Protein AF-0000000074539419 (afdb_homodimer)

Radius of gyration: 26.6 Å; Cα contacts (8 Å, |Δi|>4): 2014; chains: 2; bounding box: 60×81×58 Å

Nearest PDB structures (foldseek):
  9br7-assembly1_A  TM=9.261E-01  e=1.791E-32  Homo sapiens
  9br6-assembly1_A  TM=9.266E-01  e=2.542E-32  Homo sapiens
  4ed9-assembly1_A-2  TM=9.142E-01  e=1.163E-29  Brucella suis 1330
  3ubm-assembly2_D  TM=8.603E-01  e=9.238E-28  Acetobacter aceti
  5yx6-assembly1_A  TM=8.554E-01  e=1.572E-23  Mycobacterium tuberculosis H37Rv

Organism: Archaeoglobus fulgidus (strain ATCC 49558 / DSM 4304 / JCM 9628 / NBRC 100126 / VC-16) (NCBI:txid224325)

pLDDT: mean 94.58, std 6.78, range [41.69, 98.94]

Structure (mmCIF, N/CA/C/O backbone):
data_AF-0000000074539419-model_v1
#
loop_
_entity.id
_entity.type
_entity.pdbx_description
1 polymer 'Bile acid-inducible operon protein F (BaiF-2)'
#
loop_
_atom_site.group_PDB
_atom_site.id
_atom_site.type_symbol
_atom_site.label_atom_id
_atom_site.label_alt_id
_atom_site.label_comp_id
_atom_site.label_asym_id
_atom_site.label_entity_id
_atom_site.label_seq_id
_atom_site.pdbx_PDB_ins_code
_atom_site.Cartn_x
_atom_site.Cartn_y
_atom_site.Cartn_z
_atom_site.occupancy
_atom_site.B_iso_or_equiv
_atom_site.auth_seq_id
_atom_site.auth_comp_id
_atom_site.auth_asym_id
_atom_site.auth_atom_id
_atom_site.pdbx_PDB_model_num
ATOM 1 N N . MET A 1 1 ? -3.385 28.609 11.375 1 41.69 1 MET A N 1
ATOM 2 C CA . MET A 1 1 ? -3.031 27.703 12.469 1 41.69 1 MET A CA 1
ATOM 3 C C . MET A 1 1 ? -1.531 27.734 12.734 1 41.69 1 MET A C 1
ATOM 5 O O . MET A 1 1 ? -0.725 27.578 11.82 1 41.69 1 MET A O 1
ATOM 9 N N . GLU A 1 2 ? -1.128 28.531 13.609 1 44.91 2 GLU A N 1
ATOM 10 C CA . GLU A 1 2 ? 0.292 28.672 13.914 1 44.91 2 GLU A CA 1
ATOM 11 C C . GLU A 1 2 ? 0.915 27.328 14.289 1 44.91 2 GLU A C 1
ATOM 13 O O . GLU A 1 2 ? 0.36 26.594 15.102 1 44.91 2 GLU A O 1
ATOM 18 N N . GLU A 1 3 ? 1.783 26.797 13.445 1 52.72 3 GLU A N 1
ATOM 19 C CA . GLU A 1 3 ? 2.559 25.594 13.734 1 52.72 3 GLU A CA 1
ATOM 20 C C . GLU A 1 3 ? 2.855 25.469 15.227 1 52.72 3 GLU A C 1
ATOM 22 O O . GLU A 1 3 ? 2.857 24.375 15.773 1 52.72 3 GLU A O 1
ATOM 27 N N . LYS A 1 4 ? 2.955 26.594 15.836 1 49.53 4 LYS A N 1
ATOM 28 C CA . LYS A 1 4 ? 3.328 26.719 17.234 1 49.53 4 LYS A CA 1
ATOM 29 C C . LYS A 1 4 ? 2.236 26.172 18.156 1 49.53 4 LYS A C 1
ATOM 31 O O . LYS A 1 4 ? 2.529 25.609 19.203 1 49.53 4 LYS A O 1
ATOM 36 N N . ALA A 1 5 ? 0.974 26.484 17.781 1 51.41 5 ALA A N 1
ATOM 37 C CA . ALA A 1 5 ? -0.091 26.062 18.688 1 51.41 5 ALA A CA 1
ATOM 38 C C . ALA A 1 5 ? -0.263 24.547 18.688 1 51.41 5 ALA A C 1
ATOM 40 O O . ALA A 1 5 ? -0.74 23.969 19.672 1 51.41 5 ALA A O 1
ATOM 41 N N . ILE A 1 6 ? 0.309 23.859 17.625 1 54.69 6 ILE A N 1
ATOM 42 C CA . ILE A 1 6 ? 0.129 22.422 17.5 1 54.69 6 ILE A CA 1
ATOM 43 C C . ILE A 1 6 ? 1.37 21.703 18.031 1 54.69 6 ILE A C 1
ATOM 45 O O . ILE A 1 6 ? 1.261 20.703 18.75 1 54.69 6 ILE A O 1
ATOM 49 N N . VAL A 1 7 ? 2.525 22.516 17.812 1 55 7 VAL A N 1
ATOM 50 C CA . VAL A 1 7 ? 3.824 21.922 18.109 1 55 7 VAL A CA 1
ATOM 51 C C . VAL A 1 7 ? 4.172 22.125 19.578 1 55 7 VAL A C 1
ATOM 53 O O . VAL A 1 7 ? 3.951 23.203 20.141 1 55 7 VAL A O 1
ATOM 56 N N . GLY A 1 8 ? 3.928 21.047 20.391 1 61.59 8 GLY A N 1
ATOM 57 C CA . GLY A 1 8 ? 4.461 21.062 21.734 1 61.59 8 GLY A CA 1
ATOM 58 C C . GLY A 1 8 ? 3.461 20.609 22.781 1 61.59 8 GLY A C 1
ATOM 59 O O . GLY A 1 8 ? 3.795 20.5 23.969 1 61.59 8 GLY A O 1
ATOM 60 N N . MET A 1 9 ? 2.289 20.406 22.328 1 67.44 9 MET A N 1
ATOM 61 C CA . MET A 1 9 ? 1.316 19.969 23.328 1 67.44 9 MET A CA 1
ATOM 62 C C . MET A 1 9 ? 1.558 18.516 23.719 1 67.44 9 MET A C 1
ATOM 64 O O . MET A 1 9 ? 1.753 17.656 22.859 1 67.44 9 MET A O 1
ATOM 68 N N . ALA A 1 10 ? 1.625 18.406 25.031 1 77.81 10 ALA A N 1
ATOM 69 C CA . ALA A 1 10 ? 1.719 17.031 25.531 1 77.81 10 ALA A CA 1
ATOM 70 C C . ALA A 1 10 ? 0.411 16.281 25.312 1 77.81 10 ALA A C 1
ATOM 72 O O . ALA A 1 10 ? -0.671 16.875 25.375 1 77.81 10 ALA A O 1
ATOM 73 N N . LEU A 1 11 ? 0.497 15.055 25.078 1 87.06 11 LEU A N 1
ATOM 74 C CA . LEU A 1 11 ? -0.684 14.211 24.906 1 87.06 11 LEU A CA 1
ATOM 75 C C . LEU A 1 11 ? -1.457 14.109 26.219 1 87.06 11 LEU A C 1
ATOM 77 O O . LEU A 1 11 ? -0.889 13.75 27.266 1 87.06 11 LEU A O 1
ATOM 81 N N . ASP A 1 12 ? -2.738 14.492 26.156 1 90.69 12 ASP A N 1
ATOM 82 C CA . ASP A 1 12 ? -3.609 14.359 27.312 1 90.69 12 ASP A CA 1
ATOM 83 C C . ASP A 1 12 ? -3.811 12.898 27.688 1 90.69 12 ASP A C 1
ATOM 85 O O . ASP A 1 12 ? -4.379 12.125 26.922 1 90.69 12 ASP A O 1
ATOM 89 N N . PRO A 1 13 ? -3.332 12.555 28.906 1 93.38 13 PRO A N 1
ATOM 90 C CA . PRO A 1 13 ? -3.453 11.148 29.312 1 93.38 13 PRO A CA 1
ATOM 91 C C . PRO A 1 13 ? -4.902 10.672 29.344 1 93.38 13 PRO A C 1
ATOM 93 O O . PRO A 1 13 ? -5.172 9.492 29.109 1 93.38 13 PRO A O 1
ATOM 96 N N . GLN A 1 14 ? -5.832 11.562 29.656 1 94.88 14 GLN A N 1
ATOM 97 C CA . GLN A 1 14 ? -7.238 11.172 29.688 1 94.88 14 GLN A CA 1
ATOM 98 C C . GLN A 1 14 ? -7.754 10.852 28.297 1 94.88 14 GLN A C 1
ATOM 100 O O . GLN A 1 14 ? -8.523 9.906 28.109 1 94.88 14 GLN A O 1
ATOM 105 N N . TYR A 1 15 ? -7.332 11.656 27.375 1 95.38 15 TYR A N 1
ATOM 106 C CA . TYR A 1 15 ? -7.695 11.367 26 1 95.38 15 TYR A CA 1
ATOM 107 C C . TYR A 1 15 ? -7.109 10.039 25.531 1 95.38 15 TYR A C 1
ATOM 109 O O . TYR A 1 15 ? -7.809 9.219 24.938 1 95.38 15 TYR A O 1
ATOM 117 N N . ALA A 1 16 ? -5.812 9.852 25.797 1 95.81 16 ALA A N 1
ATOM 118 C CA . ALA A 1 16 ? -5.141 8.617 25.406 1 95.81 16 ALA A CA 1
ATOM 119 C C . ALA A 1 16 ? -5.84 7.402 26.031 1 95.81 16 ALA A C 1
ATOM 121 O O . ALA A 1 16 ? -6.039 6.391 25.359 1 95.81 16 ALA A O 1
ATOM 122 N N . ARG A 1 17 ? -6.207 7.5 27.297 1 96.19 17 ARG A N 1
ATOM 123 C CA . ARG A 1 17 ? -6.906 6.422 28 1 96.19 17 ARG A CA 1
ATOM 124 C C . ARG A 1 17 ? -8.273 6.168 27.375 1 96.19 17 ARG A C 1
ATOM 126 O O . ARG A 1 17 ? -8.695 5.02 27.234 1 96.19 17 ARG A O 1
ATOM 133 N N . PHE A 1 18 ? -8.969 7.23 27.062 1 97.19 18 PHE A N 1
ATOM 134 C CA . PHE A 1 18 ? -10.273 7.117 26.422 1 97.19 18 PHE A CA 1
ATOM 135 C C . PHE A 1 18 ? -10.164 6.336 25.109 1 97.19 18 PHE A C 1
ATOM 137 O O . PHE A 1 18 ? -10.938 5.398 24.875 1 97.19 18 PHE A O 1
ATOM 144 N N . ILE A 1 19 ? -9.211 6.684 24.266 1 97 19 ILE A N 1
ATOM 145 C CA . ILE A 1 19 ? -9.047 6.008 22.984 1 97 19 ILE A CA 1
ATOM 146 C C . ILE A 1 19 ? -8.641 4.555 23.219 1 97 19 ILE A C 1
ATOM 148 O O . ILE A 1 19 ? -9.141 3.648 22.547 1 97 19 ILE A O 1
ATOM 152 N N . TYR A 1 20 ? -7.664 4.371 24.156 1 96 20 TYR A N 1
ATOM 153 C CA . TYR A 1 20 ? -7.266 3.014 24.5 1 96 20 TYR A CA 1
ATOM 154 C C . TYR A 1 20 ? -8.477 2.172 24.891 1 96 20 TYR A C 1
ATOM 156 O O . TYR A 1 20 ? -8.641 1.049 24.406 1 96 20 TYR A O 1
ATOM 164 N N . ASN A 1 21 ? -9.367 2.744 25.688 1 96.38 21 ASN A N 1
ATOM 165 C CA . ASN A 1 21 ? -10.555 2.016 26.125 1 96.38 21 ASN A CA 1
ATOM 166 C C . ASN A 1 21 ? -11.508 1.734 24.984 1 96.38 21 ASN A C 1
ATOM 168 O O . ASN A 1 21 ? -12.102 0.655 24.906 1 96.38 21 ASN A O 1
ATOM 172 N N . GLU A 1 22 ? -11.664 2.703 24.078 1 95.94 22 GLU A N 1
ATOM 173 C CA . GLU A 1 22 ? -12.539 2.539 22.922 1 95.94 22 GLU A CA 1
ATOM 174 C C . GLU A 1 22 ? -12.031 1.442 21.984 1 95.94 22 GLU A C 1
ATOM 176 O O . GLU A 1 22 ? -12.82 0.717 21.391 1 95.94 22 GLU A O 1
ATOM 181 N N . THR A 1 23 ? -10.68 1.319 21.906 1 95.69 23 THR A N 1
ATOM 182 C CA . THR A 1 23 ? -10.062 0.415 20.938 1 95.69 23 THR A CA 1
ATOM 183 C C . THR A 1 23 ? -9.266 -0.674 21.641 1 95.69 23 THR A C 1
ATOM 185 O O . THR A 1 23 ? -8.297 -1.196 21.094 1 95.69 23 THR A O 1
ATOM 188 N N . ASN A 1 24 ? -9.594 -1.067 22.766 1 92.62 24 ASN A N 1
ATOM 189 C CA . ASN A 1 24 ? -8.867 -2.01 23.609 1 92.62 24 ASN A CA 1
ATOM 190 C C . ASN A 1 24 ? -8.523 -3.291 22.844 1 92.62 24 ASN A C 1
ATOM 192 O O . ASN A 1 24 ? -9.422 -4.051 22.469 1 92.62 24 ASN A O 1
ATOM 196 N N . PRO A 1 25 ? -7.262 -3.51 22.672 1 86.56 25 PRO A N 1
ATOM 197 C CA . PRO A 1 25 ? -6.852 -4.691 21.906 1 86.56 25 PRO A CA 1
ATOM 198 C C . PRO A 1 25 ? -7.258 -6 22.578 1 86.56 25 PRO A C 1
ATOM 200 O O . PRO A 1 25 ? -7.398 -7.023 21.906 1 86.56 25 PRO A O 1
ATOM 203 N N . ASP A 1 26 ? -7.516 -5.965 23.828 1 87.81 26 ASP A N 1
ATOM 204 C CA . ASP A 1 26 ? -7.863 -7.18 24.562 1 87.81 26 ASP A CA 1
ATOM 205 C C . ASP A 1 26 ? -9.328 -7.551 24.344 1 87.81 26 ASP A C 1
ATOM 207 O O . ASP A 1 26 ? -9.734 -8.672 24.656 1 87.81 26 ASP A O 1
ATOM 211 N N . ASP A 1 27 ? -10.109 -6.625 23.797 1 92.62 27 ASP A N 1
ATOM 212 C CA . ASP A 1 27 ? -11.539 -6.863 23.656 1 92.62 27 ASP A CA 1
ATOM 213 C C . ASP A 1 27 ? -11.891 -7.242 22.219 1 92.62 27 ASP A C 1
ATOM 215 O O . ASP A 1 27 ? -13.062 -7.422 21.891 1 92.62 27 ASP A O 1
ATOM 219 N N . VAL A 1 28 ? -10.953 -7.371 21.406 1 94.19 28 VAL A N 1
ATOM 220 C CA . VAL A 1 28 ? -11.164 -7.512 19.969 1 94.19 28 VAL A CA 1
ATOM 221 C C . VAL A 1 28 ? -12.016 -8.742 19.688 1 94.19 28 VAL A C 1
ATOM 223 O O . VAL A 1 28 ? -12.922 -8.703 18.859 1 94.19 28 VAL A O 1
ATOM 226 N N . MET A 1 29 ? -11.797 -9.859 20.5 1 93.38 29 MET A N 1
ATOM 227 C CA . MET A 1 29 ? -12.453 -11.133 20.219 1 93.38 29 MET A CA 1
ATOM 228 C C . MET A 1 29 ? -13.922 -11.086 20.625 1 93.38 29 MET A C 1
ATOM 230 O O . MET A 1 29 ? -14.711 -11.945 20.219 1 93.38 29 MET A O 1
ATOM 234 N N . ARG A 1 30 ? -14.328 -10.109 21.406 1 95.56 30 ARG A N 1
ATOM 235 C CA . ARG A 1 30 ? -15.688 -10.008 21.906 1 95.56 30 ARG A CA 1
ATOM 236 C C . ARG A 1 30 ? -16.516 -9.047 21.062 1 95.56 30 ARG A C 1
ATOM 238 O O . ARG A 1 30 ? -17.734 -8.922 21.25 1 95.56 30 ARG A O 1
ATOM 245 N N . LYS A 1 31 ? -15.938 -8.406 20.141 1 96.56 31 LYS A N 1
ATOM 246 C CA . LYS A 1 31 ? -16.609 -7.426 19.297 1 96.56 31 LYS A CA 1
ATOM 247 C C . LYS A 1 31 ? -17.031 -8.047 17.969 1 96.56 31 LYS A C 1
ATOM 249 O O . LYS A 1 31 ? -16.5 -9.078 17.562 1 96.56 31 LYS A O 1
ATOM 254 N N . PRO A 1 32 ? -17.969 -7.406 17.359 1 96.88 32 PRO A N 1
ATOM 255 C CA . PRO A 1 32 ? -18.391 -7.934 16.062 1 96.88 32 PRO A CA 1
ATOM 256 C C . PRO A 1 32 ? -17.312 -7.773 14.992 1 96.88 32 PRO A C 1
ATOM 258 O O . PRO A 1 32 ? -16.375 -6.988 15.164 1 96.88 32 PRO A O 1
ATOM 261 N N . GLU A 1 33 ? -17.469 -8.594 13.922 1 97.12 33 GLU A N 1
ATOM 262 C CA . GLU A 1 33 ? -16.578 -8.477 12.766 1 97.12 33 GLU A CA 1
ATOM 263 C C . GLU A 1 33 ? -17.234 -7.727 11.625 1 97.12 33 GLU A C 1
ATOM 265 O O . GLU A 1 33 ? -18.453 -7.805 11.445 1 97.12 33 GLU A O 1
ATOM 270 N N . ALA A 1 34 ? -16.531 -7.023 10.836 1 97.31 34 ALA A N 1
ATOM 271 C CA . ALA A 1 34 ? -17.031 -6.02 9.906 1 97.31 34 ALA A CA 1
ATOM 272 C C . ALA A 1 34 ? -17.781 -6.676 8.742 1 97.31 34 ALA A C 1
ATOM 274 O O . ALA A 1 34 ? -18.781 -6.145 8.258 1 97.31 34 ALA A O 1
ATOM 275 N N . ILE A 1 35 ? -17.25 -7.871 8.297 1 97.81 35 ILE A N 1
ATOM 276 C CA . ILE A 1 35 ? -17.828 -8.453 7.09 1 97.81 35 ILE A CA 1
ATOM 277 C C . ILE A 1 35 ? -18.016 -9.953 7.285 1 97.81 35 ILE A C 1
ATOM 279 O O . ILE A 1 35 ? -17.609 -10.758 6.445 1 97.81 35 ILE A O 1
ATOM 283 N N . ASP A 1 36 ? -18.703 -10.305 8.336 1 96.81 36 ASP A N 1
ATOM 284 C CA . ASP A 1 36 ? -18.891 -11.695 8.734 1 96.81 36 ASP A CA 1
ATOM 285 C C . ASP A 1 36 ? -19.969 -12.375 7.898 1 96.81 36 ASP A C 1
ATOM 287 O O . ASP A 1 36 ? -20.297 -13.539 8.125 1 96.81 36 ASP A O 1
ATOM 291 N N . ASP A 1 37 ? -20.5 -11.719 6.906 1 96.62 37 ASP A N 1
ATOM 292 C CA . ASP A 1 37 ? -21.531 -12.281 6.035 1 96.62 37 ASP A CA 1
ATOM 293 C C . ASP A 1 37 ? -21 -12.469 4.617 1 96.62 37 ASP A C 1
ATOM 295 O O . ASP A 1 37 ? -21.781 -12.594 3.668 1 96.62 37 ASP A O 1
ATOM 299 N N . MET A 1 38 ? -19.75 -12.516 4.453 1 98.25 38 MET A N 1
ATOM 300 C CA . MET A 1 38 ? -19.109 -12.633 3.15 1 98.25 38 MET A CA 1
ATOM 301 C C . MET A 1 38 ? -18.406 -13.984 3.008 1 98.25 38 MET A C 1
ATOM 303 O O . MET A 1 38 ? -17.656 -14.398 3.893 1 98.25 38 MET A O 1
ATOM 307 N N . VAL A 1 39 ? -18.688 -14.68 1.931 1 98.94 39 VAL A N 1
ATOM 308 C CA . VAL A 1 39 ? -18 -15.922 1.596 1 98.94 39 VAL A CA 1
ATOM 309 C C . VAL A 1 39 ? -17.047 -1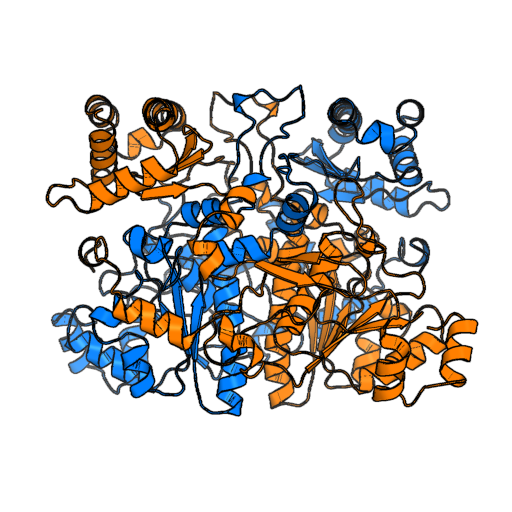5.695 0.422 1 98.94 39 VAL A C 1
ATOM 311 O O . VAL A 1 39 ? -17.469 -15.234 -0.642 1 98.94 39 VAL A O 1
ATOM 314 N N . VAL A 1 40 ? -15.766 -16.016 0.587 1 98.94 40 VAL A N 1
ATOM 315 C CA . VAL A 1 40 ? -14.727 -15.758 -0.408 1 98.94 40 VAL A CA 1
ATOM 316 C C . VAL A 1 40 ? -14.07 -17.062 -0.824 1 98.94 40 VAL A C 1
ATOM 318 O O . VAL A 1 40 ? -13.641 -17.844 0.026 1 98.94 40 VAL A O 1
ATOM 321 N N . LEU A 1 41 ? -14.031 -17.328 -2.131 1 98.94 41 LEU A N 1
ATOM 322 C CA . LEU A 1 41 ? -13.203 -18.391 -2.691 1 98.94 41 LEU A CA 1
ATOM 323 C C . LEU A 1 41 ? -11.852 -17.859 -3.143 1 98.94 41 LEU A C 1
ATOM 325 O O . LEU A 1 41 ? -11.781 -17.062 -4.086 1 98.94 41 LEU A O 1
ATOM 329 N N . ASP A 1 42 ? -10.82 -18.25 -2.457 1 98.88 42 ASP A N 1
ATOM 330 C CA . ASP A 1 42 ? -9.461 -17.844 -2.816 1 98.88 42 ASP A CA 1
ATOM 331 C C . ASP A 1 42 ? -8.766 -18.938 -3.625 1 98.88 42 ASP A C 1
ATOM 333 O O . ASP A 1 42 ? -8.305 -19.938 -3.066 1 98.88 42 ASP A O 1
ATOM 337 N N . MET A 1 43 ? -8.625 -18.641 -4.883 1 98.44 43 MET A N 1
ATOM 338 C CA . MET A 1 43 ? -7.98 -19.594 -5.793 1 98.44 43 MET A CA 1
ATOM 339 C C . MET A 1 43 ? -6.633 -19.062 -6.262 1 98.44 43 MET A C 1
ATOM 341 O O . MET A 1 43 ? -6.133 -19.453 -7.316 1 98.44 43 MET A O 1
ATOM 345 N N . SER A 1 44 ? -6.105 -18.125 -5.531 1 96.88 44 SER A N 1
ATOM 346 C CA . SER A 1 44 ? -4.793 -17.609 -5.891 1 96.88 44 SER A CA 1
ATOM 347 C C . SER A 1 44 ? -3.738 -18.703 -5.891 1 96.88 44 SER A C 1
ATOM 349 O O . SER A 1 44 ? -3.723 -19.562 -4.996 1 96.88 44 SER A O 1
ATOM 351 N N . TYR A 1 45 ? -2.918 -18.672 -6.867 1 94.94 45 TYR A N 1
ATOM 352 C CA . TYR A 1 45 ? -1.916 -19.734 -6.973 1 94.94 45 TYR A CA 1
ATOM 353 C C . TYR A 1 45 ? -0.52 -19.141 -7.137 1 94.94 45 TYR A C 1
ATOM 355 O O . TYR A 1 45 ? -0.269 -18.375 -8.07 1 94.94 45 TYR A O 1
ATOM 363 N N . GLY A 1 46 ? 0.368 -19.5 -6.277 1 93.06 46 GLY A N 1
ATOM 364 C CA . GLY A 1 46 ? 1.758 -19.078 -6.363 1 93.06 46 GLY A CA 1
ATOM 365 C C . GLY A 1 46 ? 1.929 -17.562 -6.34 1 93.06 46 GLY A C 1
ATOM 366 O O . GLY A 1 46 ? 2.855 -17.031 -6.953 1 93.06 46 GLY A O 1
ATOM 367 N N . ASN A 1 47 ? 1.081 -16.906 -5.758 1 92.69 47 ASN A N 1
ATOM 368 C CA . ASN A 1 47 ? 1.025 -15.453 -5.801 1 92.69 47 ASN A CA 1
ATOM 369 C C . ASN A 1 47 ? 0.549 -14.875 -4.473 1 92.69 47 ASN A C 1
ATOM 371 O O . ASN A 1 47 ? -0.559 -15.172 -4.023 1 92.69 47 ASN A O 1
ATOM 375 N N . TYR A 1 48 ? 1.269 -13.984 -3.916 1 96.62 48 TYR A N 1
ATOM 376 C CA . TYR A 1 48 ? 0.917 -13.484 -2.592 1 96.62 48 TYR A CA 1
ATOM 377 C C . TYR A 1 48 ? 0.053 -12.234 -2.693 1 96.62 48 TYR A C 1
ATOM 379 O O . TYR A 1 48 ? -0.458 -11.742 -1.684 1 96.62 48 TYR A O 1
ATOM 387 N N . ALA A 1 49 ? -0.148 -11.695 -3.926 1 97.44 49 ALA A N 1
ATOM 388 C CA . ALA A 1 49 ? -1.117 -10.609 -4.035 1 97.44 49 ALA A CA 1
ATOM 389 C C . ALA A 1 49 ? -2.523 -11.086 -3.686 1 97.44 49 ALA A C 1
ATOM 391 O O . ALA A 1 49 ? -3.191 -10.5 -2.83 1 97.44 49 ALA A O 1
ATOM 392 N N . GLY A 1 50 ? -2.932 -12.164 -4.305 1 97.94 50 GLY A N 1
ATOM 393 C CA . GLY A 1 50 ? -4.238 -12.727 -4.008 1 97.94 50 GLY A CA 1
ATOM 394 C C . GLY A 1 50 ? -4.344 -13.273 -2.598 1 97.94 50 GLY A C 1
ATOM 395 O O . GLY A 1 50 ? -5.355 -13.078 -1.922 1 97.94 50 GLY A O 1
ATOM 396 N N . LEU A 1 51 ? -3.291 -13.977 -2.158 1 97.81 51 LEU A N 1
ATOM 397 C CA . LEU A 1 51 ? -3.27 -14.555 -0.819 1 97.81 51 LEU A CA 1
ATOM 398 C C . LEU A 1 51 ? -3.398 -13.477 0.245 1 97.81 51 LEU A C 1
ATOM 400 O O . LEU A 1 51 ? -4.102 -13.656 1.242 1 97.81 51 LEU A O 1
ATOM 404 N N . PHE A 1 52 ? -2.725 -12.359 0.024 1 98.12 52 PHE A N 1
ATOM 405 C CA . PHE A 1 52 ? -2.779 -11.258 0.979 1 98.12 52 PHE A CA 1
ATOM 406 C C . PHE A 1 52 ? -4.148 -10.594 0.96 1 98.12 52 PHE A C 1
ATOM 408 O O . PHE A 1 52 ? -4.695 -10.25 2.012 1 98.12 52 PHE A O 1
ATOM 415 N N . ALA A 1 53 ? -4.695 -10.398 -0.212 1 98.62 53 ALA A N 1
ATOM 416 C CA . ALA A 1 53 ? -6.027 -9.812 -0.335 1 98.62 53 ALA A CA 1
ATOM 417 C C . ALA A 1 53 ? -7.051 -10.602 0.484 1 98.62 53 ALA A C 1
ATOM 419 O O . ALA A 1 53 ? -7.801 -10.023 1.273 1 98.62 53 ALA A O 1
ATOM 420 N N . SER A 1 54 ? -7.066 -11.914 0.312 1 98.69 54 SER A N 1
ATOM 421 C CA . SER A 1 54 ? -8.055 -12.734 1.009 1 98.69 54 SER A CA 1
ATOM 422 C C . SER A 1 54 ? -7.758 -12.797 2.504 1 98.69 54 SER A C 1
ATOM 424 O O . SER A 1 54 ? -8.68 -12.922 3.316 1 98.69 54 SER A O 1
ATOM 426 N N . SER A 1 55 ? -6.461 -12.703 2.881 1 98.12 55 SER A N 1
ATOM 427 C CA . SER A 1 55 ? -6.113 -12.664 4.297 1 98.12 55 SER A CA 1
ATOM 428 C C . SER A 1 55 ? -6.691 -11.422 4.973 1 98.12 55 SER A C 1
ATOM 430 O O . SER A 1 55 ? -7.176 -11.5 6.102 1 98.12 55 SER A O 1
ATOM 432 N N . LEU A 1 56 ? -6.621 -10.312 4.293 1 97.94 56 LEU A N 1
ATOM 433 C CA . LEU A 1 56 ? -7.188 -9.078 4.82 1 97.94 56 LEU A CA 1
ATOM 434 C C . LEU A 1 56 ? -8.688 -9.227 5.062 1 97.94 56 LEU A C 1
ATOM 436 O O . LEU A 1 56 ? -9.195 -8.789 6.094 1 97.94 56 LEU A O 1
ATOM 440 N N . LEU A 1 57 ? -9.352 -9.852 4.117 1 98.75 57 LEU A N 1
ATOM 441 C CA . LEU A 1 57 ? -10.789 -10.055 4.262 1 98.75 57 LEU A CA 1
ATOM 442 C C . LEU A 1 57 ? -11.094 -11.031 5.402 1 98.75 57 LEU A C 1
ATOM 444 O O . LEU A 1 57 ? -12.039 -10.828 6.164 1 98.75 57 LEU A O 1
ATOM 448 N N . ALA A 1 58 ? -10.266 -12.023 5.543 1 98.69 58 ALA A N 1
ATOM 449 C CA . ALA A 1 58 ? -10.453 -13.039 6.574 1 98.69 58 ALA A CA 1
ATOM 450 C C . ALA A 1 58 ? -10.312 -12.438 7.969 1 98.69 58 ALA A C 1
ATOM 452 O O . ALA A 1 58 ? -11.062 -12.789 8.883 1 98.69 58 ALA A O 1
ATOM 453 N N . GLU A 1 59 ? -9.422 -11.523 8.172 1 97.38 59 GLU A N 1
ATOM 454 C CA . GLU A 1 59 ? -9.188 -10.883 9.469 1 97.38 59 GLU A CA 1
ATOM 455 C C . GLU A 1 59 ? -10.391 -10.055 9.898 1 97.38 59 GLU A C 1
ATOM 457 O O . GLU A 1 59 ? -10.516 -9.695 11.07 1 97.38 59 GLU A O 1
ATOM 462 N N . LEU A 1 60 ? -11.234 -9.797 8.93 1 97.94 60 LEU A N 1
ATOM 463 C CA . LEU A 1 60 ? -12.352 -8.898 9.203 1 97.94 60 LEU A CA 1
ATOM 464 C C . LEU A 1 60 ? -13.664 -9.672 9.258 1 97.94 60 LEU A C 1
ATOM 466 O O . LEU A 1 60 ? -14.734 -9.07 9.367 1 97.94 60 LEU A O 1
ATOM 470 N N . GLY A 1 61 ? -13.562 -11.023 9.125 1 98.12 61 GLY A N 1
ATOM 471 C CA . GLY A 1 61 ? -14.727 -11.844 9.422 1 98.12 61 GLY A CA 1
ATOM 472 C C . GLY A 1 61 ? -15.234 -12.617 8.219 1 98.12 61 GLY A C 1
ATOM 473 O O . GLY A 1 61 ? -16.094 -13.484 8.352 1 98.12 61 GLY A O 1
ATOM 474 N N . ALA A 1 62 ? -14.727 -12.359 7.035 1 98.81 62 ALA A N 1
ATOM 475 C CA . ALA A 1 62 ? -15.141 -13.133 5.867 1 98.81 62 ALA A CA 1
ATOM 476 C C . ALA A 1 62 ? -14.789 -14.609 6.031 1 98.81 62 ALA A C 1
ATOM 478 O O . ALA A 1 62 ? -13.734 -14.938 6.574 1 98.81 62 ALA A O 1
ATOM 479 N N . GLU A 1 63 ? -15.695 -15.422 5.637 1 98.88 63 GLU A N 1
ATOM 480 C CA . GLU A 1 63 ? -15.359 -16.844 5.535 1 98.88 63 GLU A CA 1
ATOM 481 C C . GLU A 1 63 ? -14.586 -17.141 4.254 1 98.88 63 GLU A C 1
ATOM 483 O O . GLU A 1 63 ? -15.18 -17.297 3.186 1 98.88 63 GLU A O 1
ATOM 488 N N . VAL A 1 64 ? -13.312 -17.234 4.414 1 98.94 64 VAL A N 1
ATOM 489 C CA . VAL A 1 64 ? -12.453 -17.438 3.25 1 98.94 64 VAL A CA 1
ATOM 490 C C . VAL A 1 64 ? -12.141 -18.922 3.092 1 98.94 64 VAL A C 1
ATOM 492 O O . VAL A 1 64 ? -11.57 -19.547 3.996 1 98.94 64 VAL A O 1
ATOM 495 N N . ILE A 1 65 ? -12.539 -19.438 1.981 1 98.94 65 ILE A N 1
ATOM 496 C CA . ILE A 1 65 ? -12.219 -20.812 1.583 1 98.94 65 ILE A CA 1
ATOM 497 C C . ILE A 1 65 ? -11.031 -20.797 0.627 1 98.94 65 ILE A C 1
ATOM 499 O O . ILE A 1 65 ? -11.156 -20.406 -0.532 1 98.94 65 ILE A O 1
ATOM 503 N N . ARG A 1 66 ? -9.867 -21.188 1.156 1 98.81 66 ARG A N 1
ATOM 504 C CA . ARG A 1 66 ? -8.641 -21.297 0.382 1 98.81 66 ARG A CA 1
ATOM 505 C C . ARG A 1 66 ? -8.617 -22.609 -0.406 1 98.81 66 ARG A C 1
ATOM 507 O O . ARG A 1 66 ? -8.523 -23.688 0.177 1 98.81 66 ARG A O 1
ATOM 514 N N . ILE A 1 67 ? -8.688 -22.453 -1.714 1 98.81 67 ILE A N 1
ATOM 515 C CA . ILE A 1 67 ? -8.75 -23.625 -2.586 1 98.81 67 ILE A CA 1
ATOM 516 C C . ILE A 1 67 ? -7.375 -23.875 -3.209 1 98.81 67 ILE A C 1
ATOM 518 O O . ILE A 1 67 ? -6.871 -23.047 -3.969 1 98.81 67 ILE A O 1
ATOM 522 N N . GLU A 1 68 ? -6.801 -25 -2.898 1 98.31 68 GLU A N 1
ATOM 523 C CA . GLU A 1 68 ? -5.5 -25.406 -3.416 1 98.31 68 GLU A CA 1
ATOM 524 C C . GLU A 1 68 ? -5.605 -26.688 -4.238 1 98.31 68 GLU A C 1
ATOM 526 O O . GLU A 1 68 ? -6.543 -27.469 -4.062 1 98.31 68 GLU A O 1
ATOM 531 N N . PRO A 1 69 ? -4.668 -26.891 -5.215 1 97.25 69 PRO A N 1
ATOM 532 C CA . PRO A 1 69 ? -4.598 -28.234 -5.793 1 97.25 69 PRO A CA 1
ATOM 533 C C . PRO A 1 69 ? -4.324 -29.312 -4.75 1 97.25 69 PRO A C 1
ATOM 535 O O . PRO A 1 69 ? -3.859 -29.016 -3.648 1 97.25 69 PRO A O 1
ATOM 538 N N . PRO A 1 70 ? -4.641 -30.531 -5.113 1 96.81 70 PRO A N 1
ATOM 539 C CA . PRO A 1 70 ? -4.496 -31.609 -4.133 1 96.81 70 PRO A CA 1
ATOM 540 C C . PRO A 1 70 ? -3.082 -31.703 -3.561 1 96.81 70 PRO A C 1
ATOM 542 O O . PRO A 1 70 ? -2.902 -32.094 -2.404 1 96.81 70 PRO A O 1
ATOM 545 N N . GLU A 1 71 ? -2.061 -31.297 -4.328 1 94.81 71 GLU A N 1
ATOM 546 C CA . GLU A 1 71 ? -0.674 -31.344 -3.875 1 94.81 71 GLU A CA 1
ATOM 547 C C . GLU A 1 71 ? -0.291 -30.094 -3.104 1 94.81 71 GLU A C 1
ATOM 549 O O . GLU A 1 71 ? 0.819 -30 -2.576 1 94.81 71 GLU A O 1
ATOM 554 N N . GLY A 1 72 ? -1.195 -29.141 -2.971 1 96.69 72 GLY A N 1
ATOM 555 C CA . GLY A 1 72 ? -0.924 -27.891 -2.289 1 96.69 72 GLY A CA 1
ATOM 556 C C . GLY A 1 72 ? -0.447 -26.781 -3.225 1 96.69 72 GLY A C 1
ATOM 557 O O . GLY A 1 72 ? -0.035 -27.062 -4.355 1 96.69 72 GLY A O 1
ATOM 558 N N . ASP A 1 73 ? -0.527 -25.562 -2.805 1 96.38 73 ASP A N 1
ATOM 559 C CA . ASP A 1 73 ? -0.048 -24.391 -3.533 1 96.38 73 ASP A CA 1
ATOM 560 C C . ASP A 1 73 ? 1.464 -24.234 -3.391 1 96.38 73 ASP A C 1
ATOM 562 O O . ASP A 1 73 ? 2.012 -24.422 -2.301 1 96.38 73 ASP A O 1
ATOM 566 N N . ILE A 1 74 ? 2.115 -23.891 -4.469 1 94.19 74 ILE A N 1
ATOM 567 C CA . ILE A 1 74 ? 3.564 -23.719 -4.469 1 94.19 74 ILE A CA 1
ATOM 568 C C . ILE A 1 74 ? 3.943 -22.562 -3.547 1 94.19 74 ILE A C 1
ATOM 570 O O . ILE A 1 74 ? 5.078 -22.5 -3.066 1 94.19 74 ILE A O 1
ATOM 574 N N . ALA A 1 75 ? 3.02 -21.656 -3.26 1 95.44 75 ALA A N 1
ATOM 575 C CA . ALA A 1 75 ? 3.26 -20.531 -2.367 1 95.44 75 ALA A CA 1
ATOM 576 C C . ALA A 1 75 ? 3.676 -21 -0.979 1 95.44 75 ALA A C 1
ATOM 578 O O . ALA A 1 75 ? 4.395 -20.297 -0.264 1 95.44 75 ALA A O 1
ATOM 579 N N . ARG A 1 76 ? 3.223 -22.219 -0.571 1 97.06 76 ARG A N 1
ATOM 580 C CA . ARG A 1 76 ? 3.586 -22.781 0.729 1 97.06 76 ARG A CA 1
ATOM 581 C C . ARG A 1 76 ? 5.098 -22.906 0.865 1 97.06 76 ARG A C 1
ATOM 583 O O . ARG A 1 76 ? 5.637 -22.844 1.972 1 97.06 76 ARG A O 1
ATOM 590 N N . LYS A 1 77 ? 5.719 -23 -0.273 1 94.62 77 LYS A N 1
ATOM 591 C CA . LYS A 1 77 ? 7.145 -23.312 -0.253 1 94.62 77 LYS A CA 1
ATOM 592 C C . LYS A 1 77 ? 7.98 -22.047 -0.498 1 94.62 77 LYS A C 1
ATOM 594 O O . LYS A 1 77 ? 9.211 -22.094 -0.448 1 94.62 77 LYS A O 1
ATOM 599 N N . MET A 1 78 ? 7.371 -21 -0.8 1 93.81 78 MET A N 1
ATOM 600 C CA . MET A 1 78 ? 8.078 -19.734 -0.979 1 93.81 78 MET A CA 1
ATOM 601 C C . MET A 1 78 ? 8.453 -19.125 0.367 1 93.81 78 MET A C 1
ATOM 603 O O . MET A 1 78 ? 7.609 -18.531 1.045 1 93.81 78 MET A O 1
ATOM 607 N N . THR A 1 79 ? 9.727 -19.297 0.784 1 94.62 79 THR A N 1
ATOM 608 C CA . THR A 1 79 ? 10.195 -18.891 2.105 1 94.62 79 THR A CA 1
ATOM 609 C C . THR A 1 79 ? 11.68 -18.531 2.066 1 94.62 79 THR A C 1
ATOM 611 O O . THR A 1 79 ? 12.414 -19.016 1.206 1 94.62 79 THR A O 1
ATOM 614 N N . PRO A 1 80 ? 12.078 -17.594 2.934 1 93.69 80 PRO A N 1
ATOM 615 C CA . PRO A 1 80 ? 13.5 -17.25 2.963 1 93.69 80 PRO A CA 1
ATOM 616 C C . PRO A 1 80 ? 14.383 -18.406 3.447 1 93.69 80 PRO A C 1
ATOM 618 O O . PRO A 1 80 ? 14.023 -19.094 4.406 1 93.69 80 PRO A O 1
ATOM 621 N N . TYR A 1 81 ? 15.469 -18.609 2.742 1 92.56 81 TYR A N 1
ATOM 622 C CA . TYR A 1 81 ? 16.516 -19.547 3.113 1 92.56 81 TYR A CA 1
ATOM 623 C C . TYR A 1 81 ? 15.961 -20.969 3.217 1 92.56 81 TYR A C 1
ATOM 625 O O . TYR A 1 81 ? 16.516 -21.797 3.93 1 92.56 81 TYR A O 1
ATOM 633 N N . GLY A 1 82 ? 14.789 -21.203 2.662 1 92 82 GLY A N 1
ATOM 634 C CA . GLY A 1 82 ? 14.18 -22.516 2.68 1 92 82 GLY A CA 1
ATOM 635 C C . GLY A 1 82 ? 13.594 -22.891 4.027 1 92 82 GLY A C 1
ATOM 636 O O . GLY A 1 82 ? 13.266 -24.047 4.273 1 92 82 GLY A O 1
ATOM 637 N N . ILE A 1 83 ? 13.422 -21.922 4.914 1 94.25 83 ILE A N 1
ATOM 638 C CA . ILE A 1 83 ? 12.938 -22.188 6.266 1 94.25 83 ILE A CA 1
ATOM 639 C C . ILE A 1 83 ? 11.445 -22.516 6.227 1 94.25 83 ILE A C 1
ATOM 641 O O . ILE A 1 83 ? 10.633 -21.703 5.793 1 94.25 83 ILE A O 1
ATOM 645 N N . MET A 1 84 ? 11.117 -23.703 6.711 1 94.94 84 MET A N 1
ATOM 646 C CA . MET A 1 84 ? 9.734 -24.172 6.754 1 94.94 84 MET A CA 1
ATOM 647 C C . MET A 1 84 ? 9.336 -24.547 8.172 1 94.94 84 MET A C 1
ATOM 649 O O . MET A 1 84 ? 10.18 -24.953 8.977 1 94.94 84 MET A O 1
ATOM 653 N N . VAL A 1 85 ? 8.117 -24.297 8.5 1 95.44 85 VAL A N 1
ATOM 654 C CA . VAL A 1 85 ? 7.469 -24.906 9.664 1 95.44 85 VAL A CA 1
ATOM 655 C C . VAL A 1 85 ? 6.465 -25.969 9.195 1 95.44 85 VAL A C 1
ATOM 657 O O . VAL A 1 85 ? 5.363 -25.625 8.758 1 95.44 85 VAL A O 1
ATOM 660 N N . LYS A 1 86 ? 6.918 -27.25 9.281 1 95.94 86 LYS A N 1
ATOM 661 C CA . LYS A 1 86 ? 6.16 -28.375 8.719 1 95.94 86 LYS A CA 1
ATOM 662 C C . LYS A 1 86 ? 5.918 -28.172 7.227 1 95.94 86 LYS A C 1
ATOM 664 O O . LYS A 1 86 ? 6.867 -28.016 6.453 1 95.94 86 LYS A O 1
ATOM 669 N N . ASP A 1 87 ? 4.703 -27.875 6.77 1 96.19 87 ASP A N 1
ATOM 670 C CA . ASP A 1 87 ? 4.395 -27.828 5.344 1 96.19 87 ASP A CA 1
ATOM 671 C C . ASP A 1 87 ? 4.203 -26.391 4.879 1 96.19 87 ASP A C 1
ATOM 673 O O . ASP A 1 87 ? 3.76 -26.141 3.752 1 96.19 87 ASP A O 1
ATOM 677 N N . ALA A 1 88 ? 4.562 -25.406 5.73 1 96.56 88 ALA A N 1
ATOM 678 C CA . ALA A 1 88 ? 4.277 -24.016 5.383 1 96.56 88 ALA A CA 1
ATOM 679 C C . ALA A 1 88 ? 5.508 -23.141 5.586 1 96.56 88 ALA A C 1
ATOM 681 O O . ALA A 1 88 ? 6.184 -23.234 6.613 1 96.56 88 ALA A O 1
ATOM 682 N N . GLY A 1 89 ? 5.805 -22.359 4.523 1 96.62 89 GLY A N 1
ATOM 683 C CA . GLY A 1 89 ? 6.797 -21.312 4.68 1 96.62 89 GLY A CA 1
ATOM 684 C C . GLY A 1 89 ? 6.328 -20.188 5.582 1 96.62 89 GLY A C 1
ATOM 685 O O . GLY A 1 89 ? 5.156 -20.125 5.953 1 96.62 89 GLY A O 1
ATOM 686 N N . LEU A 1 90 ? 7.203 -19.297 5.914 1 95.31 90 LEU A N 1
ATOM 687 C CA . LEU A 1 90 ? 6.961 -18.266 6.918 1 95.31 90 LEU A CA 1
ATOM 688 C C . LEU A 1 90 ? 5.836 -17.344 6.477 1 95.31 90 LEU A C 1
ATOM 690 O O . LEU A 1 90 ? 4.953 -17 7.27 1 95.31 90 LEU A O 1
ATOM 694 N N . ALA A 1 91 ? 5.848 -16.922 5.242 1 95.06 91 ALA A N 1
ATOM 695 C CA . ALA A 1 91 ? 4.816 -16.016 4.754 1 95.06 91 ALA A CA 1
ATOM 696 C C . ALA A 1 91 ? 3.455 -16.703 4.699 1 95.06 91 ALA A C 1
ATOM 698 O O . ALA A 1 91 ? 2.428 -16.078 4.973 1 95.06 91 ALA A O 1
ATOM 699 N N . TYR A 1 92 ? 3.451 -17.953 4.312 1 97.25 92 TYR A N 1
ATOM 700 C CA . TYR A 1 92 ? 2.189 -18.688 4.184 1 97.25 92 TYR A CA 1
ATOM 701 C C . TYR A 1 92 ? 1.541 -18.891 5.547 1 97.25 92 TYR A C 1
ATOM 703 O O . TYR A 1 92 ? 0.313 -18.875 5.664 1 97.25 92 TYR A O 1
ATOM 711 N N . LEU A 1 93 ? 2.34 -19.094 6.59 1 96.06 93 LEU A N 1
ATOM 712 C CA . LEU A 1 93 ? 1.815 -19.203 7.945 1 96.06 93 LEU A CA 1
ATOM 713 C C . LEU A 1 93 ? 0.94 -18 8.289 1 96.06 93 LEU A C 1
ATOM 715 O O . LEU A 1 93 ? -0.1 -18.141 8.93 1 96.06 93 LEU A O 1
ATOM 719 N N . THR A 1 94 ? 1.38 -16.875 7.812 1 94.44 94 THR A N 1
ATOM 720 C CA . THR A 1 94 ? 0.68 -15.633 8.117 1 94.44 94 THR A CA 1
ATOM 721 C C . THR A 1 94 ? -0.503 -15.43 7.176 1 94.44 94 THR A C 1
ATOM 723 O O . THR A 1 94 ? -1.633 -15.227 7.621 1 94.44 94 THR A O 1
ATOM 726 N N . GLU A 1 95 ? -0.273 -15.57 5.875 1 97 95 GLU A N 1
ATOM 727 C CA . GLU A 1 95 ? -1.28 -15.172 4.895 1 97 95 GLU A CA 1
ATOM 728 C C . GLU A 1 95 ? -2.332 -16.266 4.711 1 97 95 GLU A C 1
ATOM 730 O O . GLU A 1 95 ? -3.355 -16.047 4.059 1 97 95 GLU A O 1
ATOM 735 N N . GLY A 1 96 ? -2.072 -17.438 5.316 1 97.38 96 GLY A N 1
ATOM 736 C CA . GLY A 1 96 ? -3.107 -18.453 5.406 1 97.38 96 GLY A CA 1
ATOM 737 C C . GLY A 1 96 ? -4.008 -18.297 6.613 1 97.38 96 GLY A C 1
ATOM 738 O O . GLY A 1 96 ? -4.906 -19.109 6.84 1 97.38 96 GLY A O 1
ATOM 739 N N . ARG A 1 97 ? -3.908 -17.234 7.316 1 96.69 97 ARG A N 1
ATOM 740 C CA . ARG A 1 97 ? -4.586 -17 8.594 1 96.69 97 ARG A CA 1
ATOM 741 C C . ARG A 1 97 ? -6.094 -16.906 8.398 1 96.69 97 ARG A C 1
ATOM 743 O O . ARG A 1 97 ? -6.562 -16.391 7.383 1 96.69 97 ARG A O 1
ATOM 750 N N . ASN A 1 98 ? -6.805 -17.359 9.328 1 98.19 98 ASN A N 1
ATOM 751 C CA . ASN A 1 98 ? -8.258 -17.25 9.445 1 98.19 98 ASN A CA 1
ATOM 752 C C . ASN A 1 98 ? -8.961 -17.891 8.258 1 98.19 98 ASN A C 1
ATOM 754 O O . ASN A 1 98 ? -10.133 -17.594 8 1 98.19 98 ASN A O 1
ATOM 758 N N . LYS A 1 99 ? -8.258 -18.734 7.445 1 98.75 99 LYS A N 1
ATOM 759 C CA . LYS A 1 99 ? -8.867 -19.328 6.258 1 98.75 99 LYS A CA 1
ATOM 760 C C . LYS A 1 99 ? -9.141 -20.812 6.465 1 98.75 99 LYS A C 1
ATOM 762 O O . LYS A 1 99 ? -8.422 -21.484 7.211 1 98.75 99 LYS A O 1
ATOM 767 N N . PHE A 1 100 ? -10.164 -21.281 5.785 1 98.88 100 PHE A N 1
ATOM 768 C CA . PHE A 1 100 ? -10.406 -22.719 5.676 1 98.88 100 PHE A CA 1
ATOM 769 C C . PHE A 1 100 ? -9.742 -23.281 4.43 1 98.88 100 PHE A C 1
ATOM 771 O O . PHE A 1 100 ? -9.984 -22.797 3.318 1 98.88 100 PHE A O 1
ATOM 778 N N . HIS A 1 101 ? -8.922 -24.328 4.617 1 98.81 101 HIS A N 1
ATOM 779 C CA . HIS A 1 101 ? -8.117 -24.859 3.521 1 98.81 101 HIS A CA 1
ATOM 780 C C . HIS A 1 101 ? -8.75 -26.125 2.936 1 98.81 101 HIS A C 1
ATOM 782 O O . HIS A 1 101 ? -8.914 -27.125 3.637 1 98.81 101 HIS A O 1
ATOM 788 N N . VAL A 1 102 ? -9.094 -26.047 1.669 1 98.81 102 VAL A N 1
ATOM 789 C CA . VAL A 1 102 ? -9.625 -27.219 0.973 1 98.81 102 VAL A CA 1
ATOM 790 C C . VAL A 1 102 ? -8.812 -27.469 -0.295 1 98.81 102 VAL A C 1
ATOM 792 O O . VAL A 1 102 ? -8.039 -26.609 -0.728 1 98.81 102 VAL A O 1
ATOM 795 N N . THR A 1 103 ? -8.938 -28.688 -0.817 1 98.69 103 THR A N 1
ATOM 796 C CA . THR A 1 103 ? -8.273 -29.031 -2.066 1 98.69 103 THR A CA 1
ATOM 797 C C . THR A 1 103 ? -9.289 -29.281 -3.174 1 98.69 103 THR A C 1
ATOM 799 O O . THR A 1 103 ? -10.391 -29.781 -2.912 1 98.69 103 THR A O 1
ATOM 802 N N . LEU A 1 104 ? -8.984 -28.875 -4.328 1 98.75 104 LEU A N 1
ATOM 803 C CA . LEU A 1 104 ? -9.828 -29.062 -5.508 1 98.75 104 LEU A CA 1
ATOM 804 C C . LEU A 1 104 ? -8.992 -29.047 -6.781 1 98.75 104 LEU A C 1
ATOM 806 O O . LEU A 1 104 ? -8.18 -28.141 -6.984 1 98.75 104 LEU A O 1
ATOM 810 N N . ASN A 1 105 ? -9.133 -30.078 -7.586 1 98.19 105 ASN A N 1
ATOM 811 C CA . ASN A 1 105 ? -8.438 -30.172 -8.859 1 98.19 105 ASN A CA 1
ATOM 812 C C . ASN A 1 105 ? -9.289 -29.641 -10.008 1 98.19 105 ASN A C 1
ATOM 814 O O . ASN A 1 105 ? -10.102 -30.375 -10.57 1 98.19 105 ASN A O 1
ATOM 818 N N . ILE A 1 106 ? -9.047 -28.422 -10.438 1 96.94 106 ILE A N 1
ATOM 819 C CA . ILE A 1 106 ? -9.906 -27.781 -11.422 1 96.94 106 ILE A CA 1
ATOM 820 C C . ILE A 1 106 ? -9.484 -28.203 -12.828 1 96.94 106 ILE A C 1
ATOM 822 O O . ILE A 1 106 ? -10.133 -27.844 -13.812 1 96.94 106 ILE A O 1
ATOM 826 N N . GLU A 1 107 ? -8.445 -28.984 -12.922 1 95 107 GLU A N 1
ATOM 827 C CA . GLU A 1 107 ? -8.039 -29.531 -14.219 1 95 107 GLU A CA 1
ATOM 828 C C . GLU A 1 107 ? -8.922 -30.703 -14.625 1 95 107 GLU A C 1
ATOM 830 O O . GLU A 1 107 ? -8.938 -31.094 -15.789 1 95 107 GLU A O 1
ATOM 835 N N . LYS A 1 108 ? -9.547 -31.234 -13.68 1 96.44 108 LYS A N 1
ATOM 836 C CA . LYS A 1 108 ? -10.5 -32.312 -13.93 1 96.44 108 LYS A CA 1
ATOM 837 C C . LYS A 1 108 ? -11.922 -31.781 -14.047 1 96.44 108 LYS A C 1
ATOM 839 O O . LYS A 1 108 ? -12.312 -30.875 -13.312 1 96.44 108 LYS A O 1
ATOM 844 N N . GLU A 1 109 ? -12.695 -32.375 -14.922 1 97.31 109 GLU A N 1
ATOM 845 C CA . GLU A 1 109 ? -14.062 -31.922 -15.172 1 97.31 109 GLU A CA 1
ATOM 846 C C . GLU A 1 109 ? -14.898 -31.953 -13.898 1 97.31 109 GLU A C 1
ATOM 848 O O . GLU A 1 109 ? -15.633 -31 -13.602 1 97.31 109 GLU A O 1
ATOM 853 N N . GLU A 1 110 ? -14.75 -33 -13.203 1 97.88 110 GLU A N 1
ATOM 854 C CA . GLU A 1 110 ? -15.531 -33.125 -11.969 1 97.88 110 GLU A CA 1
ATOM 855 C C . GLU A 1 110 ? -15.148 -32.062 -10.961 1 97.88 110 GLU A C 1
ATOM 857 O O . GLU A 1 110 ? -15.992 -31.562 -10.211 1 97.88 110 GLU A O 1
ATOM 862 N N . GLY A 1 111 ? -13.891 -31.688 -10.891 1 98.19 111 GLY A N 1
ATOM 863 C CA . GLY A 1 111 ? -13.445 -30.594 -10.047 1 98.19 111 GLY A CA 1
ATOM 864 C C . GLY A 1 111 ? -14.055 -29.25 -10.43 1 98.19 111 GLY A C 1
ATOM 865 O O . GLY A 1 111 ? -14.453 -28.469 -9.562 1 98.19 111 GLY A O 1
ATOM 866 N N . ARG A 1 112 ? -14.164 -29 -11.727 1 98.38 112 ARG A N 1
ATOM 867 C CA . ARG A 1 112 ? -14.773 -27.766 -12.219 1 98.38 112 ARG A CA 1
ATOM 868 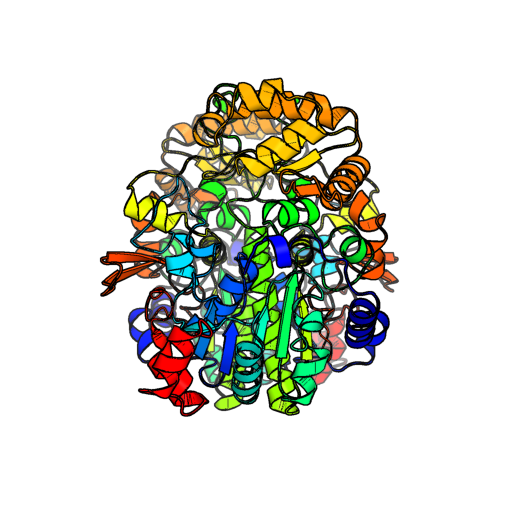C C . ARG A 1 112 ? -16.25 -27.719 -11.883 1 98.38 112 ARG A C 1
ATOM 870 O O . ARG A 1 112 ? -16.781 -26.641 -11.57 1 98.38 112 ARG A O 1
ATOM 877 N N . GLU A 1 113 ? -16.875 -28.844 -11.938 1 98.31 113 GLU A N 1
ATOM 878 C CA . GLU A 1 113 ? -18.297 -28.891 -11.578 1 98.31 113 GLU A CA 1
ATOM 879 C C . GLU A 1 113 ? -18.484 -28.594 -10.094 1 98.31 113 GLU A C 1
ATOM 881 O O . GLU A 1 113 ? -19.438 -27.906 -9.719 1 98.31 113 GLU A O 1
ATOM 886 N N . LEU A 1 114 ? -17.641 -29.125 -9.273 1 98.56 114 LEU A N 1
ATOM 887 C CA . LEU A 1 114 ? -17.719 -28.828 -7.848 1 98.56 114 LEU A CA 1
ATOM 888 C C . LEU A 1 114 ? -17.484 -27.344 -7.586 1 98.56 114 LEU A C 1
ATOM 890 O O . LEU A 1 114 ? -18.141 -26.75 -6.73 1 98.56 114 LEU A O 1
ATOM 894 N N . LEU A 1 115 ? -16.531 -26.734 -8.32 1 98.81 115 LEU A N 1
ATOM 895 C CA . LEU A 1 115 ? -16.281 -25.297 -8.172 1 98.81 115 LEU A CA 1
ATOM 896 C C . LEU A 1 115 ? -17.531 -24.5 -8.516 1 98.81 115 LEU A C 1
ATOM 898 O O . LEU A 1 115 ? -17.875 -23.547 -7.805 1 98.81 115 LEU A O 1
ATOM 902 N N . LYS A 1 116 ? -18.141 -24.875 -9.625 1 98.81 116 LYS A N 1
ATOM 903 C CA . LYS A 1 116 ? -19.359 -24.172 -10.031 1 98.81 116 LYS A CA 1
ATOM 904 C C . LYS A 1 116 ? -20.422 -24.234 -8.93 1 98.81 116 LYS A C 1
ATOM 906 O O . LYS A 1 116 ? -21.125 -23.25 -8.688 1 98.81 116 LYS A O 1
ATOM 911 N N . ARG A 1 117 ? -20.516 -25.344 -8.258 1 98.75 117 ARG A N 1
ATOM 912 C CA . ARG A 1 117 ? -21.469 -25.484 -7.156 1 98.75 117 ARG A CA 1
ATOM 913 C C . ARG A 1 117 ? -21.078 -24.609 -5.977 1 98.75 117 ARG A C 1
ATOM 915 O O . ARG A 1 117 ? -21.938 -24.016 -5.332 1 98.75 117 ARG A O 1
ATOM 922 N N . LEU A 1 118 ? -19.812 -24.5 -5.652 1 98.81 118 LEU A N 1
ATOM 923 C CA . LEU A 1 118 ? -19.328 -23.641 -4.578 1 98.81 118 LEU A CA 1
ATOM 924 C C . LEU A 1 118 ? -19.594 -22.172 -4.906 1 98.81 118 LEU A C 1
ATOM 926 O O . LEU A 1 118 ? -19.953 -21.391 -4.02 1 98.81 118 LEU A O 1
ATOM 930 N N . VAL A 1 119 ? -19.406 -21.828 -6.176 1 98.81 119 VAL A N 1
ATOM 931 C CA . VAL A 1 119 ? -19.562 -20.453 -6.633 1 98.81 119 VAL A CA 1
ATOM 932 C C . VAL A 1 119 ? -21 -19.984 -6.391 1 98.81 119 VAL A C 1
ATOM 934 O O . VAL A 1 119 ? -21.234 -18.812 -6.062 1 98.81 119 VAL A O 1
ATOM 937 N N . LYS A 1 120 ? -21.922 -20.875 -6.449 1 98.56 120 LYS A N 1
ATOM 938 C CA . LYS A 1 120 ? -23.312 -20.531 -6.219 1 98.56 120 LYS A CA 1
ATOM 939 C C . LYS A 1 120 ? -23.531 -20.031 -4.793 1 98.56 120 LYS A C 1
ATOM 941 O O . LYS A 1 120 ? -24.5 -19.312 -4.527 1 98.56 120 LYS A O 1
ATOM 946 N N . LYS A 1 121 ? -22.609 -20.391 -3.938 1 98.06 121 LYS A N 1
ATOM 947 C CA . LYS A 1 121 ? -22.75 -20.062 -2.523 1 98.06 121 LYS A CA 1
ATOM 948 C C . LYS A 1 121 ? -21.781 -18.953 -2.123 1 98.06 121 LYS A C 1
ATOM 950 O O . LYS A 1 121 ? -21.812 -18.469 -0.986 1 98.06 121 LYS A O 1
ATOM 955 N N . ALA A 1 122 ? -21 -18.438 -3.047 1 98.75 122 ALA A N 1
ATOM 956 C CA . ALA A 1 122 ? -19.922 -17.516 -2.727 1 98.75 122 ALA A CA 1
ATOM 957 C C . ALA A 1 122 ? -20.297 -16.078 -3.1 1 98.75 122 ALA A C 1
ATOM 959 O O . ALA A 1 122 ? -21.125 -15.859 -3.98 1 98.75 122 ALA A O 1
ATOM 960 N N . ASP A 1 123 ? -19.656 -15.148 -2.43 1 98.88 123 ASP A N 1
ATOM 961 C CA . ASP A 1 123 ? -19.781 -13.734 -2.783 1 98.88 123 ASP A CA 1
ATOM 962 C C . ASP A 1 123 ? -18.641 -13.297 -3.688 1 98.88 123 ASP A C 1
ATOM 964 O O . ASP A 1 123 ? -18.812 -12.438 -4.559 1 98.88 123 ASP A O 1
ATOM 968 N N . VAL A 1 124 ? -17.484 -13.828 -3.453 1 98.94 124 VAL A N 1
ATOM 969 C CA . VAL A 1 124 ? -16.266 -13.359 -4.094 1 98.94 124 VAL A CA 1
ATOM 970 C C . VAL A 1 124 ? -15.43 -14.562 -4.543 1 98.94 124 VAL A C 1
ATOM 972 O O . VAL A 1 124 ? -15.352 -15.57 -3.84 1 98.94 124 VAL A O 1
ATOM 975 N N . LEU A 1 125 ? -14.867 -14.484 -5.719 1 98.94 125 LEU A N 1
ATOM 976 C CA . LEU A 1 125 ? -13.797 -15.367 -6.164 1 98.94 125 LEU A CA 1
ATOM 977 C C . LEU A 1 125 ? -12.555 -14.57 -6.547 1 98.94 125 LEU A C 1
ATOM 979 O O . LEU A 1 125 ? -12.648 -13.617 -7.328 1 98.94 125 LEU A O 1
ATOM 983 N N . ILE A 1 126 ? -11.422 -14.93 -5.965 1 98.88 126 ILE A N 1
ATOM 984 C CA . ILE A 1 126 ? -10.133 -14.32 -6.281 1 98.88 126 ILE A CA 1
ATOM 985 C C . ILE A 1 126 ? -9.25 -15.336 -7 1 98.88 126 ILE A C 1
ATOM 987 O O . ILE A 1 126 ? -9.109 -16.469 -6.551 1 98.88 126 ILE A O 1
ATOM 991 N N . GLU A 1 127 ? -8.68 -14.961 -8.086 1 97.62 127 GLU A N 1
ATOM 992 C CA . GLU A 1 127 ? -7.707 -15.828 -8.75 1 97.62 127 GLU A CA 1
ATOM 993 C C . GLU A 1 127 ? -6.516 -15.023 -9.266 1 97.62 127 GLU A C 1
ATOM 995 O O . GLU A 1 127 ? -6.621 -13.82 -9.484 1 97.62 127 GLU A O 1
ATOM 1000 N N . SER A 1 128 ? -5.379 -15.672 -9.375 1 96.06 128 SER A N 1
ATOM 1001 C CA . SER A 1 128 ? -4.152 -15.031 -9.852 1 96.06 128 SER A CA 1
ATOM 1002 C C . SER A 1 128 ? -3.51 -15.836 -10.977 1 96.06 128 SER A C 1
ATOM 1004 O O . SER A 1 128 ? -2.289 -15.812 -11.141 1 96.06 128 SER A O 1
ATOM 1006 N N . PHE A 1 129 ? -4.309 -16.594 -11.727 1 94.25 129 PHE A N 1
ATOM 1007 C CA . PHE A 1 129 ? -3.797 -17.344 -12.859 1 94.25 129 PHE A CA 1
ATOM 1008 C C . PHE A 1 129 ? -3.496 -16.438 -14.039 1 94.25 129 PHE A C 1
ATOM 1010 O O . PHE A 1 129 ? -3.863 -15.258 -14.031 1 94.25 129 PHE A O 1
ATOM 1017 N N . LYS A 1 130 ? -2.801 -17.047 -14.977 1 91.81 130 LYS A N 1
ATOM 1018 C CA . LYS A 1 130 ? -2.586 -16.328 -16.234 1 91.81 130 LYS A CA 1
ATOM 1019 C C . LYS A 1 130 ? -3.908 -15.867 -16.844 1 91.81 130 LYS A C 1
ATOM 1021 O O . LYS A 1 130 ? -4.902 -16.594 -16.797 1 91.81 130 LYS A O 1
ATOM 1026 N N . PRO A 1 131 ? -3.871 -14.672 -17.438 1 93.56 131 PRO A N 1
ATOM 1027 C CA . PRO A 1 131 ? -5.109 -14.18 -18.047 1 93.56 131 PRO A CA 1
ATOM 1028 C C . PRO A 1 131 ? -5.711 -15.164 -19.047 1 93.56 131 PRO A C 1
ATOM 1030 O O . PRO A 1 131 ? -5.012 -15.641 -19.953 1 93.56 131 PRO A O 1
ATOM 1033 N N . GLY A 1 132 ? -6.996 -15.508 -18.828 1 92.19 132 GLY A N 1
ATOM 1034 C CA . GLY A 1 132 ? -7.711 -16.359 -19.766 1 92.19 132 GLY A CA 1
ATOM 1035 C C . GLY A 1 132 ? -7.652 -17.828 -19.406 1 92.19 132 GLY A C 1
ATOM 1036 O O . GLY A 1 132 ? -8.383 -18.641 -19.969 1 92.19 132 GLY A O 1
ATOM 1037 N N . TYR A 1 133 ? -6.844 -18.172 -18.406 1 93.06 133 TYR A N 1
ATOM 1038 C CA . TYR A 1 133 ? -6.707 -19.578 -18.047 1 93.06 133 TYR A CA 1
ATOM 1039 C C . TYR A 1 133 ? -8.023 -20.141 -17.531 1 93.06 133 TYR A C 1
ATOM 1041 O O . TYR A 1 133 ? -8.523 -21.141 -18.047 1 93.06 133 TYR A O 1
ATOM 1049 N N . MET A 1 134 ? -8.656 -19.5 -16.531 1 95.94 134 MET A N 1
ATOM 1050 C CA . MET A 1 134 ? -9.93 -19.953 -15.977 1 95.94 134 MET A CA 1
ATOM 1051 C C . MET A 1 134 ? -11.016 -19.969 -17.047 1 95.94 134 MET A C 1
ATOM 1053 O O . MET A 1 134 ? -11.859 -20.859 -17.078 1 95.94 134 MET A O 1
ATOM 1057 N N . ASP A 1 135 ? -10.922 -18.969 -17.922 1 95.88 135 ASP A N 1
ATOM 1058 C CA . ASP A 1 135 ? -11.875 -18.891 -19.016 1 95.88 135 ASP A CA 1
ATOM 1059 C C . ASP A 1 135 ? -11.742 -20.094 -19.953 1 95.88 135 ASP A C 1
ATOM 1061 O O . ASP A 1 135 ? -12.742 -20.641 -20.422 1 95.88 135 ASP A O 1
ATOM 1065 N N . SER A 1 136 ? -10.555 -20.516 -20.266 1 94.12 136 SER A N 1
ATOM 1066 C CA . SER A 1 136 ? -10.297 -21.641 -21.156 1 94.12 136 SER A CA 1
ATOM 1067 C C . SER A 1 136 ? -10.836 -22.953 -20.578 1 94.12 136 SER A C 1
ATOM 1069 O O . SER A 1 136 ? -11.109 -23.891 -21.312 1 94.12 136 SER A O 1
ATOM 1071 N N . LEU A 1 137 ? -11.023 -22.953 -19.266 1 95.5 137 LEU A N 1
ATOM 1072 C CA . LEU A 1 137 ? -11.523 -24.141 -18.578 1 95.5 137 LEU A CA 1
ATOM 1073 C C . LEU A 1 137 ? -13.039 -24.078 -18.422 1 95.5 137 LEU A C 1
ATOM 1075 O O . LEU A 1 137 ? -13.648 -24.984 -17.844 1 95.5 137 LEU A O 1
ATOM 1079 N N . GLY A 1 138 ? -13.617 -23.016 -18.797 1 96.75 138 GLY A N 1
ATOM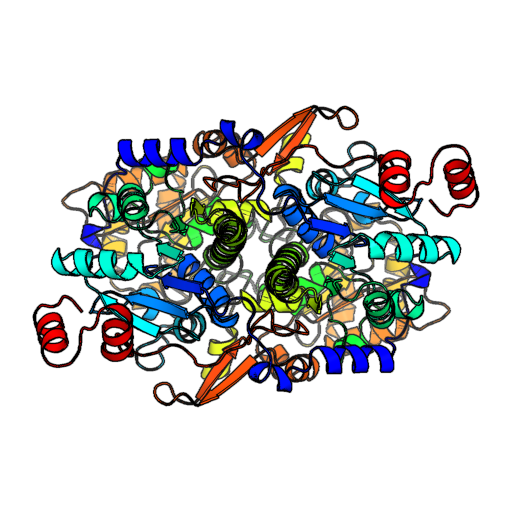 1080 C CA . GLY A 1 138 ? -15.055 -22.844 -18.688 1 96.75 138 GLY A CA 1
ATOM 1081 C C . GLY A 1 138 ? -15.492 -22.391 -17.297 1 96.75 138 GLY A C 1
ATOM 1082 O O . GLY A 1 138 ? -16.656 -22.578 -16.922 1 96.75 138 GLY A O 1
ATOM 1083 N N . ILE A 1 139 ? -14.578 -21.844 -16.547 1 98.06 139 ILE A N 1
ATOM 1084 C CA . ILE A 1 139 ? -14.891 -21.406 -15.203 1 98.06 139 ILE A CA 1
ATOM 1085 C C . ILE A 1 139 ? -14.359 -20 -14.977 1 98.06 139 ILE A C 1
ATOM 1087 O O . ILE A 1 139 ? -13.984 -19.641 -13.859 1 98.06 139 ILE A O 1
ATOM 1091 N N . GLY A 1 140 ? -14.234 -19.234 -16.062 1 97.56 140 GLY A N 1
ATOM 1092 C CA . GLY A 1 140 ? -13.898 -17.828 -15.969 1 97.56 140 GLY A CA 1
ATOM 1093 C C . GLY A 1 140 ? -15.094 -16.953 -15.656 1 97.56 140 GLY A C 1
ATOM 1094 O O . GLY A 1 140 ? -16.203 -17.438 -15.438 1 97.56 140 GLY A O 1
ATOM 1095 N N . TYR A 1 141 ? -14.852 -15.688 -15.57 1 98.06 141 TYR A N 1
ATOM 1096 C CA . TYR A 1 141 ? -15.898 -14.742 -15.219 1 98.06 141 TYR A CA 1
ATOM 1097 C C . TYR A 1 141 ? -17.078 -14.828 -16.188 1 98.06 141 TYR A C 1
ATOM 1099 O O . TYR A 1 141 ? -18.234 -14.789 -15.773 1 98.06 141 TYR A O 1
ATOM 1107 N N . ARG A 1 142 ? -16.734 -15.008 -17.438 1 96.25 142 ARG A N 1
ATOM 1108 C CA . ARG A 1 142 ? -17.766 -15.094 -18.484 1 96.25 142 ARG A CA 1
ATOM 1109 C C . ARG A 1 142 ? -18.75 -16.203 -18.188 1 96.25 142 ARG A C 1
ATOM 1111 O O . ARG A 1 142 ? -19.953 -16.078 -18.453 1 96.25 142 ARG A O 1
ATOM 1118 N N . HIS A 1 143 ? -18.344 -17.203 -17.641 1 98.12 143 HIS A N 1
ATOM 1119 C CA . HIS A 1 143 ? -19.156 -18.391 -17.359 1 98.12 143 HIS A CA 1
ATOM 1120 C C . HIS A 1 143 ? -19.781 -18.312 -15.969 1 98.12 143 HIS A C 1
ATOM 1122 O O . HIS A 1 143 ? -20.969 -18.562 -15.805 1 98.12 143 HIS A O 1
ATOM 1128 N N . LEU A 1 144 ? -19.016 -17.922 -15.008 1 98.69 144 LEU A N 1
ATOM 1129 C CA . LEU A 1 144 ? -19.422 -18.031 -13.609 1 98.69 144 LEU A CA 1
ATOM 1130 C C . LEU A 1 144 ? -20.469 -16.969 -13.273 1 98.69 144 LEU A C 1
ATOM 1132 O O . LEU A 1 144 ? -21.312 -17.188 -12.398 1 98.69 144 LEU A O 1
ATOM 1136 N N . LYS A 1 145 ? -20.422 -15.828 -13.945 1 98.12 145 LYS A N 1
ATOM 1137 C CA . LYS A 1 145 ? -21.422 -14.797 -13.672 1 98.12 145 LYS A CA 1
ATOM 1138 C C . LYS A 1 145 ? -22.812 -15.258 -14.07 1 98.12 145 LYS A C 1
ATOM 1140 O O . LYS A 1 145 ? -23.812 -14.734 -13.57 1 98.12 145 LYS A O 1
ATOM 1145 N N . GLU A 1 146 ? -22.891 -16.203 -15.031 1 98 146 GLU A N 1
ATOM 1146 C CA . GLU A 1 146 ? -24.188 -16.766 -15.414 1 98 146 GLU A CA 1
ATOM 1147 C C . GLU A 1 146 ? -24.734 -17.688 -14.328 1 98 146 GLU A C 1
ATOM 1149 O O . GLU A 1 146 ? -25.953 -17.797 -14.156 1 98 146 GLU A O 1
ATOM 1154 N N . ILE A 1 147 ? -23.859 -18.25 -13.617 1 98.06 147 ILE A N 1
ATOM 1155 C CA . ILE A 1 147 ? -24.219 -19.172 -12.539 1 98.06 147 ILE A CA 1
ATOM 1156 C C . ILE A 1 147 ? -24.594 -18.391 -11.289 1 98.06 147 ILE A C 1
ATOM 1158 O O . ILE A 1 147 ? -25.516 -18.75 -10.562 1 98.06 147 ILE A O 1
ATOM 1162 N N . ASN A 1 148 ? -23.891 -17.359 -11.055 1 98.69 148 ASN A N 1
ATOM 1163 C CA . ASN A 1 148 ? -24.078 -16.469 -9.914 1 98.69 148 ASN A CA 1
ATOM 1164 C C . ASN A 1 148 ? -23.938 -15.008 -10.312 1 98.69 148 ASN A C 1
ATOM 1166 O O . ASN A 1 148 ? -22.844 -14.43 -10.211 1 98.69 148 ASN A O 1
ATOM 1170 N N . PRO A 1 149 ? -25.031 -14.391 -10.641 1 98.44 149 PRO A N 1
ATOM 1171 C CA . PRO A 1 149 ? -24.984 -13 -11.086 1 98.44 149 PRO A CA 1
ATOM 1172 C C . PRO A 1 149 ? -24.453 -12.055 -10.008 1 98.44 149 PRO A C 1
ATOM 1174 O O . PRO A 1 149 ? -24.062 -10.93 -10.305 1 98.44 149 PRO A O 1
ATOM 1177 N N . GLY A 1 150 ? -24.438 -12.469 -8.742 1 98.69 150 GLY A N 1
ATOM 1178 C CA . GLY A 1 150 ? -23.969 -11.656 -7.641 1 98.69 150 GLY A CA 1
ATOM 1179 C C . GLY A 1 150 ? -22.484 -11.844 -7.352 1 98.69 150 GLY A C 1
ATOM 1180 O O . GLY A 1 150 ? -21.953 -11.234 -6.422 1 98.69 150 GLY A O 1
ATOM 1181 N N . LEU A 1 151 ? -21.781 -12.594 -8.242 1 98.88 151 LEU A N 1
ATOM 1182 C CA . LEU A 1 151 ? -20.375 -12.93 -7.984 1 98.88 151 LEU A CA 1
ATOM 1183 C C . LEU A 1 151 ? -19.469 -11.727 -8.234 1 98.88 151 LEU A C 1
ATOM 1185 O O . LEU A 1 151 ? -19.531 -11.109 -9.305 1 98.88 151 LEU A O 1
ATOM 1189 N N . ILE A 1 152 ? -18.75 -11.367 -7.27 1 98.94 152 ILE A N 1
ATOM 1190 C CA . ILE A 1 152 ? -17.609 -10.484 -7.457 1 98.94 152 ILE A CA 1
ATOM 1191 C C . ILE A 1 152 ? -16.391 -11.312 -7.863 1 98.94 152 ILE A C 1
ATOM 1193 O O . ILE A 1 152 ? -15.93 -12.172 -7.105 1 98.94 152 ILE A O 1
ATOM 1197 N N . TYR A 1 153 ? -15.914 -11.109 -9.062 1 98.94 153 TYR A N 1
ATOM 1198 C CA . TYR A 1 153 ? -14.781 -11.844 -9.625 1 98.94 153 TYR A CA 1
ATOM 1199 C C . TYR A 1 153 ? -13.547 -10.961 -9.703 1 98.94 153 TYR A C 1
ATOM 1201 O O . TYR A 1 153 ? -13.531 -9.977 -10.445 1 98.94 153 TYR A O 1
ATOM 1209 N N . CYS A 1 154 ? -12.523 -11.297 -8.938 1 98.88 154 CYS A N 1
ATOM 1210 C CA . CYS A 1 154 ? -11.289 -10.516 -8.906 1 98.88 154 CYS A CA 1
ATOM 1211 C C . CYS A 1 154 ? -10.141 -11.297 -9.523 1 98.88 154 CYS A C 1
ATOM 1213 O O . CYS A 1 154 ? -9.711 -12.32 -8.977 1 98.88 154 CYS A O 1
ATOM 1215 N N . ALA A 1 155 ? -9.68 -10.836 -10.633 1 97.94 155 ALA A N 1
ATOM 1216 C CA . ALA A 1 155 ? -8.523 -11.422 -11.305 1 97.94 155 ALA A CA 1
ATOM 1217 C C . ALA A 1 155 ? -7.27 -10.586 -11.07 1 97.94 155 ALA A C 1
ATOM 1219 O O . ALA A 1 155 ? -7.242 -9.398 -11.375 1 97.94 155 ALA A O 1
ATOM 1220 N N . VAL A 1 156 ? -6.227 -11.219 -10.547 1 97.38 156 VAL A N 1
ATOM 1221 C CA . VAL A 1 156 ? -4.98 -10.523 -10.227 1 97.38 156 VAL A CA 1
ATOM 1222 C C . VAL A 1 156 ? -3.865 -11.023 -11.141 1 97.38 156 VAL A C 1
ATOM 1224 O O . VAL A 1 156 ? -3.535 -12.219 -11.133 1 97.38 156 VAL A O 1
ATOM 1227 N N . ASN A 1 157 ? -3.283 -10.109 -11.875 1 95.88 157 ASN A N 1
ATOM 1228 C CA . ASN A 1 157 ? -2.152 -10.469 -12.719 1 95.88 157 ASN A CA 1
ATOM 1229 C C . ASN A 1 157 ? -1.286 -9.258 -13.047 1 95.88 157 ASN A C 1
ATOM 1231 O O . ASN A 1 157 ? -1.804 -8.156 -13.258 1 95.88 157 ASN A O 1
ATOM 1235 N N . THR A 1 158 ? -0.022 -9.492 -13.203 1 95 158 THR A N 1
ATOM 1236 C CA . THR A 1 158 ? 0.989 -8.461 -13.445 1 95 158 THR A CA 1
ATOM 1237 C C . THR A 1 158 ? 0.621 -7.609 -14.656 1 95 158 THR A C 1
ATOM 1239 O O . THR A 1 158 ? 0.857 -6.402 -14.664 1 95 158 THR A O 1
ATOM 1242 N N . TYR A 1 159 ? 0.006 -8.188 -15.664 1 93.31 159 TYR A N 1
ATOM 1243 C CA . TYR A 1 159 ? -0.214 -7.5 -16.938 1 93.31 159 TYR A CA 1
ATOM 1244 C C . TYR A 1 159 ? -1.683 -7.137 -17.109 1 93.31 159 TYR A C 1
ATOM 1246 O O . TYR A 1 159 ? -2.061 -6.523 -18.109 1 93.31 159 TYR A O 1
ATOM 1254 N N . GLY A 1 160 ? -2.559 -7.492 -16.141 1 94.94 160 GLY A N 1
ATOM 1255 C CA . GLY A 1 160 ? -3.988 -7.332 -16.344 1 94.94 160 GLY A CA 1
ATOM 1256 C C . GLY A 1 160 ? -4.57 -8.336 -17.328 1 94.94 160 GLY A C 1
ATOM 1257 O O . GLY A 1 160 ? -3.871 -9.242 -17.781 1 94.94 160 GLY A O 1
ATOM 1258 N N . GLN A 1 161 ? -5.852 -8.188 -17.625 1 96.19 161 GLN A N 1
ATOM 1259 C CA . GLN A 1 161 ? -6.574 -9.188 -18.391 1 96.19 161 GLN A CA 1
ATOM 1260 C C . GLN A 1 161 ? -6.645 -8.797 -19.875 1 96.19 161 GLN A C 1
ATOM 1262 O O . GLN A 1 161 ? -7.168 -9.547 -20.688 1 96.19 161 GLN A O 1
ATOM 1267 N N . PHE A 1 162 ? -6.168 -7.621 -20.125 1 94.94 162 PHE A N 1
ATOM 1268 C CA . PHE A 1 162 ? -6.152 -7.152 -21.5 1 94.94 162 PHE A CA 1
ATOM 1269 C C . PHE A 1 162 ? -5.039 -6.133 -21.719 1 94.94 162 PHE A C 1
ATOM 1271 O O . PHE A 1 162 ? -4.355 -5.746 -20.766 1 94.94 162 PHE A O 1
ATOM 1278 N N . GLY A 1 163 ? -4.859 -5.715 -23 1 93.88 163 GLY A N 1
ATOM 1279 C CA . GLY A 1 163 ? -3.807 -4.777 -23.359 1 93.88 163 GLY A CA 1
ATOM 1280 C C . GLY A 1 163 ? -2.646 -5.434 -24.078 1 93.88 163 GLY A C 1
ATOM 1281 O O . GLY A 1 163 ? -2.545 -6.66 -24.125 1 93.88 163 GLY A O 1
ATOM 1282 N N . GLU A 1 164 ? -1.724 -4.621 -24.609 1 92.75 164 GLU A N 1
ATOM 1283 C CA . GLU A 1 164 ? -0.648 -5.109 -25.469 1 92.75 164 GLU A CA 1
ATOM 1284 C C . GLU A 1 164 ? 0.339 -5.965 -24.688 1 92.75 164 GLU A C 1
ATOM 1286 O O . GLU A 1 164 ? 0.793 -7.004 -25.156 1 92.75 164 GLU A O 1
ATOM 1291 N N . ASP A 1 165 ? 0.675 -5.496 -23.5 1 92.12 165 ASP A N 1
ATOM 1292 C CA . ASP A 1 165 ? 1.619 -6.266 -22.703 1 92.12 165 ASP A CA 1
ATOM 1293 C C . ASP A 1 165 ? 1.001 -7.586 -22.234 1 92.12 165 ASP A C 1
ATOM 1295 O O . ASP A 1 165 ? 1.694 -8.594 -22.141 1 92.12 165 ASP A O 1
ATOM 1299 N N . ALA A 1 166 ? -0.277 -7.512 -21.938 1 92.56 166 ALA A N 1
ATOM 1300 C CA . ALA A 1 166 ? -0.95 -8.758 -21.578 1 92.56 166 ALA A CA 1
ATOM 1301 C C . ALA A 1 166 ? -0.921 -9.75 -22.734 1 92.56 166 ALA A C 1
ATOM 1303 O O . ALA A 1 166 ? -0.625 -10.93 -22.547 1 92.56 166 ALA A O 1
ATOM 1304 N N . LYS A 1 167 ? -1.214 -9.297 -23.906 1 90.5 167 LYS A N 1
ATOM 1305 C CA . LYS A 1 167 ? -1.229 -10.125 -25.109 1 90.5 167 LYS A CA 1
ATOM 1306 C C . LYS A 1 167 ? 0.136 -10.758 -25.359 1 90.5 167 LYS A C 1
ATOM 1308 O O . LYS A 1 167 ? 0.225 -11.938 -25.703 1 90.5 167 LYS A O 1
ATOM 1313 N N . LYS A 1 168 ? 1.14 -10.023 -25.062 1 87.75 168 LYS A N 1
ATOM 1314 C CA . LYS A 1 168 ? 2.471 -10.438 -25.5 1 87.75 168 LYS A CA 1
ATOM 1315 C C . LYS A 1 168 ? 3.193 -11.211 -24.391 1 87.75 168 LYS A C 1
ATOM 1317 O O . LYS A 1 168 ? 3.963 -12.125 -24.672 1 87.75 168 LYS A O 1
ATOM 1322 N N . HIS A 1 169 ? 2.924 -10.812 -23.141 1 84.69 169 HIS A N 1
ATOM 1323 C CA . HIS A 1 169 ? 3.869 -11.234 -22.125 1 84.69 169 HIS A CA 1
ATOM 1324 C C . HIS A 1 169 ? 3.162 -11.992 -21 1 84.69 169 HIS A C 1
ATOM 1326 O O . HIS A 1 169 ? 3.803 -12.438 -20.047 1 84.69 169 HIS A O 1
ATOM 1332 N N . SER A 1 170 ? 1.91 -12.172 -21.094 1 80.94 170 SER A N 1
ATOM 1333 C CA . SER A 1 170 ? 1.177 -12.734 -19.969 1 80.94 170 SER A CA 1
ATOM 1334 C C . SER A 1 170 ? 1.462 -14.219 -19.812 1 80.94 170 SER A C 1
ATOM 1336 O O . SER A 1 170 ? 1.042 -14.836 -18.828 1 80.94 170 SER A O 1
ATOM 1338 N N . ASN A 1 171 ? 2.23 -14.766 -20.688 1 80 171 ASN A N 1
ATOM 1339 C CA . ASN A 1 171 ? 2.627 -16.156 -20.547 1 80 171 ASN A CA 1
ATOM 1340 C C . ASN A 1 171 ? 3.736 -16.328 -19.516 1 80 171 ASN A C 1
ATOM 1342 O O . ASN A 1 171 ? 4.062 -17.453 -19.125 1 80 171 ASN A O 1
ATOM 1346 N N . GLN A 1 172 ? 4.258 -15.281 -19.031 1 83.94 172 GLN A N 1
ATOM 1347 C CA . GLN A 1 172 ? 5.254 -15.328 -17.969 1 83.94 172 GLN A CA 1
ATOM 1348 C C . GLN A 1 172 ? 4.59 -15.438 -16.594 1 83.94 172 GLN A C 1
ATOM 1350 O O . GLN A 1 172 ? 3.488 -14.922 -16.391 1 83.94 172 GLN A O 1
ATOM 1355 N N . PRO A 1 173 ? 5.312 -16.156 -15.711 1 84.19 173 PRO A N 1
ATOM 1356 C CA . PRO A 1 173 ? 4.809 -16.156 -14.336 1 84.19 173 PRO A CA 1
ATOM 1357 C C . PRO A 1 173 ? 4.77 -14.758 -13.719 1 84.19 173 PRO A C 1
ATOM 1359 O O . PRO A 1 173 ? 5.559 -13.891 -14.094 1 84.19 173 PRO A O 1
ATOM 1362 N N . ASP A 1 174 ? 3.797 -14.617 -12.867 1 87.12 174 ASP A N 1
ATOM 1363 C CA . ASP A 1 174 ? 3.621 -13.359 -12.148 1 87.12 174 ASP A CA 1
ATOM 1364 C C . ASP A 1 174 ? 4.535 -13.297 -10.93 1 87.12 174 ASP A C 1
ATOM 1366 O O . ASP A 1 174 ? 4.188 -13.789 -9.852 1 87.12 174 ASP A O 1
ATOM 1370 N N . TYR A 1 175 ? 5.711 -12.633 -11.109 1 93.75 175 TYR A N 1
ATOM 1371 C CA . TYR A 1 175 ? 6.664 -12.484 -10.016 1 93.75 175 TYR A CA 1
ATOM 1372 C C . TYR A 1 175 ? 6.617 -11.078 -9.43 1 93.75 175 TYR A C 1
ATOM 1374 O O . TYR A 1 175 ? 6.406 -10.109 -10.164 1 93.75 175 TYR A O 1
ATOM 1382 N N . ASP A 1 176 ? 6.84 -11.008 -8.148 1 96.06 176 ASP A N 1
ATOM 1383 C CA . ASP A 1 176 ? 6.82 -9.711 -7.469 1 96.06 176 ASP A CA 1
ATOM 1384 C C . ASP A 1 176 ? 7.809 -8.742 -8.109 1 96.06 176 ASP A C 1
ATOM 1386 O O . ASP A 1 176 ? 7.5 -7.559 -8.281 1 96.06 176 ASP A O 1
ATOM 1390 N N . MET A 1 177 ? 8.945 -9.195 -8.461 1 95.81 177 MET A N 1
ATOM 1391 C CA . MET A 1 177 ? 9.992 -8.305 -8.969 1 95.81 177 MET A CA 1
ATOM 1392 C C . MET A 1 177 ? 9.594 -7.719 -10.32 1 95.81 177 MET A C 1
ATOM 1394 O O . MET A 1 177 ? 10.023 -6.617 -10.672 1 95.81 177 MET A O 1
ATOM 1398 N N . THR A 1 178 ? 8.805 -8.484 -11.07 1 95.06 178 THR A N 1
ATOM 1399 C CA . THR A 1 178 ? 8.25 -7.902 -12.289 1 95.06 178 THR A CA 1
ATOM 1400 C C . THR A 1 178 ? 7.27 -6.785 -11.961 1 95.06 178 THR A C 1
ATOM 1402 O O . THR A 1 178 ? 7.234 -5.758 -12.648 1 95.06 178 THR A O 1
ATOM 1405 N N . ASP A 1 179 ? 6.5 -7.004 -10.922 1 96 179 ASP A N 1
ATOM 1406 C CA . ASP A 1 179 ? 5.539 -5.992 -10.5 1 96 179 ASP A CA 1
ATOM 1407 C C . ASP A 1 179 ? 6.246 -4.703 -10.078 1 96 179 ASP A C 1
ATOM 1409 O O . ASP A 1 179 ? 5.848 -3.609 -10.477 1 96 179 ASP A O 1
ATOM 1413 N N . GLN A 1 180 ? 7.285 -4.848 -9.297 1 95.31 180 GLN A N 1
ATOM 1414 C CA . GLN A 1 180 ? 8.023 -3.68 -8.828 1 95.31 180 GLN A CA 1
ATOM 1415 C C . GLN A 1 180 ? 8.703 -2.957 -9.984 1 95.31 180 GLN A C 1
ATOM 1417 O O . GLN A 1 180 ? 8.688 -1.727 -10.055 1 95.31 180 GLN A O 1
ATOM 1422 N N . ALA A 1 181 ? 9.242 -3.748 -10.891 1 93.88 181 ALA A N 1
ATOM 1423 C CA . ALA A 1 181 ? 9.93 -3.178 -12.055 1 93.88 181 ALA A CA 1
ATOM 1424 C C . ALA A 1 181 ? 8.969 -2.34 -12.898 1 93.88 181 ALA A C 1
ATOM 1426 O O . ALA A 1 181 ? 9.328 -1.255 -13.359 1 93.88 181 ALA A O 1
ATOM 1427 N N . ARG A 1 182 ? 7.809 -2.809 -12.992 1 93.88 182 ARG A N 1
ATOM 1428 C CA . ARG A 1 182 ? 6.836 -2.174 -13.875 1 93.88 182 ARG A CA 1
ATOM 1429 C C . ARG A 1 182 ? 6.16 -0.993 -13.188 1 93.88 182 ARG A C 1
ATOM 1431 O O . ARG A 1 182 ? 5.582 -0.128 -13.844 1 93.88 182 ARG A O 1
ATOM 1438 N N . GLY A 1 183 ? 6.203 -0.861 -11.859 1 93.38 183 GLY A N 1
ATOM 1439 C CA . GLY A 1 183 ? 5.402 0.05 -11.055 1 93.38 183 GLY A CA 1
ATOM 1440 C C . GLY A 1 183 ? 6.016 1.431 -10.93 1 93.38 183 GLY A C 1
ATOM 1441 O O . GLY A 1 183 ? 5.48 2.289 -10.227 1 93.38 183 GLY A O 1
ATOM 1442 N N . VAL A 1 184 ? 7.133 1.742 -11.492 1 93.38 184 VAL A N 1
ATOM 1443 C CA . VAL A 1 184 ? 7.785 3.029 -11.711 1 93.38 184 VAL A CA 1
ATOM 1444 C C . VAL A 1 184 ? 8.492 3.475 -10.43 1 93.38 184 VAL A C 1
ATOM 1446 O O . VAL A 1 184 ? 9.461 4.238 -10.484 1 93.38 184 VAL A O 1
ATOM 1449 N N . VAL A 1 185 ? 8.078 3.113 -9.211 1 93.19 185 VAL A N 1
ATOM 1450 C CA . VAL A 1 185 ? 8.586 3.631 -7.949 1 93.19 185 VAL A CA 1
ATOM 1451 C C . VAL A 1 185 ? 10.07 3.316 -7.82 1 93.19 185 VAL A C 1
ATOM 1453 O O . VAL A 1 185 ? 10.836 4.105 -7.254 1 93.19 185 VAL A O 1
ATOM 1456 N N . MET A 1 186 ? 10.5 2.244 -8.375 1 93.25 186 MET A N 1
ATOM 1457 C CA . MET A 1 186 ? 11.898 1.831 -8.289 1 93.25 186 MET A CA 1
ATOM 1458 C C . MET A 1 186 ? 12.805 2.818 -9.023 1 93.25 186 MET A C 1
ATOM 1460 O O . MET A 1 186 ? 14.008 2.857 -8.773 1 93.25 186 MET A O 1
ATOM 1464 N N . SER A 1 187 ? 12.219 3.555 -9.93 1 93.44 187 SER A N 1
ATOM 1465 C CA . SER A 1 187 ? 13.008 4.504 -10.703 1 93.44 187 SER A CA 1
ATOM 1466 C C . SER A 1 187 ? 13.594 5.594 -9.805 1 93.44 187 SER A C 1
ATOM 1468 O O . SER A 1 187 ? 14.562 6.262 -10.188 1 93.44 187 SER A O 1
ATOM 1470 N N . VAL A 1 188 ? 13.039 5.734 -8.562 1 94.06 188 VAL A N 1
ATOM 1471 C CA . VAL A 1 188 ? 13.523 6.797 -7.684 1 94.06 188 VAL A CA 1
ATOM 1472 C C . VAL A 1 188 ? 14.031 6.191 -6.375 1 94.06 188 VAL A C 1
ATOM 1474 O O . VAL A 1 188 ? 14.18 6.898 -5.375 1 94.06 188 VAL A O 1
ATOM 1477 N N . THR A 1 189 ? 14.258 4.93 -6.34 1 94.44 189 THR A N 1
ATOM 1478 C CA . THR A 1 189 ? 14.781 4.258 -5.152 1 94.44 189 THR A CA 1
ATOM 1479 C C . THR A 1 189 ? 16.203 3.768 -5.387 1 94.44 189 THR A C 1
ATOM 1481 O O . THR A 1 189 ? 16.469 3.062 -6.363 1 94.44 189 THR A O 1
ATOM 1484 N N . GLY A 1 190 ? 17.047 4.051 -4.535 1 94.81 190 GLY A N 1
ATOM 1485 C CA . GLY A 1 190 ? 18.469 3.73 -4.645 1 94.81 190 GLY A CA 1
ATOM 1486 C C . GLY A 1 190 ? 19.375 4.863 -4.199 1 94.81 190 GLY A C 1
ATOM 1487 O O . GLY A 1 190 ? 18.891 5.875 -3.68 1 94.81 190 GLY A O 1
ATOM 1488 N N . GLU A 1 191 ? 20.641 4.703 -4.395 1 93.5 191 GLU A N 1
ATOM 1489 C CA . GLU A 1 191 ? 21.609 5.715 -3.977 1 93.5 191 GLU A CA 1
ATOM 1490 C C . GLU A 1 191 ? 21.438 7 -4.781 1 93.5 191 GLU A C 1
ATOM 1492 O O . GLU A 1 191 ? 20.969 6.973 -5.914 1 93.5 191 GLU A O 1
ATOM 1497 N N . PRO A 1 192 ? 21.812 8.102 -4.164 1 93.06 192 PRO A N 1
ATOM 1498 C CA . PRO A 1 192 ? 21.641 9.367 -4.871 1 93.06 192 PRO A CA 1
ATOM 1499 C C . PRO A 1 192 ? 22.531 9.484 -6.105 1 93.06 192 PRO A C 1
ATOM 1501 O O . PRO A 1 192 ? 23.766 9.359 -5.996 1 93.06 192 PRO A O 1
ATOM 1504 N N . GLU A 1 193 ? 21.906 9.836 -7.117 1 93.19 193 GLU A N 1
ATOM 1505 C CA . GLU A 1 193 ? 22.594 9.891 -8.406 1 93.19 193 GLU A CA 1
ATOM 1506 C C . GLU A 1 193 ? 23.5 11.117 -8.5 1 93.19 193 GLU A C 1
ATOM 1508 O O . GLU A 1 193 ? 24.516 11.094 -9.188 1 93.19 193 GLU A O 1
ATOM 1513 N N . LEU A 1 194 ? 23.109 12.148 -7.828 1 92.25 194 LEU A N 1
ATOM 1514 C CA . LEU A 1 194 ? 23.844 13.398 -7.984 1 92.25 194 LEU A CA 1
ATOM 1515 C C . LEU A 1 194 ? 24.922 13.547 -6.914 1 92.25 194 LEU A C 1
ATOM 1517 O O . LEU A 1 194 ? 25.672 14.523 -6.906 1 92.25 194 LEU A O 1
ATOM 1521 N N . ASP A 1 195 ? 24.922 12.602 -5.988 1 91.12 195 ASP A N 1
ATOM 1522 C CA . ASP A 1 195 ? 25.969 12.617 -4.973 1 91.12 195 ASP A CA 1
ATOM 1523 C C . ASP A 1 195 ? 27.312 12.242 -5.57 1 91.12 195 ASP A C 1
ATOM 1525 O O . ASP A 1 195 ? 27.516 11.117 -6.027 1 91.12 195 ASP A O 1
ATOM 1529 N N . PRO A 1 196 ? 28.281 13.125 -5.566 1 90.06 196 PRO A N 1
ATOM 1530 C CA . PRO A 1 196 ? 29.578 12.844 -6.195 1 90.06 196 PRO A CA 1
ATOM 1531 C C . PRO A 1 196 ? 30.375 11.766 -5.465 1 90.06 196 PRO A C 1
ATOM 1533 O O . PRO A 1 196 ? 31.312 11.195 -6.031 1 90.06 196 PRO A O 1
ATOM 1536 N N . GLU A 1 197 ? 29.969 11.484 -4.25 1 88.12 197 GLU A N 1
ATOM 1537 C CA . GLU A 1 197 ? 30.703 10.5 -3.455 1 88.12 197 GLU A CA 1
ATOM 1538 C C . GLU A 1 197 ? 30.25 9.086 -3.789 1 88.12 197 GLU A C 1
ATOM 1540 O O . GLU A 1 197 ? 30.922 8.109 -3.439 1 88.12 197 GLU A O 1
ATOM 1545 N N . VAL A 1 198 ? 29.141 9.008 -4.43 1 90.62 198 VAL A N 1
ATOM 1546 C CA . VAL A 1 198 ? 28.609 7.688 -4.758 1 90.62 198 VAL A CA 1
ATOM 1547 C C . VAL A 1 198 ? 29.172 7.23 -6.102 1 90.62 198 VAL A C 1
ATOM 1549 O O . VAL A 1 198 ? 28.938 7.879 -7.129 1 90.62 198 VAL A O 1
ATOM 1552 N N . PRO A 1 199 ? 29.797 6.098 -6.105 1 91.5 199 PRO A N 1
ATOM 1553 C CA . PRO A 1 199 ? 30.281 5.578 -7.383 1 91.5 199 PRO A CA 1
ATOM 1554 C C . PRO A 1 199 ? 29.156 5.188 -8.336 1 91.5 199 PRO A C 1
ATOM 1556 O O . PRO A 1 199 ? 28.078 4.785 -7.891 1 91.5 199 PRO A O 1
ATOM 1559 N N . GLN A 1 200 ? 29.484 5.254 -9.586 1 90 200 GLN A N 1
ATOM 1560 C CA . GLN A 1 200 ? 28.5 5.023 -10.633 1 90 200 GLN A CA 1
ATOM 1561 C C . GLN A 1 200 ? 27.875 3.629 -10.523 1 90 200 GLN A C 1
ATOM 1563 O O . GLN A 1 200 ? 26.688 3.445 -10.773 1 90 200 GLN A O 1
ATOM 1568 N N . GLU A 1 201 ? 28.625 2.646 -10.078 1 87.19 201 GLU A N 1
ATOM 1569 C CA . GLU A 1 201 ? 28.172 1.258 -10.039 1 87.19 201 GLU A CA 1
ATOM 1570 C C . GLU A 1 201 ? 27.078 1.062 -8.992 1 87.19 201 GLU A C 1
ATOM 1572 O O . GLU A 1 201 ? 26.328 0.089 -9.055 1 87.19 201 GLU A O 1
ATOM 1577 N N . TYR A 1 202 ? 26.984 2.018 -8.062 1 89.81 202 TYR A N 1
ATOM 1578 C CA . TYR A 1 202 ? 25.984 1.894 -7.004 1 89.81 202 TYR A CA 1
ATOM 1579 C C . TYR A 1 202 ? 24.797 2.811 -7.266 1 89.81 202 TYR A C 1
ATOM 1581 O O . TYR A 1 202 ? 23.828 2.809 -6.508 1 89.81 202 TYR A O 1
ATOM 1589 N N . LYS A 1 203 ? 24.906 3.576 -8.359 1 91.81 203 LYS A N 1
ATOM 1590 C CA . LYS A 1 203 ? 23.797 4.422 -8.781 1 91.81 203 LYS A CA 1
ATOM 1591 C C . LYS A 1 203 ? 22.797 3.635 -9.633 1 91.81 203 LYS A C 1
ATOM 1593 O O . LYS A 1 203 ? 22.641 3.914 -10.82 1 91.81 203 LYS A O 1
ATOM 1598 N N . LYS A 1 204 ? 22.156 2.674 -8.977 1 93 204 LYS A N 1
ATOM 1599 C CA . LYS A 1 204 ? 21.219 1.758 -9.617 1 93 204 LYS A CA 1
ATOM 1600 C C . LYS A 1 204 ? 19.906 1.682 -8.844 1 93 204 LYS A C 1
ATOM 1602 O O . LYS A 1 204 ? 19.859 1.986 -7.648 1 93 204 LYS A O 1
ATOM 1607 N N . PRO A 1 205 ? 18.797 1.341 -9.523 1 95.38 205 PRO A N 1
ATOM 1608 C CA . PRO A 1 205 ? 17.547 1.138 -8.805 1 95.38 205 PRO A CA 1
ATOM 1609 C C . PRO A 1 205 ? 17.594 -0.055 -7.852 1 95.38 205 PRO A C 1
ATOM 1611 O O . PRO A 1 205 ? 18.234 -1.065 -8.156 1 95.38 205 PRO A O 1
ATOM 1614 N N . LEU A 1 206 ? 16.938 0.091 -6.754 1 95.88 206 LEU A N 1
ATOM 1615 C CA . LEU A 1 206 ? 16.828 -0.976 -5.762 1 95.88 206 LEU A CA 1
ATOM 1616 C C . LEU A 1 206 ? 15.375 -1.318 -5.48 1 95.88 206 LEU A C 1
ATOM 1618 O O . LEU A 1 206 ? 14.508 -0.443 -5.523 1 95.88 206 LEU A O 1
ATOM 1622 N N . LYS A 1 207 ? 15.133 -2.578 -5.184 1 95.25 207 LYS A N 1
ATOM 1623 C CA . LYS A 1 207 ? 13.773 -3.008 -4.887 1 95.25 207 LYS A CA 1
ATOM 1624 C C . LYS A 1 207 ? 13.336 -2.525 -3.508 1 95.25 207 LYS A C 1
ATOM 1626 O O . LYS A 1 207 ? 14.172 -2.201 -2.662 1 95.25 207 LYS A O 1
ATOM 1631 N N . HIS A 1 208 ? 12.031 -2.467 -3.332 1 92.38 208 HIS A N 1
ATOM 1632 C CA . HIS A 1 208 ? 11.422 -2.113 -2.057 1 92.38 208 HIS A CA 1
ATOM 1633 C C . HIS A 1 208 ? 11.133 -3.355 -1.221 1 92.38 208 HIS A C 1
ATOM 1635 O O . HIS A 1 208 ? 10.156 -4.062 -1.472 1 92.38 208 HIS A O 1
ATOM 1641 N N . GLY A 1 209 ? 11.875 -3.533 -0.21 1 89.75 209 GLY A N 1
ATOM 1642 C CA . GLY A 1 209 ? 11.617 -4.648 0.687 1 89.75 209 GLY A CA 1
ATOM 1643 C C . GLY A 1 209 ? 11.336 -5.949 -0.043 1 89.75 209 GLY A C 1
ATOM 1644 O O . GLY A 1 209 ? 11.812 -6.152 -1.162 1 89.75 209 GLY A O 1
ATOM 1645 N N . ASN A 1 210 ? 10.664 -6.809 0.702 1 89.06 210 ASN A N 1
ATOM 1646 C CA . ASN A 1 210 ? 10.328 -8.125 0.163 1 89.06 210 ASN A CA 1
ATOM 1647 C C . ASN A 1 210 ? 8.883 -8.18 -0.329 1 89.06 210 ASN A C 1
ATOM 1649 O O . ASN A 1 210 ? 7.953 -7.969 0.447 1 89.06 210 ASN A O 1
ATOM 1653 N N . TRP A 1 211 ? 8.633 -8.406 -1.583 1 94.44 211 TRP A N 1
ATOM 1654 C CA . TRP A 1 211 ? 7.367 -8.703 -2.236 1 94.44 211 TRP A CA 1
ATOM 1655 C C . TRP A 1 211 ? 6.41 -7.523 -2.131 1 94.44 211 TRP A C 1
ATOM 1657 O O . TRP A 1 211 ? 5.211 -7.703 -1.903 1 94.44 211 TRP A O 1
ATOM 1667 N N . MET A 1 212 ? 6.93 -6.285 -2.238 1 94.19 212 MET A N 1
ATOM 1668 C CA . MET A 1 212 ? 6.113 -5.078 -2.129 1 94.19 212 MET A CA 1
ATOM 1669 C C . MET A 1 212 ? 5.059 -5.035 -3.23 1 94.19 212 MET A C 1
ATOM 1671 O O . MET A 1 212 ? 3.924 -4.613 -2.996 1 94.19 212 MET A O 1
ATOM 1675 N N . GLY A 1 213 ? 5.426 -5.445 -4.414 1 95.25 213 GLY A N 1
ATOM 1676 C CA . GLY A 1 213 ? 4.465 -5.465 -5.504 1 95.25 213 GLY A CA 1
ATOM 1677 C C . GLY A 1 213 ? 3.232 -6.297 -5.203 1 95.25 213 GLY A C 1
ATOM 1678 O O . GLY A 1 213 ? 2.105 -5.852 -5.43 1 95.25 213 GLY A O 1
ATOM 1679 N N . TRP A 1 214 ? 3.449 -7.477 -4.66 1 96.88 214 TRP A N 1
ATOM 1680 C CA . TRP A 1 214 ? 2.35 -8.375 -4.328 1 96.88 214 TRP A CA 1
ATOM 1681 C C . TRP A 1 214 ? 1.504 -7.809 -3.193 1 96.88 214 TRP A C 1
ATOM 1683 O O . TRP A 1 214 ? 0.273 -7.801 -3.271 1 96.88 214 TRP A O 1
ATOM 1693 N N . TYR A 1 215 ? 2.133 -7.293 -2.191 1 96.06 215 TYR A N 1
ATOM 1694 C CA . TYR A 1 215 ? 1.39 -6.836 -1.021 1 96.06 215 TYR A CA 1
ATOM 1695 C C . TYR A 1 215 ? 0.603 -5.57 -1.334 1 96.06 215 TYR A C 1
ATOM 1697 O O . TYR A 1 215 ? -0.553 -5.434 -0.925 1 96.06 215 TYR A O 1
ATOM 1705 N N . VAL A 1 216 ? 1.185 -4.672 -2.066 1 94.56 216 VAL A N 1
ATOM 1706 C CA . VAL A 1 216 ? 0.458 -3.479 -2.492 1 94.56 216 VAL A CA 1
ATOM 1707 C C . VAL A 1 216 ? -0.683 -3.877 -3.428 1 94.56 216 VAL A C 1
ATOM 1709 O O . VAL A 1 216 ? -1.819 -3.432 -3.254 1 94.56 216 VAL A O 1
ATOM 1712 N N . GLY A 1 217 ? -0.365 -4.727 -4.387 1 95.94 217 GLY A N 1
ATOM 1713 C CA . GLY A 1 217 ? -1.396 -5.219 -5.285 1 95.94 217 GLY A CA 1
ATOM 1714 C C . GLY A 1 217 ? -2.543 -5.898 -4.566 1 95.94 217 GLY A C 1
ATOM 1715 O O . GLY A 1 217 ? -3.711 -5.68 -4.898 1 95.94 217 GLY A O 1
ATOM 1716 N N . GLY A 1 218 ? -2.207 -6.758 -3.572 1 97.38 218 GLY A N 1
ATOM 1717 C CA . GLY A 1 218 ? -3.221 -7.441 -2.783 1 97.38 218 GLY A CA 1
ATOM 1718 C C . GLY A 1 218 ? -4.113 -6.488 -2.008 1 97.38 218 GLY A C 1
ATOM 1719 O O . GLY A 1 218 ? -5.312 -6.73 -1.867 1 97.38 218 GLY A O 1
ATOM 1720 N N . THR A 1 219 ? -3.52 -5.434 -1.525 1 96.88 219 THR A N 1
ATOM 1721 C CA . THR A 1 219 ? -4.293 -4.426 -0.812 1 96.88 219 THR A CA 1
ATOM 1722 C C . THR A 1 219 ? -5.324 -3.781 -1.735 1 96.88 219 THR A C 1
ATOM 1724 O O . THR A 1 219 ? -6.488 -3.617 -1.357 1 96.88 219 THR A O 1
ATOM 1727 N N . TRP A 1 220 ? -4.898 -3.473 -2.945 1 96.94 220 TRP A N 1
ATOM 1728 C CA . TRP A 1 220 ? -5.805 -2.857 -3.906 1 96.94 220 TRP A CA 1
ATOM 1729 C C . TRP A 1 220 ? -6.914 -3.826 -4.305 1 96.94 220 TRP A C 1
ATOM 1731 O O . TRP A 1 220 ? -8.062 -3.422 -4.496 1 96.94 220 TRP A O 1
ATOM 1741 N N . ALA A 1 221 ? -6.559 -5.094 -4.457 1 98.38 221 ALA A N 1
ATOM 1742 C CA . ALA A 1 221 ? -7.566 -6.105 -4.77 1 98.38 221 ALA A CA 1
ATOM 1743 C C . ALA A 1 221 ? -8.625 -6.184 -3.674 1 98.38 221 ALA A C 1
ATOM 1745 O O . ALA A 1 221 ? -9.828 -6.148 -3.955 1 98.38 221 ALA A O 1
ATOM 1746 N N . ALA A 1 222 ? -8.195 -6.227 -2.441 1 98.44 222 ALA A N 1
ATOM 1747 C CA . ALA A 1 222 ? -9.117 -6.273 -1.312 1 98.44 222 ALA A CA 1
ATOM 1748 C C . ALA A 1 222 ? -9.969 -5.008 -1.25 1 98.44 222 ALA A C 1
ATOM 1750 O O . ALA A 1 222 ? -11.172 -5.074 -0.965 1 98.44 222 ALA A O 1
ATOM 1751 N N . PHE A 1 223 ? -9.32 -3.877 -1.519 1 97.94 223 PHE A N 1
ATOM 1752 C CA . PHE A 1 223 ? -10.023 -2.6 -1.543 1 97.94 223 PHE A CA 1
ATOM 1753 C C . PHE A 1 223 ? -11.141 -2.613 -2.586 1 97.94 223 PHE A C 1
ATOM 1755 O O . PHE A 1 223 ? -12.273 -2.229 -2.299 1 97.94 223 PHE A O 1
ATOM 1762 N N . GLY A 1 224 ? -10.82 -3.078 -3.799 1 98.38 224 GLY A N 1
ATOM 1763 C CA . GLY A 1 224 ? -11.805 -3.203 -4.863 1 98.38 224 GLY A CA 1
ATOM 1764 C C . GLY A 1 224 ? -12.953 -4.133 -4.512 1 98.38 224 GLY A C 1
ATOM 1765 O O . GLY A 1 224 ? -14.109 -3.848 -4.824 1 98.38 224 GLY A O 1
ATOM 1766 N N . ILE A 1 225 ? -12.656 -5.199 -3.822 1 98.88 225 ILE A N 1
ATOM 1767 C CA . ILE A 1 225 ? -13.664 -6.176 -3.434 1 98.88 225 ILE A CA 1
ATOM 1768 C C . ILE A 1 225 ? -14.641 -5.539 -2.447 1 98.88 225 ILE A C 1
ATOM 1770 O O . ILE A 1 225 ? -15.859 -5.711 -2.57 1 98.88 225 ILE A O 1
ATOM 1774 N N . LEU A 1 226 ? -14.133 -4.758 -1.459 1 98.44 226 LEU A N 1
ATOM 1775 C CA . LEU A 1 226 ? -15.008 -4.078 -0.517 1 98.44 226 LEU A CA 1
ATOM 1776 C C . LEU A 1 226 ? -15.93 -3.098 -1.241 1 98.44 226 LEU A C 1
ATOM 1778 O O . LEU A 1 226 ? -17.125 -3.027 -0.95 1 98.44 226 LEU A O 1
ATOM 1782 N N . LEU A 1 227 ? -15.391 -2.391 -2.189 1 98.44 227 LEU A N 1
ATOM 1783 C CA . LEU A 1 227 ? -16.188 -1.438 -2.963 1 98.44 227 LEU A CA 1
ATOM 1784 C C . LEU A 1 227 ? -17.281 -2.152 -3.754 1 98.44 227 LEU A C 1
ATOM 1786 O O . LEU A 1 227 ? -18.422 -1.697 -3.793 1 98.44 227 LEU A O 1
ATOM 1790 N N . ALA A 1 228 ? -16.875 -3.279 -4.402 1 98.62 228 ALA A N 1
ATOM 1791 C CA . ALA A 1 228 ? -17.828 -4.074 -5.168 1 98.62 228 ALA A CA 1
ATOM 1792 C C . ALA A 1 228 ? -18.938 -4.598 -4.273 1 98.62 228 ALA A C 1
ATOM 1794 O O . ALA A 1 228 ? -20.094 -4.738 -4.715 1 98.62 228 ALA A O 1
ATOM 1795 N N . MET A 1 229 ? -18.625 -4.867 -3.035 1 98.38 229 MET A N 1
ATOM 1796 C CA . MET A 1 229 ? -19.609 -5.391 -2.088 1 98.38 229 MET A CA 1
ATOM 1797 C C . MET A 1 229 ? -20.688 -4.348 -1.785 1 98.38 229 MET A C 1
ATOM 1799 O O . MET A 1 229 ? -21.844 -4.688 -1.572 1 98.38 229 MET A O 1
ATOM 1803 N N . PHE A 1 230 ? -20.344 -3.027 -1.751 1 97.5 230 PHE A N 1
ATOM 1804 C CA . PHE A 1 230 ? -21.344 -1.975 -1.57 1 97.5 230 PHE A CA 1
ATOM 1805 C C . PHE A 1 230 ? -22.375 -2.018 -2.682 1 97.5 230 PHE A C 1
ATOM 1807 O O . PHE A 1 230 ? -23.578 -1.897 -2.42 1 97.5 230 PHE A O 1
ATOM 1814 N N . TYR A 1 231 ? -21.922 -2.227 -3.889 1 97.56 231 TYR A N 1
ATOM 1815 C CA . TYR A 1 231 ? -22.812 -2.305 -5.043 1 97.56 231 TYR A CA 1
ATOM 1816 C C . TYR A 1 231 ? -23.672 -3.555 -4.98 1 97.56 231 TYR A C 1
ATOM 1818 O O . TYR A 1 231 ? -24.891 -3.492 -5.23 1 97.56 231 TYR A O 1
ATOM 1826 N N . LYS A 1 232 ? -23.078 -4.66 -4.648 1 98 232 LYS A N 1
ATOM 1827 C CA . LYS A 1 232 ? -23.812 -5.926 -4.555 1 98 232 LYS A CA 1
ATOM 1828 C C . LYS A 1 232 ? -24.922 -5.84 -3.518 1 98 232 LYS A C 1
ATOM 1830 O O . LYS A 1 232 ? -26.031 -6.32 -3.754 1 98 232 LYS A O 1
ATOM 1835 N N . ARG A 1 233 ? -24.594 -5.238 -2.432 1 95.81 233 ARG A N 1
ATOM 1836 C CA . ARG A 1 233 ? -25.578 -5.148 -1.356 1 95.81 233 ARG A CA 1
ATOM 1837 C C . ARG A 1 233 ? -26.75 -4.254 -1.758 1 95.81 233 ARG A C 1
ATOM 1839 O O . ARG A 1 233 ? -27.875 -4.449 -1.295 1 95.81 233 ARG A O 1
ATOM 1846 N N . LYS A 1 234 ? -26.531 -3.354 -2.592 1 95.12 234 LYS A N 1
ATOM 1847 C CA . LYS A 1 234 ? -27.562 -2.426 -3.053 1 95.12 234 LYS A CA 1
ATOM 1848 C C . LYS A 1 234 ? -28.391 -3.035 -4.184 1 95.12 234 LYS A C 1
ATOM 1850 O O . LYS A 1 234 ? -29.594 -2.826 -4.258 1 95.12 234 LYS A O 1
ATOM 1855 N N . THR A 1 235 ? -27.719 -3.92 -5.07 1 97.44 235 THR A N 1
ATOM 1856 C CA . THR A 1 235 ? -28.375 -4.262 -6.332 1 97.44 235 THR A CA 1
ATOM 1857 C C . THR A 1 235 ? -28.547 -5.773 -6.457 1 97.44 235 THR A C 1
ATOM 1859 O O . THR A 1 235 ? -29.312 -6.246 -7.305 1 97.44 235 THR A O 1
ATOM 1862 N N . GLY A 1 236 ? -27.766 -6.488 -5.652 1 97.81 236 GLY A N 1
ATOM 1863 C CA . GLY A 1 236 ? -27.75 -7.934 -5.789 1 97.81 236 GLY A CA 1
ATOM 1864 C C . GLY A 1 236 ? -26.812 -8.414 -6.891 1 97.81 236 GLY A C 1
ATOM 1865 O O . GLY A 1 236 ? -26.672 -9.617 -7.098 1 97.81 236 GLY A O 1
ATOM 1866 N N . LYS A 1 237 ? -26.109 -7.473 -7.543 1 98.31 237 LYS A N 1
ATOM 1867 C CA . LYS A 1 237 ? -25.25 -7.816 -8.68 1 98.31 237 LYS A CA 1
ATOM 1868 C C . LYS A 1 237 ? -23.766 -7.699 -8.312 1 98.31 237 LYS A C 1
ATOM 1870 O O . LYS A 1 237 ? -23.375 -6.781 -7.586 1 98.31 237 LYS A O 1
ATOM 1875 N N . GLY A 1 238 ? -23 -8.664 -8.781 1 98.31 238 GLY A N 1
ATOM 1876 C CA . GLY A 1 238 ? -21.562 -8.602 -8.617 1 98.31 238 GLY A CA 1
ATOM 1877 C C . GLY A 1 238 ? -20.875 -7.801 -9.711 1 98.31 238 GLY A C 1
ATOM 1878 O O . GLY A 1 238 ? -21.469 -6.895 -10.289 1 98.31 238 GLY A O 1
ATOM 1879 N N . GLN A 1 239 ? -19.562 -8.023 -9.906 1 98.25 239 GLN A N 1
ATOM 1880 C CA . GLN A 1 239 ? -18.828 -7.363 -10.977 1 98.25 239 GLN A CA 1
ATOM 1881 C C . GLN A 1 239 ? -17.422 -7.945 -11.109 1 98.25 239 GLN A C 1
ATOM 1883 O O . GLN A 1 239 ? -16.969 -8.688 -10.234 1 98.25 239 GLN A O 1
ATOM 1888 N N . MET A 1 240 ? -16.828 -7.621 -12.234 1 98.56 240 MET A N 1
ATOM 1889 C CA . MET A 1 240 ? -15.445 -7.977 -12.539 1 98.56 240 MET A CA 1
ATOM 1890 C C . MET A 1 240 ? -14.484 -6.91 -12.023 1 98.56 240 MET A C 1
ATOM 1892 O O . MET A 1 240 ? -14.75 -5.711 -12.148 1 98.56 240 MET A O 1
ATOM 1896 N N . ILE A 1 241 ? -13.445 -7.355 -11.344 1 98.5 241 ILE A N 1
ATOM 1897 C CA . ILE A 1 241 ? -12.328 -6.504 -10.945 1 98.5 241 ILE A CA 1
ATOM 1898 C C . ILE A 1 241 ? -11.039 -7 -11.602 1 98.5 241 ILE A C 1
ATOM 1900 O O . ILE A 1 241 ? -10.586 -8.117 -11.336 1 98.5 241 ILE A O 1
ATOM 1904 N N . ASP A 1 242 ? -10.461 -6.25 -12.492 1 97.75 242 ASP A N 1
ATOM 1905 C CA . ASP A 1 242 ? -9.148 -6.508 -13.086 1 97.75 242 ASP A CA 1
ATOM 1906 C C . ASP A 1 242 ? -8.047 -5.77 -12.328 1 97.75 242 ASP A C 1
ATOM 1908 O O . ASP A 1 242 ? -7.867 -4.562 -12.508 1 97.75 242 ASP A O 1
ATOM 1912 N N . ALA A 1 243 ? -7.332 -6.496 -11.516 1 96.69 243 ALA A N 1
ATOM 1913 C CA . ALA A 1 243 ? -6.324 -5.895 -10.648 1 96.69 243 ALA A CA 1
ATOM 1914 C C . ALA A 1 243 ? -4.914 -6.25 -11.109 1 96.69 243 ALA A C 1
ATOM 1916 O O . ALA A 1 243 ? -4.559 -7.43 -11.188 1 96.69 243 ALA A O 1
ATOM 1917 N N . ALA A 1 244 ? -4.145 -5.285 -11.438 1 96.25 244 ALA A N 1
ATOM 1918 C CA . ALA A 1 244 ? -2.744 -5.465 -11.805 1 96.25 244 ALA A CA 1
ATOM 1919 C C . ALA A 1 244 ? -1.822 -4.82 -10.773 1 96.25 244 ALA A C 1
ATOM 1921 O O . ALA A 1 244 ? -1.779 -3.592 -10.656 1 96.25 244 ALA A O 1
ATOM 1922 N N . PRO A 1 245 ? -1.004 -5.57 -10.094 1 96.62 245 PRO A N 1
ATOM 1923 C CA . PRO A 1 245 ? -0.156 -5.07 -9.008 1 96.62 245 PRO A CA 1
ATOM 1924 C C . PRO A 1 245 ? 0.719 -3.896 -9.438 1 96.62 245 PRO A C 1
ATOM 1926 O O . PRO A 1 245 ? 0.838 -2.912 -8.703 1 96.62 245 PRO A O 1
ATOM 1929 N N . PRO A 1 246 ? 1.325 -3.873 -10.656 1 95.5 246 PRO A N 1
ATOM 1930 C CA . PRO A 1 246 ? 2.133 -2.715 -11.047 1 95.5 246 PRO A CA 1
ATOM 1931 C C . PRO A 1 246 ? 1.331 -1.416 -11.062 1 95.5 246 PRO A C 1
ATOM 1933 O O . PRO A 1 246 ? 1.862 -0.352 -10.734 1 95.5 246 PRO A O 1
ATOM 1936 N N . GLU A 1 247 ? 0.084 -1.531 -11.461 1 94.19 247 GLU A N 1
ATOM 1937 C CA . GLU A 1 247 ? -0.764 -0.343 -11.492 1 94.19 247 GLU A CA 1
ATOM 1938 C C . GLU A 1 247 ? -1.032 0.181 -10.086 1 94.19 247 GLU A C 1
ATOM 1940 O O . GLU A 1 247 ? -1.166 1.39 -9.883 1 94.19 247 GLU A O 1
ATOM 1945 N N . GLY A 1 248 ? -1.131 -0.754 -9.164 1 93.19 248 GLY A N 1
ATOM 1946 C CA . GLY A 1 248 ? -1.239 -0.362 -7.77 1 93.19 248 GLY A CA 1
ATOM 1947 C C . GLY A 1 248 ? -0.005 0.354 -7.254 1 93.19 248 GLY A C 1
ATOM 1948 O O . GLY A 1 248 ? -0.112 1.312 -6.488 1 93.19 248 GLY A O 1
ATOM 1949 N N . MET A 1 249 ? 1.116 -0.105 -7.668 1 93.69 249 MET A N 1
ATOM 1950 C CA . MET A 1 249 ? 2.371 0.543 -7.293 1 93.69 249 MET A CA 1
ATOM 1951 C C . MET A 1 249 ? 2.443 1.956 -7.863 1 93.69 249 MET A C 1
ATOM 1953 O O . MET A 1 249 ? 2.889 2.883 -7.184 1 93.69 249 MET A O 1
ATOM 1957 N N . MET A 1 250 ? 1.959 2.141 -9.047 1 92.25 250 MET A N 1
ATOM 1958 C CA . MET A 1 250 ? 1.983 3.451 -9.688 1 92.25 250 MET A CA 1
ATOM 1959 C C . MET A 1 250 ? 1.081 4.438 -8.953 1 92.25 250 MET A C 1
ATOM 1961 O O . MET A 1 250 ? 1.366 5.633 -8.914 1 92.25 250 MET A O 1
ATOM 1965 N N . ALA A 1 251 ? 0.079 3.885 -8.352 1 88.56 251 ALA A N 1
ATOM 1966 C CA . ALA A 1 251 ? -0.883 4.715 -7.629 1 88.56 251 ALA A CA 1
ATOM 1967 C C . ALA A 1 251 ? -0.236 5.383 -6.422 1 88.56 251 ALA A C 1
ATOM 1969 O O . ALA A 1 251 ? -0.691 6.438 -5.969 1 88.56 251 ALA A O 1
ATOM 1970 N N . ILE A 1 252 ? 0.813 4.832 -5.961 1 89 252 ILE A N 1
ATOM 1971 C CA . ILE A 1 252 ? 1.437 5.375 -4.758 1 89 252 ILE A CA 1
ATOM 1972 C C . ILE A 1 252 ? 2.789 5.988 -5.109 1 89 252 ILE A C 1
ATOM 1974 O O . ILE A 1 252 ? 3.662 6.113 -4.246 1 89 252 ILE A O 1
ATOM 1978 N N . SER A 1 253 ? 2.982 6.328 -6.414 1 86.81 253 SER A N 1
ATOM 1979 C CA . SER A 1 253 ? 4.234 6.914 -6.883 1 86.81 253 SER A CA 1
ATOM 1980 C C . SER A 1 253 ? 4.234 8.43 -6.699 1 86.81 253 SER A C 1
ATOM 1982 O O . SER A 1 253 ? 5.215 9.102 -7.031 1 86.81 253 SER A O 1
ATOM 1984 N N . ASN A 1 254 ? 3.135 8.977 -6.098 1 82.56 254 ASN A N 1
ATOM 1985 C CA . ASN A 1 254 ? 3.061 10.375 -5.688 1 82.56 254 ASN A CA 1
ATOM 1986 C C . ASN A 1 254 ? 3.137 11.312 -6.887 1 82.56 254 ASN A C 1
ATOM 1988 O O . ASN A 1 254 ? 2.416 11.133 -7.867 1 82.56 254 ASN A O 1
ATOM 1992 N N . TYR A 1 255 ? 4.109 12.266 -6.867 1 91.38 255 TYR A N 1
ATOM 1993 C CA . TYR A 1 255 ? 4.172 13.336 -7.859 1 91.38 255 TYR A CA 1
ATOM 1994 C C . TYR A 1 255 ? 5.137 12.977 -8.984 1 91.38 255 TYR A C 1
ATOM 1996 O O . TYR A 1 255 ? 5.445 13.82 -9.828 1 91.38 255 TYR A O 1
ATOM 2004 N N . LEU A 1 256 ? 5.562 11.758 -9.102 1 92.31 256 LEU A N 1
ATOM 2005 C CA . LEU A 1 256 ? 6.598 11.336 -10.039 1 92.31 256 LEU A CA 1
ATOM 2006 C C . LEU A 1 256 ? 6.152 11.578 -11.484 1 92.31 256 LEU A C 1
ATOM 2008 O O . LEU A 1 256 ? 6.902 12.141 -12.281 1 92.31 256 LEU A O 1
ATOM 2012 N N . MET A 1 257 ? 4.973 11.18 -11.773 1 89.56 257 MET A N 1
ATOM 2013 C CA . MET A 1 257 ? 4.48 11.289 -13.141 1 89.56 257 MET A CA 1
ATOM 2014 C C . MET A 1 257 ? 4.234 12.75 -13.516 1 89.56 257 MET A C 1
ATOM 2016 O O . MET A 1 257 ? 4.523 13.156 -14.641 1 89.56 257 MET A O 1
ATOM 2020 N N . GLN A 1 258 ? 3.711 13.516 -12.602 1 91.44 258 GLN A N 1
ATOM 2021 C CA . GLN A 1 258 ? 3.457 14.938 -12.828 1 91.44 258 GLN A CA 1
ATOM 2022 C C . GLN A 1 258 ? 4.758 15.695 -13.07 1 91.44 258 GLN A C 1
ATOM 2024 O O . GLN A 1 258 ? 4.812 16.578 -13.922 1 91.44 258 GLN A O 1
ATOM 2029 N N . TYR A 1 259 ? 5.703 15.359 -12.297 1 94.06 259 TYR A N 1
ATOM 2030 C CA . TYR A 1 259 ? 7.008 16 -12.461 1 94.06 259 TYR A CA 1
ATOM 2031 C C . TYR A 1 259 ? 7.535 15.797 -13.875 1 94.06 259 TYR A C 1
ATOM 2033 O O . TYR A 1 259 ? 7.941 16.766 -14.539 1 94.06 259 TYR A O 1
ATOM 2041 N N . PHE A 1 260 ? 7.492 14.539 -14.305 1 93.56 260 PHE A N 1
ATOM 2042 C CA . PHE A 1 260 ? 7.973 14.242 -15.648 1 93.56 260 PHE A CA 1
ATOM 2043 C C . PHE A 1 260 ? 7.141 14.969 -16.703 1 93.56 260 PHE A C 1
ATOM 2045 O O . PHE A 1 260 ? 7.684 15.531 -17.656 1 93.56 260 PHE A O 1
ATOM 2052 N N . HIS A 1 261 ? 5.852 14.961 -16.547 1 90.31 261 HIS A N 1
ATOM 2053 C CA . HIS A 1 261 ? 4.949 15.602 -17.484 1 90.31 261 HIS A CA 1
ATOM 2054 C C . HIS A 1 261 ? 5.242 17.094 -17.609 1 90.31 261 HIS A C 1
ATOM 2056 O O . HIS A 1 261 ? 5.289 17.625 -18.719 1 90.31 261 HIS A O 1
ATOM 2062 N N . LEU A 1 262 ? 5.465 17.719 -16.547 1 91.31 262 LEU A N 1
ATOM 2063 C CA . LEU A 1 262 ? 5.621 19.156 -16.5 1 91.31 262 LEU A CA 1
ATOM 2064 C C . LEU A 1 262 ? 7.023 19.578 -16.953 1 91.31 262 LEU A C 1
ATOM 2066 O O . LEU A 1 262 ? 7.184 20.562 -17.672 1 91.31 262 LEU A O 1
ATOM 2070 N N . THR A 1 263 ? 8.039 18.797 -16.531 1 94.12 263 THR A N 1
ATOM 2071 C CA . THR A 1 263 ? 9.414 19.25 -16.719 1 94.12 263 THR A CA 1
ATOM 2072 C C . THR A 1 263 ? 10.062 18.547 -17.891 1 94.12 263 THR A C 1
ATOM 2074 O O . THR A 1 263 ? 11.086 19 -18.406 1 94.12 263 THR A O 1
ATOM 2077 N N . LYS A 1 264 ? 9.531 17.359 -18.266 1 93.88 264 LYS A N 1
ATOM 2078 C CA . LYS A 1 264 ? 10.07 16.469 -19.297 1 93.88 264 LYS A CA 1
ATOM 2079 C C . LYS A 1 264 ? 11.414 15.891 -18.875 1 93.88 264 LYS A C 1
ATOM 2081 O O . LYS A 1 264 ? 12.172 15.391 -19.719 1 93.88 264 LYS A O 1
ATOM 2086 N N . ASN A 1 265 ? 11.672 15.984 -17.531 1 94 265 ASN A N 1
ATOM 2087 C CA . ASN A 1 265 ? 12.898 15.414 -16.984 1 94 265 ASN A CA 1
ATOM 2088 C C . ASN A 1 265 ? 12.609 14.227 -16.078 1 94 265 ASN A C 1
ATOM 2090 O O . ASN A 1 265 ? 11.609 14.211 -15.359 1 94 265 ASN A O 1
ATOM 2094 N N . LYS A 1 266 ? 13.523 13.297 -16.172 1 92.44 266 LYS A N 1
ATOM 2095 C CA . LYS A 1 266 ? 13.477 12.195 -15.227 1 92.44 266 LYS A CA 1
ATOM 2096 C C . LYS A 1 266 ? 13.867 12.664 -13.82 1 92.44 266 LYS A C 1
ATOM 2098 O O . LYS A 1 266 ? 14.859 13.375 -13.656 1 92.44 266 LYS A O 1
ATOM 2103 N N . MET A 1 267 ? 13.094 12.344 -12.906 1 93.69 267 MET A N 1
ATOM 2104 C CA . MET A 1 267 ? 13.492 12.594 -11.523 1 93.69 267 MET A CA 1
ATOM 2105 C C . MET A 1 267 ? 14.609 11.648 -11.102 1 93.69 267 MET A C 1
ATOM 2107 O O . MET A 1 267 ? 14.461 10.422 -11.195 1 93.69 267 MET A O 1
ATOM 2111 N N . VAL A 1 268 ? 15.617 12.148 -10.625 1 94 268 VAL A N 1
ATOM 2112 C CA . VAL A 1 268 ? 16.781 11.344 -10.266 1 94 268 VAL A CA 1
ATOM 2113 C C . VAL A 1 268 ? 16.578 10.719 -8.891 1 94 268 VAL A C 1
ATOM 2115 O O . VAL A 1 268 ? 15.82 11.242 -8.07 1 94 268 VAL A O 1
ATOM 2118 N N . ARG A 1 269 ? 17.219 9.586 -8.672 1 94.88 269 ARG A N 1
ATOM 2119 C CA . ARG A 1 269 ? 17.219 9.008 -7.332 1 94.88 269 ARG A CA 1
ATOM 2120 C C . ARG A 1 269 ? 17.953 9.914 -6.344 1 94.88 269 ARG A C 1
ATOM 2122 O O . ARG A 1 269 ? 19.047 10.391 -6.633 1 94.88 269 ARG A O 1
ATOM 2129 N N . ALA A 1 270 ? 17.359 10.07 -5.176 1 94.19 270 ALA A N 1
ATOM 2130 C CA . ALA A 1 270 ? 17.922 11 -4.195 1 94.19 270 ALA A CA 1
ATOM 2131 C C . ALA A 1 270 ? 18.438 10.25 -2.969 1 94.19 270 ALA A C 1
ATOM 2133 O O . ALA A 1 270 ? 18.953 10.867 -2.027 1 94.19 270 ALA A O 1
ATOM 2134 N N . GLY A 1 271 ? 18.375 8.906 -3.055 1 94.12 271 GLY A N 1
ATOM 2135 C CA . GLY A 1 271 ? 18.719 8.172 -1.849 1 94.12 271 GLY A CA 1
ATOM 2136 C C . GLY A 1 271 ? 17.797 8.477 -0.68 1 94.12 271 GLY A C 1
ATOM 2137 O O . GLY A 1 271 ? 16.578 8.438 -0.816 1 94.12 271 GLY A O 1
ATOM 2138 N N . ASN A 1 272 ? 18.406 8.805 0.438 1 95.75 272 ASN A N 1
ATOM 2139 C CA . ASN A 1 272 ? 17.609 9.133 1.619 1 95.75 272 ASN A CA 1
ATOM 2140 C C . ASN A 1 272 ? 17.312 10.625 1.69 1 95.75 272 ASN A C 1
ATOM 2142 O O . ASN A 1 272 ? 16.672 11.086 2.639 1 95.75 272 ASN A O 1
ATOM 2146 N N . PHE A 1 273 ? 17.734 11.414 0.709 1 95.31 273 PHE A N 1
ATOM 2147 C CA . PHE A 1 273 ? 17.531 12.859 0.72 1 95.31 273 PHE A CA 1
ATOM 2148 C C . PHE A 1 273 ? 16.156 13.203 0.154 1 95.31 273 PHE A C 1
ATOM 2150 O O . PHE A 1 273 ? 15.461 12.344 -0.396 1 95.31 273 PHE A O 1
ATOM 2157 N N . ASP A 1 274 ? 15.781 14.406 0.443 1 94.12 274 ASP A N 1
ATOM 2158 C CA . ASP A 1 274 ? 14.531 14.953 -0.078 1 94.12 274 ASP A CA 1
ATOM 2159 C C . ASP A 1 274 ? 14.805 15.945 -1.207 1 94.12 274 ASP A C 1
ATOM 2161 O O . ASP A 1 274 ? 15.836 16.625 -1.216 1 94.12 274 ASP A O 1
ATOM 2165 N N . TYR A 1 275 ? 13.883 16.062 -2.139 1 93.38 275 TYR A N 1
ATOM 2166 C CA . TYR A 1 275 ? 14.078 16.875 -3.326 1 93.38 275 TYR A CA 1
ATOM 2167 C C . TYR A 1 275 ? 13.859 18.359 -3.012 1 93.38 275 TYR A C 1
ATOM 2169 O O . TYR A 1 275 ? 14.227 19.234 -3.799 1 93.38 275 TYR A O 1
ATOM 2177 N N . ALA A 1 276 ? 13.258 18.625 -1.842 1 92.56 276 ALA A N 1
ATOM 2178 C CA . ALA A 1 276 ? 12.789 19.984 -1.62 1 92.56 276 ALA A CA 1
ATOM 2179 C C . ALA A 1 276 ? 13.422 20.594 -0.367 1 92.56 276 ALA A C 1
ATOM 2181 O O . ALA A 1 276 ? 13.477 21.812 -0.213 1 92.56 276 ALA A O 1
ATOM 2182 N N . VAL A 1 277 ? 13.828 19.703 0.509 1 94.5 277 VAL A N 1
ATOM 2183 C CA . VAL A 1 277 ? 14.266 20.266 1.783 1 94.5 277 VAL A CA 1
ATOM 2184 C C . VAL A 1 277 ? 15.484 19.5 2.289 1 94.5 277 VAL A C 1
ATOM 2186 O O . VAL A 1 277 ? 15.711 18.344 1.888 1 94.5 277 VAL A O 1
ATOM 2189 N N . PHE A 1 278 ? 16.312 20.109 3.162 1 96.38 278 PHE A N 1
ATOM 2190 C CA . PHE A 1 278 ? 17.469 19.531 3.811 1 96.38 278 PHE A CA 1
ATOM 2191 C C . PHE A 1 278 ? 17.906 20.359 5.008 1 96.38 278 PHE A C 1
ATOM 2193 O O . PHE A 1 278 ? 17.922 21.594 4.934 1 96.38 278 PHE A O 1
ATOM 2200 N N . PRO A 1 279 ? 18.203 19.734 6.207 1 97.38 279 PRO A N 1
ATOM 2201 C CA . PRO A 1 279 ? 18.312 18.297 6.441 1 97.38 279 PRO A CA 1
ATOM 2202 C C . PRO A 1 279 ? 16.969 17.625 6.668 1 97.38 279 PRO A C 1
ATOM 2204 O O . PRO A 1 279 ? 16.141 18.125 7.422 1 97.38 279 PRO A O 1
ATOM 2207 N N . TYR A 1 280 ? 16.734 16.578 6.098 1 97.31 280 TYR A N 1
ATOM 2208 C CA . TYR A 1 280 ? 15.633 15.625 6.121 1 97.31 280 TYR A CA 1
ATOM 2209 C C . TYR A 1 280 ? 16.078 14.266 5.605 1 97.31 280 TYR A C 1
ATOM 2211 O O . TYR A 1 280 ? 15.844 13.922 4.445 1 97.31 280 TYR A O 1
ATOM 2219 N N . THR A 1 281 ? 16.766 13.508 6.492 1 97.12 281 THR A N 1
ATOM 2220 C CA . THR A 1 281 ? 17.484 12.328 6.023 1 97.12 281 THR A CA 1
ATOM 2221 C C . THR A 1 281 ? 17.75 11.367 7.18 1 97.12 281 THR A C 1
ATOM 2223 O O . THR A 1 281 ? 17.438 11.672 8.328 1 97.12 281 THR A O 1
ATOM 2226 N N . TYR A 1 282 ? 18.234 10.219 6.836 1 96.56 282 TYR A N 1
ATOM 2227 C CA . TYR A 1 282 ? 18.719 9.281 7.848 1 96.56 282 TYR A CA 1
ATOM 2228 C C . TYR A 1 282 ? 20.219 9.453 8.094 1 96.56 282 TYR A C 1
ATOM 2230 O O . TYR A 1 282 ? 20.984 9.672 7.148 1 96.56 282 TYR A O 1
ATOM 2238 N N . VAL A 1 283 ? 20.594 9.398 9.336 1 97.31 283 VAL A N 1
ATOM 2239 C CA . VAL A 1 283 ? 21.984 9.555 9.742 1 97.31 283 VAL A CA 1
ATOM 2240 C C . VAL A 1 283 ? 22.391 8.375 10.617 1 97.31 283 VAL A C 1
ATOM 2242 O O . VAL A 1 283 ? 21.578 7.812 11.344 1 97.31 283 VAL A O 1
ATOM 2245 N N . ARG A 1 284 ? 23.703 8.039 10.492 1 96.44 284 ARG A N 1
ATOM 2246 C CA . ARG A 1 284 ? 24.25 7.02 11.391 1 96.44 284 ARG A CA 1
ATOM 2247 C C . ARG A 1 284 ? 24.25 7.504 12.836 1 96.44 284 ARG A C 1
ATOM 2249 O O . ARG A 1 284 ? 24.547 8.672 13.102 1 96.44 284 ARG A O 1
ATOM 2256 N N . CYS A 1 285 ? 23.812 6.676 13.742 1 97.5 285 CYS A N 1
ATOM 2257 C CA . CYS A 1 285 ? 23.938 6.93 15.172 1 97.5 285 CYS A CA 1
ATOM 2258 C C . CYS A 1 285 ? 24.625 5.762 15.867 1 97.5 285 CYS A C 1
ATOM 2260 O O . CYS A 1 285 ? 25.125 4.848 15.211 1 97.5 285 CYS A O 1
ATOM 2262 N N . LYS A 1 286 ? 24.703 5.742 17.156 1 97.38 286 LYS A N 1
ATOM 2263 C CA . LYS A 1 286 ? 25.531 4.816 17.922 1 97.38 286 LYS A CA 1
ATOM 2264 C C . LYS A 1 286 ? 25.062 3.375 17.734 1 97.38 286 LYS A C 1
ATOM 2266 O O . LYS A 1 286 ? 25.875 2.447 17.734 1 97.38 286 LYS A O 1
ATOM 2271 N N . ASP A 1 287 ? 23.766 3.211 17.609 1 95.06 287 ASP A N 1
ATOM 2272 C CA . ASP A 1 287 ? 23.234 1.852 17.594 1 95.06 287 ASP A CA 1
ATOM 2273 C C . ASP A 1 287 ? 22.469 1.594 16.297 1 95.06 287 ASP A C 1
ATOM 2275 O O . ASP A 1 287 ? 21.578 0.736 16.25 1 95.06 287 ASP A O 1
ATOM 2279 N N . GLY A 1 288 ? 22.828 2.361 15.195 1 94.19 288 GLY A N 1
ATOM 2280 C CA . GLY A 1 288 ? 22.172 2.178 13.914 1 94.19 288 GLY A CA 1
ATOM 2281 C C . GLY A 1 288 ? 21.938 3.48 13.18 1 94.19 288 GLY A C 1
ATOM 2282 O O . GLY A 1 288 ? 22.875 4.242 12.93 1 94.19 288 GLY A O 1
ATOM 2283 N N . TYR A 1 289 ? 20.719 3.67 12.836 1 95.94 289 TYR A N 1
ATOM 2284 C CA . TYR A 1 289 ? 20.359 4.875 12.102 1 95.94 289 TYR A CA 1
ATOM 2285 C C . TYR A 1 289 ? 19.188 5.586 12.758 1 95.94 289 TYR A C 1
ATOM 2287 O O . TYR A 1 289 ? 18.375 4.953 13.438 1 95.94 289 TYR A O 1
ATOM 2295 N N . ALA A 1 290 ? 19.125 6.859 12.539 1 96.44 290 ALA A N 1
ATOM 2296 C CA . ALA A 1 290 ? 18.016 7.695 13 1 96.44 290 ALA A CA 1
ATOM 2297 C C . ALA A 1 290 ? 17.625 8.719 11.938 1 96.44 290 ALA A C 1
ATOM 2299 O O . ALA A 1 290 ? 18.484 9.188 11.18 1 96.44 290 ALA A O 1
ATOM 2300 N N . PHE A 1 291 ? 16.359 8.977 11.898 1 96.5 291 PHE A N 1
ATOM 2301 C CA . PHE A 1 291 ? 15.906 10.102 11.094 1 96.5 291 PHE A CA 1
ATOM 2302 C C . PHE A 1 291 ? 16.25 11.422 11.766 1 96.5 291 PHE A C 1
ATOM 2304 O O . PHE A 1 291 ? 16.172 11.547 12.984 1 96.5 291 PHE A O 1
ATOM 2311 N N . MET A 1 292 ? 16.672 12.422 10.977 1 97.5 292 MET A N 1
ATOM 2312 C CA . MET A 1 292 ? 16.984 13.758 11.484 1 97.5 292 MET A CA 1
ATOM 2313 C C . MET A 1 292 ? 16.484 14.828 10.516 1 97.5 292 MET A C 1
ATOM 2315 O O . MET A 1 292 ? 16.812 14.797 9.328 1 97.5 292 MET A O 1
ATOM 2319 N N . SER A 1 293 ? 15.727 15.758 11.125 1 97.06 293 SER A N 1
ATOM 2320 C CA . SER A 1 293 ? 15.227 16.844 10.289 1 97.06 293 SER A CA 1
ATOM 2321 C C . SER A 1 293 ? 15.344 18.188 10.992 1 97.06 293 SER A C 1
ATOM 2323 O O . SER A 1 293 ? 15.117 18.281 12.203 1 97.06 293 SER A O 1
ATOM 2325 N N . GLY A 1 294 ? 15.719 19.203 10.328 1 96 294 GLY A N 1
ATOM 2326 C CA . GLY A 1 294 ? 15.773 20.625 10.641 1 96 294 GLY A CA 1
ATOM 2327 C C . GLY A 1 294 ? 16 21.5 9.414 1 96 294 GLY A C 1
ATOM 2328 O O . GLY A 1 294 ? 17 22.203 9.344 1 96 294 GLY A O 1
ATOM 2329 N N . PHE A 1 295 ? 14.961 21.453 8.516 1 94.69 295 PHE A N 1
ATOM 2330 C CA . PHE A 1 295 ? 15.305 21.938 7.184 1 94.69 295 PHE A CA 1
ATOM 2331 C C . PHE A 1 295 ? 14.961 23.422 7.035 1 94.69 295 PHE A C 1
ATOM 2333 O O . PHE A 1 295 ? 15.602 24.125 6.254 1 94.69 295 PHE A O 1
ATOM 2340 N N . THR A 1 296 ? 13.867 23.984 7.707 1 94.75 296 THR A N 1
ATOM 2341 C CA . THR A 1 296 ? 13.68 25.422 7.625 1 94.75 296 THR A CA 1
ATOM 2342 C C . THR A 1 296 ? 14.805 26.156 8.336 1 94.75 296 THR A C 1
ATOM 2344 O O . THR A 1 296 ? 15.508 25.578 9.172 1 94.75 296 THR A O 1
ATOM 2347 N N . ASP A 1 297 ? 14.953 27.406 7.992 1 97.12 297 ASP A N 1
ATOM 2348 C CA . ASP A 1 297 ? 16.094 28.125 8.562 1 97.12 297 ASP A CA 1
ATOM 2349 C C . ASP A 1 297 ? 16.016 28.141 10.086 1 97.12 297 ASP A C 1
ATOM 2351 O O . ASP A 1 297 ? 17 27.844 10.758 1 97.12 297 ASP A O 1
ATOM 2355 N N . PRO A 1 298 ? 14.867 28.359 10.719 1 96.56 298 PRO A N 1
ATOM 2356 C CA . PRO A 1 298 ? 14.797 28.281 12.18 1 96.56 298 PRO A CA 1
ATOM 2357 C C . PRO A 1 298 ? 15.023 26.859 12.703 1 96.56 298 PRO A C 1
ATOM 2359 O O . PRO A 1 298 ? 15.656 26.688 13.75 1 96.56 298 PRO A O 1
ATOM 2362 N N . ASN A 1 299 ? 14.594 25.875 12.008 1 96.94 299 ASN A N 1
ATOM 2363 C CA . ASN A 1 299 ? 14.781 24.5 12.422 1 96.94 299 ASN A CA 1
ATOM 2364 C C . ASN A 1 299 ? 16.25 24.062 12.305 1 96.94 299 ASN A C 1
ATOM 2366 O O . ASN A 1 299 ? 16.734 23.297 13.133 1 96.94 299 ASN A O 1
ATOM 2370 N N . TRP A 1 300 ? 16.875 24.578 11.25 1 98.31 300 TRP A N 1
ATOM 2371 C CA . TRP A 1 300 ? 18.297 24.344 11.102 1 98.31 300 TRP A CA 1
ATOM 2372 C C . TRP A 1 300 ? 19.078 24.969 12.25 1 98.31 300 TRP A C 1
ATOM 2374 O O . TRP A 1 300 ? 19.984 24.359 12.82 1 98.31 300 TRP A O 1
ATOM 2384 N N . ALA A 1 301 ? 18.703 26.172 12.602 1 98.19 301 ALA A N 1
ATOM 2385 C CA . ALA A 1 301 ? 19.328 26.828 13.742 1 98.19 301 ALA A CA 1
ATOM 2386 C C . ALA A 1 301 ? 19.156 26.016 15.016 1 98.19 301 ALA A C 1
ATOM 2388 O O . ALA A 1 301 ? 20.094 25.891 15.812 1 98.19 301 ALA A O 1
ATOM 2389 N N . ALA A 1 302 ? 18 25.453 15.203 1 97.81 302 ALA A N 1
ATOM 2390 C CA . ALA A 1 302 ? 17.719 24.594 16.344 1 97.81 302 ALA A CA 1
ATOM 2391 C C . ALA A 1 302 ? 18.609 23.359 16.344 1 97.81 302 ALA A C 1
ATOM 2393 O O . ALA A 1 302 ? 19.172 22.984 17.391 1 97.81 302 ALA A O 1
ATOM 2394 N N . LEU A 1 303 ? 18.719 22.719 15.195 1 98.56 303 LEU A N 1
ATOM 2395 C CA . LEU A 1 303 ? 19.547 21.531 15.094 1 98.56 303 LEU A CA 1
ATOM 2396 C C . LEU A 1 303 ? 21.016 21.859 15.367 1 98.56 303 LEU A C 1
ATOM 2398 O O . LEU A 1 303 ? 21.703 21.125 16.078 1 98.56 303 LEU A O 1
ATOM 2402 N N . CYS A 1 304 ? 21.453 22.984 14.852 1 98.69 304 CYS A N 1
ATOM 2403 C CA . CYS A 1 304 ? 22.828 23.422 15.102 1 98.69 304 CYS A CA 1
ATOM 2404 C C . CYS A 1 304 ? 23.047 23.688 16.578 1 98.69 304 CYS A C 1
ATOM 2406 O O . CYS A 1 304 ? 24.125 23.406 17.125 1 98.69 304 CYS A O 1
ATOM 2408 N N . GLU A 1 305 ? 22.062 24.219 17.203 1 98.44 305 GLU A N 1
ATOM 2409 C CA . GLU A 1 305 ? 22.156 24.469 18.641 1 98.44 305 GLU A CA 1
ATOM 2410 C C . GLU A 1 305 ? 22.234 23.172 19.438 1 98.44 305 GLU A C 1
ATOM 2412 O O . GLU A 1 305 ? 23.078 23.031 20.328 1 98.44 305 GLU A O 1
ATOM 2417 N N . ILE A 1 306 ? 21.422 22.234 19.109 1 98.25 306 ILE A N 1
ATOM 2418 C CA . ILE A 1 306 ? 21.438 20.922 19.75 1 98.25 306 ILE A CA 1
ATOM 2419 C C . ILE A 1 306 ? 22.812 20.297 19.609 1 98.25 306 ILE A C 1
ATOM 2421 O O . ILE A 1 306 ? 23.328 19.703 20.562 1 98.25 306 ILE A O 1
ATOM 2425 N N . MET A 1 307 ? 23.453 20.5 18.469 1 98.5 307 MET A N 1
ATOM 2426 C CA . MET A 1 307 ? 24.734 19.875 18.156 1 98.5 307 MET A CA 1
ATOM 2427 C C . MET A 1 307 ? 25.891 20.719 18.688 1 98.5 307 MET A C 1
ATOM 2429 O O . MET A 1 307 ? 27.047 20.328 18.594 1 98.5 307 MET A O 1
ATOM 2433 N N . ASN A 1 308 ? 25.594 21.844 19.156 1 98.06 308 ASN A N 1
ATOM 2434 C CA . ASN A 1 308 ? 26.609 22.828 19.562 1 98.06 308 ASN A CA 1
ATOM 2435 C C . ASN A 1 308 ? 27.562 23.156 18.422 1 98.06 308 ASN A C 1
ATOM 2437 O O . ASN A 1 308 ? 28.781 23.078 18.578 1 98.06 308 ASN A O 1
ATOM 2441 N N . ARG A 1 309 ? 26.938 23.469 17.297 1 98.31 309 ARG A N 1
ATOM 2442 C CA . ARG A 1 309 ? 27.719 23.766 16.094 1 98.31 309 ARG A CA 1
ATOM 2443 C C . ARG A 1 309 ? 27.234 25.047 15.43 1 98.31 309 ARG A C 1
ATOM 2445 O O . ARG A 1 309 ? 26.781 25.016 14.281 1 98.31 309 ARG A O 1
ATOM 2452 N N . PRO A 1 310 ? 27.359 26.188 16.062 1 97.69 310 PRO A N 1
ATOM 2453 C CA . PRO A 1 310 ? 26.953 27.453 15.445 1 97.69 310 PRO A CA 1
ATOM 2454 C C . PRO A 1 310 ? 27.688 27.75 14.148 1 97.69 310 PRO A C 1
ATOM 2456 O O . PRO A 1 310 ? 27.188 28.484 13.289 1 97.69 310 PRO A O 1
ATOM 2459 N N . ASP A 1 311 ? 28.875 27.172 13.953 1 98.31 311 ASP A N 1
ATOM 2460 C CA . ASP A 1 311 ? 29.656 27.344 12.734 1 98.31 311 ASP A CA 1
ATOM 2461 C C . ASP A 1 311 ? 28.922 26.766 11.523 1 98.31 311 ASP A C 1
ATOM 2463 O O . ASP A 1 311 ? 28.984 27.328 10.43 1 98.31 311 ASP A O 1
ATOM 2467 N N . LEU A 1 312 ? 28.234 25.688 11.688 1 98.44 312 LEU A N 1
ATOM 2468 C CA . LEU A 1 312 ? 27.469 25.094 10.594 1 98.44 312 LEU A CA 1
ATOM 2469 C C . LEU A 1 312 ? 26.312 26 10.188 1 98.44 312 LEU A C 1
ATOM 2471 O O . LEU A 1 312 ? 25.984 26.109 9 1 98.44 312 LEU A O 1
ATOM 2475 N N . GLN A 1 313 ? 25.641 26.594 11.195 1 97.94 313 GLN A N 1
ATOM 2476 C CA . GLN A 1 313 ? 24.578 27.531 10.891 1 97.94 313 GLN A CA 1
ATOM 2477 C C . GLN A 1 313 ? 25.094 28.703 10.055 1 97.94 313 GLN A C 1
ATOM 2479 O O . GLN A 1 313 ? 24.406 29.156 9.125 1 97.94 313 GLN A O 1
ATOM 2484 N N . GLN A 1 314 ? 26.281 29.172 10.383 1 98 314 GLN A N 1
ATOM 2485 C CA . GLN A 1 314 ? 26.891 30.281 9.656 1 98 314 GLN A CA 1
ATOM 2486 C C . GLN A 1 314 ? 27.297 29.859 8.242 1 98 314 GLN A C 1
ATOM 2488 O O . GLN A 1 314 ? 27.141 30.641 7.293 1 98 314 GLN A O 1
ATOM 2493 N N . GLN A 1 315 ? 27.766 28.719 8.141 1 98.12 315 GLN A N 1
ATOM 2494 C CA . GLN A 1 315 ? 28.25 28.219 6.855 1 98.12 315 GLN A CA 1
ATOM 2495 C C . GLN A 1 315 ? 27.078 27.938 5.91 1 98.12 315 GLN A C 1
ATOM 2497 O O . GLN A 1 315 ? 27.203 28.141 4.699 1 98.12 315 GLN A O 1
ATOM 2502 N N . PHE A 1 316 ? 25.969 27.453 6.457 1 98.38 316 PHE A N 1
ATOM 2503 C CA . PHE A 1 316 ? 24.797 27.094 5.672 1 98.38 316 PHE A CA 1
ATOM 2504 C C . PHE A 1 316 ? 23.547 27.781 6.227 1 98.38 316 PHE A C 1
ATOM 2506 O O . PHE A 1 316 ? 22.625 27.094 6.676 1 98.38 316 PHE A O 1
ATOM 2513 N N . PRO A 1 317 ? 23.453 29.047 6.031 1 97.06 317 PRO A N 1
ATOM 2514 C CA . PRO A 1 317 ? 22.438 29.812 6.762 1 97.06 317 PRO A CA 1
ATOM 2515 C C . PRO A 1 317 ? 21.031 29.625 6.191 1 97.06 317 PRO A C 1
ATOM 2517 O O . PRO A 1 317 ? 20.047 29.781 6.906 1 97.06 317 PRO A O 1
ATOM 2520 N N . THR A 1 318 ? 20.984 29.281 4.887 1 96.88 318 THR A N 1
ATOM 2521 C CA . THR A 1 318 ? 19.656 29.156 4.285 1 96.88 318 THR A CA 1
ATOM 2522 C C . THR A 1 318 ? 19.5 27.781 3.625 1 96.88 318 THR A C 1
ATOM 2524 O O . THR A 1 318 ? 20.484 27.094 3.367 1 96.88 318 THR A O 1
ATOM 2527 N N . ILE A 1 319 ? 18.281 27.422 3.295 1 94.94 319 ILE A N 1
ATOM 2528 C CA . ILE A 1 319 ? 17.969 26.141 2.693 1 94.94 319 ILE A CA 1
ATOM 2529 C C . ILE A 1 319 ? 18.562 26.062 1.29 1 94.94 319 ILE A C 1
ATOM 2531 O O . ILE A 1 319 ? 18.922 24.984 0.817 1 94.94 319 ILE A O 1
ATOM 2535 N N . LYS A 1 320 ? 18.766 27.188 0.672 1 93.94 320 LYS A N 1
ATOM 2536 C CA . LYS A 1 320 ? 19.328 27.219 -0.676 1 93.94 320 LYS A CA 1
ATOM 2537 C C . LYS A 1 320 ? 20.703 26.578 -0.712 1 93.94 320 LYS A C 1
ATOM 2539 O O . LYS A 1 320 ? 21 25.781 -1.602 1 93.94 320 LYS A O 1
ATOM 2544 N N . GLU A 1 321 ? 21.516 26.891 0.257 1 96.31 321 GLU A N 1
ATOM 2545 C CA . GLU A 1 321 ? 22.844 26.297 0.33 1 96.31 321 GLU A CA 1
ATOM 2546 C C . GLU A 1 321 ? 22.781 24.828 0.732 1 96.31 321 GLU A C 1
ATOM 2548 O O . GLU A 1 321 ? 23.531 24 0.206 1 96.31 321 GLU A O 1
ATOM 2553 N N . ARG A 1 322 ? 21.891 24.531 1.608 1 97.06 322 ARG A N 1
ATOM 2554 C CA . ARG A 1 322 ? 21.844 23.203 2.213 1 97.06 322 ARG A CA 1
ATOM 2555 C C . ARG A 1 322 ? 21.312 22.172 1.229 1 97.06 322 ARG A C 1
ATOM 2557 O O . ARG A 1 322 ? 21.609 20.984 1.34 1 97.06 322 ARG A O 1
ATOM 2564 N N . LEU A 1 323 ? 20.625 22.641 0.217 1 95.19 323 LEU A N 1
ATOM 2565 C CA . LEU A 1 323 ? 19.938 21.734 -0.696 1 95.19 323 LEU A CA 1
ATOM 2566 C C . LEU A 1 323 ? 20.828 21.391 -1.892 1 95.19 323 LEU A C 1
ATOM 2568 O O . LEU A 1 323 ? 20.469 20.547 -2.711 1 95.19 323 LEU A O 1
ATOM 2572 N N . THR A 1 324 ? 22 21.938 -1.993 1 94.94 324 THR A N 1
ATOM 2573 C CA . THR A 1 324 ? 22.844 21.641 -3.148 1 94.94 324 THR A CA 1
ATOM 2574 C C . THR A 1 324 ? 23.438 20.25 -3.039 1 94.94 324 THR A C 1
ATOM 2576 O O . THR A 1 324 ? 23.797 19.797 -1.947 1 94.94 324 THR A O 1
ATOM 2579 N N . PRO A 1 325 ? 23.578 19.531 -4.184 1 92.31 325 PRO A N 1
ATOM 2580 C CA . PRO A 1 325 ? 24.125 18.172 -4.18 1 92.31 325 PRO A CA 1
ATOM 2581 C C . PRO A 1 325 ? 25.516 18.094 -3.557 1 92.31 325 PRO A C 1
ATOM 2583 O O . PRO A 1 325 ? 25.875 17.094 -2.941 1 92.31 325 PRO A O 1
ATOM 2586 N N . GLU A 1 326 ? 26.281 19.141 -3.645 1 94 326 GLU A N 1
ATOM 2587 C CA . GLU A 1 326 ? 27.641 19.156 -3.113 1 94 326 GLU A CA 1
ATOM 2588 C C . GLU A 1 326 ? 27.625 19.297 -1.593 1 94 326 GLU A C 1
ATOM 2590 O O . GLU A 1 326 ? 28.484 18.703 -0.913 1 94 326 GLU A O 1
ATOM 2595 N N . ASN A 1 327 ? 26.656 19.984 -1.038 1 96.31 327 ASN A N 1
ATOM 2596 C CA . ASN A 1 327 ? 26.656 20.312 0.383 1 96.31 327 ASN A CA 1
ATOM 2597 C C . ASN A 1 327 ? 25.922 19.266 1.206 1 96.31 327 ASN A C 1
ATOM 2599 O O . ASN A 1 327 ? 26.234 19.047 2.379 1 96.31 327 ASN A O 1
ATOM 2603 N N . GLN A 1 328 ? 24.984 18.594 0.652 1 96.31 328 GLN A N 1
ATOM 2604 C CA . GLN A 1 328 ? 24.141 17.656 1.393 1 96.31 328 GLN A CA 1
ATOM 2605 C C . GLN A 1 328 ? 24.969 16.562 2.055 1 96.31 328 GLN A C 1
ATOM 2607 O O . GLN A 1 328 ? 24.875 16.344 3.264 1 96.31 328 GLN A O 1
ATOM 2612 N N . PRO A 1 329 ? 25.875 15.938 1.269 1 94.88 329 PRO A N 1
ATOM 2613 C CA . PRO A 1 329 ? 26.688 14.906 1.937 1 94.88 329 PRO A CA 1
ATOM 2614 C C . PRO A 1 329 ? 27.609 15.484 3.01 1 94.88 329 PRO A C 1
ATOM 2616 O O . PRO A 1 329 ? 27.812 14.859 4.051 1 94.88 329 PRO A O 1
ATOM 2619 N N . LYS A 1 330 ? 28.094 16.688 2.789 1 96.44 330 LYS A N 1
ATOM 2620 C CA . LYS A 1 330 ? 28.953 17.344 3.775 1 96.44 330 LYS A CA 1
ATOM 2621 C C . LYS A 1 330 ? 28.188 17.609 5.07 1 96.44 330 LYS A C 1
ATOM 2623 O O . LYS A 1 330 ? 28.688 17.328 6.16 1 96.44 330 LYS A O 1
ATOM 2628 N N . ILE A 1 331 ? 27.047 18.125 4.938 1 98.06 331 ILE A N 1
ATOM 2629 C CA . ILE A 1 331 ? 26.203 18.469 6.086 1 98.06 331 ILE A CA 1
ATOM 2630 C C . ILE A 1 331 ? 25.828 17.188 6.828 1 98.06 331 ILE A C 1
ATOM 2632 O O . ILE A 1 331 ? 25.875 17.141 8.055 1 98.06 331 ILE A O 1
ATOM 2636 N N . GLN A 1 332 ? 25.469 16.141 6.117 1 96.94 332 GLN A N 1
ATOM 2637 C CA . GLN A 1 332 ? 25.141 14.859 6.73 1 96.94 332 GLN A CA 1
ATOM 2638 C C . GLN A 1 332 ? 26.297 14.328 7.562 1 96.94 332 GLN A C 1
ATOM 2640 O O . GLN A 1 332 ? 26.094 13.828 8.672 1 96.94 332 GLN A O 1
ATOM 2645 N N . HIS A 1 333 ? 27.5 14.43 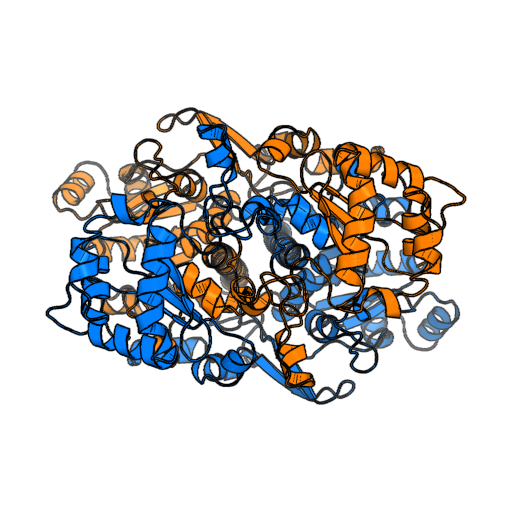6.992 1 97 333 HIS A N 1
ATOM 2646 C CA . HIS A 1 333 ? 28.672 13.961 7.707 1 97 333 HIS A CA 1
ATOM 2647 C C . HIS A 1 333 ? 28.875 14.727 9.016 1 97 333 HIS A C 1
ATOM 2649 O O . HIS A 1 333 ? 29.203 14.133 10.039 1 97 333 HIS A O 1
ATOM 2655 N N . GLU A 1 334 ? 28.641 15.984 8.938 1 98.31 334 GLU A N 1
ATOM 2656 C CA . GLU A 1 334 ? 28.781 16.797 10.141 1 98.31 334 GLU A CA 1
ATOM 2657 C C . GLU A 1 334 ? 27.734 16.422 11.188 1 98.31 334 GLU A C 1
ATOM 2659 O O . GLU A 1 334 ? 28.031 16.375 12.383 1 98.31 334 GLU A O 1
ATOM 2664 N N . ILE A 1 335 ? 26.516 16.188 10.797 1 98.56 335 ILE A N 1
ATOM 2665 C CA . ILE A 1 335 ? 25.453 15.758 11.695 1 98.56 335 ILE A CA 1
ATOM 2666 C C . ILE A 1 335 ? 25.812 14.414 12.312 1 98.56 335 ILE A C 1
ATOM 2668 O O . ILE A 1 335 ? 25.625 14.195 13.508 1 98.56 335 ILE A O 1
ATOM 2672 N N . GLU A 1 336 ? 26.391 13.547 11.516 1 98.06 336 GLU A N 1
ATOM 2673 C CA . GLU A 1 336 ? 26.719 12.195 11.969 1 98.06 336 GLU A CA 1
ATOM 2674 C C . GLU A 1 336 ? 27.844 12.211 13 1 98.06 336 GLU A C 1
ATOM 2676 O O . GLU A 1 336 ? 27.875 11.367 13.898 1 98.06 336 GLU A O 1
ATOM 2681 N N . LYS A 1 337 ? 28.75 13.18 12.891 1 98.38 337 LYS A N 1
ATOM 2682 C CA . LYS A 1 337 ? 29.766 13.32 13.93 1 98.38 337 LYS A CA 1
ATOM 2683 C C . LYS A 1 337 ? 29.125 13.5 15.305 1 98.38 337 LYS A C 1
ATOM 2685 O O . LYS A 1 337 ? 29.672 13.039 16.312 1 98.38 337 LYS A O 1
ATOM 2690 N N . PHE A 1 338 ? 28.031 14.141 15.336 1 98.38 338 PHE A N 1
ATOM 2691 C CA . PHE A 1 338 ? 27.281 14.344 16.562 1 98.38 338 PHE A CA 1
ATOM 2692 C C . PHE A 1 338 ? 26.469 13.102 16.922 1 98.38 338 PHE A C 1
ATOM 2694 O O . PHE A 1 338 ? 26.578 12.578 18.031 1 98.38 338 PHE A O 1
ATOM 2701 N N . THR A 1 339 ? 25.734 12.539 15.984 1 98.44 339 THR A N 1
ATOM 2702 C CA . THR A 1 339 ? 24.734 11.508 16.266 1 98.44 339 THR A CA 1
ATOM 2703 C C . THR A 1 339 ? 25.406 10.188 16.609 1 98.44 339 THR A C 1
ATOM 2705 O O . THR A 1 339 ? 24.844 9.367 17.328 1 98.44 339 THR A O 1
ATOM 2708 N N . MET A 1 340 ? 26.531 10.008 16.172 1 98.12 340 MET A N 1
ATOM 2709 C CA . MET A 1 340 ? 27.234 8.742 16.391 1 98.12 340 MET A CA 1
ATOM 2710 C C . MET A 1 340 ? 27.641 8.609 17.859 1 98.12 340 MET A C 1
ATOM 2712 O O . MET A 1 340 ? 28.016 7.52 18.297 1 98.12 340 MET A O 1
ATOM 2716 N N . ASN A 1 341 ? 27.453 9.664 18.625 1 98.38 341 ASN A N 1
ATOM 2717 C CA . ASN A 1 341 ? 27.75 9.633 20.062 1 98.38 341 ASN A CA 1
ATOM 2718 C C . ASN A 1 341 ? 26.547 9.195 20.875 1 98.38 341 ASN A C 1
ATOM 2720 O O . ASN A 1 341 ? 26.656 8.953 22.078 1 98.38 341 ASN A O 1
ATOM 2724 N N . TYR A 1 342 ? 25.375 9.062 20.266 1 98.31 342 TYR A N 1
ATOM 2725 C CA . TYR A 1 342 ? 24.125 8.797 20.969 1 98.31 342 TYR A CA 1
ATOM 2726 C C . TYR A 1 342 ? 23.344 7.66 20.312 1 98.31 342 TYR A C 1
ATOM 2728 O O . TYR A 1 342 ? 23.406 7.488 19.094 1 98.31 342 TYR A O 1
ATOM 2736 N N . THR A 1 343 ? 22.672 6.867 21.141 1 97.12 343 THR A N 1
ATOM 2737 C CA . THR A 1 343 ? 21.719 5.914 20.594 1 97.12 343 THR A CA 1
ATOM 2738 C C . THR A 1 343 ? 20.5 6.637 20.016 1 97.12 343 THR A C 1
ATOM 2740 O O . THR A 1 343 ? 20.281 7.816 20.312 1 97.12 343 THR A O 1
ATOM 2743 N N . ALA A 1 344 ? 19.812 5.938 19.172 1 95.25 344 ALA A N 1
ATOM 2744 C CA . ALA A 1 344 ? 18.594 6.523 18.609 1 95.25 344 ALA A CA 1
ATOM 2745 C C . ALA A 1 344 ? 17.641 6.977 19.719 1 95.25 344 ALA A C 1
ATOM 2747 O O . ALA A 1 344 ? 17.016 8.031 19.609 1 95.25 344 ALA A O 1
ATOM 2748 N N . ALA A 1 345 ? 17.516 6.18 20.781 1 93.06 345 ALA A N 1
ATOM 2749 C CA . ALA A 1 345 ? 16.656 6.52 21.922 1 93.06 345 ALA A CA 1
ATOM 2750 C C . ALA A 1 345 ? 17.141 7.793 22.609 1 93.06 345 ALA A C 1
ATOM 2752 O O . ALA A 1 345 ? 16.344 8.641 23 1 93.06 345 ALA A O 1
ATOM 2753 N N . GLU A 1 346 ? 18.453 7.895 22.734 1 96.81 346 GLU A N 1
ATOM 2754 C CA . GLU A 1 346 ? 19.031 9.094 23.328 1 96.81 346 GLU A CA 1
ATOM 2755 C C . GLU A 1 346 ? 18.781 10.32 22.469 1 96.81 346 GLU A C 1
ATOM 2757 O O . GLU A 1 346 ? 18.5 11.406 22.984 1 96.81 346 GLU A O 1
ATOM 2762 N N . LEU A 1 347 ? 18.891 10.164 21.172 1 97.19 347 LEU A N 1
ATOM 2763 C CA . LEU A 1 347 ? 18.625 11.266 20.266 1 97.19 347 LEU A CA 1
ATOM 2764 C C . LEU A 1 347 ? 17.172 11.719 20.391 1 97.19 347 LEU A C 1
ATOM 2766 O O . LEU A 1 347 ? 16.891 12.922 20.359 1 97.19 347 LEU A O 1
ATOM 2770 N N . LEU A 1 348 ? 16.281 10.766 20.484 1 93.69 348 LEU A N 1
ATOM 2771 C CA . LEU A 1 348 ? 14.867 11.07 20.688 1 93.69 348 LEU A CA 1
ATOM 2772 C C . LEU A 1 348 ? 14.656 11.883 21.953 1 93.69 348 LEU A C 1
ATOM 2774 O O . LEU A 1 348 ? 13.883 12.844 21.969 1 93.69 348 LEU A O 1
ATOM 2778 N N . GLU A 1 349 ? 15.312 11.531 22.953 1 93.19 349 GLU A N 1
ATOM 2779 C CA . GLU A 1 349 ? 15.211 12.242 24.234 1 93.19 349 GLU A CA 1
ATOM 2780 C C . GLU A 1 349 ? 15.773 13.656 24.125 1 93.19 349 GLU A C 1
ATOM 2782 O O . GLU A 1 349 ? 15.172 14.609 24.625 1 93.19 349 GLU A O 1
ATOM 2787 N N . ILE A 1 350 ? 16.875 13.773 23.469 1 96 350 ILE A N 1
ATOM 2788 C CA . ILE A 1 350 ? 17.531 15.07 23.297 1 96 350 ILE A CA 1
ATOM 2789 C C . ILE A 1 350 ? 16.609 16.016 22.531 1 96 350 ILE A C 1
ATOM 2791 O O . ILE A 1 350 ? 16.406 17.172 22.938 1 96 350 ILE A O 1
ATOM 2795 N N . VAL A 1 351 ? 16.047 15.539 21.516 1 94 351 VAL A N 1
ATOM 2796 C CA . VAL A 1 351 ? 15.18 16.344 20.672 1 94 351 VAL A CA 1
ATOM 2797 C C . VAL A 1 351 ? 13.898 16.688 21.422 1 94 351 VAL A C 1
ATOM 2799 O O . VAL A 1 351 ? 13.391 17.812 21.328 1 94 351 VAL A O 1
ATOM 2802 N N . THR A 1 352 ? 13.375 15.695 22.125 1 88.88 352 THR A N 1
ATOM 2803 C CA . THR A 1 352 ? 12.172 15.922 22.922 1 88.88 352 THR A CA 1
ATOM 2804 C C . THR A 1 352 ? 12.406 17 23.969 1 88.88 352 THR A C 1
ATOM 2806 O O . THR A 1 352 ? 11.57 17.891 24.156 1 88.88 352 THR A O 1
ATOM 2809 N N . GLU A 1 353 ? 13.492 16.938 24.656 1 91.25 353 GLU A N 1
ATOM 2810 C CA . GLU A 1 353 ? 13.828 17.938 25.656 1 91.25 353 GLU A CA 1
ATOM 2811 C C . GLU A 1 353 ? 13.969 19.312 25.031 1 91.25 353 GLU A C 1
ATOM 2813 O O . GLU A 1 353 ? 13.492 20.312 25.594 1 91.25 353 GLU A O 1
ATOM 2818 N N . TYR A 1 354 ? 14.609 19.344 23.922 1 92.88 354 TYR A N 1
ATOM 2819 C CA . TYR A 1 354 ? 14.758 20.625 23.234 1 92.88 354 TYR A CA 1
ATOM 2820 C C . TYR A 1 354 ? 13.398 21.203 22.875 1 92.88 354 TYR A C 1
ATOM 2822 O O . TYR A 1 354 ? 13.188 22.422 22.953 1 92.88 354 TYR A O 1
ATOM 2830 N N . SER A 1 355 ? 12.516 20.375 22.453 1 88.56 355 SER A N 1
ATOM 2831 C CA . SER A 1 355 ? 11.203 20.812 21.984 1 88.56 355 SER A CA 1
ATOM 2832 C C . SER A 1 355 ? 10.406 21.469 23.109 1 88.56 355 SER A C 1
ATOM 2834 O O . SER A 1 355 ? 9.469 22.234 22.859 1 88.56 355 SER A O 1
ATOM 2836 N N . ARG A 1 356 ? 10.758 21.234 24.328 1 85.25 356 ARG A N 1
ATOM 2837 C CA . ARG A 1 356 ? 10.047 21.75 25.5 1 85.25 356 ARG A CA 1
ATOM 2838 C C . ARG A 1 356 ? 10.641 23.078 25.969 1 85.25 356 ARG A C 1
ATOM 2840 O O . ARG A 1 356 ? 10.07 23.75 26.828 1 85.25 356 ARG A O 1
ATOM 2847 N N . ARG A 1 357 ? 11.727 23.438 25.391 1 90.81 357 ARG A N 1
ATOM 2848 C CA . ARG A 1 357 ? 12.391 24.672 25.812 1 90.81 357 ARG A CA 1
ATOM 2849 C C . ARG A 1 357 ? 11.609 25.906 25.328 1 90.81 357 ARG A C 1
ATOM 2851 O O . ARG A 1 357 ? 11.195 25.969 24.172 1 90.81 357 ARG A O 1
ATOM 2858 N N . PRO A 1 358 ? 11.461 26.859 26.219 1 89.88 358 PRO A N 1
ATOM 2859 C CA . PRO A 1 358 ? 10.734 28.062 25.812 1 89.88 358 PRO A CA 1
ATOM 2860 C C . PRO A 1 358 ? 11.516 28.922 24.812 1 89.88 358 PRO A C 1
ATOM 2862 O O . PRO A 1 358 ? 10.922 29.656 24.016 1 89.88 358 PRO A O 1
ATOM 2865 N N . ASP A 1 359 ? 12.875 28.703 24.859 1 93.81 359 ASP A N 1
ATOM 2866 C CA . ASP A 1 359 ? 13.719 29.516 24 1 93.81 359 ASP A CA 1
ATOM 2867 C C . ASP A 1 359 ? 14.148 28.766 22.75 1 93.81 359 ASP A C 1
ATOM 2869 O O . ASP A 1 359 ? 15.156 29.109 22.125 1 93.81 359 ASP A O 1
ATOM 2873 N N . LYS A 1 360 ? 13.469 27.688 22.453 1 93.06 360 LYS A N 1
ATOM 2874 C CA . LYS A 1 360 ? 13.852 26.906 21.281 1 93.06 360 LYS A CA 1
ATOM 2875 C C . LYS A 1 360 ? 13.781 27.75 20.016 1 93.06 360 LYS A C 1
ATOM 2877 O O . LYS A 1 360 ? 12.898 28.594 19.859 1 93.06 360 LYS A O 1
ATOM 2882 N N . LYS A 1 361 ? 14.68 27.547 19.094 1 95.19 361 LYS A N 1
ATOM 2883 C CA . LYS A 1 361 ? 14.781 28.328 17.859 1 95.19 361 LYS A CA 1
ATOM 2884 C C . LYS A 1 361 ? 13.852 27.766 16.781 1 95.19 361 LYS A C 1
ATOM 2886 O O . LYS A 1 361 ? 13.469 28.484 15.859 1 95.19 361 LYS A O 1
ATOM 2891 N N . GLY A 1 362 ? 13.609 26.531 16.906 1 94.12 362 GLY A N 1
ATOM 2892 C CA . GLY A 1 362 ? 12.82 25.812 15.914 1 94.12 362 GLY A CA 1
ATOM 2893 C C . GLY A 1 362 ? 12.492 24.391 16.328 1 94.12 362 GLY A C 1
ATOM 2894 O O . GLY A 1 362 ? 12.648 24.031 17.484 1 94.12 362 GLY A O 1
ATOM 2895 N N . THR A 1 363 ? 12.008 23.688 15.352 1 92.38 363 THR A N 1
ATOM 2896 C CA . THR A 1 363 ? 11.57 22.328 15.602 1 92.38 363 THR A CA 1
ATOM 2897 C C . THR A 1 363 ? 12.477 21.328 14.891 1 92.38 363 THR A C 1
ATOM 2899 O O . THR A 1 363 ? 12.617 21.375 13.664 1 92.38 363 THR A O 1
ATOM 2902 N N . VAL A 1 364 ? 13.086 20.484 15.688 1 95.25 364 VAL A N 1
ATOM 2903 C CA . VAL A 1 364 ? 13.867 19.375 15.164 1 95.25 364 VAL A CA 1
ATOM 2904 C C . VAL A 1 364 ? 13.086 18.062 15.344 1 95.25 364 VAL A C 1
ATOM 2906 O O . VAL A 1 364 ? 12.43 17.859 16.359 1 95.25 364 VAL A O 1
ATOM 2909 N N . VAL A 1 365 ? 13.062 17.297 14.281 1 94.5 365 VAL A N 1
ATOM 2910 C CA . VAL A 1 365 ? 12.352 16.031 14.32 1 94.5 365 VAL A CA 1
ATOM 2911 C C . VAL A 1 365 ? 13.328 14.875 14.141 1 94.5 365 VAL A C 1
ATOM 2913 O O . VAL A 1 365 ? 14.266 14.969 13.344 1 94.5 365 VAL A O 1
ATOM 2916 N N . THR A 1 366 ? 13.188 13.859 14.93 1 94.88 366 THR A N 1
ATOM 2917 C CA . THR A 1 366 ? 14 12.648 14.797 1 94.88 366 THR A CA 1
ATOM 2918 C C . THR A 1 366 ? 13.156 11.398 15.031 1 94.88 366 THR A C 1
ATOM 2920 O O . THR A 1 366 ? 11.977 11.5 15.383 1 94.88 366 THR A O 1
ATOM 2923 N N . GLY A 1 367 ? 13.617 10.273 14.656 1 93.31 367 GLY A N 1
ATOM 2924 C CA . GLY A 1 367 ? 12.953 8.992 14.828 1 93.31 367 GLY A CA 1
ATOM 2925 C C . GLY A 1 367 ? 13.898 7.812 14.672 1 93.31 367 GLY A C 1
ATOM 2926 O O . GLY A 1 367 ? 14.852 7.871 13.891 1 93.31 367 GLY A O 1
ATOM 2927 N N . ARG A 1 368 ? 13.555 6.832 15.328 1 93.06 368 ARG A N 1
ATOM 2928 C CA . ARG A 1 368 ? 14.383 5.629 15.289 1 93.06 368 ARG A CA 1
ATOM 2929 C C . ARG A 1 368 ? 14.055 4.785 14.062 1 93.06 368 ARG A C 1
ATOM 2931 O O . ARG A 1 368 ? 12.883 4.613 13.711 1 93.06 368 ARG A O 1
ATOM 2938 N N . LEU A 1 369 ? 15.07 4.32 13.414 1 95.25 369 LEU A N 1
ATOM 2939 C CA . LEU A 1 369 ? 14.867 3.281 12.406 1 95.25 369 LEU A CA 1
ATOM 2940 C C . LEU A 1 369 ? 14.758 1.908 13.055 1 95.25 369 LEU A C 1
ATOM 2942 O O . LEU A 1 369 ? 15.734 1.388 13.594 1 95.25 369 LEU A O 1
ATOM 2946 N N . ASN A 1 370 ? 13.617 1.339 12.898 1 94.44 370 ASN A N 1
ATOM 2947 C CA . ASN A 1 370 ? 13.344 0.089 13.602 1 94.44 370 ASN A CA 1
ATOM 2948 C C . ASN A 1 370 ? 13.664 -1.123 12.734 1 94.44 370 ASN A C 1
ATOM 2950 O O . ASN A 1 370 ? 13.453 -1.094 11.516 1 94.44 370 ASN A O 1
ATOM 2954 N N . ALA A 1 371 ? 14.203 -2.117 13.359 1 93.75 371 ALA A N 1
ATOM 2955 C CA . ALA A 1 371 ? 14.266 -3.492 12.875 1 93.75 371 ALA A CA 1
ATOM 2956 C C . ALA A 1 371 ? 13.391 -4.414 13.719 1 93.75 371 ALA A C 1
ATOM 2958 O O . ALA A 1 371 ? 12.82 -3.988 14.727 1 93.75 371 ALA A O 1
ATOM 2959 N N . PRO A 1 372 ? 13.234 -5.625 13.281 1 92.38 372 PRO A N 1
ATOM 2960 C CA . PRO A 1 372 ? 12.32 -6.516 14.008 1 92.38 372 PRO A CA 1
ATOM 2961 C C . PRO A 1 372 ? 12.672 -6.637 15.492 1 92.38 372 PRO A C 1
ATOM 2963 O O . PRO A 1 372 ? 11.773 -6.676 16.344 1 92.38 372 PRO A O 1
ATOM 2966 N N . LYS A 1 373 ? 13.883 -6.652 15.812 1 91.44 373 LYS A N 1
ATOM 2967 C CA . LYS A 1 373 ? 14.289 -6.758 17.219 1 91.44 373 LYS A CA 1
ATOM 2968 C C . LYS A 1 373 ? 13.719 -5.609 18.031 1 91.44 373 LYS A C 1
ATOM 2970 O O . LYS A 1 373 ? 13.133 -5.832 19.094 1 91.44 373 LYS A O 1
ATOM 2975 N N . GLU A 1 374 ? 13.836 -4.402 17.547 1 90.38 374 GLU A N 1
ATOM 2976 C CA . GLU A 1 374 ? 13.344 -3.221 18.25 1 90.38 374 GLU A CA 1
ATOM 2977 C C . GLU A 1 374 ? 11.828 -3.266 18.406 1 90.38 374 GLU A C 1
ATOM 2979 O O . GLU A 1 374 ? 11.297 -2.953 19.469 1 90.38 374 GLU A O 1
ATOM 2984 N N . VAL A 1 375 ? 11.148 -3.67 17.391 1 90.94 375 VAL A N 1
ATOM 2985 C CA . VAL A 1 375 ? 9.695 -3.68 17.391 1 90.94 375 VAL A CA 1
ATOM 2986 C C . VAL A 1 375 ? 9.195 -4.664 18.453 1 90.94 375 VAL A C 1
ATOM 2988 O O . VAL A 1 375 ? 8.211 -4.395 19.141 1 90.94 375 VAL A O 1
ATOM 2991 N N . LEU A 1 376 ? 9.844 -5.754 18.625 1 89.94 376 LEU A N 1
ATOM 2992 C CA . LEU A 1 376 ? 9.414 -6.77 19.578 1 89.94 376 LEU A CA 1
ATOM 2993 C C . LEU A 1 376 ? 9.773 -6.359 21 1 89.94 376 LEU A C 1
ATOM 2995 O O . LEU A 1 376 ? 9.102 -6.766 21.953 1 89.94 376 LEU A O 1
ATOM 2999 N N . ASP A 1 377 ? 10.789 -5.504 21.172 1 91.31 377 ASP A N 1
ATOM 3000 C CA . ASP A 1 377 ? 11.297 -5.188 22.5 1 91.31 377 ASP A CA 1
ATOM 3001 C C . ASP A 1 377 ? 10.688 -3.896 23.031 1 91.31 377 ASP A C 1
ATOM 3003 O O . ASP A 1 377 ? 10.531 -3.73 24.234 1 91.31 377 ASP A O 1
ATOM 3007 N N . ILE A 1 378 ? 10.297 -2.986 22.188 1 92.12 378 ILE A N 1
ATOM 3008 C CA . ILE A 1 378 ? 9.82 -1.669 22.594 1 92.12 378 ILE A CA 1
ATOM 3009 C C . ILE A 1 378 ? 8.406 -1.783 23.156 1 92.12 378 ILE A C 1
ATOM 3011 O O . ILE A 1 378 ? 7.531 -2.379 22.531 1 92.12 378 ILE A O 1
ATOM 3015 N N . GLU A 1 379 ? 8.133 -1.179 24.25 1 93.75 379 GLU A N 1
ATOM 3016 C CA . GLU A 1 379 ? 6.883 -1.278 25.016 1 93.75 379 GLU A CA 1
ATOM 3017 C C . GLU A 1 379 ? 5.703 -0.757 24.203 1 93.75 379 GLU A C 1
ATOM 3019 O O . GLU A 1 379 ? 4.609 -1.323 24.25 1 93.75 379 GLU A O 1
ATOM 3024 N N . HIS A 1 380 ? 5.914 0.3 23.469 1 93.69 380 HIS A N 1
ATOM 3025 C CA . HIS A 1 380 ? 4.855 0.875 22.641 1 93.69 380 HIS A CA 1
ATOM 3026 C C . HIS A 1 380 ? 4.227 -0.178 21.734 1 93.69 380 HIS A C 1
ATOM 3028 O O . HIS A 1 380 ? 3 -0.298 21.672 1 93.69 380 HIS A O 1
ATOM 3034 N N . PHE A 1 381 ? 5.031 -0.96 21.141 1 92.69 381 PHE A N 1
ATOM 3035 C CA . PHE A 1 381 ? 4.543 -1.922 20.156 1 92.69 381 PHE A CA 1
ATOM 3036 C C . PHE A 1 381 ? 3.924 -3.133 20.844 1 92.69 381 PHE A C 1
ATOM 3038 O O . PHE A 1 381 ? 3.047 -3.793 20.281 1 92.69 381 PHE A O 1
ATOM 3045 N N . LYS A 1 382 ? 4.359 -3.43 22.062 1 92.5 382 LYS A N 1
ATOM 3046 C CA . LYS A 1 382 ? 3.723 -4.473 22.859 1 92.5 382 LYS A CA 1
ATOM 3047 C C . LYS A 1 382 ? 2.307 -4.07 23.266 1 92.5 382 LYS A C 1
ATOM 3049 O O . LYS A 1 382 ? 1.368 -4.855 23.109 1 92.5 382 LYS A O 1
ATOM 3054 N N . VAL A 1 383 ? 2.174 -2.805 23.688 1 92.44 383 VAL A N 1
ATOM 3055 C CA . VAL A 1 383 ? 0.875 -2.287 24.109 1 92.44 383 VAL A CA 1
ATOM 3056 C C . VAL A 1 383 ? -0.07 -2.229 22.906 1 92.44 383 VAL A C 1
ATOM 3058 O O . VAL A 1 383 ? -1.267 -2.498 23.031 1 92.44 383 VAL A O 1
ATOM 3061 N N . LYS A 1 384 ? 0.485 -1.95 21.766 1 93 384 LYS A N 1
ATOM 3062 C CA . LYS A 1 384 ? -0.304 -1.86 20.547 1 93 384 LYS A CA 1
ATOM 3063 C C . LYS A 1 384 ? -0.568 -3.244 19.953 1 93 384 LYS A C 1
ATOM 3065 O O . LYS A 1 384 ? -1.294 -3.377 18.969 1 93 384 LYS A O 1
ATOM 3070 N N . ARG A 1 385 ? -0.004 -4.289 20.5 1 92.38 385 ARG A N 1
ATOM 3071 C CA . ARG A 1 385 ? -0.203 -5.676 20.094 1 92.38 385 ARG A CA 1
ATOM 3072 C C . ARG A 1 385 ? 0.082 -5.855 18.609 1 92.38 385 ARG A C 1
ATOM 3074 O O . ARG A 1 385 ? -0.736 -6.418 17.875 1 92.38 385 ARG A O 1
ATOM 3081 N N . MET A 1 386 ? 1.223 -5.387 18.25 1 90.5 386 MET A N 1
ATOM 3082 C CA . MET A 1 386 ? 1.582 -5.43 16.828 1 90.5 386 MET A CA 1
ATOM 3083 C C . MET A 1 386 ? 1.711 -6.871 16.344 1 90.5 386 MET A C 1
ATOM 3085 O O . MET A 1 386 ? 1.505 -7.152 15.164 1 90.5 386 MET A O 1
ATOM 3089 N N . PHE A 1 387 ? 2.025 -7.758 17.25 1 89.31 387 PHE A N 1
ATOM 3090 C CA . PHE A 1 387 ? 2.193 -9.172 16.922 1 89.31 387 PHE A CA 1
ATOM 3091 C C . PHE A 1 387 ? 1.433 -10.047 17.906 1 89.31 387 PHE A C 1
ATOM 3093 O O . PHE A 1 387 ? 1.201 -9.648 19.047 1 89.31 387 PHE A O 1
ATOM 3100 N N . VAL A 1 388 ? 1.055 -11.188 17.375 1 89.44 388 VAL A N 1
ATOM 3101 C CA . VAL A 1 388 ? 0.32 -12.148 18.188 1 89.44 388 VAL A CA 1
ATOM 3102 C C . VAL A 1 388 ? 1.105 -13.461 18.281 1 89.44 388 VAL A C 1
ATOM 3104 O O . VAL A 1 388 ? 1.532 -14 17.25 1 89.44 388 VAL A O 1
ATOM 3107 N N . LYS A 1 389 ? 1.357 -13.836 19.484 1 90.25 389 LYS A N 1
ATOM 3108 C CA . LYS A 1 389 ? 1.903 -15.172 19.719 1 90.25 389 LYS A CA 1
ATOM 3109 C C . LYS A 1 389 ? 0.789 -16.203 19.875 1 90.25 389 LYS A C 1
ATOM 3111 O O . LYS A 1 389 ? -0.156 -15.992 20.641 1 90.25 389 LYS A O 1
ATOM 3116 N N . MET A 1 390 ? 0.882 -17.25 19.016 1 92.69 390 MET A N 1
ATOM 3117 C CA . MET A 1 390 ? -0.166 -18.266 19.031 1 92.69 390 MET A CA 1
ATOM 3118 C C . MET A 1 390 ? 0.43 -19.656 19.188 1 92.69 390 MET A C 1
ATOM 3120 O O . MET A 1 390 ? 1.505 -19.938 18.656 1 92.69 390 MET A O 1
ATOM 3124 N N . LYS A 1 391 ? -0.28 -20.484 19.953 1 94.94 391 LYS A N 1
ATOM 3125 C CA . LYS A 1 391 ? 0.017 -21.906 20 1 94.94 391 LYS A CA 1
ATOM 3126 C C . LYS A 1 391 ? -0.895 -22.688 19.062 1 94.94 391 LYS A C 1
ATOM 3128 O O . LYS A 1 391 ? -2.041 -22.984 19.391 1 94.94 391 LYS A O 1
ATOM 3133 N N . ASP A 1 392 ? -0.348 -23 17.938 1 95.12 392 ASP A N 1
ATOM 3134 C CA . ASP A 1 392 ? -1.121 -23.734 16.953 1 95.12 392 ASP A CA 1
ATOM 3135 C C . ASP A 1 392 ? -0.999 -25.25 17.156 1 95.12 392 ASP A C 1
ATOM 3137 O O . ASP A 1 392 ? 0.091 -25.75 17.438 1 95.12 392 ASP A O 1
ATOM 3141 N N . PRO A 1 393 ? -2.066 -25.922 17.078 1 94.56 393 PRO A N 1
ATOM 3142 C CA . PRO A 1 393 ? -2.012 -27.375 17.312 1 94.56 393 PRO A CA 1
ATOM 3143 C C . PRO A 1 393 ? -1.121 -28.094 16.312 1 94.56 393 PRO A C 1
ATOM 3145 O O . PRO A 1 393 ? -0.559 -29.156 16.625 1 94.56 393 PRO A O 1
ATOM 3148 N N . HIS A 1 394 ? -0.974 -27.609 15.18 1 95.94 394 HIS A N 1
ATOM 3149 C CA . HIS A 1 394 ? -0.186 -28.266 14.148 1 95.94 394 HIS A CA 1
ATOM 3150 C C . HIS A 1 394 ? 1.189 -27.625 14.008 1 95.94 394 HIS A C 1
ATOM 3152 O O . HIS A 1 394 ? 2.201 -28.328 13.914 1 95.94 394 HIS A O 1
ATOM 3158 N N . TYR A 1 395 ? 1.3 -26.344 14.047 1 96.19 395 TYR A N 1
ATOM 3159 C CA . TYR A 1 395 ? 2.518 -25.625 13.688 1 96.19 395 TYR A CA 1
ATOM 3160 C C . TYR A 1 395 ? 3.289 -25.219 14.938 1 96.19 395 TYR A C 1
ATOM 3162 O O . TYR A 1 395 ? 4.391 -24.672 14.844 1 96.19 395 TYR A O 1
ATOM 3170 N N . GLY A 1 396 ? 2.773 -25.5 16.125 1 95.5 396 GLY A N 1
ATOM 3171 C CA . GLY A 1 396 ? 3.451 -25.109 17.359 1 95.5 396 GLY A CA 1
ATOM 3172 C C . GLY A 1 396 ? 3.324 -23.641 17.672 1 95.5 396 GLY A C 1
ATOM 3173 O O . GLY A 1 396 ? 2.318 -23.016 17.344 1 95.5 396 GLY A O 1
ATOM 3174 N N . GLU A 1 397 ? 4.32 -23.156 18.422 1 93.94 397 GLU A N 1
ATOM 3175 C CA . GLU A 1 397 ? 4.285 -21.734 18.781 1 93.94 397 GLU A CA 1
ATOM 3176 C C . GLU A 1 397 ? 4.758 -20.859 17.609 1 93.94 397 GLU A C 1
ATOM 3178 O O . GLU A 1 397 ? 5.859 -21.062 17.094 1 93.94 397 GLU A O 1
ATOM 3183 N N . VAL A 1 398 ? 3.908 -20.016 17.172 1 92.62 398 VAL A N 1
ATOM 3184 C CA . VAL A 1 398 ? 4.234 -19.141 16.062 1 92.62 398 VAL A CA 1
ATOM 3185 C C . VAL A 1 398 ? 3.955 -17.688 16.438 1 92.62 398 VAL A C 1
ATOM 3187 O O . VAL A 1 398 ? 3.18 -17.406 17.359 1 92.62 398 VAL A O 1
ATOM 3190 N N . LEU A 1 399 ? 4.699 -16.75 15.859 1 92.5 399 LEU A N 1
ATOM 3191 C CA . LEU A 1 399 ? 4.484 -15.32 15.961 1 92.5 399 LEU A CA 1
ATOM 3192 C C . LEU A 1 399 ? 4.09 -14.734 14.602 1 92.5 399 LEU A C 1
ATOM 3194 O O . LEU A 1 399 ? 4.789 -14.93 13.609 1 92.5 399 LEU A O 1
ATOM 3198 N N . VAL A 1 400 ? 2.93 -14.141 14.57 1 92.06 400 VAL A N 1
ATOM 3199 C CA . VAL A 1 400 ? 2.486 -13.555 13.312 1 92.06 400 VAL A CA 1
ATOM 3200 C C . VAL A 1 400 ? 2.066 -12.102 13.531 1 92.06 400 VAL A C 1
ATOM 3202 O O . VAL A 1 400 ? 1.715 -11.711 14.648 1 92.06 400 VAL A O 1
ATOM 3205 N N . PRO A 1 401 ? 2.203 -11.242 12.5 1 92.19 401 PRO A N 1
ATOM 3206 C CA . PRO A 1 401 ? 1.667 -9.891 12.641 1 92.19 401 PRO A CA 1
ATOM 3207 C C . PRO A 1 401 ? 0.178 -9.875 12.977 1 92.19 401 PRO A C 1
ATOM 3209 O O . PRO A 1 401 ? -0.586 -10.688 12.453 1 92.19 401 PRO A O 1
ATOM 3212 N N . ASN A 1 402 ? -0.214 -9 13.875 1 94.5 402 ASN A N 1
ATOM 3213 C CA . ASN A 1 402 ? -1.63 -8.789 14.156 1 94.5 402 ASN A CA 1
ATOM 3214 C C . ASN A 1 402 ? -2.316 -8.016 13.031 1 94.5 402 ASN A C 1
ATOM 3216 O O . ASN A 1 402 ? -1.653 -7.535 12.109 1 94.5 402 ASN A O 1
ATOM 3220 N N . SER A 1 403 ? -3.627 -8.039 13.133 1 95.12 403 SER A N 1
ATOM 3221 C CA . SER A 1 403 ? -4.363 -7.262 12.133 1 95.12 403 SER A CA 1
ATOM 3222 C C . SER A 1 403 ? -3.992 -5.785 12.203 1 95.12 403 SER A C 1
ATOM 3224 O O . SER A 1 403 ? -3.906 -5.207 13.289 1 95.12 403 SER A O 1
ATOM 3226 N N . THR A 1 404 ? -3.74 -5.168 11.055 1 91.75 404 THR A N 1
ATOM 3227 C CA . THR A 1 404 ? -3.471 -3.734 10.984 1 91.75 404 THR A CA 1
ATOM 3228 C C . THR A 1 404 ? -4.719 -2.932 11.344 1 91.75 404 THR A C 1
ATOM 3230 O O . THR A 1 404 ? -4.625 -1.755 11.703 1 91.75 404 THR A O 1
ATOM 3233 N N . LEU A 1 405 ? -5.863 -3.529 11.305 1 95.38 405 LEU A N 1
ATOM 3234 C CA . LEU A 1 405 ? -7.141 -2.861 11.531 1 95.38 405 LEU A CA 1
ATOM 3235 C C . LEU A 1 405 ? -7.672 -3.176 12.93 1 95.38 405 LEU A C 1
ATOM 3237 O O . LEU A 1 405 ? -8.867 -3.037 13.188 1 95.38 405 LEU A O 1
ATOM 3241 N N . ARG A 1 406 ? -6.82 -3.492 13.82 1 94.56 406 ARG A N 1
ATOM 3242 C CA . ARG A 1 406 ? -7.211 -3.924 15.156 1 94.56 406 ARG A CA 1
ATOM 3243 C C . ARG A 1 406 ? -7.695 -2.744 16 1 94.56 406 ARG A C 1
ATOM 3245 O O . ARG A 1 406 ? -8.359 -2.934 17.016 1 94.56 406 ARG A O 1
ATOM 3252 N N . PHE A 1 407 ? -7.426 -1.5 15.547 1 94.56 407 PHE A N 1
ATOM 3253 C CA . PHE A 1 407 ? -7.82 -0.338 16.344 1 94.56 407 PHE A CA 1
ATOM 3254 C C . PHE A 1 407 ? -9.047 0.336 15.727 1 94.56 407 PHE A C 1
ATOM 3256 O O . PHE A 1 407 ? -9.055 1.553 15.523 1 94.56 407 PHE A O 1
ATOM 3263 N N . MET A 1 408 ? -9.969 -0.359 15.383 1 97.38 408 MET A N 1
ATOM 3264 C CA . MET A 1 408 ? -11.352 0.042 15.133 1 97.38 408 MET A CA 1
ATOM 3265 C C . MET A 1 408 ? -12.234 -0.245 16.344 1 97.38 408 MET A C 1
ATOM 3267 O O . MET A 1 408 ? -12.25 -1.368 16.844 1 97.38 408 MET A O 1
ATOM 3271 N N . SER A 1 409 ? -12.961 0.734 16.75 1 98 409 SER A N 1
ATOM 3272 C CA . SER A 1 409 ? -13.57 0.656 18.078 1 98 409 SER A CA 1
ATOM 3273 C C . SER A 1 409 ? -14.742 -0.313 18.094 1 98 409 SER A C 1
ATOM 3275 O O . SER A 1 409 ? -15.125 -0.822 19.156 1 98 409 SER A O 1
ATOM 3277 N N . LYS A 1 410 ? -15.344 -0.611 16.953 1 98.12 410 LYS A N 1
ATOM 3278 C CA . LYS A 1 410 ? -16.531 -1.454 16.984 1 98.12 410 LYS A CA 1
ATOM 3279 C C . LYS A 1 410 ? -16.281 -2.777 16.266 1 98.12 410 LYS A C 1
ATOM 3281 O O . LYS A 1 410 ? -16.719 -3.832 16.719 1 98.12 410 LYS A O 1
ATOM 3286 N N . THR A 1 411 ? -15.562 -2.756 15.188 1 98.06 411 THR A N 1
ATOM 3287 C CA . THR A 1 411 ? -15.391 -3.945 14.359 1 98.06 411 THR A CA 1
ATOM 3288 C C . THR A 1 411 ? -13.914 -4.176 14.047 1 98.06 411 THR A C 1
ATOM 3290 O O . THR A 1 411 ? -13.531 -4.262 12.883 1 98.06 411 THR A O 1
ATOM 3293 N N . PRO A 1 412 ? -13.109 -4.348 15.07 1 98.06 412 PRO A N 1
ATOM 3294 C CA . PRO A 1 412 ? -11.672 -4.516 14.852 1 98.06 412 PRO A CA 1
ATOM 3295 C C . PRO A 1 412 ? -11.336 -5.828 14.141 1 98.06 412 PRO A C 1
ATOM 3297 O O . PRO A 1 412 ? -12.016 -6.836 14.344 1 98.06 412 PRO A O 1
ATOM 3300 N N . GLY A 1 413 ? -10.328 -5.785 13.305 1 97.25 413 GLY A N 1
ATOM 3301 C CA . GLY A 1 413 ? -9.773 -7.012 12.766 1 97.25 413 GLY A CA 1
ATOM 3302 C C . GLY A 1 413 ? -9.109 -7.879 13.82 1 97.25 413 GLY A C 1
ATOM 3303 O O . GLY A 1 413 ? -8.773 -7.402 14.906 1 97.25 413 GLY A O 1
ATOM 3304 N N . ARG A 1 414 ? -8.93 -9.133 13.484 1 97.25 414 ARG A N 1
ATOM 3305 C CA . ARG A 1 414 ? -8.352 -10.055 14.461 1 97.25 414 ARG A CA 1
ATOM 3306 C C . ARG A 1 414 ? -7.738 -11.266 13.773 1 97.25 414 ARG A C 1
ATOM 3308 O O . ARG A 1 414 ? -8.078 -11.578 12.625 1 97.25 414 ARG A O 1
ATOM 3315 N N . VAL A 1 415 ? -6.82 -11.883 14.422 1 96.44 415 VAL A N 1
ATOM 3316 C CA . VAL A 1 415 ? -6.242 -13.164 14.016 1 96.44 415 VAL A CA 1
ATOM 3317 C C . VAL A 1 415 ? -6.762 -14.281 14.922 1 96.44 415 VAL A C 1
ATOM 3319 O O . VAL A 1 415 ? -6.523 -14.273 16.125 1 96.44 415 VAL A O 1
ATOM 3322 N N . LYS A 1 416 ? -7.508 -15.266 14.367 1 96.69 416 LYS A N 1
ATOM 3323 C CA . LYS A 1 416 ? -8.109 -16.359 15.133 1 96.69 416 LYS A CA 1
ATOM 3324 C C . LYS A 1 416 ? -7.227 -17.609 15.102 1 96.69 416 LYS A C 1
ATOM 3326 O O . LYS A 1 416 ? -7.098 -18.297 16.109 1 96.69 416 LYS A O 1
ATOM 3331 N N . TRP A 1 417 ? -6.613 -17.891 13.977 1 97.12 417 TRP A N 1
ATOM 3332 C CA . TRP A 1 417 ? -5.664 -18.969 13.781 1 97.12 417 TRP A CA 1
ATOM 3333 C C . TRP A 1 417 ? -4.73 -18.688 12.617 1 97.12 417 TRP A C 1
ATOM 3335 O O . TRP A 1 417 ? -4.969 -17.75 11.836 1 97.12 417 TRP A O 1
ATOM 3345 N N . VAL A 1 418 ? -3.588 -19.391 12.602 1 96.44 418 VAL A N 1
ATOM 3346 C CA . VAL A 1 418 ? -2.67 -19.266 11.469 1 96.44 418 VAL A CA 1
ATOM 3347 C C . VAL A 1 418 ? -3.129 -20.172 10.328 1 96.44 418 VAL A C 1
ATOM 3349 O O . VAL A 1 418 ? -4.289 -20.578 10.289 1 96.44 418 VAL A O 1
ATOM 3352 N N . CYS A 1 419 ? -2.301 -20.453 9.352 1 97.19 419 CYS A N 1
ATOM 3353 C CA . CYS A 1 419 ? -2.715 -21.297 8.242 1 97.19 419 CYS A CA 1
ATOM 3354 C C . CYS A 1 419 ? -3.033 -22.719 8.719 1 97.19 419 CYS A C 1
ATOM 3356 O O . CYS A 1 419 ? -2.898 -23.016 9.906 1 97.19 419 CYS A O 1
ATOM 3358 N N . ARG A 1 420 ? -3.553 -23.578 7.832 1 97.81 420 ARG A N 1
ATOM 3359 C CA . ARG A 1 420 ? -3.879 -24.969 8.125 1 97.81 420 ARG A CA 1
ATOM 3360 C C . ARG A 1 420 ? -3.266 -25.891 7.082 1 97.81 420 ARG A C 1
ATOM 3362 O O . ARG A 1 420 ? -2.889 -25.453 5.992 1 97.81 420 ARG A O 1
ATOM 3369 N N . PRO A 1 421 ? -3.152 -27.156 7.453 1 98.06 421 PRO A N 1
ATOM 3370 C CA . PRO A 1 421 ? -2.59 -28.109 6.496 1 98.06 421 PRO A CA 1
ATOM 3371 C C . PRO A 1 421 ? -3.422 -28.219 5.219 1 98.06 421 PRO A C 1
ATOM 3373 O O . PRO A 1 421 ? -4.602 -27.875 5.215 1 98.06 421 PRO A O 1
ATOM 3376 N N . ILE A 1 422 ? -2.777 -28.75 4.207 1 97.94 422 ILE A N 1
ATOM 3377 C CA . ILE A 1 422 ? -3.426 -28.938 2.916 1 97.94 422 ILE A CA 1
ATOM 3378 C C . ILE A 1 422 ? -4.668 -29.812 3.088 1 97.94 422 ILE A C 1
ATOM 3380 O O . ILE A 1 422 ? -4.586 -30.922 3.631 1 97.94 422 ILE A O 1
ATOM 3384 N N . GLY A 1 423 ? -5.816 -29.266 2.727 1 98.12 423 GLY A N 1
ATOM 3385 C CA . GLY A 1 423 ? -7.055 -30.031 2.723 1 98.12 423 GLY A CA 1
ATOM 3386 C C . GLY A 1 423 ? -7.613 -30.266 4.113 1 98.12 423 GLY A C 1
ATOM 3387 O O . GLY A 1 423 ? -8.508 -31.094 4.297 1 98.12 423 GLY A O 1
ATOM 3388 N N . ALA A 1 424 ? -7.137 -29.562 5.102 1 98.06 424 ALA A N 1
ATOM 3389 C CA . ALA A 1 424 ? -7.531 -29.781 6.492 1 98.06 424 ALA A CA 1
ATOM 3390 C C . ALA A 1 424 ? -9.031 -29.578 6.672 1 98.06 424 ALA A C 1
ATOM 3392 O O . ALA A 1 424 ? -9.633 -30.172 7.574 1 98.06 424 ALA A O 1
ATOM 3393 N N . ASP A 1 425 ? -9.695 -28.828 5.785 1 98.62 425 ASP A N 1
ATOM 3394 C CA . ASP A 1 425 ? -11.094 -28.453 6 1 98.62 425 ASP A CA 1
ATOM 3395 C C . ASP A 1 425 ? -11.984 -29.047 4.91 1 98.62 425 ASP A C 1
ATOM 3397 O O . ASP A 1 425 ? -13.109 -28.594 4.707 1 98.62 425 ASP A O 1
ATOM 3401 N N . ASN A 1 426 ? -11.516 -30.062 4.188 1 98.69 426 ASN A N 1
ATOM 3402 C CA . ASN A 1 426 ? -12.32 -30.688 3.141 1 98.69 426 ASN A CA 1
ATOM 3403 C C . ASN A 1 426 ? -13.664 -31.156 3.676 1 98.69 426 ASN A C 1
ATOM 3405 O O . ASN A 1 426 ? -14.711 -30.797 3.15 1 98.69 426 ASN A O 1
ATOM 3409 N N . GLU A 1 427 ? -13.656 -31.922 4.734 1 98.44 427 GLU A N 1
ATOM 3410 C CA . GLU A 1 427 ? -14.883 -32.5 5.289 1 98.44 427 GLU A CA 1
ATOM 3411 C C . GLU A 1 427 ? -15.852 -31.391 5.711 1 98.44 427 GLU A C 1
ATOM 3413 O O . GLU A 1 427 ? -17.047 -31.453 5.395 1 98.44 427 GLU A O 1
ATOM 3418 N N . TYR A 1 428 ? -15.359 -30.406 6.355 1 98.56 428 TYR A N 1
ATOM 3419 C CA . TYR A 1 428 ? -16.188 -29.328 6.883 1 98.56 428 TYR A CA 1
ATOM 3420 C C . TYR A 1 428 ? -16.812 -28.516 5.754 1 98.56 428 TYR A C 1
ATOM 3422 O O . TYR A 1 428 ? -18.031 -28.312 5.719 1 98.56 428 TYR A O 1
ATOM 3430 N N . ILE A 1 429 ? -16.047 -28.094 4.781 1 98.75 429 ILE A N 1
ATOM 3431 C CA . ILE A 1 429 ? -16.484 -27.156 3.76 1 98.75 429 ILE A CA 1
ATOM 3432 C C . ILE A 1 429 ? -17.359 -27.875 2.736 1 98.75 429 ILE A C 1
ATOM 3434 O O . ILE A 1 429 ? -18.438 -27.359 2.363 1 98.75 429 ILE A O 1
ATOM 3438 N N . TYR A 1 430 ? -16.891 -29.062 2.248 1 98.75 430 TYR A N 1
ATOM 3439 C CA . TYR A 1 430 ? -17.688 -29.781 1.257 1 98.75 430 TYR A CA 1
ATOM 3440 C C . TYR A 1 430 ? -18.984 -30.297 1.868 1 98.75 430 TYR A C 1
ATOM 3442 O O . TYR A 1 430 ? -20.016 -30.359 1.191 1 98.75 430 TYR A O 1
ATOM 3450 N N . GLY A 1 431 ? -18.969 -30.641 3.107 1 98.69 431 GLY A N 1
ATOM 3451 C CA . GLY A 1 431 ? -20.203 -30.984 3.809 1 98.69 431 GLY A CA 1
ATOM 3452 C C . GLY A 1 431 ? -21.141 -29.812 3.949 1 98.69 431 GLY A C 1
ATOM 3453 O O . GLY A 1 431 ? -22.312 -29.906 3.59 1 98.69 431 GLY A O 1
ATOM 3454 N N . LYS A 1 432 ? -20.656 -28.703 4.375 1 98.38 432 LYS A N 1
ATOM 3455 C CA . LYS A 1 432 ? -21.438 -27.516 4.684 1 98.38 432 LYS A CA 1
ATOM 3456 C C . LYS A 1 432 ? -22.078 -26.938 3.426 1 98.38 432 LYS A C 1
ATOM 3458 O O . LYS A 1 432 ? -23.266 -26.594 3.426 1 98.38 432 LYS A O 1
ATOM 3463 N N . TYR A 1 433 ? -21.375 -26.906 2.336 1 98.31 433 TYR A N 1
ATOM 3464 C CA . TYR A 1 433 ? -21.844 -26.125 1.197 1 98.31 433 TYR A CA 1
ATOM 3465 C C . TYR A 1 433 ? -22.391 -27.047 0.101 1 98.31 433 TYR A C 1
ATOM 3467 O O . TYR A 1 433 ? -23.219 -26.609 -0.71 1 98.31 433 TYR A O 1
ATOM 3475 N N . LEU A 1 434 ? -21.922 -28.359 0.094 1 98.25 434 LEU A N 1
ATOM 3476 C CA . LEU A 1 434 ? -22.297 -29.188 -1.041 1 98.25 434 LEU A CA 1
ATOM 3477 C C . LEU A 1 434 ? -22.984 -30.469 -0.572 1 98.25 434 LEU A C 1
ATOM 3479 O O . LEU A 1 434 ? -23.453 -31.266 -1.391 1 98.25 434 LEU A O 1
ATOM 3483 N N . GLY A 1 435 ? -23.016 -30.734 0.701 1 98.06 435 GLY A N 1
ATOM 3484 C CA . GLY A 1 435 ? -23.609 -31.953 1.233 1 98.06 435 GLY A CA 1
ATOM 3485 C C . GLY A 1 435 ? -22.781 -33.188 0.951 1 98.06 435 GLY A C 1
ATOM 3486 O O . GLY A 1 435 ? -23.312 -34.312 0.918 1 98.06 435 GLY A O 1
ATOM 3487 N N . ILE A 1 436 ? -21.531 -33 0.678 1 97.88 436 ILE A N 1
ATOM 3488 C CA . ILE A 1 436 ? -20.641 -34.125 0.357 1 97.88 436 ILE A CA 1
ATOM 3489 C C . ILE A 1 436 ? -19.828 -34.5 1.593 1 97.88 436 ILE A C 1
ATOM 3491 O O . ILE A 1 436 ? -19.094 -33.688 2.146 1 97.88 436 ILE A O 1
ATOM 3495 N N . SER A 1 437 ? -19.984 -35.75 2.064 1 96.25 437 SER A N 1
ATOM 3496 C CA . SER A 1 437 ? -19.25 -36.281 3.221 1 96.25 437 SER A CA 1
ATOM 3497 C C . SER A 1 437 ? -19.062 -37.781 3.133 1 96.25 437 SER A C 1
ATOM 3499 O O . SER A 1 437 ? -19.516 -38.406 2.18 1 96.25 437 SER A O 1
ATOM 3501 N N . GLY A 1 438 ? -18.266 -38.312 4.012 1 95.62 438 GLY A N 1
ATOM 3502 C CA . GLY A 1 438 ? -18.125 -39.75 4.152 1 95.62 438 GLY A CA 1
ATOM 3503 C C . GLY A 1 438 ? -17.547 -40.406 2.916 1 95.62 438 GLY A C 1
ATOM 3504 O O . GLY A 1 438 ? -16.484 -40 2.424 1 95.62 438 GLY A O 1
ATOM 3505 N N . LYS A 1 439 ? -18.297 -41.312 2.451 1 96.56 439 LYS A N 1
ATOM 3506 C CA . LYS A 1 439 ? -17.828 -42.156 1.363 1 96.56 439 LYS A CA 1
ATOM 3507 C C . LYS A 1 439 ? -17.656 -41.375 0.074 1 96.56 439 LYS A C 1
ATOM 3509 O O . LYS A 1 439 ? -16.703 -41.594 -0.671 1 96.56 439 LYS A O 1
ATOM 3514 N N . LYS A 1 440 ? -18.516 -40.5 -0.193 1 97.38 440 LYS A N 1
ATOM 3515 C CA . LYS A 1 440 ? -18.438 -39.719 -1.415 1 97.38 440 LYS A CA 1
ATOM 3516 C C . LYS A 1 440 ? -17.188 -38.844 -1.438 1 97.38 440 LYS A C 1
ATOM 3518 O O . LYS A 1 440 ? -16.547 -38.688 -2.484 1 97.38 440 LYS A O 1
ATOM 3523 N N . LEU A 1 441 ? -16.859 -38.25 -0.345 1 97.88 441 LEU A N 1
ATOM 3524 C CA . LEU A 1 441 ? -15.648 -37.438 -0.252 1 97.88 441 LEU A CA 1
ATOM 3525 C C . LEU A 1 441 ? -14.406 -38.312 -0.449 1 97.88 441 LEU A C 1
ATOM 3527 O O . LEU A 1 441 ? -13.453 -37.875 -1.104 1 97.88 441 LEU A O 1
ATOM 3531 N N . GLU A 1 442 ? -14.438 -39.469 0.128 1 97.44 442 GLU A N 1
ATOM 3532 C CA . GLU A 1 442 ? -13.32 -40.406 -0.024 1 97.44 442 GLU A CA 1
ATOM 3533 C C . GLU A 1 442 ? -13.133 -40.812 -1.483 1 97.44 442 GLU A C 1
ATOM 3535 O O . GLU A 1 442 ? -12 -40.969 -1.953 1 97.44 442 GLU A O 1
ATOM 3540 N N . GLU A 1 443 ? -14.195 -41 -2.15 1 97.88 443 GLU A N 1
ATOM 3541 C CA . GLU A 1 443 ? -14.141 -41.344 -3.568 1 97.88 443 GLU A CA 1
ATOM 3542 C C . GLU A 1 443 ? -13.508 -40.219 -4.383 1 97.88 443 GLU A C 1
ATOM 3544 O O . GLU A 1 443 ? -12.711 -40.469 -5.285 1 97.88 443 GLU A O 1
ATOM 3549 N N . LEU A 1 444 ? -13.906 -39.031 -4.062 1 98.19 444 LEU A N 1
ATOM 3550 C CA . LEU A 1 444 ? -13.352 -37.875 -4.746 1 98.19 444 LEU A CA 1
ATOM 3551 C C . LEU A 1 444 ? -11.852 -37.75 -4.504 1 98.19 444 LEU A C 1
ATOM 3553 O O . LEU A 1 444 ? -11.094 -37.406 -5.414 1 98.19 444 LEU A O 1
ATOM 3557 N N . LYS A 1 445 ? -11.453 -38.031 -3.291 1 97.56 445 LYS A N 1
ATOM 3558 C CA . LYS A 1 445 ? -10.031 -38.031 -2.943 1 97.56 445 LYS A CA 1
ATOM 3559 C C . LYS A 1 445 ? -9.266 -39.094 -3.736 1 97.56 445 LYS A C 1
ATOM 3561 O O . LYS A 1 445 ? -8.188 -38.812 -4.27 1 97.56 445 LYS A O 1
ATOM 3566 N N . GLU A 1 446 ? -9.812 -40.25 -3.85 1 97.38 446 GLU A N 1
ATOM 3567 C CA . GLU A 1 446 ? -9.172 -41.344 -4.562 1 97.38 446 GLU A CA 1
ATOM 3568 C C . GLU A 1 446 ? -9.023 -41.031 -6.047 1 97.38 446 GLU A C 1
ATOM 3570 O O . GLU A 1 446 ? -8.047 -41.438 -6.68 1 97.38 446 GLU A O 1
ATOM 3575 N N . LYS A 1 447 ? -10.016 -40.281 -6.543 1 97.5 447 LYS A N 1
ATOM 3576 C CA . LYS A 1 447 ? -10.008 -39.906 -7.957 1 97.5 447 LYS A CA 1
ATOM 3577 C C . LYS A 1 447 ? -9.086 -38.719 -8.203 1 97.5 447 LYS A C 1
ATOM 3579 O O . LYS A 1 447 ? -8.883 -38.312 -9.352 1 97.5 447 LYS A O 1
ATOM 3584 N N . GLY A 1 448 ? -8.586 -38.094 -7.172 1 97.25 448 GLY A N 1
ATOM 3585 C CA . GLY A 1 448 ? -7.695 -36.938 -7.297 1 97.25 448 GLY A CA 1
ATOM 3586 C C . GLY A 1 448 ? -8.43 -35.656 -7.539 1 97.25 448 GLY A C 1
ATOM 3587 O O . GLY A 1 448 ? -7.855 -34.688 -8.078 1 97.25 448 GLY A O 1
ATOM 3588 N N . ILE A 1 449 ? -9.695 -35.656 -7.188 1 98.06 449 ILE A N 1
ATOM 3589 C CA . ILE A 1 449 ? -10.516 -34.469 -7.406 1 98.06 449 ILE A CA 1
ATOM 3590 C C . ILE A 1 449 ? -10.344 -33.5 -6.234 1 98.06 449 ILE A C 1
ATOM 3592 O O . ILE A 1 449 ? -10.297 -32.281 -6.422 1 98.06 449 ILE A O 1
ATOM 3596 N N . VAL A 1 450 ? -10.336 -34.062 -4.992 1 97.88 450 VAL A N 1
ATOM 3597 C CA . VAL A 1 450 ? -10.109 -33.25 -3.803 1 97.88 450 VAL A CA 1
ATOM 3598 C C . VAL A 1 450 ? -8.906 -33.781 -3.033 1 97.88 450 VAL A C 1
ATOM 3600 O O . VAL A 1 450 ? -8.523 -34.969 -3.199 1 97.88 450 VAL A O 1
ATOM 3603 N N . MET B 1 1 ? -1.35 -29.312 -10.656 1 42.25 1 MET B N 1
ATOM 3604 C CA . MET B 1 1 ? -1.396 -28.391 -11.781 1 42.25 1 MET B CA 1
ATOM 3605 C C . MET B 1 1 ? -0.007 -28.188 -12.383 1 42.25 1 MET B C 1
ATOM 3607 O O . MET B 1 1 ? 0.941 -27.859 -11.664 1 42.25 1 MET B O 1
ATOM 3611 N N . GLU B 1 2 ? 0.293 -28.922 -13.344 1 45.62 2 GLU B N 1
ATOM 3612 C CA . GLU B 1 2 ? 1.616 -28.844 -13.961 1 45.62 2 GLU B CA 1
ATOM 3613 C C . GLU B 1 2 ? 1.915 -27.422 -14.43 1 45.62 2 GLU B C 1
ATOM 3615 O O . GLU B 1 2 ? 1.084 -26.797 -15.086 1 45.62 2 GLU B O 1
ATOM 3620 N N . GLU B 1 3 ? 2.875 -26.75 -13.797 1 52.97 3 GLU B N 1
ATOM 3621 C CA . GLU B 1 3 ? 3.359 -25.438 -14.219 1 52.97 3 GLU B CA 1
ATOM 3622 C C . GLU B 1 3 ? 3.279 -25.281 -15.734 1 52.97 3 GLU B C 1
ATOM 3624 O O . GLU B 1 3 ? 2.982 -24.203 -16.234 1 52.97 3 GLU B O 1
ATOM 3629 N N . LYS B 1 4 ? 3.438 -26.375 -16.375 1 49.94 4 LYS B N 1
ATOM 3630 C CA . LYS B 1 4 ? 3.502 -26.469 -17.828 1 49.94 4 LYS B CA 1
ATOM 3631 C C . LYS B 1 4 ? 2.158 -26.109 -18.469 1 49.94 4 LYS B C 1
ATOM 3633 O O . LYS B 1 4 ? 2.109 -25.531 -19.547 1 49.94 4 LYS B O 1
ATOM 3638 N N . ALA B 1 5 ? 1.059 -26.594 -17.812 1 51.72 5 ALA B N 1
ATOM 3639 C CA . ALA B 1 5 ? -0.239 -26.375 -18.438 1 51.72 5 ALA B CA 1
ATOM 3640 C C . ALA B 1 5 ? -0.637 -24.906 -18.359 1 51.72 5 ALA B C 1
ATOM 3642 O O . ALA B 1 5 ? -1.416 -24.422 -19.188 1 51.72 5 ALA B O 1
ATOM 3643 N N . ILE B 1 6 ? 0.042 -24.125 -17.453 1 55.19 6 ILE B N 1
ATOM 3644 C CA . ILE B 1 6 ? -0.326 -22.734 -17.266 1 55.19 6 ILE B CA 1
ATOM 3645 C C . ILE B 1 6 ? 0.644 -21.844 -18.031 1 55.19 6 ILE B C 1
ATOM 3647 O O . ILE B 1 6 ? 0.228 -20.875 -18.688 1 55.19 6 ILE B O 1
ATOM 3651 N N . VAL B 1 7 ? 1.916 -22.5 -18.109 1 55.22 7 VAL B N 1
ATOM 3652 C CA . VAL B 1 7 ? 3.012 -21.719 -18.672 1 55.22 7 VAL B CA 1
ATOM 3653 C C . VAL B 1 7 ? 3.035 -21.875 -20.188 1 55.22 7 VAL B C 1
ATOM 3655 O O . VAL B 1 7 ? 2.867 -22.984 -20.703 1 55.22 7 VAL B O 1
ATOM 3658 N N . GLY B 1 8 ? 2.439 -20.891 -20.906 1 61.5 8 GLY B N 1
ATOM 3659 C CA . GLY B 1 8 ? 2.643 -20.859 -22.344 1 61.5 8 GLY B CA 1
ATOM 3660 C C . GLY B 1 8 ? 1.372 -20.562 -23.125 1 61.5 8 GLY B C 1
ATOM 3661 O O . GLY B 1 8 ? 1.407 -20.406 -24.344 1 61.5 8 GLY B O 1
ATOM 3662 N N . MET B 1 9 ? 0.307 -20.547 -22.422 1 68.5 9 MET B N 1
ATOM 3663 C CA . MET B 1 9 ? -0.925 -20.281 -23.156 1 68.5 9 MET B CA 1
ATOM 3664 C C . MET B 1 9 ? -1.004 -18.812 -23.562 1 68.5 9 MET B C 1
ATOM 3666 O O . MET B 1 9 ? -0.746 -17.922 -22.75 1 68.5 9 MET B O 1
ATOM 3670 N N . ALA B 1 10 ? -1.263 -18.734 -24.875 1 78.5 10 ALA B N 1
ATOM 3671 C CA . ALA B 1 10 ? -1.492 -17.375 -25.359 1 78.5 10 ALA B CA 1
ATOM 3672 C C . ALA B 1 10 ? -2.816 -16.828 -24.844 1 78.5 10 ALA B C 1
ATOM 3674 O O . ALA B 1 10 ? -3.779 -17.562 -24.656 1 78.5 10 ALA B O 1
ATOM 3675 N N . LEU B 1 11 ? -2.848 -15.578 -24.609 1 87.5 11 LEU B N 1
ATOM 3676 C CA . LEU B 1 11 ? -4.074 -14.922 -24.172 1 87.5 11 LEU B CA 1
ATOM 3677 C C . LEU B 1 11 ? -5.129 -14.961 -25.266 1 87.5 11 LEU B C 1
ATOM 3679 O O . LEU B 1 11 ? -4.871 -14.531 -26.391 1 87.5 11 LEU B O 1
ATOM 3683 N N . ASP B 1 12 ? -6.289 -15.531 -24.922 1 90.56 12 ASP B N 1
ATOM 3684 C CA . ASP B 1 12 ? -7.41 -15.555 -25.859 1 90.56 12 ASP B CA 1
ATOM 3685 C C . ASP B 1 12 ? -7.91 -14.141 -26.141 1 90.56 12 ASP B C 1
ATOM 3687 O O . ASP B 1 12 ? -8.398 -13.453 -25.25 1 90.56 12 ASP B O 1
ATOM 3691 N N . PRO B 1 13 ? -7.773 -13.75 -27.438 1 93.44 13 PRO B N 1
ATOM 3692 C CA . PRO B 1 13 ? -8.195 -12.391 -27.781 1 93.44 13 PRO B CA 1
ATOM 3693 C C . PRO B 1 13 ? -9.672 -12.141 -27.484 1 93.44 13 PRO B C 1
ATOM 3695 O O . PRO B 1 13 ? -10.062 -11.008 -27.172 1 93.44 13 PRO B O 1
ATOM 3698 N N . GLN B 1 14 ? -10.508 -13.156 -27.578 1 94.94 14 GLN B N 1
ATOM 3699 C CA . GLN B 1 14 ? -11.922 -12.992 -27.297 1 94.94 14 GLN B CA 1
ATOM 3700 C C . GLN B 1 14 ? -12.156 -12.734 -25.812 1 94.94 14 GLN B C 1
ATOM 3702 O O . GLN B 1 14 ? -13.008 -11.914 -25.438 1 94.94 14 GLN B O 1
ATOM 3707 N N . TYR B 1 15 ? -11.414 -13.453 -25.031 1 95.44 15 TYR B N 1
ATOM 3708 C CA . TYR B 1 15 ? -11.5 -13.203 -23.594 1 95.44 15 TYR B CA 1
ATOM 3709 C C . TYR B 1 15 ? -11.031 -11.789 -23.25 1 95.44 15 TYR B C 1
ATOM 3711 O O . TYR B 1 15 ? -11.695 -11.078 -22.5 1 95.44 15 TYR B O 1
ATOM 3719 N N . ALA B 1 16 ? -9.875 -11.422 -23.797 1 95.94 16 ALA B N 1
ATOM 3720 C CA . ALA B 1 16 ? -9.328 -10.094 -23.547 1 95.94 16 ALA B CA 1
ATOM 3721 C C . ALA B 1 16 ? -10.32 -9.008 -23.969 1 95.94 16 ALA B C 1
ATOM 3723 O O . ALA B 1 16 ? -10.523 -8.031 -23.25 1 95.94 16 ALA B O 1
ATOM 3724 N N . ARG B 1 17 ? -10.953 -9.188 -25.125 1 96.31 17 ARG B N 1
ATOM 3725 C CA . ARG B 1 17 ? -11.945 -8.234 -25.625 1 96.31 17 ARG B CA 1
ATOM 3726 C C . ARG B 1 17 ? -13.156 -8.18 -24.703 1 96.31 17 ARG B C 1
ATOM 3728 O O . ARG B 1 17 ? -13.711 -7.105 -24.453 1 96.31 17 ARG B O 1
ATOM 3735 N N . PHE B 1 18 ? -13.594 -9.328 -24.266 1 97.31 18 PHE B N 1
ATOM 3736 C CA . PHE B 1 18 ? -14.719 -9.398 -23.344 1 97.31 18 PHE B CA 1
ATOM 3737 C C . PHE B 1 18 ? -14.445 -8.594 -22.094 1 97.31 18 PHE B C 1
ATOM 3739 O O . PHE B 1 18 ? -15.273 -7.781 -21.672 1 97.31 18 PHE B O 1
ATOM 3746 N N . ILE B 1 19 ? -13.281 -8.781 -21.484 1 97.12 19 ILE B N 1
ATOM 3747 C CA . ILE B 1 19 ? -12.938 -8.07 -20.266 1 97.12 19 ILE B CA 1
ATOM 3748 C C . ILE B 1 19 ? -12.812 -6.574 -20.547 1 97.12 19 ILE B C 1
ATOM 3750 O O . ILE B 1 19 ? -13.281 -5.746 -19.766 1 97.12 19 ILE B O 1
ATOM 3754 N N . TYR B 1 20 ? -12.109 -6.262 -21.672 1 96.12 20 TYR B N 1
ATOM 3755 C CA . TYR B 1 20 ? -12.016 -4.863 -22.078 1 96.12 20 TYR B CA 1
ATOM 3756 C C . TYR B 1 20 ? -13.398 -4.223 -22.156 1 96.12 20 TYR B C 1
ATOM 3758 O O . TYR B 1 20 ? -13.609 -3.129 -21.625 1 96.12 20 TYR B O 1
ATOM 3766 N N . ASN B 1 21 ? -14.352 -4.926 -22.75 1 96.5 21 ASN B N 1
ATOM 3767 C CA . ASN B 1 21 ? -15.703 -4.395 -22.922 1 96.5 21 ASN B CA 1
ATOM 3768 C C . ASN B 1 21 ? -16.406 -4.242 -21.578 1 96.5 21 ASN B C 1
ATOM 3770 O O . ASN B 1 21 ? -17.125 -3.268 -21.344 1 96.5 21 ASN B O 1
ATOM 3774 N N . GLU B 1 22 ? -16.219 -5.219 -20.688 1 96 22 GLU B N 1
ATOM 3775 C CA . GLU B 1 22 ? -16.828 -5.168 -19.359 1 96 22 GLU B CA 1
ATOM 3776 C C . GLU B 1 22 ? -16.297 -3.986 -18.547 1 96 22 GLU B C 1
ATOM 3778 O O . GLU B 1 22 ? -17.031 -3.381 -17.766 1 96 22 GLU B O 1
ATOM 3783 N N . THR B 1 23 ? -14.984 -3.662 -18.766 1 95.81 23 THR B N 1
ATOM 3784 C CA . THR B 1 23 ? -14.312 -2.66 -17.938 1 95.81 23 THR B CA 1
ATOM 3785 C C . THR B 1 23 ? -13.875 -1.47 -18.781 1 95.81 23 THR B C 1
ATOM 3787 O O . THR B 1 23 ? -12.906 -0.784 -18.453 1 95.81 23 THR B O 1
ATOM 3790 N N . ASN B 1 24 ? -14.492 -1.157 -19.812 1 92.81 24 ASN B N 1
ATOM 3791 C CA . ASN B 1 24 ? -14.125 -0.128 -20.781 1 92.81 24 ASN B CA 1
ATOM 3792 C C . ASN B 1 24 ? -13.828 1.202 -20.094 1 92.81 24 ASN B C 1
ATOM 3794 O O . ASN B 1 24 ? -14.727 1.825 -19.516 1 92.81 24 ASN B O 1
ATOM 3798 N N . PRO B 1 25 ? -12.609 1.609 -20.188 1 86.81 25 PRO B N 1
ATOM 3799 C CA . PRO B 1 25 ? -12.219 2.85 -19.516 1 86.81 25 PRO B CA 1
ATOM 3800 C C . PRO B 1 25 ? -12.961 4.07 -20.047 1 86.81 25 PRO B C 1
ATOM 3802 O O . PRO B 1 25 ? -13.102 5.074 -19.344 1 86.81 25 PRO B O 1
ATOM 3805 N N . ASP B 1 26 ? -13.484 3.984 -21.203 1 87.88 26 ASP B N 1
ATOM 3806 C CA . ASP B 1 26 ? -14.172 5.117 -21.828 1 87.88 26 ASP B CA 1
ATOM 3807 C C . ASP B 1 26 ? -15.594 5.266 -21.281 1 87.88 26 ASP B C 1
ATOM 3809 O O . ASP B 1 26 ? -16.219 6.305 -21.469 1 87.88 26 ASP B O 1
ATOM 3813 N N . ASP B 1 27 ? -16.078 4.242 -20.594 1 92.69 27 ASP B N 1
ATOM 3814 C CA . ASP B 1 27 ? -17.453 4.262 -20.125 1 92.69 27 ASP B CA 1
ATOM 3815 C C . ASP B 1 27 ? -17.531 4.602 -18.641 1 92.69 27 ASP B C 1
ATOM 3817 O O . ASP B 1 27 ? -18.609 4.602 -18.047 1 92.69 27 ASP B O 1
ATOM 3821 N N . VAL B 1 28 ? -16.469 4.879 -18.062 1 94.19 28 VAL B N 1
ATOM 3822 C CA . VAL B 1 28 ? -16.375 5.008 -16.609 1 94.19 28 VAL B CA 1
ATOM 3823 C C . VAL B 1 28 ? -17.312 6.102 -16.125 1 94.19 28 VAL B C 1
ATOM 3825 O O . VAL B 1 28 ? -18 5.938 -15.109 1 94.19 28 VAL B O 1
ATOM 3828 N N . MET B 1 29 ? -17.453 7.234 -16.922 1 93.38 29 MET B N 1
ATOM 3829 C CA . MET B 1 29 ? -18.219 8.391 -16.469 1 93.38 29 MET B CA 1
ATOM 3830 C C . MET B 1 29 ? -19.719 8.117 -16.531 1 93.38 29 MET B C 1
ATOM 3832 O O . MET B 1 29 ? -20.516 8.844 -15.938 1 93.38 29 MET B O 1
ATOM 3836 N N . ARG B 1 30 ? -20.141 7.074 -17.219 1 95.62 30 ARG B N 1
ATOM 3837 C CA . ARG B 1 30 ? -21.547 6.754 -17.406 1 95.62 30 ARG B CA 1
ATOM 3838 C C . ARG B 1 30 ? -22 5.691 -16.406 1 95.62 30 ARG B C 1
ATOM 3840 O O . ARG B 1 30 ? -23.188 5.379 -16.328 1 95.62 30 ARG B O 1
ATOM 3847 N N . LYS B 1 31 ? -21.141 5.156 -15.672 1 96.62 31 LYS B N 1
ATOM 3848 C CA . LYS B 1 31 ? -21.438 4.102 -14.703 1 96.62 31 LYS B CA 1
ATOM 3849 C C . LYS B 1 31 ? -21.641 4.676 -13.305 1 96.62 31 LYS B C 1
ATOM 3851 O O . LYS B 1 31 ? -21.188 5.789 -13.016 1 96.62 31 LYS B O 1
ATOM 3856 N N . PRO B 1 32 ? -22.312 3.914 -12.516 1 96.94 32 PRO B N 1
ATOM 3857 C CA . PRO B 1 32 ? -22.484 4.398 -11.141 1 96.94 32 PRO B CA 1
ATOM 3858 C C . PRO B 1 32 ? -21.188 4.422 -10.344 1 96.94 32 PRO B C 1
ATOM 3860 O O . PRO B 1 32 ? -20.219 3.773 -10.734 1 96.94 32 PRO B O 1
ATOM 3863 N N . GLU B 1 33 ? -21.219 5.227 -9.266 1 97.12 33 GLU B N 1
ATOM 3864 C CA . GLU B 1 33 ? -20.094 5.27 -8.344 1 97.12 33 GLU B CA 1
ATOM 3865 C C . GLU B 1 33 ? -20.359 4.441 -7.094 1 97.12 33 GLU B C 1
ATOM 3867 O O . GLU B 1 33 ? -21.5 4.34 -6.645 1 97.12 33 GLU B O 1
ATOM 3872 N N . ALA B 1 34 ? -19.391 3.863 -6.5 1 97.31 34 ALA B N 1
ATOM 3873 C CA . ALA B 1 34 ? -19.516 2.809 -5.496 1 97.31 34 ALA B CA 1
ATOM 3874 C C . ALA B 1 34 ? -20.062 3.363 -4.188 1 97.31 34 ALA B C 1
ATOM 3876 O O . ALA B 1 34 ? -20.844 2.695 -3.5 1 97.31 34 ALA B O 1
ATOM 3877 N N . ILE B 1 35 ? -19.641 4.629 -3.852 1 97.81 35 ILE B N 1
ATOM 3878 C CA . ILE B 1 35 ? -20 5.141 -2.535 1 97.81 35 ILE B CA 1
ATOM 3879 C C . ILE B 1 35 ? -20.469 6.59 -2.654 1 97.81 35 ILE B C 1
ATOM 3881 O O . ILE B 1 35 ? -20 7.461 -1.916 1 97.81 35 ILE B O 1
ATOM 3885 N N . ASP B 1 36 ? -21.422 6.805 -3.521 1 96.88 36 ASP B N 1
ATOM 3886 C CA . ASP B 1 36 ? -21.891 8.148 -3.846 1 96.88 36 ASP B CA 1
ATOM 3887 C C . ASP B 1 36 ? -22.844 8.664 -2.771 1 96.88 36 ASP B C 1
ATOM 3889 O O . ASP B 1 36 ? -23.391 9.766 -2.896 1 96.88 36 ASP B O 1
ATOM 3893 N N . ASP B 1 37 ? -23.031 7.957 -1.699 1 96.62 37 ASP B N 1
ATOM 3894 C CA . ASP B 1 37 ? -23.906 8.375 -0.611 1 96.62 37 ASP B CA 1
ATOM 3895 C C . ASP B 1 37 ? -23.109 8.672 0.656 1 96.62 37 ASP B C 1
ATOM 3897 O O . ASP B 1 37 ? -23.672 8.695 1.755 1 96.62 37 ASP B O 1
ATOM 3901 N N . MET B 1 38 ? -21.875 8.898 0.537 1 98.25 38 MET B N 1
ATOM 3902 C CA . MET B 1 38 ? -20.984 9.141 1.667 1 98.25 38 MET B CA 1
ATOM 3903 C C . MET B 1 38 ? -20.5 10.586 1.674 1 98.25 38 MET B C 1
ATOM 3905 O O . MET B 1 38 ? -20.031 11.094 0.65 1 98.25 38 MET B O 1
ATOM 3909 N N . VAL B 1 39 ? -20.625 11.25 2.795 1 98.94 39 VAL B N 1
ATOM 3910 C CA . VAL B 1 39 ? -20.094 12.594 2.99 1 98.94 39 VAL B CA 1
ATOM 3911 C C . VAL B 1 39 ? -18.875 12.531 3.914 1 98.94 39 VAL B C 1
ATOM 3913 O O . VAL B 1 39 ? -18.969 12.031 5.039 1 98.94 39 VAL B O 1
ATOM 3916 N N . VAL B 1 40 ? -17.719 13.047 3.465 1 98.94 40 VAL B N 1
ATOM 3917 C CA . VAL B 1 40 ? -16.453 12.969 4.195 1 98.94 40 VAL B CA 1
ATOM 3918 C C . VAL B 1 40 ? -15.93 14.375 4.473 1 98.94 40 VAL B C 1
ATOM 3920 O O . VAL B 1 40 ? -15.828 15.195 3.561 1 98.94 40 VAL B O 1
ATOM 3923 N N . LEU B 1 41 ? -15.641 14.664 5.742 1 98.94 41 LEU B N 1
ATOM 3924 C CA . LEU B 1 41 ? -14.883 15.852 6.121 1 98.94 41 LEU B CA 1
ATOM 3925 C C . LEU B 1 41 ? -13.398 15.531 6.246 1 98.94 41 LEU B C 1
ATOM 3927 O O . LEU B 1 41 ? -12.992 14.781 7.137 1 98.94 41 LEU B O 1
ATOM 3931 N N . ASP B 1 42 ? -12.625 16.078 5.352 1 98.88 42 ASP B N 1
ATOM 3932 C CA . ASP B 1 42 ? -11.172 15.891 5.391 1 98.88 42 ASP B CA 1
ATOM 3933 C C . ASP B 1 42 ? -10.484 17.094 6.039 1 98.88 42 ASP B C 1
ATOM 3935 O O . ASP B 1 42 ? -10.328 18.141 5.41 1 98.88 42 ASP B O 1
ATOM 3939 N N . MET B 1 43 ? -10.023 16.844 7.223 1 98.44 43 MET B N 1
ATOM 3940 C CA . MET B 1 43 ? -9.352 17.891 7.98 1 98.44 43 MET B CA 1
ATOM 3941 C C . MET B 1 43 ? -7.863 17.578 8.125 1 98.44 43 MET B C 1
ATOM 3943 O O . MET B 1 43 ? -7.207 18.078 9.039 1 98.44 43 MET B O 1
ATOM 3947 N N . SER B 1 44 ? -7.379 16.734 7.281 1 96.88 44 SER B N 1
ATOM 3948 C CA . SER B 1 44 ? -5.949 16.422 7.324 1 96.88 44 SER B CA 1
ATOM 3949 C C . SER B 1 44 ? -5.109 17.688 7.109 1 96.88 44 SER B C 1
ATOM 3951 O O . SER B 1 44 ? -5.438 18.516 6.262 1 96.88 44 SER B O 1
ATOM 3953 N N . TYR B 1 45 ? -4.082 17.797 7.875 1 94.94 45 TYR B N 1
ATOM 3954 C CA . TYR B 1 45 ? -3.26 18.984 7.77 1 94.94 45 TYR B CA 1
ATOM 3955 C C . TYR B 1 45 ? -1.789 18.625 7.605 1 94.94 45 TYR B C 1
ATOM 3957 O O . TYR B 1 45 ? -1.217 17.922 8.445 1 94.94 45 TYR B O 1
ATOM 3965 N N . GLY B 1 46 ? -1.189 19.094 6.578 1 93.12 46 GLY B N 1
ATOM 3966 C CA . GLY B 1 46 ? 0.231 18.891 6.336 1 93.12 46 GLY B CA 1
ATOM 3967 C C . GLY B 1 46 ? 0.619 17.422 6.246 1 93.12 46 GLY B C 1
ATOM 3968 O O . GLY B 1 46 ? 1.732 17.047 6.617 1 93.12 46 GLY B O 1
ATOM 3969 N N . ASN B 1 47 ? -0.224 16.656 5.852 1 92.88 47 ASN B N 1
ATOM 3970 C CA . ASN B 1 47 ? -0.044 15.203 5.883 1 92.88 47 ASN B CA 1
ATOM 3971 C C . ASN B 1 47 ? -0.717 14.531 4.688 1 92.88 47 ASN B C 1
ATOM 3973 O O . ASN B 1 47 ? -1.933 14.633 4.516 1 92.88 47 ASN B O 1
ATOM 3977 N N . TYR B 1 48 ? -0.013 13.75 3.98 1 96.62 48 TYR B N 1
ATOM 3978 C CA . TYR B 1 48 ? -0.577 13.18 2.764 1 96.62 48 TYR B CA 1
ATOM 3979 C C . TYR B 1 48 ? -1.19 11.812 3.035 1 96.62 48 TYR B C 1
ATOM 3981 O O . TYR B 1 48 ? -1.84 11.234 2.162 1 96.62 48 TYR B O 1
ATOM 3989 N N . ALA B 1 49 ? -1.02 11.273 4.238 1 97.44 49 ALA B N 1
ATOM 3990 C CA . ALA B 1 49 ? -1.758 10.055 4.547 1 97.44 49 ALA B CA 1
ATOM 3991 C C . ALA B 1 49 ? -3.264 10.305 4.531 1 97.44 49 ALA B C 1
ATOM 3993 O O . ALA B 1 49 ? -4.008 9.609 3.836 1 97.44 49 ALA B O 1
ATOM 3994 N N . GLY B 1 50 ? -3.676 11.32 5.273 1 97.94 50 GLY B N 1
ATOM 3995 C CA . GLY B 1 50 ? -5.086 11.664 5.289 1 97.94 50 GLY B CA 1
ATOM 3996 C C . GLY B 1 50 ? -5.594 12.172 3.951 1 97.94 50 GLY B C 1
ATOM 3997 O O . GLY B 1 50 ? -6.688 11.805 3.52 1 97.94 50 GLY B O 1
ATOM 3998 N N . LEU B 1 51 ? -4.805 13.008 3.297 1 97.81 51 LEU B N 1
ATOM 3999 C CA . LEU B 1 51 ? -5.176 13.562 1.999 1 97.81 51 LEU B CA 1
ATOM 4000 C C . LEU B 1 51 ? -5.371 12.453 0.972 1 97.81 51 LEU B C 1
ATOM 4002 O O . LEU B 1 51 ? -6.297 12.5 0.16 1 97.81 51 LEU B O 1
ATOM 4006 N N . PHE B 1 52 ? -4.492 11.461 0.999 1 98.06 52 PHE B N 1
ATOM 4007 C CA . PHE B 1 52 ? -4.59 10.344 0.062 1 98.06 52 PHE B CA 1
ATOM 4008 C C . PHE B 1 52 ? -5.805 9.477 0.379 1 98.06 52 PHE B C 1
ATOM 4010 O O . PHE B 1 52 ? -6.512 9.039 -0.528 1 98.06 52 PHE B O 1
ATOM 4017 N N . ALA B 1 53 ? -6.023 9.219 1.652 1 98.62 53 ALA B N 1
ATOM 4018 C CA . ALA B 1 53 ? -7.188 8.438 2.061 1 98.62 53 ALA B CA 1
ATOM 4019 C C . ALA B 1 53 ? -8.477 9.039 1.509 1 98.62 53 ALA B C 1
ATOM 4021 O O . ALA B 1 53 ? -9.281 8.328 0.896 1 98.62 53 ALA B O 1
ATOM 4022 N N . SER B 1 54 ? -8.664 10.328 1.692 1 98.69 54 SER B N 1
ATOM 4023 C CA . SER B 1 54 ? -9.898 10.977 1.254 1 98.69 54 SER B CA 1
ATOM 4024 C C . SER B 1 54 ? -9.969 11.062 -0.267 1 98.69 54 SER B C 1
ATOM 4026 O O . SER B 1 54 ? -11.055 11.023 -0.848 1 98.69 54 SER B O 1
ATOM 4028 N N . SER B 1 55 ? -8.789 11.164 -0.93 1 98.12 55 SER B N 1
ATOM 4029 C CA . SER B 1 55 ? -8.773 11.148 -2.389 1 98.12 55 SER B CA 1
ATOM 4030 C C . SER B 1 55 ? -9.289 9.82 -2.936 1 98.12 55 SER B C 1
ATOM 4032 O O . SER B 1 55 ? -10.008 9.797 -3.932 1 98.12 55 SER B O 1
ATOM 4034 N N . LEU B 1 56 ? -8.891 8.75 -2.305 1 97.94 56 LEU B N 1
ATOM 4035 C CA . LEU B 1 56 ? -9.367 7.426 -2.711 1 97.94 56 LEU B CA 1
ATOM 4036 C C . LEU B 1 56 ? -10.883 7.34 -2.605 1 97.94 56 LEU B C 1
ATOM 4038 O O . LEU B 1 56 ? -11.539 6.797 -3.496 1 97.94 56 LEU B O 1
ATOM 4042 N N . LEU B 1 57 ? -11.414 7.879 -1.521 1 98.75 57 LEU B N 1
ATOM 4043 C CA . LEU B 1 57 ? -12.859 7.859 -1.336 1 98.75 57 LEU B CA 1
ATOM 4044 C C . LEU B 1 57 ? -13.547 8.75 -2.361 1 98.75 57 LEU B C 1
ATOM 4046 O O . LEU B 1 57 ? -14.594 8.391 -2.9 1 98.75 57 LEU B O 1
ATOM 4050 N N . ALA B 1 58 ? -12.938 9.867 -2.674 1 98.69 58 ALA B N 1
ATOM 4051 C CA . ALA B 1 58 ? -13.516 10.82 -3.619 1 98.69 58 ALA B CA 1
ATOM 4052 C C . ALA B 1 58 ? -13.602 10.227 -5.02 1 98.69 58 ALA B C 1
ATOM 4054 O O . ALA B 1 58 ? -14.586 10.438 -5.734 1 98.69 58 ALA B O 1
ATOM 4055 N N . GLU B 1 59 ? -12.648 9.445 -5.434 1 97.44 59 GLU B N 1
ATOM 4056 C CA . GLU B 1 59 ? -12.617 8.844 -6.762 1 97.44 59 GLU B CA 1
ATOM 4057 C C . GLU B 1 59 ? -13.734 7.816 -6.922 1 97.44 59 GLU B C 1
ATOM 4059 O O . GLU B 1 59 ? -14.07 7.426 -8.047 1 97.44 59 GLU B O 1
ATOM 4064 N N . LEU B 1 60 ? -14.289 7.453 -5.801 1 97.94 60 LEU B N 1
ATOM 4065 C CA . LEU B 1 60 ? -15.289 6.391 -5.824 1 97.94 60 LEU B CA 1
ATOM 4066 C C . LEU B 1 60 ? -16.688 6.949 -5.562 1 97.94 60 LEU B C 1
ATOM 4068 O O . LEU B 1 60 ? -17.641 6.188 -5.434 1 97.94 60 LEU B O 1
ATOM 4072 N N . GLY B 1 61 ? -16.766 8.305 -5.43 1 98.12 61 GLY B N 1
ATOM 4073 C CA . GLY B 1 61 ? -18.062 8.945 -5.441 1 98.12 61 GLY B CA 1
ATOM 4074 C C . GLY B 1 61 ? -18.406 9.641 -4.141 1 98.12 61 GLY B C 1
ATOM 4075 O O . GLY B 1 61 ? -19.391 10.375 -4.059 1 98.12 61 GLY B O 1
ATOM 4076 N N . ALA B 1 62 ? -17.625 9.484 -3.107 1 98.81 62 ALA B N 1
ATOM 4077 C CA . ALA B 1 62 ? -17.875 10.203 -1.864 1 98.81 62 ALA B CA 1
ATOM 4078 C C . ALA B 1 62 ? -17.797 11.711 -2.078 1 98.81 62 ALA B C 1
ATOM 4080 O O . ALA B 1 62 ? -16.953 12.195 -2.838 1 98.81 62 ALA B O 1
ATOM 4081 N N . GLU B 1 63 ? -18.703 12.383 -1.476 1 98.88 63 GLU B N 1
ATOM 4082 C CA . GLU B 1 63 ? -18.578 13.844 -1.427 1 98.88 63 GLU B CA 1
ATOM 4083 C C . GLU B 1 63 ? -17.594 14.273 -0.349 1 98.88 63 GLU B C 1
ATOM 4085 O O . GLU B 1 63 ? -17.953 14.367 0.828 1 98.88 63 GLU B O 1
ATOM 4090 N N . VAL B 1 64 ? -16.422 14.57 -0.787 1 98.94 64 VAL B N 1
ATOM 4091 C CA . VAL B 1 64 ? -15.359 14.922 0.155 1 98.94 64 VAL B CA 1
ATOM 4092 C C . VAL B 1 64 ? -15.25 16.438 0.261 1 98.94 64 VAL B C 1
ATOM 4094 O O . VAL B 1 64 ? -15 17.125 -0.737 1 98.94 64 VAL B O 1
ATOM 4097 N N . ILE B 1 65 ? -15.461 16.906 1.441 1 98.94 65 ILE B N 1
ATOM 4098 C CA . ILE B 1 65 ? -15.273 18.312 1.781 1 98.94 65 ILE B CA 1
ATOM 4099 C C . ILE B 1 65 ? -13.914 18.5 2.445 1 98.94 65 ILE B C 1
ATOM 4101 O O . ILE B 1 65 ? -13.719 18.109 3.598 1 98.94 65 ILE B O 1
ATOM 4105 N N . ARG B 1 66 ? -12.977 19.031 1.672 1 98.81 66 ARG B N 1
ATOM 4106 C CA . ARG B 1 66 ? -11.641 19.359 2.152 1 98.81 66 ARG B CA 1
ATOM 4107 C C . ARG B 1 66 ? -11.641 20.672 2.936 1 98.81 66 ARG B C 1
ATOM 4109 O O . ARG B 1 66 ? -11.852 21.75 2.363 1 98.81 66 ARG B O 1
ATOM 4116 N N . ILE B 1 67 ? -11.398 20.547 4.223 1 98.81 67 ILE B N 1
ATOM 4117 C CA . ILE B 1 67 ? -11.438 21.703 5.105 1 98.81 67 ILE B CA 1
ATOM 4118 C C . ILE B 1 67 ? -10.016 22.172 5.406 1 98.81 67 ILE B C 1
ATOM 4120 O O . ILE B 1 67 ? -9.227 21.453 6.016 1 98.81 67 ILE B O 1
ATOM 4124 N N . GLU B 1 68 ? -9.703 23.359 5 1 98.38 68 GLU B N 1
ATOM 4125 C CA . GLU B 1 68 ? -8.398 23.969 5.219 1 98.38 68 GLU B CA 1
ATOM 4126 C C . GLU B 1 68 ? -8.508 25.234 6.066 1 98.38 68 GLU B C 1
ATOM 4128 O O . GLU B 1 68 ? -9.57 25.859 6.121 1 98.38 68 GLU B O 1
ATOM 4133 N N . PRO B 1 69 ? -7.422 25.594 6.805 1 97.31 69 PRO B N 1
ATOM 4134 C CA . PRO B 1 69 ? -7.43 26.953 7.379 1 97.31 69 PRO B CA 1
ATOM 4135 C C . PRO B 1 69 ? -7.566 28.031 6.316 1 97.31 69 PRO B C 1
ATOM 4137 O O . PRO B 1 69 ? -7.32 27.781 5.133 1 97.31 69 PRO B O 1
ATOM 4140 N N . PRO B 1 70 ? -7.973 29.203 6.766 1 96.81 70 PRO B N 1
ATOM 4141 C CA . PRO B 1 70 ? -8.227 30.266 5.793 1 96.81 70 PRO B CA 1
ATOM 4142 C C . PRO B 1 70 ? -7.012 30.562 4.914 1 96.81 70 PRO B C 1
ATOM 4144 O O . PRO B 1 70 ? -7.164 30.953 3.752 1 96.81 70 PRO B O 1
ATOM 4147 N N . GLU B 1 71 ? -5.785 30.344 5.418 1 94.81 71 GLU B N 1
ATOM 4148 C CA . GLU B 1 71 ? -4.566 30.609 4.66 1 94.81 71 GLU B CA 1
ATOM 4149 C C . GLU B 1 71 ? -4.18 29.406 3.797 1 94.81 71 GLU B C 1
ATOM 4151 O O . GLU B 1 71 ? -3.221 29.469 3.025 1 94.81 71 GLU B O 1
ATOM 4156 N N . GLY B 1 72 ? -4.93 28.328 3.867 1 96.69 72 GLY B N 1
ATOM 4157 C CA . GLY B 1 72 ? -4.629 27.109 3.123 1 96.69 72 GLY B CA 1
ATOM 4158 C C . GLY B 1 72 ? -3.785 26.125 3.908 1 96.69 72 GLY B C 1
ATOM 4159 O O . GLY B 1 72 ? -3.172 26.484 4.914 1 96.69 72 GLY B O 1
ATOM 4160 N N . ASP B 1 73 ? -3.762 24.891 3.494 1 96.44 73 ASP B N 1
ATOM 4161 C CA . ASP B 1 73 ? -2.957 23.828 4.078 1 96.44 73 ASP B CA 1
ATOM 4162 C C . ASP B 1 73 ? -1.511 23.906 3.596 1 96.44 73 ASP B C 1
ATOM 4164 O O . ASP B 1 73 ? -1.256 24.156 2.416 1 96.44 73 ASP B O 1
ATOM 4168 N N . ILE B 1 74 ? -0.591 23.688 4.496 1 94.25 74 ILE B N 1
ATOM 4169 C CA . ILE B 1 74 ? 0.83 23.734 4.168 1 94.25 74 ILE B CA 1
ATOM 4170 C C . ILE B 1 74 ? 1.164 22.641 3.164 1 94.25 74 ILE B C 1
ATOM 4172 O O . ILE B 1 74 ? 2.154 22.734 2.436 1 94.25 74 ILE B O 1
ATOM 4176 N N . ALA B 1 75 ? 0.346 21.578 3.076 1 95.56 75 ALA B N 1
ATOM 4177 C CA . ALA B 1 75 ? 0.548 20.484 2.133 1 95.56 75 ALA B CA 1
ATOM 4178 C C . ALA B 1 75 ? 0.562 21 0.695 1 95.56 75 ALA B C 1
ATOM 4180 O O . ALA B 1 75 ? 1.202 20.406 -0.175 1 95.56 75 ALA B O 1
ATOM 4181 N N . ARG B 1 76 ? -0.157 22.125 0.422 1 97.12 76 ARG B N 1
ATOM 4182 C CA . ARG B 1 76 ? -0.187 22.703 -0.916 1 97.12 76 ARG B CA 1
ATOM 4183 C C . ARG B 1 76 ? 1.218 23.062 -1.387 1 97.12 76 ARG B C 1
ATOM 4185 O O . ARG B 1 76 ? 1.495 23.062 -2.588 1 97.12 76 ARG B O 1
ATOM 4192 N N . LYS B 1 77 ? 2.051 23.266 -0.419 1 94.75 77 LYS B N 1
ATOM 4193 C CA . LYS B 1 77 ? 3.373 23.797 -0.754 1 94.75 77 LYS B CA 1
ATOM 4194 C C . LYS B 1 77 ? 4.426 22.688 -0.723 1 94.75 77 LYS B C 1
ATOM 4196 O O . LYS B 1 77 ? 5.59 22.922 -1.056 1 94.75 77 LYS B O 1
ATOM 4201 N N . MET B 1 78 ? 4.074 21.547 -0.301 1 93.88 78 MET B N 1
ATOM 4202 C CA . MET B 1 78 ? 4.992 20.422 -0.306 1 93.88 78 MET B CA 1
ATOM 4203 C C . MET B 1 78 ? 5.141 19.844 -1.712 1 93.88 78 MET B C 1
ATOM 4205 O O . MET B 1 78 ? 4.273 19.109 -2.184 1 93.88 78 MET B O 1
ATOM 4209 N N . THR B 1 79 ? 6.242 20.219 -2.408 1 94.69 79 THR B N 1
ATOM 4210 C CA . THR B 1 79 ? 6.457 19.859 -3.807 1 94.69 79 THR B CA 1
ATOM 4211 C C . THR B 1 79 ? 7.949 19.734 -4.109 1 94.69 79 THR B C 1
ATOM 4213 O O . THR B 1 79 ? 8.781 20.344 -3.426 1 94.69 79 THR B O 1
ATOM 4216 N N . PRO B 1 80 ? 8.289 18.859 -5.062 1 93.62 80 PRO B N 1
ATOM 4217 C CA . PRO B 1 80 ? 9.703 18.734 -5.422 1 93.62 80 PRO B CA 1
ATOM 4218 C C . PRO B 1 80 ? 10.266 20 -6.074 1 93.62 80 PRO B C 1
ATOM 4220 O O . PRO B 1 80 ? 9.594 20.609 -6.918 1 93.62 80 PRO B O 1
ATOM 4223 N N . TYR B 1 81 ? 11.43 20.375 -5.637 1 92.56 81 TYR B N 1
ATOM 4224 C CA . TYR B 1 81 ? 12.211 21.469 -6.223 1 92.56 81 TYR B CA 1
ATOM 4225 C C . TYR B 1 81 ? 11.43 22.781 -6.176 1 92.56 81 TYR B C 1
ATOM 4227 O O . TYR B 1 81 ? 11.68 23.672 -6.977 1 92.56 81 TYR B O 1
ATOM 4235 N N . GLY B 1 82 ? 10.391 22.828 -5.352 1 92.06 82 GLY B N 1
ATOM 4236 C CA . GLY B 1 82 ? 9.602 24.047 -5.207 1 92.06 82 GLY B CA 1
ATOM 4237 C C . GLY B 1 82 ? 8.672 24.297 -6.383 1 92.06 82 GLY B C 1
ATOM 4238 O O . GLY B 1 82 ? 8.125 25.391 -6.531 1 92.06 82 GLY B O 1
ATOM 4239 N N . ILE B 1 83 ? 8.453 23.281 -7.223 1 94.31 83 ILE B N 1
ATOM 4240 C CA . ILE B 1 83 ? 7.641 23.453 -8.422 1 94.31 83 ILE B CA 1
ATOM 4241 C C . ILE B 1 83 ? 6.164 23.547 -8.047 1 94.31 83 ILE B C 1
ATOM 4243 O O . ILE B 1 83 ? 5.609 22.625 -7.441 1 94.31 83 ILE B O 1
ATOM 4247 N N . MET B 1 84 ? 5.566 24.656 -8.422 1 95 84 MET B N 1
ATOM 4248 C CA . MET B 1 84 ? 4.156 24.906 -8.141 1 95 84 MET B CA 1
ATOM 4249 C C . MET B 1 84 ? 3.391 25.203 -9.43 1 95 84 MET B C 1
ATOM 4251 O O . MET B 1 84 ? 3.963 25.719 -10.398 1 95 84 MET B O 1
ATOM 4255 N N . VAL B 1 85 ? 2.176 24.781 -9.484 1 95.44 85 VAL B N 1
ATOM 4256 C CA . VAL B 1 85 ? 1.198 25.266 -10.453 1 95.44 85 VAL B CA 1
ATOM 4257 C C . VAL B 1 85 ? 0.173 26.156 -9.758 1 95.44 85 VAL B C 1
ATOM 4259 O O . VAL B 1 85 ? -0.738 25.672 -9.094 1 95.44 85 VAL B O 1
ATOM 4262 N N . LYS B 1 86 ? 0.387 27.5 -9.906 1 95.94 86 LYS B N 1
ATOM 4263 C CA . LYS B 1 86 ? -0.386 28.5 -9.164 1 95.94 86 LYS B CA 1
ATOM 4264 C C . LYS B 1 86 ? -0.247 28.281 -7.66 1 95.94 86 LYS B C 1
ATOM 4266 O O . LYS B 1 86 ? 0.865 28.281 -7.129 1 95.94 86 LYS B O 1
ATOM 4271 N N . ASP B 1 87 ? -1.271 27.812 -6.961 1 96.12 87 ASP B N 1
ATOM 4272 C CA . ASP B 1 87 ? -1.235 27.734 -5.504 1 96.12 87 ASP B CA 1
ATOM 4273 C C . ASP B 1 87 ? -1.092 26.297 -5.035 1 96.12 87 ASP B C 1
ATOM 4275 O O . ASP B 1 87 ? -1.21 26.016 -3.84 1 96.12 87 ASP B O 1
ATOM 4279 N N . ALA B 1 88 ? -0.788 25.375 -5.965 1 96.56 88 ALA B N 1
ATOM 4280 C CA . ALA B 1 88 ? -0.771 23.969 -5.594 1 96.56 88 ALA B CA 1
ATOM 4281 C C . ALA B 1 88 ? 0.504 23.281 -6.082 1 96.56 88 ALA B C 1
ATOM 4283 O O . ALA B 1 88 ? 0.91 23.469 -7.234 1 96.56 88 ALA B O 1
ATOM 4284 N N . GLY B 1 89 ? 1.15 22.594 -5.137 1 96.62 89 GLY B N 1
ATOM 4285 C CA . GLY B 1 89 ? 2.23 21.703 -5.527 1 96.62 89 GLY B CA 1
ATOM 4286 C C . GLY B 1 89 ? 1.754 20.5 -6.32 1 96.62 89 GLY B C 1
ATOM 4287 O O . GLY B 1 89 ? 0.55 20.25 -6.422 1 96.62 89 GLY B O 1
ATOM 4288 N N . LEU B 1 90 ? 2.664 19.75 -6.844 1 95.31 90 LEU B N 1
ATOM 4289 C CA . LEU B 1 90 ? 2.363 18.688 -7.781 1 95.31 90 LEU B CA 1
ATOM 4290 C C . LEU B 1 90 ? 1.524 17.594 -7.113 1 95.31 90 LEU B C 1
ATOM 4292 O O . LEU B 1 90 ? 0.543 17.125 -7.691 1 95.31 90 LEU B O 1
ATOM 4296 N N . ALA B 1 91 ? 1.87 17.219 -5.93 1 95.06 91 ALA B N 1
ATOM 4297 C CA . ALA B 1 91 ? 1.134 16.156 -5.238 1 95.06 91 ALA B CA 1
ATOM 4298 C C . ALA B 1 91 ? -0.272 16.625 -4.871 1 95.06 91 ALA B C 1
ATOM 4300 O O . ALA B 1 91 ? -1.223 15.836 -4.91 1 95.06 91 ALA B O 1
ATOM 4301 N N . TYR B 1 92 ? -0.382 17.875 -4.465 1 97.25 92 TYR B N 1
ATOM 4302 C CA . TYR B 1 92 ? -1.68 18.391 -4.043 1 97.25 92 TYR B CA 1
ATOM 4303 C C . TYR B 1 92 ? -2.643 18.484 -5.219 1 97.25 92 TYR B C 1
ATOM 4305 O O . TYR B 1 92 ? -3.848 18.266 -5.062 1 97.25 92 TYR B O 1
ATOM 4313 N N . LEU B 1 93 ? -2.143 18.766 -6.422 1 96.06 93 LEU B N 1
ATOM 4314 C CA . LEU B 1 93 ? -2.971 18.766 -7.625 1 96.06 93 LEU B CA 1
ATOM 4315 C C . LEU B 1 93 ? -3.699 17.438 -7.777 1 96.06 93 LEU B C 1
ATOM 4317 O O . LEU B 1 93 ? -4.867 17.406 -8.18 1 96.06 93 LEU B O 1
ATOM 4321 N N . THR B 1 94 ? -2.994 16.406 -7.426 1 94.5 94 THR B N 1
ATOM 4322 C CA . THR B 1 94 ? -3.543 15.07 -7.586 1 94.5 94 THR B CA 1
ATOM 4323 C C . THR B 1 94 ? -4.438 14.711 -6.402 1 94.5 94 THR B C 1
ATOM 4325 O O . THR B 1 94 ? -5.594 14.32 -6.586 1 94.5 94 THR B O 1
ATOM 4328 N N . GLU B 1 95 ? -3.951 14.906 -5.188 1 97 95 GLU B N 1
ATOM 4329 C CA . GLU B 1 95 ? -4.641 14.367 -4.016 1 97 95 GLU B CA 1
ATOM 4330 C C . GLU B 1 95 ? -5.777 15.289 -3.58 1 97 95 GLU B C 1
ATOM 4332 O O . GLU B 1 95 ? -6.578 14.922 -2.715 1 97 95 GLU B O 1
ATOM 4337 N N . GLY B 1 96 ? -5.844 16.484 -4.207 1 97.38 96 GLY B N 1
ATOM 4338 C CA . GLY B 1 96 ? -7.016 17.328 -4.043 1 97.38 96 GLY B CA 1
ATOM 4339 C C . GLY B 1 96 ? -8.133 17 -5.02 1 97.38 96 GLY B C 1
ATOM 4340 O O . GLY B 1 96 ? -9.172 17.656 -5.02 1 97.38 96 GLY B O 1
ATOM 4341 N N . ARG B 1 97 ? -8.031 15.961 -5.742 1 96.69 97 ARG B N 1
ATOM 4342 C CA . ARG B 1 97 ? -8.938 15.609 -6.836 1 96.69 97 ARG B CA 1
ATOM 4343 C C . ARG B 1 97 ? -10.328 15.281 -6.309 1 96.69 97 ARG B C 1
ATOM 4345 O O . ARG B 1 97 ? -10.469 14.719 -5.219 1 96.69 97 ARG B O 1
ATOM 4352 N N . ASN B 1 98 ? -11.289 15.594 -7.039 1 98.19 98 ASN B N 1
ATOM 4353 C CA . ASN B 1 98 ? -12.688 15.258 -6.828 1 98.19 98 ASN B CA 1
ATOM 4354 C C . ASN B 1 98 ? -13.203 15.805 -5.5 1 98.19 98 ASN B C 1
ATOM 4356 O O . ASN B 1 98 ? -14.227 15.344 -4.988 1 98.19 98 ASN B O 1
ATOM 4360 N N . LYS B 1 99 ? -12.469 16.766 -4.859 1 98.75 99 LYS B N 1
ATOM 4361 C CA . LYS B 1 99 ? -12.875 17.281 -3.555 1 98.75 99 LYS B CA 1
ATOM 4362 C C . LYS B 1 99 ? -13.414 18.703 -3.67 1 98.75 99 LYS B C 1
ATOM 4364 O O . LYS B 1 99 ? -13 19.453 -4.547 1 98.75 99 LYS B O 1
ATOM 4369 N N . PHE B 1 100 ? -14.32 19.016 -2.766 1 98.88 100 PHE B N 1
ATOM 4370 C CA . PHE B 1 100 ? -14.75 20.391 -2.58 1 98.88 100 PHE B CA 1
ATOM 4371 C C . PHE B 1 100 ? -13.906 21.078 -1.506 1 98.88 100 PHE B C 1
ATOM 4373 O O . PHE B 1 100 ? -13.797 20.578 -0.384 1 98.88 100 PHE B O 1
ATOM 4380 N N . HIS B 1 101 ? -13.336 22.234 -1.853 1 98.81 101 HIS B N 1
ATOM 4381 C CA . HIS B 1 101 ? -12.391 22.906 -0.96 1 98.81 101 HIS B CA 1
ATOM 4382 C C . HIS B 1 101 ? -13.062 24.062 -0.224 1 98.81 101 HIS B C 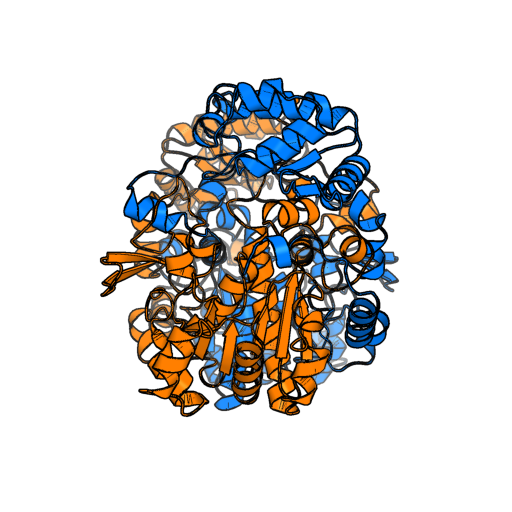1
ATOM 4384 O O . HIS B 1 101 ? -13.523 25.016 -0.851 1 98.81 101 HIS B O 1
ATOM 4390 N N . VAL B 1 102 ? -13.094 23.953 1.08 1 98.81 102 VAL B N 1
ATOM 4391 C CA . VAL B 1 102 ? -13.625 25.047 1.898 1 98.81 102 VAL B CA 1
ATOM 4392 C C . VAL B 1 102 ? -12.594 25.438 2.957 1 98.81 102 VAL B C 1
ATOM 4394 O O . VAL B 1 102 ? -11.617 24.719 3.186 1 98.81 102 VAL B O 1
ATOM 4397 N N . THR B 1 103 ? -12.797 26.641 3.521 1 98.69 103 THR B N 1
ATOM 4398 C CA . THR B 1 103 ? -11.922 27.109 4.59 1 98.69 103 THR B CA 1
ATOM 4399 C C . THR B 1 103 ? -12.695 27.219 5.906 1 98.69 103 THR B C 1
ATOM 4401 O O . THR B 1 103 ? -13.883 27.547 5.91 1 98.69 103 THR B O 1
ATOM 4404 N N . LEU B 1 104 ? -12.07 26.891 6.941 1 98.75 104 LEU B N 1
ATOM 4405 C CA . LEU B 1 104 ? -12.641 26.953 8.281 1 98.75 104 LEU B CA 1
ATOM 4406 C C . LEU B 1 104 ? -11.547 27.094 9.336 1 98.75 104 LEU B C 1
ATOM 4408 O O . LEU B 1 104 ? -10.578 26.328 9.336 1 98.75 104 LEU B O 1
ATOM 4412 N N . ASN B 1 105 ? -11.656 28.109 10.172 1 98.25 105 ASN B N 1
ATOM 4413 C CA . ASN B 1 105 ? -10.711 28.328 11.258 1 98.25 105 ASN B CA 1
ATOM 4414 C C . ASN B 1 105 ? -11.195 27.688 12.555 1 98.25 105 ASN B C 1
ATOM 4416 O O . ASN B 1 105 ? -11.945 28.297 13.32 1 98.25 105 ASN B O 1
ATOM 4420 N N . ILE B 1 106 ? -10.672 26.531 12.898 1 97 106 ILE B N 1
ATOM 4421 C CA . ILE B 1 106 ? -11.188 25.781 14.039 1 97 106 ILE B CA 1
ATOM 4422 C C . ILE B 1 106 ? -10.531 26.297 15.32 1 97 106 ILE B C 1
ATOM 4424 O O . ILE B 1 106 ? -10.883 25.859 16.422 1 97 106 ILE B O 1
ATOM 4428 N N . GLU B 1 107 ? -9.633 27.234 15.203 1 95.19 107 GLU B N 1
ATOM 4429 C CA . GLU B 1 107 ? -9.031 27.844 16.375 1 95.19 107 GLU B CA 1
ATOM 4430 C C . GLU B 1 107 ? -9.961 28.891 16.984 1 95.19 107 GLU B C 1
ATOM 4432 O O . GLU B 1 107 ? -9.781 29.297 18.141 1 95.19 107 GLU B O 1
ATOM 4437 N N . LYS B 1 108 ? -10.875 29.297 16.234 1 96.62 108 LYS B N 1
ATOM 4438 C CA . LYS B 1 108 ? -11.898 30.219 16.703 1 96.62 108 LYS B CA 1
ATOM 4439 C C . LYS B 1 108 ? -13.156 29.484 17.125 1 96.62 108 LYS B C 1
ATOM 4441 O O . LYS B 1 108 ? -13.555 28.5 16.484 1 96.62 108 LYS B O 1
ATOM 4446 N N . GLU B 1 109 ? -13.789 29.953 18.156 1 97.38 109 GLU B N 1
ATOM 4447 C CA . GLU B 1 109 ? -14.977 29.297 18.688 1 97.38 109 GLU B CA 1
ATOM 4448 C C . GLU B 1 109 ? -16.078 29.188 17.641 1 97.38 109 GLU B C 1
ATOM 4450 O O . GLU B 1 109 ? -16.703 28.141 17.5 1 97.38 109 GLU B O 1
ATOM 4455 N N . GLU B 1 110 ? -16.25 30.234 16.953 1 97.88 110 GLU B N 1
ATOM 4456 C CA . GLU B 1 110 ? -17.297 30.219 15.93 1 97.88 110 GLU B CA 1
ATOM 4457 C C . GLU B 1 110 ? -16.984 29.203 14.844 1 97.88 110 GLU B C 1
ATOM 4459 O O . GLU B 1 110 ? -17.906 28.578 14.297 1 97.88 110 GLU B O 1
ATOM 4464 N N . GLY B 1 111 ? -15.742 29.016 14.484 1 98.25 111 GLY B N 1
ATOM 4465 C CA . GLY B 1 111 ? -15.344 27.984 13.539 1 98.25 111 GLY B CA 1
ATOM 4466 C C . GLY B 1 111 ? -15.633 26.578 14.031 1 98.25 111 GLY B C 1
ATOM 4467 O O . GLY B 1 111 ? -16.094 25.734 13.258 1 98.25 111 GLY B O 1
ATOM 4468 N N . ARG B 1 112 ? -15.398 26.344 15.312 1 98.44 112 ARG B N 1
ATOM 4469 C CA . ARG B 1 112 ? -15.68 25.047 15.914 1 98.44 112 ARG B CA 1
ATOM 4470 C C . ARG B 1 112 ? -17.172 24.75 15.914 1 98.44 112 ARG B C 1
ATOM 4472 O O . ARG B 1 112 ? -17.594 23.609 15.719 1 98.44 112 ARG B O 1
ATOM 4479 N N . GLU B 1 113 ? -17.938 25.781 16.125 1 98.38 113 GLU B N 1
ATOM 4480 C CA . GLU B 1 113 ? -19.391 25.609 16.094 1 98.38 113 GLU B CA 1
ATOM 4481 C C . GLU B 1 113 ? -19.859 25.25 14.695 1 98.38 113 GLU B C 1
ATOM 4483 O O . GLU B 1 113 ? -20.766 24.406 14.531 1 98.38 113 GLU B O 1
ATOM 4488 N N . LEU B 1 114 ? -19.312 25.891 13.719 1 98.56 114 LEU B N 1
ATOM 4489 C CA . LEU B 1 114 ? -19.656 25.562 12.336 1 98.56 114 LEU B CA 1
ATOM 4490 C C . LEU B 1 114 ? -19.266 24.125 12 1 98.56 114 LEU B C 1
ATOM 4492 O O . LEU B 1 114 ? -20 23.422 11.305 1 98.56 114 LEU B O 1
ATOM 4496 N N . LEU B 1 115 ? -18.109 23.688 12.492 1 98.81 115 LEU B N 1
ATOM 4497 C CA . LEU B 1 115 ? -17.688 22.312 12.266 1 98.81 115 LEU B CA 1
ATOM 4498 C C . LEU B 1 115 ? -18.672 21.328 12.867 1 98.81 115 LEU B C 1
ATOM 4500 O O . LEU B 1 115 ? -19.031 20.312 12.242 1 98.81 115 LEU B O 1
ATOM 4504 N N . LYS B 1 116 ? -19.062 21.625 14.094 1 98.81 116 LYS B N 1
ATOM 4505 C CA . LYS B 1 116 ? -20.031 20.75 14.75 1 98.81 116 LYS B CA 1
ATOM 4506 C C . LYS B 1 116 ? -21.312 20.625 13.922 1 98.81 116 LYS B C 1
ATOM 4508 O O . LYS B 1 116 ? -21.891 19.547 13.828 1 98.81 116 LYS B O 1
ATOM 4513 N N . ARG B 1 117 ? -21.719 21.703 13.312 1 98.75 117 ARG B N 1
ATOM 4514 C CA . ARG B 1 117 ? -22.906 21.672 12.461 1 98.75 117 ARG B CA 1
ATOM 4515 C C . ARG B 1 117 ? -22.656 20.844 11.203 1 98.75 117 ARG B C 1
ATOM 4517 O O . ARG B 1 117 ? -23.547 20.109 10.766 1 98.75 117 ARG B O 1
ATOM 4524 N N . LEU B 1 118 ? -21.516 20.938 10.602 1 98.81 118 LEU B N 1
ATOM 4525 C CA . LEU B 1 118 ? -21.172 20.141 9.43 1 98.81 118 LEU B CA 1
ATOM 4526 C C . LEU B 1 118 ? -21.125 18.656 9.781 1 98.81 118 LEU B C 1
ATOM 4528 O O . LEU B 1 118 ? -21.547 17.812 8.992 1 98.81 118 LEU B O 1
ATOM 4532 N N . VAL B 1 119 ? -20.594 18.359 10.977 1 98.81 119 VAL B N 1
ATOM 4533 C CA . VAL B 1 119 ? -20.422 16.984 11.43 1 98.81 119 VAL B CA 1
ATOM 4534 C C . VAL B 1 119 ? -21.797 16.297 11.508 1 98.81 119 VAL B C 1
ATOM 4536 O O . VAL B 1 119 ? -21.906 15.102 11.227 1 98.81 119 VAL B O 1
ATOM 4539 N N . LYS B 1 120 ? -22.797 17.047 11.789 1 98.56 120 LYS B N 1
ATOM 4540 C CA . LYS B 1 120 ? -24.141 16.484 11.875 1 98.56 120 LYS B CA 1
ATOM 4541 C C . LYS B 1 120 ? -24.594 15.922 10.531 1 98.56 120 LYS B C 1
ATOM 4543 O O . LYS B 1 120 ? -25.469 15.055 10.477 1 98.56 120 LYS B O 1
ATOM 4548 N N . LYS B 1 121 ? -23.953 16.406 9.5 1 98.06 121 LYS B N 1
ATOM 4549 C CA . LYS B 1 121 ? -24.359 16.031 8.148 1 98.06 121 LYS B CA 1
ATOM 4550 C C . LYS B 1 121 ? -23.359 15.078 7.52 1 98.06 121 LYS B C 1
ATOM 4552 O O . LYS B 1 121 ? -23.562 14.578 6.414 1 98.06 121 LYS B O 1
ATOM 4557 N N . ALA B 1 122 ? -22.312 14.711 8.227 1 98.75 122 ALA B N 1
ATOM 4558 C CA . ALA B 1 122 ? -21.203 13.961 7.656 1 98.75 122 ALA B CA 1
ATOM 4559 C C . ALA B 1 122 ? -21.25 12.492 8.078 1 98.75 122 ALA B C 1
ATOM 4561 O O . ALA B 1 122 ? -21.828 12.164 9.117 1 98.75 122 ALA B O 1
ATOM 4562 N N . ASP B 1 123 ? -20.656 11.656 7.266 1 98.88 123 ASP B N 1
ATOM 4563 C CA . ASP B 1 123 ? -20.484 10.242 7.613 1 98.88 123 ASP B CA 1
ATOM 4564 C C . ASP B 1 123 ? -19.094 10 8.227 1 98.88 123 ASP B C 1
ATOM 4566 O O . ASP B 1 123 ? -18.953 9.141 9.094 1 98.88 123 ASP B O 1
ATOM 4570 N N . VAL B 1 124 ? -18.125 10.695 7.746 1 98.94 124 VAL B N 1
ATOM 4571 C CA . VAL B 1 124 ? -16.734 10.438 8.086 1 98.94 124 VAL B CA 1
ATOM 4572 C C . VAL B 1 124 ? -16.016 11.758 8.359 1 98.94 124 VAL B C 1
ATOM 4574 O O . VAL B 1 124 ? -16.25 12.758 7.676 1 98.94 124 VAL B O 1
ATOM 4577 N N . LEU B 1 125 ? -15.195 11.789 9.375 1 98.94 125 LEU B N 1
ATOM 4578 C CA . LEU B 1 125 ? -14.195 12.836 9.586 1 98.94 125 LEU B CA 1
ATOM 4579 C C . LEU B 1 125 ? -12.797 12.242 9.664 1 98.94 125 LEU B C 1
ATOM 4581 O O . LEU B 1 125 ? -12.555 11.305 10.43 1 98.94 125 LEU B O 1
ATOM 4585 N N . ILE B 1 126 ? -11.898 12.758 8.844 1 98.88 126 ILE B N 1
ATOM 4586 C CA . ILE B 1 126 ? -10.492 12.367 8.852 1 98.88 126 ILE B CA 1
ATOM 4587 C C . ILE B 1 126 ? -9.633 13.516 9.367 1 98.88 126 ILE B C 1
ATOM 4589 O O . ILE B 1 126 ? -9.773 14.656 8.914 1 98.88 126 ILE B O 1
ATOM 4593 N N . GLU B 1 127 ? -8.781 13.258 10.289 1 97.69 127 GLU B N 1
ATOM 4594 C CA . GLU B 1 127 ? -7.832 14.273 10.734 1 97.69 127 GLU B CA 1
ATOM 4595 C C . GLU B 1 127 ? -6.445 13.672 10.953 1 97.69 127 GLU B C 1
ATOM 4597 O O . GLU B 1 127 ? -6.312 12.469 11.172 1 97.69 127 GLU B O 1
ATOM 4602 N N . SER B 1 128 ? -5.426 14.484 10.812 1 96.12 128 SER B N 1
ATOM 4603 C CA . SER B 1 128 ? -4.047 14.047 10.984 1 96.12 128 SER B CA 1
ATOM 4604 C C . SER B 1 128 ? -3.293 14.953 11.945 1 96.12 128 SER B C 1
ATOM 4606 O O . SER B 1 128 ? -2.078 15.125 11.828 1 96.12 128 SER B O 1
ATOM 4608 N N . PHE B 1 129 ? -4 15.602 12.875 1 94.31 129 PHE B N 1
ATOM 4609 C CA . PHE B 1 129 ? -3.369 16.453 13.875 1 94.31 129 PHE B CA 1
ATOM 4610 C C . PHE B 1 129 ? -2.67 15.617 14.938 1 94.31 129 PHE B C 1
ATOM 4612 O O . PHE B 1 129 ? -2.844 14.391 14.984 1 94.31 129 PHE B O 1
ATOM 4619 N N . LYS B 1 130 ? -1.878 16.328 15.703 1 91.81 130 LYS B N 1
ATOM 4620 C CA . LYS B 1 130 ? -1.276 15.672 16.859 1 91.81 130 LYS B CA 1
ATOM 4621 C C . LYS B 1 130 ? -2.342 15.031 17.75 1 91.81 130 LYS B C 1
ATOM 4623 O O . LYS B 1 130 ? -3.414 15.602 17.953 1 91.81 130 LYS B O 1
ATOM 4628 N N . PRO B 1 131 ? -1.988 13.875 18.297 1 93.69 131 PRO B N 1
ATOM 4629 C CA . PRO B 1 131 ? -2.963 13.203 19.156 1 93.69 131 PRO B CA 1
ATOM 4630 C C . PRO B 1 131 ? -3.467 14.102 20.297 1 93.69 131 PRO B C 1
ATOM 4632 O O . PRO B 1 131 ? -2.666 14.695 21.016 1 93.69 131 PRO B O 1
ATOM 4635 N N . GLY B 1 132 ? -4.812 14.242 20.375 1 92.31 132 GLY B N 1
ATOM 4636 C CA . GLY B 1 132 ? -5.422 14.992 21.469 1 92.31 132 GLY B CA 1
ATOM 4637 C C . GLY B 1 132 ? -5.672 16.453 21.125 1 92.31 132 GLY B C 1
ATOM 4638 O O . GLY B 1 132 ? -6.375 17.156 21.844 1 92.31 132 GLY B O 1
ATOM 4639 N N . TYR B 1 133 ? -5.18 16.891 19.984 1 93.25 133 TYR B N 1
ATOM 4640 C CA . TYR B 1 133 ? -5.344 18.297 19.609 1 93.25 133 TYR B CA 1
ATOM 4641 C C . TYR B 1 133 ? -6.816 18.641 19.422 1 93.25 133 TYR B C 1
ATOM 4643 O O . TYR B 1 133 ? -7.332 19.562 20.062 1 93.25 133 TYR B O 1
ATOM 4651 N N . MET B 1 134 ? -7.547 17.906 18.594 1 96 134 MET B N 1
ATOM 4652 C CA . MET B 1 134 ? -8.969 18.125 18.344 1 96 134 MET B CA 1
ATOM 4653 C C . MET B 1 134 ? -9.773 18 19.641 1 96 134 MET B C 1
ATOM 4655 O O . MET B 1 134 ? -10.719 18.75 19.875 1 96 134 MET B O 1
ATOM 4659 N N . ASP B 1 135 ? -9.336 17.047 20.438 1 96 135 ASP B N 1
ATOM 4660 C CA . ASP B 1 135 ? -9.992 16.828 21.719 1 96 135 ASP B CA 1
ATOM 4661 C C . ASP B 1 135 ? -9.836 18.062 22.625 1 96 135 ASP B C 1
ATOM 4663 O O . ASP B 1 135 ? -10.781 18.453 23.312 1 96 135 ASP B O 1
ATOM 4667 N N . SER B 1 136 ? -8.703 18.672 22.656 1 94.25 136 SER B N 1
ATOM 4668 C CA . SER B 1 136 ? -8.422 19.828 23.484 1 94.25 136 SER B CA 1
ATOM 4669 C C . SER B 1 136 ? -9.273 21.031 23.078 1 94.25 136 SER B C 1
ATOM 4671 O O . SER B 1 136 ? -9.516 21.938 23.875 1 94.25 136 SER B O 1
ATOM 4673 N N . LEU B 1 137 ? -9.742 20.984 21.844 1 95.69 137 LEU B N 1
ATOM 4674 C CA . LEU B 1 137 ? -10.562 22.062 21.312 1 95.69 137 LEU B CA 1
ATOM 4675 C C . LEU B 1 137 ? -12.047 21.766 21.484 1 95.69 137 LEU B C 1
ATOM 4677 O O . LEU B 1 137 ? -12.906 22.562 21.094 1 95.69 137 LEU B O 1
ATOM 4681 N N . GLY B 1 138 ? -12.352 20.641 21.969 1 96.81 138 GLY B N 1
ATOM 4682 C CA . GLY B 1 138 ? -13.734 20.25 22.172 1 96.81 138 GLY B CA 1
ATOM 4683 C C . GLY B 1 138 ? -14.398 19.719 20.922 1 96.81 138 GLY B C 1
ATOM 4684 O O . GLY B 1 138 ? -15.633 19.719 20.812 1 96.81 138 GLY B O 1
ATOM 4685 N N . ILE B 1 139 ? -13.602 19.297 19.984 1 98.06 139 ILE B N 1
ATOM 4686 C CA . ILE B 1 139 ? -14.148 18.797 18.719 1 98.06 139 ILE B CA 1
ATOM 4687 C C . ILE B 1 139 ? -13.469 17.469 18.359 1 98.06 139 ILE B C 1
ATOM 4689 O O . ILE B 1 139 ? -13.305 17.156 17.188 1 98.06 139 ILE B O 1
ATOM 4693 N N . GLY B 1 140 ? -12.984 16.766 19.359 1 97.56 140 GLY B N 1
ATOM 4694 C CA . GLY B 1 140 ? -12.469 15.422 19.188 1 97.56 140 GLY B CA 1
ATOM 4695 C C . GLY B 1 140 ? -13.555 14.359 19.125 1 97.56 140 GLY B C 1
ATOM 4696 O O . GLY B 1 140 ? -14.742 14.68 19.188 1 97.56 140 GLY B O 1
ATOM 4697 N N . TYR B 1 141 ? -13.141 13.156 18.969 1 98.06 141 TYR B N 1
ATOM 4698 C CA . TYR B 1 141 ? -14.086 12.047 18.844 1 98.06 141 TYR B CA 1
ATOM 4699 C C . TYR B 1 141 ? -15 11.977 20.062 1 98.06 141 TYR B C 1
ATOM 4701 O O . TYR B 1 141 ? -16.203 11.742 19.922 1 98.06 141 TYR B O 1
ATOM 4709 N N . ARG B 1 142 ? -14.422 12.227 21.203 1 96.25 142 ARG B N 1
ATOM 4710 C CA . ARG B 1 142 ? -15.18 12.164 22.453 1 96.25 142 ARG B CA 1
ATOM 4711 C C . ARG B 1 142 ? -16.375 13.117 22.422 1 96.25 142 ARG B C 1
ATOM 4713 O O . ARG B 1 142 ? -17.438 12.805 22.953 1 96.25 142 ARG B O 1
ATOM 4720 N N . HIS B 1 143 ? -16.266 14.164 21.812 1 98.12 143 HIS B N 1
ATOM 4721 C CA . HIS B 1 143 ? -17.281 15.203 21.75 1 98.12 143 HIS B CA 1
ATOM 4722 C C . HIS B 1 143 ? -18.188 15.016 20.531 1 98.12 143 HIS B C 1
ATOM 4724 O O . HIS B 1 143 ? -19.406 15.062 20.641 1 98.12 143 HIS B O 1
ATOM 4730 N N . LEU B 1 144 ? -17.609 14.719 19.406 1 98.69 144 LEU B N 1
ATOM 4731 C CA . LEU B 1 144 ? -18.344 14.727 18.141 1 98.69 144 LEU B CA 1
ATOM 4732 C C . LEU B 1 144 ? -19.266 13.516 18.047 1 98.69 144 LEU B C 1
ATOM 4734 O O . LEU B 1 144 ? -20.297 13.578 17.391 1 98.69 144 LEU B O 1
ATOM 4738 N N . LYS B 1 145 ? -18.875 12.406 18.656 1 98.12 145 LYS B N 1
ATOM 4739 C CA . LYS B 1 145 ? -19.734 11.227 18.609 1 98.12 145 LYS B CA 1
ATOM 4740 C C . LYS B 1 145 ? -21.062 11.469 19.328 1 98.12 145 LYS B C 1
ATOM 4742 O O . LYS B 1 145 ? -22.047 10.797 19.062 1 98.12 145 LYS B O 1
ATOM 4747 N N . GLU B 1 146 ? -21.078 12.422 20.281 1 98 146 GLU B N 1
ATOM 4748 C CA . GLU B 1 146 ? -22.312 12.797 20.969 1 98 146 GLU B CA 1
ATOM 4749 C C . GLU B 1 146 ? -23.234 13.594 20.047 1 98 146 GLU B C 1
ATOM 4751 O O . GLU B 1 146 ? -24.453 13.508 20.156 1 98 146 GLU B O 1
ATOM 4756 N N . ILE B 1 147 ? -22.641 14.273 19.172 1 98 147 ILE B N 1
ATOM 4757 C CA . ILE B 1 147 ? -23.359 15.109 18.219 1 98 147 ILE B CA 1
ATOM 4758 C C . ILE B 1 147 ? -23.891 14.242 17.062 1 98 147 ILE B C 1
ATOM 4760 O O . ILE B 1 147 ? -25 14.453 16.578 1 98 147 ILE B O 1
ATOM 4764 N N . ASN B 1 148 ? -23.109 13.336 16.672 1 98.69 148 ASN B N 1
ATOM 4765 C CA . ASN B 1 148 ? -23.406 12.414 15.578 1 98.69 148 ASN B CA 1
ATOM 4766 C C . ASN B 1 148 ? -22.953 10.992 15.906 1 98.69 148 ASN B C 1
ATOM 4768 O O . ASN B 1 148 ? -21.844 10.594 15.547 1 98.69 148 ASN B O 1
ATOM 4772 N N . PRO B 1 149 ? -23.844 10.227 16.484 1 98.44 149 PRO B N 1
ATOM 4773 C CA . PRO B 1 149 ? -23.469 8.867 16.875 1 98.44 149 PRO B CA 1
ATOM 4774 C C . PRO B 1 149 ? -23.062 7.992 15.688 1 98.44 149 PRO B C 1
ATOM 4776 O O . PRO B 1 149 ? -22.453 6.945 15.867 1 98.44 149 PRO B O 1
ATOM 4779 N N . GLY B 1 150 ? -23.406 8.383 14.461 1 98.69 150 GLY B N 1
ATOM 4780 C CA . GLY B 1 150 ? -23.078 7.633 13.258 1 98.69 150 GLY B CA 1
ATOM 4781 C C . GLY B 1 150 ? -21.75 8.047 12.648 1 98.69 150 GLY B C 1
ATOM 4782 O O . GLY B 1 150 ? -21.344 7.516 11.609 1 98.69 150 GLY B O 1
ATOM 4783 N N . LEU B 1 151 ? -20.984 8.906 13.367 1 98.88 151 LEU B N 1
ATOM 4784 C CA . LEU B 1 151 ? -19.75 9.453 12.812 1 98.88 151 LEU B CA 1
ATOM 4785 C C . LEU B 1 151 ? -18.641 8.414 12.828 1 98.88 151 LEU B C 1
ATOM 4787 O O . LEU B 1 151 ? -18.359 7.812 13.875 1 98.88 151 LEU B O 1
ATOM 4791 N N . ILE B 1 152 ? -18.109 8.141 11.711 1 98.94 152 ILE B N 1
ATOM 4792 C CA . ILE B 1 152 ? -16.828 7.457 11.617 1 98.94 152 ILE B CA 1
ATOM 4793 C C . ILE B 1 152 ? -15.688 8.461 11.75 1 98.94 152 ILE B C 1
ATOM 4795 O O . ILE B 1 152 ? -15.555 9.375 10.922 1 98.94 152 ILE B O 1
ATOM 4799 N N . TYR B 1 153 ? -14.93 8.352 12.812 1 98.94 153 TYR B N 1
ATOM 4800 C CA . TYR B 1 153 ? -13.828 9.258 13.109 1 98.94 153 TYR B CA 1
ATOM 4801 C C . TYR B 1 153 ? -12.484 8.578 12.898 1 98.94 153 TYR B C 1
ATOM 4803 O O . TYR B 1 153 ? -12.148 7.621 13.602 1 98.94 153 TYR B O 1
ATOM 4811 N N . CYS B 1 154 ? -11.719 9.047 11.93 1 98.88 154 CYS B N 1
ATOM 4812 C CA . CYS B 1 154 ? -10.422 8.469 11.609 1 98.88 154 CYS B CA 1
ATOM 4813 C C . CYS B 1 154 ? -9.289 9.43 11.961 1 98.88 154 CYS B C 1
ATOM 4815 O O . CYS B 1 154 ? -9.156 10.492 11.352 1 98.88 154 CYS B O 1
ATOM 4817 N N . ALA B 1 155 ? -8.531 9.07 12.93 1 98 155 ALA B N 1
ATOM 4818 C CA . ALA B 1 155 ? -7.355 9.844 13.328 1 98 155 ALA B CA 1
ATOM 4819 C C . ALA B 1 155 ? -6.074 9.203 12.797 1 98 155 ALA B C 1
ATOM 4821 O O . ALA B 1 155 ? -5.801 8.031 13.07 1 98 155 ALA B O 1
ATOM 4822 N N . VAL B 1 156 ? -5.281 9.977 12.07 1 97.44 156 VAL B N 1
ATOM 4823 C CA . VAL B 1 156 ? -4.051 9.477 11.469 1 97.44 156 VAL B CA 1
ATOM 4824 C C . VAL B 1 156 ? -2.846 10.156 12.109 1 97.44 156 VAL B C 1
ATOM 4826 O O . VAL B 1 156 ? -2.709 11.383 12.039 1 97.44 156 VAL B O 1
ATOM 4829 N N . ASN B 1 157 ? -1.988 9.359 12.672 1 96 157 ASN B N 1
ATOM 4830 C CA . ASN B 1 157 ? -0.764 9.906 13.242 1 96 157 ASN B CA 1
ATOM 4831 C C . ASN B 1 157 ? 0.331 8.852 13.352 1 96 157 ASN B C 1
ATOM 4833 O O . ASN B 1 157 ? 0.051 7.688 13.648 1 96 157 ASN B O 1
ATOM 4837 N N . THR B 1 158 ? 1.551 9.266 13.227 1 95.12 158 THR B N 1
ATOM 4838 C CA . THR B 1 158 ? 2.736 8.414 13.211 1 95.12 158 THR B CA 1
ATOM 4839 C C . THR B 1 158 ? 2.785 7.535 14.453 1 95.12 158 THR B C 1
ATOM 4841 O O . THR B 1 158 ? 3.205 6.379 14.383 1 95.12 158 THR B O 1
ATOM 4844 N N . TYR B 1 159 ? 2.33 8.039 15.594 1 93.44 159 TYR B N 1
ATOM 4845 C CA . TYR B 1 159 ? 2.514 7.348 16.859 1 93.44 159 TYR B CA 1
ATOM 4846 C C . TYR B 1 159 ? 1.196 6.766 17.359 1 93.44 159 TYR B C 1
ATOM 4848 O O . TYR B 1 159 ? 1.153 6.121 18.406 1 93.44 159 TYR B O 1
ATOM 4856 N N . GLY B 1 160 ? 0.086 6.953 16.625 1 95 160 GLY B N 1
ATOM 4857 C CA . GLY B 1 160 ? -1.221 6.578 17.141 1 95 160 GLY B CA 1
ATOM 4858 C C . GLY B 1 160 ? -1.713 7.496 18.234 1 95 160 GLY B C 1
ATOM 4859 O O . GLY B 1 160 ? -1.082 8.516 18.531 1 95 160 GLY B O 1
ATOM 4860 N N . GLN B 1 161 ? -2.85 7.16 18.828 1 96.19 161 GLN B N 1
ATOM 4861 C CA . GLN B 1 161 ? -3.521 8.055 19.766 1 96.19 161 GLN B CA 1
ATOM 4862 C C . GLN B 1 161 ? -3.197 7.688 21.203 1 96.19 161 GLN B C 1
ATOM 4864 O O . GLN B 1 161 ? -3.627 8.367 22.141 1 96.19 161 GLN B O 1
ATOM 4869 N N . PHE B 1 162 ? -2.504 6.602 21.312 1 94.94 162 PHE B N 1
ATOM 4870 C CA . PHE B 1 162 ? -2.1 6.168 22.656 1 94.94 162 PHE B CA 1
ATOM 4871 C C . PHE B 1 162 ? -0.828 5.332 22.594 1 94.94 162 PHE B C 1
ATOM 4873 O O . PHE B 1 162 ? -0.327 5.035 21.5 1 94.94 162 PHE B O 1
ATOM 4880 N N . GLY B 1 163 ? -0.301 4.961 23.797 1 93.88 163 GLY B N 1
ATOM 4881 C CA . GLY B 1 163 ? 0.938 4.203 23.875 1 93.88 163 GLY B CA 1
ATOM 4882 C C . GLY B 1 163 ? 2.117 5.043 24.344 1 93.88 163 GLY B C 1
ATOM 4883 O O . GLY B 1 163 ? 2.037 6.273 24.359 1 93.88 163 GLY B O 1
ATOM 4884 N N . GLU B 1 164 ? 3.25 4.395 24.641 1 92.94 164 GLU B N 1
ATOM 4885 C CA . GLU B 1 164 ? 4.402 5.059 25.234 1 92.94 164 GLU B CA 1
ATOM 4886 C C . GLU B 1 164 ? 5.043 6.039 24.25 1 92.94 164 GLU B C 1
ATOM 4888 O O . GLU B 1 164 ? 5.426 7.148 24.641 1 92.94 164 GLU B O 1
ATOM 4893 N N . ASP B 1 165 ? 5.172 5.602 23.031 1 92.25 165 ASP B N 1
ATOM 4894 C CA . ASP B 1 165 ? 5.781 6.492 22.047 1 92.25 165 ASP B CA 1
ATOM 4895 C C . ASP B 1 165 ? 4.879 7.691 21.75 1 92.25 165 ASP B C 1
ATOM 4897 O O . ASP B 1 165 ? 5.367 8.797 21.516 1 92.25 165 ASP B O 1
ATOM 4901 N N . ALA B 1 166 ? 3.598 7.418 21.75 1 92.69 166 ALA B N 1
ATOM 4902 C CA . ALA B 1 166 ? 2.676 8.539 21.578 1 92.69 166 ALA B CA 1
ATOM 4903 C C . ALA B 1 166 ? 2.812 9.547 22.703 1 92.69 166 ALA B C 1
ATOM 4905 O O . ALA B 1 166 ? 2.865 10.758 22.469 1 92.69 166 ALA B O 1
ATOM 4906 N N . LYS B 1 167 ? 2.854 9.078 23.906 1 90.62 167 LYS B N 1
ATOM 4907 C CA . LYS B 1 167 ? 2.98 9.922 25.094 1 90.62 167 LYS B CA 1
ATOM 4908 C C . LYS B 1 167 ? 4.254 10.758 25.031 1 90.62 167 LYS B C 1
ATOM 4910 O O . LYS B 1 167 ? 4.238 11.945 25.375 1 90.62 167 LYS B O 1
ATOM 4915 N N . LYS B 1 168 ? 5.273 10.18 24.516 1 87.88 168 LYS B N 1
ATOM 4916 C CA . LYS B 1 168 ? 6.59 10.797 24.656 1 87.88 168 LYS B CA 1
ATOM 4917 C C . LYS B 1 168 ? 6.918 11.656 23.438 1 87.88 168 LYS B C 1
ATOM 4919 O O . LYS B 1 168 ? 7.586 12.68 23.547 1 87.88 168 LYS B O 1
ATOM 4924 N N . HIS B 1 169 ? 6.438 11.195 22.266 1 85 169 HIS B N 1
ATOM 4925 C CA . HIS B 1 169 ? 7.047 11.75 21.062 1 85 169 HIS B CA 1
ATOM 4926 C C . HIS B 1 169 ? 5.996 12.359 20.141 1 85 169 HIS B C 1
ATOM 4928 O O . HIS B 1 169 ? 6.328 12.891 19.078 1 85 169 HIS B O 1
ATOM 4934 N N . SER B 1 170 ? 4.789 12.352 20.531 1 81.38 170 SER B N 1
ATOM 4935 C CA . SER B 1 170 ? 3.74 12.773 19.594 1 81.38 170 SER B CA 1
ATOM 4936 C C . SER B 1 170 ? 3.744 14.289 19.406 1 81.38 170 SER B C 1
ATOM 4938 O O . SER B 1 170 ? 3.018 14.812 18.562 1 81.38 170 SER B O 1
ATOM 4940 N N . ASN B 1 171 ? 4.582 14.969 20.094 1 80.31 171 ASN B N 1
ATOM 4941 C CA . ASN B 1 171 ? 4.715 16.406 19.906 1 80.31 171 ASN B CA 1
ATOM 4942 C C . ASN B 1 171 ? 5.531 16.734 18.656 1 80.31 171 ASN B C 1
ATOM 4944 O O . ASN B 1 171 ? 5.574 17.891 18.219 1 80.31 171 ASN B O 1
ATOM 4948 N N . GLN B 1 172 ? 6.086 15.758 18.031 1 84.38 172 GLN B N 1
ATOM 4949 C CA . GLN B 1 172 ? 6.797 15.945 16.781 1 84.38 172 GLN B CA 1
ATOM 4950 C C . GLN B 1 172 ? 5.836 15.93 15.594 1 84.38 172 GLN B C 1
ATOM 4952 O O . GLN B 1 172 ? 4.809 15.242 15.633 1 84.38 172 GLN B O 1
ATOM 4957 N N . PRO B 1 173 ? 6.227 16.734 14.594 1 84.62 173 PRO B N 1
ATOM 4958 C CA . PRO B 1 173 ? 5.434 16.641 13.367 1 84.62 173 PRO B CA 1
ATOM 4959 C C . PRO B 1 173 ? 5.469 15.234 12.75 1 84.62 173 PRO B C 1
ATOM 4961 O O . PRO B 1 173 ? 6.449 14.508 12.93 1 84.62 173 PRO B O 1
ATOM 4964 N N . ASP B 1 174 ? 4.367 14.922 12.141 1 87.31 174 ASP B N 1
ATOM 4965 C CA . ASP B 1 174 ? 4.227 13.641 11.461 1 87.31 174 ASP B CA 1
ATOM 4966 C C . ASP B 1 174 ? 4.836 13.688 10.062 1 87.31 174 ASP B C 1
ATOM 4968 O O . ASP B 1 174 ? 4.172 14.086 9.102 1 87.31 174 ASP B O 1
ATOM 4972 N N . TYR B 1 175 ? 6.105 13.227 9.961 1 93.81 175 TYR B N 1
ATOM 4973 C CA . TYR B 1 175 ? 6.797 13.203 8.68 1 93.81 175 TYR B CA 1
ATOM 4974 C C . TYR B 1 175 ? 6.832 11.797 8.094 1 93.81 175 TYR B C 1
ATOM 4976 O O . TYR B 1 175 ? 6.938 10.82 8.836 1 93.81 175 TYR B O 1
ATOM 4984 N N . ASP B 1 176 ? 6.766 11.742 6.797 1 96.12 176 ASP B N 1
ATOM 4985 C CA . ASP B 1 176 ? 6.797 10.445 6.113 1 96.12 176 ASP B CA 1
ATOM 4986 C C . ASP B 1 176 ? 8.039 9.648 6.5 1 96.12 176 ASP B C 1
ATOM 4988 O O . ASP B 1 176 ? 7.969 8.438 6.707 1 96.12 176 ASP B O 1
ATOM 4992 N N . MET B 1 177 ? 9.156 10.297 6.586 1 96 177 MET B N 1
ATOM 4993 C CA . MET B 1 177 ? 10.406 9.578 6.824 1 96 177 MET B CA 1
ATOM 4994 C C . MET B 1 177 ? 10.422 8.961 8.219 1 96 177 MET B C 1
ATOM 4996 O O . MET B 1 177 ? 11.086 7.949 8.445 1 96 177 MET B O 1
ATOM 5000 N N . THR B 1 178 ? 9.711 9.609 9.156 1 95.31 178 THR B N 1
ATOM 5001 C CA . THR B 1 178 ? 9.547 8.969 10.453 1 95.31 178 THR B CA 1
ATOM 5002 C C . THR B 1 178 ? 8.703 7.703 10.336 1 95.31 178 THR B C 1
ATOM 5004 O O . THR B 1 178 ? 8.984 6.699 10.992 1 95.31 178 THR B O 1
ATOM 5007 N N . ASP B 1 179 ? 7.703 7.785 9.484 1 96.12 179 ASP B N 1
ATOM 5008 C CA . ASP B 1 179 ? 6.84 6.629 9.273 1 96.12 179 ASP B CA 1
ATOM 5009 C C . ASP B 1 179 ? 7.625 5.461 8.68 1 96.12 179 ASP B C 1
ATOM 5011 O O . ASP B 1 179 ? 7.504 4.324 9.141 1 96.12 179 ASP B O 1
ATOM 5015 N N . GLN B 1 180 ? 8.422 5.742 7.699 1 95.5 180 GLN B N 1
ATOM 5016 C CA . GLN B 1 180 ? 9.203 4.691 7.055 1 95.5 180 GLN B CA 1
ATOM 5017 C C . GLN B 1 180 ? 10.242 4.105 8.008 1 95.5 180 GLN B C 1
ATOM 5019 O O . GLN B 1 180 ? 10.43 2.887 8.055 1 95.5 180 GLN B O 1
ATOM 5024 N N . ALA B 1 181 ? 10.844 4.992 8.797 1 94.06 181 ALA B N 1
ATOM 5025 C CA . ALA B 1 181 ? 11.844 4.551 9.758 1 94.06 181 ALA B CA 1
ATOM 5026 C C . ALA B 1 181 ? 11.242 3.592 10.781 1 94.06 181 ALA B C 1
ATOM 5028 O O . ALA B 1 181 ? 11.859 2.582 11.133 1 94.06 181 ALA B O 1
ATOM 5029 N N . ARG B 1 182 ? 10.07 3.875 11.141 1 94.06 182 ARG B N 1
ATOM 5030 C CA . ARG B 1 182 ? 9.43 3.111 12.211 1 94.06 182 ARG B CA 1
ATOM 5031 C C . ARG B 1 182 ? 8.812 1.827 11.664 1 94.06 182 ARG B C 1
ATOM 5033 O O . ARG B 1 182 ? 8.547 0.891 12.422 1 94.06 182 ARG B O 1
ATOM 5040 N N . GLY B 1 183 ? 8.578 1.683 10.367 1 93.56 183 GLY B N 1
ATOM 5041 C CA . GLY B 1 183 ? 7.766 0.645 9.75 1 93.56 183 GLY B CA 1
ATOM 5042 C C . GLY B 1 183 ? 8.539 -0.624 9.453 1 93.56 183 GLY B C 1
ATOM 5043 O O . GLY B 1 183 ? 8 -1.566 8.867 1 93.56 183 GLY B O 1
ATOM 5044 N N . VAL B 1 184 ? 9.789 -0.748 9.734 1 93.75 184 VAL B N 1
ATOM 5045 C CA . VAL B 1 184 ? 10.672 -1.91 9.781 1 93.75 184 VAL B CA 1
ATOM 5046 C C . VAL B 1 184 ? 11.133 -2.266 8.367 1 93.75 184 VAL B C 1
ATOM 5048 O O . VAL B 1 184 ? 12.18 -2.881 8.188 1 93.75 184 VAL B O 1
ATOM 5051 N N . VAL B 1 185 ? 10.398 -1.984 7.281 1 93.5 185 VAL B N 1
ATOM 5052 C CA . VAL B 1 185 ? 10.68 -2.436 5.926 1 93.5 185 VAL B CA 1
ATOM 5053 C C . VAL B 1 185 ? 12.039 -1.898 5.473 1 93.5 185 VAL B C 1
ATOM 5055 O O . VAL B 1 185 ? 12.766 -2.57 4.738 1 93.5 185 VAL B O 1
ATOM 5058 N N . MET B 1 186 ? 12.414 -0.771 5.938 1 93.56 186 MET B N 1
ATOM 5059 C CA . MET B 1 186 ? 13.68 -0.15 5.555 1 93.56 186 MET B CA 1
ATOM 5060 C C . MET B 1 186 ? 14.859 -0.978 6.051 1 93.56 186 MET B C 1
ATOM 5062 O O . MET B 1 186 ? 15.977 -0.84 5.543 1 93.56 186 MET B O 1
ATOM 5066 N N . SER B 1 187 ? 14.609 -1.772 7.055 1 93.75 187 SER B N 1
ATOM 5067 C CA . SER B 1 187 ? 15.688 -2.58 7.609 1 93.75 187 SER B CA 1
ATOM 5068 C C . SER B 1 187 ? 16.219 -3.58 6.586 1 93.75 187 SER B C 1
ATOM 5070 O O . SER B 1 187 ? 17.328 -4.09 6.727 1 93.75 187 SER B O 1
ATOM 5072 N N . VAL B 1 188 ? 15.414 -3.836 5.496 1 94.38 188 VAL B N 1
ATOM 5073 C CA . VAL B 1 188 ? 15.844 -4.824 4.512 1 94.38 188 VAL B CA 1
ATOM 5074 C C . VAL B 1 188 ? 15.945 -4.172 3.133 1 94.38 188 VAL B C 1
ATOM 5076 O O . VAL B 1 188 ? 15.969 -4.863 2.113 1 94.38 188 VAL B O 1
ATOM 5079 N N . THR B 1 189 ? 15.961 -2.885 3.07 1 94.69 189 THR B N 1
ATOM 5080 C CA . THR B 1 189 ? 16.078 -2.16 1.811 1 94.69 189 THR B CA 1
ATOM 5081 C C . THR B 1 189 ? 17.438 -1.453 1.725 1 94.69 189 THR B C 1
ATOM 5083 O O . THR B 1 189 ? 17.797 -0.7 2.627 1 94.69 189 THR B O 1
ATOM 5086 N N . GLY B 1 190 ? 18.094 -1.62 0.701 1 94.94 190 GLY B N 1
ATOM 5087 C CA . GLY B 1 190 ? 19.438 -1.08 0.494 1 94.94 190 GLY B CA 1
ATOM 5088 C C . GLY B 1 190 ? 20.375 -2.064 -0.166 1 94.94 190 GLY B C 1
ATOM 5089 O O . GLY B 1 190 ? 19.969 -3.148 -0.584 1 94.94 190 GLY B O 1
ATOM 5090 N N . GLU B 1 191 ? 21.625 -1.698 -0.26 1 93.69 191 GLU B N 1
ATOM 5091 C CA . GLU B 1 191 ? 22.625 -2.553 -0.903 1 93.69 191 GLU B CA 1
ATOM 5092 C C . GLU B 1 191 ? 22.844 -3.836 -0.108 1 93.69 191 GLU B C 1
ATOM 5094 O O . GLU B 1 191 ? 22.625 -3.865 1.106 1 93.69 191 GLU B O 1
ATOM 5099 N N . PRO B 1 192 ? 23.219 -4.879 -0.812 1 93.12 192 PRO B N 1
ATOM 5100 C CA . PRO B 1 192 ? 23.422 -6.148 -0.11 1 93.12 192 PRO B CA 1
ATOM 5101 C C . PRO B 1 192 ? 24.578 -6.098 0.884 1 93.12 192 PRO B C 1
ATOM 5103 O O . PRO B 1 192 ? 25.703 -5.789 0.504 1 93.12 192 PRO B O 1
ATOM 5106 N N . GLU B 1 193 ? 24.25 -6.531 2.018 1 93.44 193 GLU B N 1
ATOM 5107 C CA . GLU B 1 193 ? 25.219 -6.457 3.111 1 93.44 193 GLU B CA 1
ATOM 5108 C C . GLU B 1 193 ? 26.297 -7.527 2.971 1 93.44 193 GLU B C 1
ATOM 5110 O O . GLU B 1 193 ? 27.438 -7.336 3.416 1 93.44 193 GLU B O 1
ATOM 5115 N N . LEU B 1 194 ? 25.938 -8.609 2.389 1 92.44 194 LEU B N 1
ATOM 5116 C CA . LEU B 1 194 ? 26.875 -9.734 2.354 1 92.44 194 LEU B CA 1
ATOM 5117 C C . LEU B 1 194 ? 27.688 -9.727 1.065 1 92.44 194 LEU B C 1
ATOM 5119 O O . LEU B 1 194 ? 28.562 -10.578 0.872 1 92.44 194 LEU B O 1
ATOM 5123 N N . ASP B 1 195 ? 27.328 -8.82 0.174 1 91.12 195 ASP B N 1
ATOM 5124 C CA . ASP B 1 195 ? 28.109 -8.688 -1.054 1 91.12 195 ASP B CA 1
ATOM 5125 C C . ASP B 1 195 ? 29.484 -8.094 -0.771 1 91.12 195 ASP B C 1
ATOM 5127 O O . ASP B 1 195 ? 29.594 -6.938 -0.353 1 91.12 195 ASP B O 1
ATOM 5131 N N . PRO B 1 196 ? 30.547 -8.797 -0.993 1 90 196 PRO B N 1
ATOM 5132 C CA . PRO B 1 196 ? 31.891 -8.305 -0.667 1 90 196 PRO B CA 1
ATOM 5133 C C . PRO B 1 196 ? 32.312 -7.129 -1.537 1 90 196 PRO B C 1
ATOM 5135 O O . PRO B 1 196 ? 33.25 -6.406 -1.188 1 90 196 PRO B O 1
ATOM 5138 N N . GLU B 1 197 ? 31.625 -6.949 -2.633 1 87.94 197 GLU B N 1
ATOM 5139 C CA . GLU B 1 197 ? 32 -5.875 -3.553 1 87.94 197 GLU B CA 1
ATOM 5140 C C . GLU B 1 197 ? 31.406 -4.539 -3.1 1 87.94 197 GLU B C 1
ATOM 5142 O O . GLU B 1 197 ? 31.828 -3.482 -3.576 1 87.94 197 GLU B O 1
ATOM 5147 N N . VAL B 1 198 ? 30.484 -4.629 -2.229 1 90.56 198 VAL B N 1
ATOM 5148 C CA . VAL B 1 198 ? 29.844 -3.402 -1.766 1 90.56 198 VAL B CA 1
ATOM 5149 C C . VAL B 1 198 ? 30.609 -2.838 -0.571 1 90.56 198 VAL B C 1
ATOM 5151 O O . VAL B 1 198 ? 30.719 -3.496 0.465 1 90.56 198 VAL B O 1
ATOM 5154 N N . PRO B 1 199 ? 31.047 -1.615 -0.69 1 91.5 199 PRO B N 1
ATOM 5155 C CA . PRO B 1 199 ? 31.734 -1.004 0.452 1 91.5 199 PRO B CA 1
ATOM 5156 C C . PRO B 1 199 ? 30.797 -0.777 1.643 1 91.5 199 PRO B C 1
ATOM 5158 O O . PRO B 1 199 ? 29.594 -0.56 1.462 1 91.5 199 PRO B O 1
ATOM 5161 N N . GLN B 1 200 ? 31.391 -0.775 2.781 1 90.12 200 GLN B N 1
ATOM 5162 C CA . GLN B 1 200 ? 30.656 -0.688 4.031 1 90.12 200 GLN B CA 1
ATOM 5163 C C . GLN B 1 200 ? 29.812 0.588 4.09 1 90.12 200 GLN B C 1
ATOM 5165 O O . GLN B 1 200 ? 28.703 0.583 4.609 1 90.12 200 GLN B O 1
ATOM 5170 N N . GLU B 1 201 ? 30.266 1.671 3.516 1 87.31 201 GLU B N 1
ATOM 5171 C CA . GLU B 1 201 ? 29.594 2.971 3.604 1 87.31 201 GLU B CA 1
ATOM 5172 C C . GLU B 1 201 ? 28.281 2.971 2.834 1 87.31 201 GLU B C 1
ATOM 5174 O O . GLU B 1 201 ? 27.406 3.807 3.088 1 87.31 201 GLU B O 1
ATOM 5179 N N . TYR B 1 202 ? 28.141 2.006 1.92 1 90 202 TYR B N 1
ATOM 5180 C CA . TYR B 1 202 ? 26.922 1.953 1.116 1 90 202 TYR B CA 1
ATOM 5181 C C . TYR B 1 202 ? 25.984 0.865 1.622 1 90 202 TYR B C 1
ATOM 5183 O O . TYR B 1 202 ? 24.875 0.703 1.104 1 90 202 TYR B O 1
ATOM 5191 N N . LYS B 1 203 ? 26.453 0.147 2.646 1 91.94 203 LYS B N 1
ATOM 5192 C CA . LYS B 1 203 ? 25.609 -0.853 3.293 1 91.94 203 LYS B CA 1
ATOM 5193 C C . LYS B 1 203 ? 24.734 -0.217 4.363 1 91.94 203 LYS B C 1
ATOM 5195 O O . LYS B 1 203 ? 24.891 -0.5 5.551 1 91.94 203 LYS B O 1
ATOM 5200 N N . LYS B 1 204 ? 23.812 0.621 3.895 1 93.12 204 LYS B N 1
ATOM 5201 C CA . LYS B 1 204 ? 22.906 1.389 4.754 1 93.12 204 LYS B CA 1
ATOM 5202 C C . LYS B 1 204 ? 21.453 1.249 4.297 1 93.12 204 LYS B C 1
ATOM 5204 O O . LYS B 1 204 ? 21.203 0.927 3.137 1 93.12 204 LYS B O 1
ATOM 5209 N N . PRO B 1 205 ? 20.5 1.416 5.215 1 95.5 205 PRO B N 1
ATOM 5210 C CA . PRO B 1 205 ? 19.094 1.409 4.801 1 95.5 205 PRO B CA 1
ATOM 5211 C C . PRO B 1 205 ? 18.75 2.578 3.883 1 95.5 205 PRO B C 1
ATOM 5213 O O . PRO B 1 205 ? 19.266 3.68 4.051 1 95.5 205 PRO B O 1
ATOM 5216 N N . LEU B 1 206 ? 17.875 2.316 2.959 1 96 206 LEU B N 1
ATOM 5217 C CA . LEU B 1 206 ? 17.391 3.334 2.035 1 96 206 LEU B CA 1
ATOM 5218 C C . LEU B 1 206 ? 15.867 3.441 2.094 1 96 206 LEU B C 1
ATOM 5220 O O . LEU B 1 206 ? 15.18 2.441 2.311 1 96 206 LEU B O 1
ATOM 5224 N N . LYS B 1 207 ? 15.383 4.641 1.883 1 95.25 207 LYS B N 1
ATOM 5225 C CA . LYS B 1 207 ? 13.938 4.848 1.907 1 95.25 207 LYS B CA 1
ATOM 5226 C C . LYS B 1 207 ? 13.273 4.277 0.656 1 95.25 207 LYS B C 1
ATOM 5228 O O . LYS B 1 207 ? 13.945 4.066 -0.361 1 95.25 207 LYS B O 1
ATOM 5233 N N . HIS B 1 208 ? 11.984 4.031 0.777 1 92.44 208 HIS B N 1
ATOM 5234 C CA . HIS B 1 208 ? 11.164 3.562 -0.333 1 92.44 208 HIS B CA 1
ATOM 5235 C C . HIS B 1 208 ? 10.5 4.727 -1.058 1 92.44 208 HIS B C 1
ATOM 5237 O O . HIS B 1 208 ? 9.492 5.258 -0.587 1 92.44 208 HIS B O 1
ATOM 5243 N N . GLY B 1 209 ? 10.961 4.992 -2.213 1 89.62 209 GLY B N 1
ATOM 5244 C CA . GLY B 1 209 ? 10.328 6.035 -3.008 1 89.62 209 GLY B CA 1
ATOM 5245 C C . GLY B 1 209 ? 10.031 7.297 -2.217 1 89.62 209 GLY B C 1
ATOM 5246 O O . GLY B 1 209 ? 10.727 7.602 -1.244 1 89.62 209 GLY B O 1
ATOM 5247 N N . ASN B 1 210 ? 9.078 8.023 -2.76 1 89.25 210 ASN B N 1
ATOM 5248 C CA . ASN B 1 210 ? 8.68 9.281 -2.139 1 89.25 210 ASN B CA 1
ATOM 5249 C C . ASN B 1 210 ? 7.395 9.125 -1.328 1 89.25 210 ASN B C 1
ATOM 5251 O O . ASN B 1 210 ? 6.352 8.766 -1.873 1 89.25 210 ASN B O 1
ATOM 5255 N N . TRP B 1 211 ? 7.41 9.328 -0.058 1 94.44 211 TRP B N 1
ATOM 5256 C CA . TRP B 1 211 ? 6.289 9.438 0.871 1 94.44 211 TRP B CA 1
ATOM 5257 C C . TRP B 1 211 ? 5.527 8.125 0.965 1 94.44 211 TRP B C 1
ATOM 5259 O O . TRP B 1 211 ? 4.293 8.109 1.007 1 94.44 211 TRP B O 1
ATOM 5269 N N . MET B 1 212 ? 6.254 6.98 0.937 1 94.12 212 MET B N 1
ATOM 5270 C CA . MET B 1 212 ? 5.629 5.664 0.999 1 94.12 212 MET B CA 1
ATOM 5271 C C . MET B 1 212 ? 4.867 5.48 2.309 1 94.12 212 MET B C 1
ATOM 5273 O O . MET B 1 212 ? 3.791 4.883 2.328 1 94.12 212 MET B O 1
ATOM 5277 N N . GLY B 1 213 ? 5.418 5.965 3.383 1 95.31 213 GLY B N 1
ATOM 5278 C CA . GLY B 1 213 ? 4.738 5.859 4.664 1 95.31 213 GLY B CA 1
ATOM 5279 C C . GLY B 1 213 ? 3.355 6.484 4.656 1 95.31 213 GLY B C 1
ATOM 5280 O O . GLY B 1 213 ? 2.389 5.875 5.121 1 95.31 213 GLY B O 1
ATOM 5281 N N . TRP B 1 214 ? 3.268 7.668 4.094 1 96.88 214 TRP B N 1
ATOM 5282 C CA . TRP B 1 214 ? 1.994 8.383 4.031 1 96.88 214 TRP B CA 1
ATOM 5283 C C . TRP B 1 214 ? 1.015 7.664 3.107 1 96.88 214 TRP B C 1
ATOM 5285 O O . TRP B 1 214 ? -0.149 7.465 3.461 1 96.88 214 TRP B O 1
ATOM 5295 N N . TYR B 1 215 ? 1.467 7.234 1.981 1 96.06 215 TYR B N 1
ATOM 5296 C CA . TYR B 1 215 ? 0.56 6.645 1.003 1 96.06 215 TYR B CA 1
ATOM 5297 C C . TYR B 1 215 ? 0.069 5.277 1.468 1 96.06 215 TYR B C 1
ATOM 5299 O O . TYR B 1 215 ? -1.112 4.953 1.323 1 96.06 215 TYR B O 1
ATOM 5307 N N . VAL B 1 216 ? 0.937 4.492 2.045 1 94.5 216 VAL B N 1
ATOM 5308 C CA . VAL B 1 216 ? 0.521 3.213 2.611 1 94.5 216 VAL B CA 1
ATOM 5309 C C . VAL B 1 216 ? -0.428 3.451 3.783 1 94.5 216 VAL B C 1
ATOM 5311 O O . VAL B 1 216 ? -1.491 2.832 3.865 1 94.5 216 VAL B O 1
ATOM 5314 N N . GLY B 1 217 ? -0.049 4.359 4.648 1 95.88 217 GLY B N 1
ATOM 5315 C CA . GLY B 1 217 ? -0.914 4.707 5.766 1 95.88 217 GLY B CA 1
ATOM 5316 C C . GLY B 1 217 ? -2.285 5.188 5.332 1 95.88 217 GLY B C 1
ATOM 5317 O O . GLY B 1 217 ? -3.299 4.797 5.914 1 95.88 217 GLY B O 1
ATOM 5318 N N . GLY B 1 218 ? -2.312 6.074 4.297 1 97.44 218 GLY B N 1
ATOM 5319 C CA . GLY B 1 218 ? -3.57 6.574 3.77 1 97.44 218 GLY B CA 1
ATOM 5320 C C . GLY B 1 218 ? -4.457 5.484 3.201 1 97.44 218 GLY B C 1
ATOM 5321 O O . GLY B 1 218 ? -5.68 5.535 3.342 1 97.44 218 GLY B O 1
ATOM 5322 N N . THR B 1 219 ? -3.834 4.516 2.582 1 96.88 219 THR B N 1
ATOM 5323 C CA . THR B 1 219 ? -4.582 3.385 2.047 1 96.88 219 THR B CA 1
ATOM 5324 C C . THR B 1 219 ? -5.27 2.611 3.17 1 96.88 219 THR B C 1
ATOM 5326 O O . THR B 1 219 ? -6.445 2.26 3.059 1 96.88 219 THR B O 1
ATOM 5329 N N . TRP B 1 220 ? -4.535 2.391 4.242 1 97 220 TRP B N 1
ATOM 5330 C CA . TRP B 1 220 ? -5.098 1.661 5.375 1 97 220 TRP B CA 1
ATOM 5331 C C . TRP B 1 220 ? -6.223 2.457 6.031 1 97 220 TRP B C 1
ATOM 5333 O O . TRP B 1 220 ? -7.219 1.883 6.473 1 97 220 TRP B O 1
ATOM 5343 N N . ALA B 1 221 ? -6.043 3.773 6.117 1 98.38 221 ALA B N 1
ATOM 5344 C CA . ALA B 1 221 ? -7.098 4.621 6.664 1 98.38 221 ALA B CA 1
ATOM 5345 C C . ALA B 1 221 ? -8.375 4.516 5.836 1 98.38 221 ALA B C 1
ATOM 5347 O O . ALA B 1 221 ? -9.461 4.301 6.379 1 98.38 221 ALA B O 1
ATOM 5348 N N . ALA B 1 222 ? -8.242 4.602 4.539 1 98.44 222 ALA B N 1
ATOM 5349 C CA . ALA B 1 222 ? -9.391 4.484 3.646 1 98.44 222 ALA B CA 1
ATOM 5350 C C . ALA B 1 222 ? -10.031 3.104 3.76 1 98.44 222 ALA B C 1
ATOM 5352 O O . ALA B 1 222 ? -11.258 2.982 3.752 1 98.44 222 ALA B O 1
ATOM 5353 N N . PHE B 1 223 ? -9.164 2.09 3.854 1 97.94 223 PHE B N 1
ATOM 5354 C CA . PHE B 1 223 ? -9.641 0.721 4.016 1 97.94 223 PHE B CA 1
ATOM 5355 C C . PHE B 1 223 ? -10.477 0.584 5.285 1 97.94 223 PHE B C 1
ATOM 5357 O O . PHE B 1 223 ? -11.57 0.024 5.254 1 97.94 223 PHE B O 1
ATOM 5364 N N . GLY B 1 224 ? -9.977 1.109 6.402 1 98.38 224 GLY B N 1
ATOM 5365 C CA . GLY B 1 224 ? -10.695 1.1 7.664 1 98.38 224 GLY B CA 1
ATOM 5366 C C . GLY B 1 224 ? -12.023 1.837 7.598 1 98.38 224 GLY B C 1
ATOM 5367 O O . GLY B 1 224 ? -13.023 1.383 8.156 1 98.38 224 GLY B O 1
ATOM 5368 N N . ILE B 1 225 ? -12.055 2.926 6.871 1 98.88 225 ILE B N 1
ATOM 5369 C CA . ILE B 1 225 ? -13.266 3.729 6.742 1 98.88 225 ILE B CA 1
ATOM 5370 C C . ILE B 1 225 ? -14.336 2.934 5.992 1 98.88 225 ILE B C 1
ATOM 5372 O O . ILE B 1 225 ? -15.5 2.918 6.395 1 98.88 225 ILE B O 1
ATOM 5376 N N . LEU B 1 226 ? -13.945 2.217 4.902 1 98.44 226 LEU B N 1
ATOM 5377 C CA . LEU B 1 226 ? -14.898 1.39 4.172 1 98.44 226 LEU B CA 1
ATOM 5378 C C . LEU B 1 226 ? -15.469 0.294 5.07 1 98.44 226 LEU B C 1
ATOM 5380 O O . LEU B 1 226 ? -16.672 0.034 5.055 1 98.44 226 LEU B O 1
ATOM 5384 N N . LEU B 1 227 ? -14.625 -0.308 5.863 1 98.44 227 LEU B N 1
ATOM 5385 C CA . LEU B 1 227 ? -15.062 -1.354 6.781 1 98.44 227 LEU B CA 1
ATOM 5386 C C . LEU B 1 227 ? -16.047 -0.801 7.809 1 98.44 227 LEU B C 1
ATOM 5388 O O . LEU B 1 227 ? -17.062 -1.425 8.102 1 98.44 227 LEU B O 1
ATOM 5392 N N . ALA B 1 228 ? -15.68 0.397 8.367 1 98.62 228 ALA B N 1
ATOM 5393 C CA . ALA B 1 228 ? -16.547 1.049 9.344 1 98.62 228 ALA B CA 1
ATOM 5394 C C . ALA B 1 228 ? -17.906 1.375 8.727 1 98.62 228 ALA B C 1
ATOM 5396 O O . ALA B 1 228 ? -18.922 1.346 9.422 1 98.62 228 ALA B O 1
ATOM 5397 N N . MET B 1 229 ? -17.938 1.663 7.457 1 98.38 229 MET B N 1
ATOM 5398 C CA . MET B 1 229 ? -19.172 2.008 6.766 1 98.38 229 MET B CA 1
ATOM 5399 C C . MET B 1 229 ? -20.109 0.807 6.695 1 98.38 229 MET B C 1
ATOM 5401 O O . MET B 1 229 ? -21.328 0.963 6.754 1 98.38 229 MET B O 1
ATOM 5405 N N . PHE B 1 230 ? -19.578 -0.443 6.559 1 97.5 230 PHE B N 1
ATOM 5406 C CA . PHE B 1 230 ? -20.422 -1.64 6.586 1 97.5 230 PHE B CA 1
ATOM 5407 C C . PHE B 1 230 ? -21.172 -1.738 7.906 1 97.5 230 PHE B C 1
ATOM 5409 O O . PHE B 1 230 ? -22.375 -2.047 7.918 1 97.5 230 PHE B O 1
ATOM 5416 N N . TYR B 1 231 ? -20.5 -1.438 8.984 1 97.56 231 TYR B N 1
ATOM 5417 C CA . TYR B 1 231 ? -21.109 -1.477 10.312 1 97.56 231 TYR B CA 1
ATOM 5418 C C . TYR B 1 231 ? -22.156 -0.379 10.469 1 97.56 231 TYR B C 1
ATOM 5420 O O . TYR B 1 231 ? -23.25 -0.624 10.984 1 97.56 231 TYR B O 1
ATOM 5428 N N . LYS B 1 232 ? -21.812 0.807 10.031 1 98 232 LYS B N 1
ATOM 5429 C CA . LYS B 1 232 ? -22.734 1.939 10.125 1 98 232 LYS B CA 1
ATOM 5430 C C . LYS B 1 232 ? -24.031 1.663 9.367 1 98 232 LYS B C 1
ATOM 5432 O O . LYS B 1 232 ? -25.125 1.97 9.859 1 98 232 LYS B O 1
ATOM 5437 N N . ARG B 1 233 ? -23.875 1.088 8.227 1 95.81 233 ARG B N 1
ATOM 5438 C CA . ARG B 1 233 ? -25.047 0.825 7.402 1 95.81 233 ARG B CA 1
ATOM 5439 C C . ARG B 1 233 ? -25.938 -0.229 8.039 1 95.81 233 ARG B C 1
ATOM 5441 O O . ARG B 1 233 ? -27.156 -0.218 7.852 1 95.81 233 ARG B O 1
ATOM 5448 N N . LYS B 1 234 ? -25.391 -1.066 8.781 1 95.12 234 LYS B N 1
ATOM 5449 C CA . LYS B 1 234 ? -26.141 -2.133 9.445 1 95.12 234 LYS B CA 1
ATOM 5450 C C . LYS B 1 234 ? -26.766 -1.635 10.742 1 95.12 234 LYS B C 1
ATOM 5452 O O . LYS B 1 234 ? -27.891 -2.029 11.086 1 95.12 234 LYS B O 1
ATOM 5457 N N . THR B 1 235 ? -26.078 -0.638 11.477 1 97.38 235 THR B N 1
ATOM 5458 C CA . THR B 1 235 ? -26.469 -0.375 12.852 1 97.38 235 THR B CA 1
ATOM 5459 C C . THR B 1 235 ? -26.844 1.093 13.039 1 97.38 235 THR B C 1
ATOM 5461 O O . THR B 1 235 ? -27.453 1.461 14.047 1 97.38 235 THR B O 1
ATOM 5464 N N . GLY B 1 236 ? -26.391 1.911 12.094 1 97.75 236 GLY B N 1
ATOM 5465 C CA . GLY B 1 236 ? -26.547 3.348 12.242 1 97.75 236 GLY B CA 1
ATOM 5466 C C . GLY B 1 236 ? -25.484 3.984 13.117 1 97.75 236 GLY B C 1
ATOM 5467 O O . GLY B 1 236 ? -25.484 5.203 13.305 1 97.75 236 GLY B O 1
ATOM 5468 N N . LYS B 1 237 ? -24.5 3.172 13.578 1 98.25 237 LYS B N 1
ATOM 5469 C CA . LYS B 1 237 ? -23.484 3.664 14.492 1 98.25 237 LYS B CA 1
ATOM 5470 C C . LYS B 1 237 ? -22.125 3.764 13.797 1 98.25 237 LYS B C 1
ATOM 5472 O O . LYS B 1 237 ? -21.766 2.902 12.992 1 98.25 237 LYS B O 1
ATOM 5477 N N . GLY B 1 238 ? -21.438 4.844 14.094 1 98.31 238 GLY B N 1
ATOM 5478 C CA . GLY B 1 238 ? -20.078 5 13.609 1 98.31 238 GLY B CA 1
ATOM 5479 C C . GLY B 1 238 ? -19.047 4.332 14.508 1 98.31 238 GLY B C 1
ATOM 5480 O O . GLY B 1 238 ? -19.359 3.363 15.195 1 98.31 238 GLY B O 1
ATOM 5481 N N . GLN B 1 239 ? -17.766 4.762 14.398 1 98.25 239 GLN B N 1
ATOM 5482 C CA . GLN B 1 239 ? -16.703 4.246 15.266 1 98.25 239 GLN B CA 1
ATOM 5483 C C . GLN B 1 239 ? -15.422 5.039 15.078 1 98.25 239 GLN B C 1
ATOM 5485 O O . GLN B 1 239 ? -15.289 5.82 14.133 1 98.25 239 GLN B O 1
ATOM 5490 N N . MET B 1 240 ? -14.547 4.828 16.047 1 98.56 240 MET B N 1
ATOM 5491 C CA . MET B 1 240 ? -13.203 5.395 16.031 1 98.56 240 MET B CA 1
ATOM 5492 C C . MET B 1 240 ? -12.227 4.48 15.297 1 98.56 240 MET B C 1
ATOM 5494 O O . MET B 1 240 ? -12.273 3.262 15.461 1 98.56 240 MET B O 1
ATOM 5498 N N . ILE B 1 241 ? -11.453 5.07 14.406 1 98.5 241 ILE B N 1
ATOM 5499 C CA . ILE B 1 241 ? -10.336 4.395 13.758 1 98.5 241 ILE B CA 1
ATOM 5500 C C . ILE B 1 241 ? -9.023 5.09 14.117 1 98.5 241 ILE B C 1
ATOM 5502 O O . ILE B 1 241 ? -8.828 6.262 13.773 1 98.5 241 ILE B O 1
ATOM 5506 N N . ASP B 1 242 ? -8.141 4.453 14.828 1 97.69 242 ASP B N 1
ATOM 5507 C CA . ASP B 1 242 ? -6.793 4.918 15.117 1 97.69 242 ASP B CA 1
ATOM 5508 C C . ASP B 1 242 ? -5.789 4.344 14.117 1 97.69 242 ASP B C 1
ATOM 5510 O O . ASP B 1 242 ? -5.387 3.184 14.234 1 97.69 242 ASP B O 1
ATOM 5514 N N . ALA B 1 243 ? -5.398 5.156 13.172 1 96.75 243 ALA B N 1
ATOM 5515 C CA . ALA B 1 243 ? -4.535 4.703 12.086 1 96.75 243 ALA B CA 1
ATOM 5516 C C . ALA B 1 243 ? -3.129 5.281 12.234 1 96.75 243 ALA B C 1
ATOM 5518 O O . ALA B 1 243 ? -2.951 6.504 12.25 1 96.75 243 ALA B O 1
ATOM 5519 N N . ALA B 1 244 ? -2.168 4.453 12.352 1 96.38 244 ALA B N 1
ATOM 5520 C CA . ALA B 1 244 ? -0.764 4.855 12.391 1 96.38 244 ALA B CA 1
ATOM 5521 C C . ALA B 1 244 ? -0.01 4.336 11.172 1 96.38 244 ALA B C 1
ATOM 5523 O O . ALA B 1 244 ? 0.185 3.129 11.016 1 96.38 244 ALA B O 1
ATOM 5524 N N . PRO B 1 245 ? 0.511 5.199 10.336 1 96.75 245 PRO B N 1
ATOM 5525 C CA . PRO B 1 245 ? 1.159 4.816 9.078 1 96.75 245 PRO B CA 1
ATOM 5526 C C . PRO B 1 245 ? 2.277 3.795 9.281 1 96.75 245 PRO B C 1
ATOM 5528 O O . PRO B 1 245 ? 2.377 2.826 8.523 1 96.75 245 PRO B O 1
ATOM 5531 N N . PRO B 1 246 ? 3.139 3.885 10.328 1 95.69 246 PRO B N 1
ATOM 5532 C CA . PRO B 1 246 ? 4.18 2.871 10.508 1 95.69 246 PRO B CA 1
ATOM 5533 C C . PRO B 1 246 ? 3.613 1.466 10.688 1 95.69 246 PRO B C 1
ATOM 5535 O O . PRO B 1 246 ? 4.215 0.489 10.234 1 95.69 246 PRO B O 1
ATOM 5538 N N . GLU B 1 247 ? 2.482 1.395 11.359 1 94.5 247 GLU B N 1
ATOM 5539 C CA . GLU B 1 247 ? 1.856 0.091 11.562 1 94.5 247 GLU B CA 1
ATOM 5540 C C . GLU B 1 247 ? 1.366 -0.497 10.242 1 94.5 247 GLU B C 1
ATOM 5542 O O . GLU B 1 247 ? 1.388 -1.715 10.047 1 94.5 247 GLU B O 1
ATOM 5547 N N . GLY B 1 248 ? 0.918 0.397 9.383 1 93.38 248 GLY B N 1
ATOM 5548 C CA . GLY B 1 248 ? 0.565 -0.034 8.039 1 93.38 248 GLY B CA 1
ATOM 5549 C C . GLY B 1 248 ? 1.749 -0.56 7.254 1 93.38 248 GLY B C 1
ATOM 5550 O O . GLY B 1 248 ? 1.624 -1.54 6.516 1 93.38 248 GLY B O 1
ATOM 5551 N N . MET B 1 249 ? 2.848 0.071 7.41 1 93.94 249 MET B N 1
ATOM 5552 C CA . MET B 1 249 ? 4.07 -0.382 6.754 1 93.94 249 MET B CA 1
ATOM 5553 C C . MET B 1 249 ? 4.488 -1.756 7.27 1 93.94 249 MET B C 1
ATOM 5555 O O . MET B 1 249 ? 4.906 -2.615 6.492 1 93.94 249 MET B O 1
ATOM 5559 N N . MET B 1 250 ? 4.324 -1.981 8.539 1 92.56 250 MET B N 1
ATOM 5560 C CA . MET B 1 250 ? 4.691 -3.262 9.133 1 92.56 250 MET B CA 1
ATOM 5561 C C . MET B 1 250 ? 3.809 -4.387 8.602 1 92.56 250 MET B C 1
ATOM 5563 O O . MET B 1 250 ? 4.258 -5.523 8.469 1 92.56 250 MET B O 1
ATOM 5567 N N . ALA B 1 251 ? 2.619 -4.008 8.242 1 89.06 251 ALA B N 1
ATOM 5568 C CA . ALA B 1 251 ? 1.657 -4.988 7.746 1 89.06 251 ALA B CA 1
ATOM 5569 C C . ALA B 1 251 ? 2.107 -5.57 6.41 1 89.06 251 ALA B C 1
ATOM 5571 O O . ALA B 1 251 ? 1.728 -6.688 6.051 1 89.06 251 ALA B O 1
ATOM 5572 N N . ILE B 1 252 ? 2.926 -4.867 5.73 1 89.5 252 ILE B N 1
ATOM 5573 C CA . ILE B 1 252 ? 3.334 -5.328 4.41 1 89.5 252 ILE B CA 1
ATOM 5574 C C . ILE B 1 252 ? 4.812 -5.719 4.434 1 89.5 252 ILE B C 1
ATOM 5576 O O . ILE B 1 252 ? 5.477 -5.719 3.395 1 89.5 252 ILE B O 1
ATOM 5580 N N . SER B 1 253 ? 5.348 -6.004 5.652 1 87.31 253 SER B N 1
ATOM 5581 C CA . SER B 1 253 ? 6.746 -6.387 5.809 1 87.31 253 SER B CA 1
ATOM 5582 C C . SER B 1 253 ? 6.934 -7.887 5.609 1 87.31 253 SER B C 1
ATOM 5584 O O . SER B 1 253 ? 8.055 -8.398 5.703 1 87.31 253 SER B O 1
ATOM 5586 N N . ASN B 1 254 ? 5.824 -8.602 5.262 1 82.88 254 ASN B N 1
ATOM 5587 C CA . ASN B 1 254 ? 5.867 -10 4.852 1 82.88 254 ASN B CA 1
ATOM 5588 C C . ASN B 1 254 ? 6.359 -10.906 5.984 1 82.88 254 ASN B C 1
ATOM 5590 O O . ASN B 1 254 ? 5.855 -10.828 7.105 1 82.88 254 ASN B O 1
ATOM 5594 N N . TYR B 1 255 ? 7.438 -11.688 5.73 1 91.69 255 TYR B N 1
ATOM 5595 C CA . TYR B 1 255 ? 7.887 -12.727 6.656 1 91.69 255 TYR B CA 1
ATOM 5596 C C . TYR B 1 255 ? 9.016 -12.203 7.543 1 91.69 255 TYR B C 1
ATOM 5598 O O . TYR B 1 255 ? 9.625 -12.977 8.289 1 91.69 255 TYR B O 1
ATOM 5606 N N . LEU B 1 256 ? 9.266 -10.93 7.586 1 92.5 256 LEU B N 1
ATOM 5607 C CA . LEU B 1 256 ? 10.406 -10.344 8.273 1 92.5 256 LEU B CA 1
ATOM 5608 C C . LEU B 1 256 ? 10.344 -10.617 9.766 1 92.5 256 LEU B C 1
ATOM 5610 O O . LEU B 1 256 ? 11.336 -11.047 10.367 1 92.5 256 LEU B O 1
ATOM 5614 N N . MET B 1 257 ? 9.211 -10.398 10.344 1 89.81 257 MET B N 1
ATOM 5615 C CA . MET B 1 257 ? 9.062 -10.555 11.789 1 89.81 257 MET B CA 1
ATOM 5616 C C . MET B 1 257 ? 9.141 -12.023 12.188 1 89.81 257 MET B C 1
ATOM 5618 O O . MET B 1 257 ? 9.742 -12.367 13.203 1 89.81 257 MET B O 1
ATOM 5622 N N . GLN B 1 258 ? 8.547 -12.891 11.398 1 91.62 258 GLN B N 1
ATOM 5623 C CA . GLN B 1 258 ? 8.57 -14.328 11.656 1 91.62 258 GLN B CA 1
ATOM 5624 C C . GLN B 1 258 ? 9.992 -14.875 11.578 1 91.62 258 GLN B C 1
ATOM 5626 O O . GLN B 1 258 ? 10.375 -15.734 12.375 1 91.62 258 GLN B O 1
ATOM 5631 N N . TYR B 1 259 ? 10.672 -14.406 10.617 1 94.25 259 TYR B N 1
ATOM 5632 C CA . TYR B 1 259 ? 12.062 -14.836 10.469 1 94.25 259 TYR B CA 1
ATOM 5633 C C . TYR B 1 259 ? 12.859 -14.531 11.727 1 94.25 259 TYR B C 1
ATOM 5635 O O . TYR B 1 259 ? 13.539 -15.406 12.266 1 94.25 259 TYR B O 1
ATOM 5643 N N . PHE B 1 260 ? 12.734 -13.281 12.18 1 93.75 260 PHE B N 1
ATOM 5644 C CA . PHE B 1 260 ? 13.461 -12.891 13.383 1 93.75 260 PHE B CA 1
ATOM 5645 C C . PHE B 1 260 ? 13 -13.711 14.578 1 93.75 260 PHE B C 1
ATOM 5647 O O . PHE B 1 260 ? 13.828 -14.172 15.375 1 93.75 260 PHE B O 1
ATOM 5654 N N . HIS B 1 261 ? 11.719 -13.906 14.719 1 90.56 261 HIS B N 1
ATOM 5655 C CA . HIS B 1 261 ? 11.164 -14.656 15.836 1 90.56 261 HIS B CA 1
ATOM 5656 C C . HIS B 1 261 ? 11.703 -16.078 15.859 1 90.56 261 HIS B C 1
ATOM 5658 O O . HIS B 1 261 ? 12.078 -16.594 16.922 1 90.56 261 HIS B O 1
ATOM 5664 N N . LEU B 1 262 ? 11.773 -16.688 14.766 1 91.5 262 LEU B N 1
ATOM 5665 C CA . LEU B 1 262 ? 12.133 -18.094 14.656 1 91.5 262 LEU B CA 1
ATOM 5666 C C . LEU B 1 262 ? 13.648 -18.281 14.773 1 91.5 262 LEU B C 1
ATOM 5668 O O . LEU B 1 262 ? 14.117 -19.219 15.43 1 91.5 262 LEU B O 1
ATOM 5672 N N . THR B 1 263 ? 14.414 -17.359 14.141 1 94.25 263 THR B N 1
ATOM 5673 C CA . THR B 1 263 ? 15.844 -17.609 14.008 1 94.25 263 THR B CA 1
ATOM 5674 C C . THR B 1 263 ? 16.625 -16.781 15.031 1 94.25 263 THR B C 1
ATOM 5676 O O . THR B 1 263 ? 17.797 -17.062 15.289 1 94.25 263 THR B O 1
ATOM 5679 N N . LYS B 1 264 ? 16.016 -15.68 15.539 1 93.94 264 LYS B N 1
ATOM 5680 C CA . LYS B 1 264 ? 16.641 -14.719 16.438 1 93.94 264 LYS B CA 1
ATOM 5681 C C . LYS B 1 264 ? 17.75 -13.938 15.734 1 93.94 264 LYS B C 1
ATOM 5683 O O . LYS B 1 264 ? 18.578 -13.305 16.391 1 93.94 264 LYS B O 1
ATOM 5688 N N . ASN B 1 265 ? 17.719 -14.016 14.359 1 94.19 265 ASN B N 1
ATOM 5689 C CA . ASN B 1 265 ? 18.688 -13.281 13.562 1 94.19 265 ASN B CA 1
ATOM 5690 C C . ASN B 1 265 ? 18.031 -12.156 12.773 1 94.19 265 ASN B C 1
ATOM 5692 O O . ASN B 1 265 ? 16.906 -12.305 12.289 1 94.19 265 ASN B O 1
ATOM 5696 N N . LYS B 1 266 ? 18.797 -11.109 12.672 1 92.62 266 LYS B N 1
ATOM 5697 C CA . LYS B 1 266 ? 18.375 -10.039 11.773 1 92.62 266 LYS B CA 1
ATOM 5698 C C . LYS B 1 266 ? 18.5 -10.469 10.312 1 92.62 266 LYS B C 1
ATOM 5700 O O . LYS B 1 266 ? 19.516 -11.039 9.906 1 92.62 266 LYS B O 1
ATOM 5705 N N . MET B 1 267 ? 17.5 -10.273 9.602 1 93.81 267 MET B N 1
ATOM 5706 C CA . MET B 1 267 ? 17.594 -10.484 8.156 1 93.81 267 MET B CA 1
ATOM 5707 C C . MET B 1 267 ? 18.422 -9.383 7.508 1 93.81 267 MET B C 1
ATOM 5709 O O . MET B 1 267 ? 18.109 -8.203 7.645 1 93.81 267 MET B O 1
ATOM 5713 N N . VAL B 1 268 ? 19.375 -9.727 6.812 1 94.19 268 VAL B N 1
ATOM 5714 C CA . VAL B 1 268 ? 20.297 -8.758 6.215 1 94.19 268 VAL B CA 1
ATOM 5715 C C . VAL B 1 268 ? 19.672 -8.195 4.934 1 94.19 268 VAL B C 1
ATOM 5717 O O . VAL B 1 268 ? 18.844 -8.844 4.301 1 94.19 268 VAL B O 1
ATOM 5720 N N . ARG B 1 269 ? 20.062 -6.992 4.59 1 94.94 269 ARG B N 1
ATOM 5721 C CA . ARG B 1 269 ? 19.672 -6.445 3.297 1 94.94 269 ARG B CA 1
ATOM 5722 C C . ARG B 1 269 ? 20.297 -7.234 2.152 1 94.94 269 ARG B C 1
ATOM 5724 O O . ARG B 1 269 ? 21.5 -7.516 2.168 1 94.94 269 ARG B O 1
ATOM 5731 N N . ALA B 1 270 ? 19.484 -7.508 1.153 1 94.25 270 ALA B N 1
ATOM 5732 C CA . ALA B 1 270 ? 19.938 -8.352 0.054 1 94.25 270 ALA B CA 1
ATOM 5733 C C . ALA B 1 270 ? 20.047 -7.559 -1.243 1 94.25 270 ALA B C 1
ATOM 5735 O O . ALA B 1 270 ? 20.422 -8.102 -2.285 1 94.25 270 ALA B O 1
ATOM 5736 N N . GLY B 1 271 ? 19.797 -6.238 -1.137 1 94.12 271 GLY B N 1
ATOM 5737 C CA . GLY B 1 271 ? 19.75 -5.477 -2.375 1 94.12 271 GLY B CA 1
ATOM 5738 C C . GLY B 1 271 ? 18.641 -5.945 -3.311 1 94.12 271 GLY B C 1
ATOM 5739 O O . GLY B 1 271 ? 17.484 -6.086 -2.9 1 94.12 271 GLY B O 1
ATOM 5740 N N . ASN B 1 272 ? 19.016 -6.199 -4.535 1 95.75 272 ASN B N 1
ATOM 5741 C CA . ASN B 1 272 ? 18.047 -6.664 -5.512 1 95.75 272 ASN B CA 1
ATOM 5742 C C . ASN B 1 272 ? 17.953 -8.188 -5.539 1 95.75 272 ASN B C 1
ATOM 5744 O O . ASN B 1 272 ? 17.203 -8.758 -6.336 1 95.75 272 ASN B O 1
ATOM 5748 N N . PHE B 1 273 ? 18.703 -8.883 -4.695 1 95.31 273 PHE B N 1
ATOM 5749 C CA . PHE B 1 273 ? 18.719 -10.336 -4.684 1 95.31 273 PHE B CA 1
ATOM 5750 C C . PHE B 1 273 ? 17.594 -10.891 -3.83 1 95.31 273 PHE B C 1
ATOM 5752 O O . PHE B 1 273 ? 16.906 -10.133 -3.129 1 95.31 273 PHE B O 1
ATOM 5759 N N . ASP B 1 274 ? 17.359 -12.141 -4.043 1 94.19 274 ASP B N 1
ATOM 5760 C CA . ASP B 1 274 ? 16.359 -12.875 -3.264 1 94.19 274 ASP B CA 1
ATOM 5761 C C . ASP B 1 274 ? 17.031 -13.789 -2.242 1 94.19 274 ASP B C 1
ATOM 5763 O O . ASP B 1 274 ? 18.125 -14.289 -2.479 1 94.19 274 ASP B O 1
ATOM 5767 N N . TYR B 1 275 ? 16.359 -14.016 -1.132 1 93.5 275 TYR B N 1
ATOM 5768 C CA . TYR B 1 275 ? 16.953 -14.781 -0.032 1 93.5 275 TYR B CA 1
ATOM 5769 C C . TYR B 1 275 ? 16.906 -16.281 -0.314 1 93.5 275 TYR B C 1
ATOM 5771 O O . TYR B 1 275 ? 17.578 -17.062 0.356 1 93.5 275 TYR B O 1
ATOM 5779 N N . ALA B 1 276 ? 16.094 -16.656 -1.32 1 92.62 276 ALA B N 1
ATOM 5780 C CA . ALA B 1 276 ? 15.812 -18.078 -1.453 1 92.62 276 ALA B CA 1
ATOM 5781 C C . ALA B 1 276 ? 16.234 -18.594 -2.828 1 92.62 276 ALA B C 1
ATOM 5783 O O . ALA B 1 276 ? 16.438 -19.797 -3.012 1 92.62 276 ALA B O 1
ATOM 5784 N N . VAL B 1 277 ? 16.281 -17.688 -3.76 1 94.5 277 VAL B N 1
ATOM 5785 C CA . VAL B 1 277 ? 16.516 -18.188 -5.109 1 94.5 277 VAL B CA 1
ATOM 5786 C C . VAL B 1 277 ? 17.453 -17.25 -5.863 1 94.5 277 VAL B C 1
ATOM 5788 O O . VAL B 1 277 ? 17.578 -16.078 -5.504 1 94.5 277 VAL B O 1
ATOM 5791 N N . PHE B 1 278 ? 18.141 -17.75 -6.918 1 96.44 278 PHE B N 1
ATOM 5792 C CA . PHE B 1 278 ? 19.016 -16.984 -7.805 1 96.44 278 PHE B CA 1
ATOM 5793 C C . PHE B 1 278 ? 19.297 -17.766 -9.086 1 96.44 278 PHE B C 1
ATOM 5795 O O . PHE B 1 278 ? 19.516 -18.984 -9.039 1 96.44 278 PHE B O 1
ATOM 5802 N N . PRO B 1 279 ? 19.203 -17.125 -10.305 1 97.38 279 PRO B N 1
ATOM 5803 C CA . PRO B 1 279 ? 19.047 -15.688 -10.531 1 97.38 279 PRO B CA 1
ATOM 5804 C C . PRO B 1 279 ? 17.594 -15.242 -10.43 1 97.38 279 PRO B C 1
ATOM 5806 O O . PRO B 1 279 ? 16.703 -15.891 -10.984 1 97.38 279 PRO B O 1
ATOM 5809 N N . TYR B 1 280 ? 17.328 -14.242 -9.805 1 97.25 280 TYR B N 1
ATOM 5810 C CA . TYR B 1 280 ? 16.109 -13.469 -9.562 1 97.25 280 TYR B CA 1
ATOM 5811 C C . TYR B 1 280 ? 16.453 -12.039 -9.141 1 97.25 280 TYR B C 1
ATOM 5813 O O . TYR B 1 280 ? 16.422 -11.719 -7.949 1 97.25 280 TYR B O 1
ATOM 5821 N N . THR B 1 281 ? 16.781 -11.211 -10.141 1 97.06 281 THR B N 1
ATOM 5822 C CA . THR B 1 281 ? 17.391 -9.93 -9.828 1 97.06 281 THR B CA 1
ATOM 5823 C C . THR B 1 281 ? 17.25 -8.953 -10.992 1 97.06 281 THR B C 1
ATOM 5825 O O . THR B 1 281 ? 16.734 -9.328 -12.055 1 97.06 281 THR B O 1
ATOM 5828 N N . TYR B 1 282 ? 17.609 -7.738 -10.75 1 96.5 282 TYR B N 1
ATOM 5829 C CA . TYR B 1 282 ? 17.703 -6.754 -11.828 1 96.5 282 TYR B CA 1
ATOM 5830 C C . TYR B 1 282 ? 19.109 -6.703 -12.406 1 96.5 282 TYR B C 1
ATOM 5832 O O . TYR B 1 282 ? 20.094 -6.785 -11.664 1 96.5 282 TYR B O 1
ATOM 5840 N N . VAL B 1 283 ? 19.188 -6.605 -13.695 1 97.31 283 VAL B N 1
ATOM 5841 C CA . VAL B 1 283 ? 20.453 -6.551 -14.414 1 97.31 283 VAL B CA 1
ATOM 5842 C C . VAL B 1 283 ? 20.484 -5.336 -15.336 1 97.31 283 VAL B C 1
ATOM 5844 O O . VAL B 1 283 ? 19.438 -4.922 -15.852 1 97.31 283 VAL B O 1
ATOM 5847 N N . ARG B 1 284 ? 21.703 -4.809 -15.516 1 96.44 284 ARG B N 1
ATOM 5848 C CA . ARG B 1 284 ? 21.875 -3.736 -16.484 1 96.44 284 ARG B CA 1
ATOM 5849 C C . ARG B 1 284 ? 21.625 -4.238 -17.906 1 96.44 284 ARG B C 1
ATOM 5851 O O . ARG B 1 284 ? 22.031 -5.352 -18.25 1 96.44 284 ARG B O 1
ATOM 5858 N N . CYS B 1 285 ? 20.875 -3.494 -18.672 1 97.5 285 CYS B N 1
ATOM 5859 C CA . CYS B 1 285 ? 20.703 -3.75 -20.109 1 97.5 285 CYS B CA 1
ATOM 5860 C C . CYS B 1 285 ? 21.031 -2.506 -20.922 1 97.5 285 CYS B C 1
ATOM 5862 O O . CYS B 1 285 ? 21.531 -1.514 -20.375 1 97.5 285 CYS B O 1
ATOM 5864 N N . LYS B 1 286 ? 20.812 -2.496 -22.188 1 97.31 286 LYS B N 1
ATOM 5865 C CA . LYS B 1 286 ? 21.281 -1.468 -23.109 1 97.31 286 LYS B CA 1
ATOM 5866 C C . LYS B 1 286 ? 20.656 -0.114 -22.797 1 97.31 286 LYS B C 1
ATOM 5868 O O . LYS B 1 286 ? 21.281 0.928 -22.969 1 97.31 286 LYS B O 1
ATOM 5873 N N . ASP B 1 287 ? 19.422 -0.146 -22.391 1 95.06 287 ASP B N 1
ATOM 5874 C CA . ASP B 1 287 ? 18.703 1.114 -22.219 1 95.06 287 ASP B CA 1
ATOM 5875 C C . ASP B 1 287 ? 18.203 1.272 -20.781 1 95.06 287 ASP B C 1
ATOM 5877 O O . ASP B 1 287 ? 17.234 1.98 -20.516 1 95.06 287 ASP B O 1
ATOM 5881 N N . GLY B 1 288 ? 18.938 0.586 -19.812 1 94.12 288 GLY B N 1
ATOM 5882 C CA . GLY B 1 288 ? 18.562 0.688 -18.406 1 94.12 288 GLY B CA 1
ATOM 5883 C C . GLY B 1 288 ? 18.703 -0.623 -17.656 1 94.12 288 GLY B C 1
ATOM 5884 O O . GLY B 1 288 ? 19.781 -1.226 -17.641 1 94.12 288 GLY B O 1
ATOM 5885 N N . TYR B 1 289 ? 17.641 -0.985 -17.047 1 95.88 289 TYR B N 1
ATOM 5886 C CA . TYR B 1 289 ? 17.656 -2.221 -16.266 1 95.88 289 TYR B CA 1
ATOM 5887 C C . TYR B 1 289 ? 16.484 -3.115 -16.656 1 95.88 289 TYR B C 1
ATOM 5889 O O . TYR B 1 289 ? 15.445 -2.627 -17.125 1 95.88 289 TYR B O 1
ATOM 5897 N N . ALA B 1 290 ? 16.672 -4.379 -16.453 1 96.44 290 ALA B N 1
ATOM 5898 C CA . ALA B 1 290 ? 15.625 -5.383 -16.672 1 96.44 290 ALA B CA 1
ATOM 5899 C C . ALA B 1 290 ? 15.656 -6.434 -15.562 1 96.44 290 ALA B C 1
ATOM 5901 O O . ALA B 1 290 ? 16.719 -6.746 -15.016 1 96.44 290 ALA B O 1
ATOM 5902 N N . PHE B 1 291 ? 14.484 -6.891 -15.234 1 96.44 291 PHE B N 1
ATOM 5903 C CA . PHE B 1 291 ? 14.406 -8.062 -14.367 1 96.44 291 PHE B CA 1
ATOM 5904 C C . PHE B 1 291 ? 14.797 -9.328 -15.133 1 96.44 291 PHE B C 1
ATOM 5906 O O . PHE B 1 291 ? 14.461 -9.477 -16.312 1 96.44 291 PHE B O 1
ATOM 5913 N N . MET B 1 292 ? 15.516 -10.227 -14.484 1 97.5 292 MET B N 1
ATOM 5914 C CA . MET B 1 292 ? 15.914 -11.508 -15.062 1 97.5 292 MET B CA 1
ATOM 5915 C C . MET B 1 292 ? 15.828 -12.625 -14.031 1 97.5 292 MET B C 1
ATOM 5917 O O . MET B 1 292 ? 16.406 -12.523 -12.945 1 97.5 292 MET B O 1
ATOM 5921 N N . SER B 1 293 ? 15.109 -13.672 -14.469 1 97 293 SER B N 1
ATOM 5922 C CA . SER B 1 293 ? 14.984 -14.805 -13.555 1 97 293 SER B CA 1
ATOM 5923 C C . SER B 1 293 ? 15.141 -16.125 -14.289 1 97 293 SER B C 1
ATOM 5925 O O . SER B 1 293 ? 14.672 -16.281 -15.414 1 97 293 SER B O 1
ATOM 5927 N N . GLY B 1 294 ? 15.805 -17.062 -13.75 1 96 294 GLY B N 1
ATOM 5928 C CA . GLY B 1 294 ? 16 -18.469 -14.086 1 96 294 GLY B CA 1
ATOM 5929 C C . GLY B 1 294 ? 16.625 -19.266 -12.961 1 96 294 GLY B C 1
ATOM 5930 O O . GLY B 1 294 ? 17.703 -19.844 -13.133 1 96 294 GLY B O 1
ATOM 5931 N N . PHE B 1 295 ? 15.82 -19.375 -11.844 1 94.69 295 PHE B N 1
ATOM 5932 C CA . PHE B 1 295 ? 16.531 -19.766 -10.633 1 94.69 295 PHE B CA 1
ATOM 5933 C C . PHE B 1 295 ? 16.453 -21.281 -10.438 1 94.69 295 PHE B C 1
ATOM 5935 O O . PHE B 1 295 ? 17.359 -21.875 -9.836 1 94.69 295 PHE B O 1
ATOM 5942 N N . THR B 1 296 ? 15.344 -22.016 -10.852 1 94.75 296 THR B N 1
ATOM 5943 C CA . THR B 1 296 ? 15.398 -23.484 -10.75 1 94.75 296 THR B CA 1
ATOM 5944 C C . THR B 1 296 ? 16.438 -24.047 -11.719 1 94.75 296 THR B C 1
ATOM 5946 O O . THR B 1 296 ? 16.828 -23.375 -12.672 1 94.75 296 THR B O 1
ATOM 5949 N N . ASP B 1 297 ? 16.859 -25.234 -11.43 1 97.12 297 ASP B N 1
ATOM 5950 C CA . ASP B 1 297 ? 17.938 -25.781 -12.25 1 97.12 297 ASP B CA 1
ATOM 5951 C C . ASP B 1 297 ? 17.516 -25.844 -13.719 1 97.12 297 ASP B C 1
ATOM 5953 O O . ASP B 1 297 ? 18.266 -25.406 -14.594 1 97.12 297 ASP B O 1
ATOM 5957 N N . PRO B 1 298 ? 16.297 -26.25 -14.094 1 96.56 298 PRO B N 1
ATOM 5958 C CA . PRO B 1 298 ? 15.883 -26.203 -15.5 1 96.56 298 PRO B CA 1
ATOM 5959 C C . PRO B 1 298 ? 15.773 -24.781 -16.031 1 96.56 298 PRO B C 1
ATOM 5961 O O . PRO B 1 298 ? 16.109 -24.516 -17.188 1 96.56 298 PRO B O 1
ATOM 5964 N N . ASN B 1 299 ? 15.367 -23.859 -15.242 1 96.81 299 ASN B N 1
ATOM 5965 C CA . ASN B 1 299 ? 15.234 -22.469 -15.664 1 96.81 299 ASN B CA 1
ATOM 5966 C C . ASN B 1 299 ? 16.594 -21.828 -15.875 1 96.81 299 ASN B C 1
ATOM 5968 O O . ASN B 1 299 ? 16.766 -21.016 -16.781 1 96.81 299 ASN B O 1
ATOM 5972 N N . TRP B 1 300 ? 17.516 -22.203 -15 1 98.31 300 TRP B N 1
ATOM 5973 C CA . TRP B 1 300 ? 18.891 -21.75 -15.18 1 98.31 300 TRP B CA 1
ATOM 5974 C C . TRP B 1 300 ? 19.484 -22.281 -16.484 1 98.31 300 TRP B C 1
ATOM 5976 O O . TRP B 1 300 ? 20.125 -21.547 -17.234 1 98.31 300 TRP B O 1
ATOM 5986 N N . ALA B 1 301 ? 19.234 -23.531 -16.75 1 98.19 301 ALA B N 1
ATOM 5987 C CA . ALA B 1 301 ? 19.672 -24.109 -18.016 1 98.19 301 ALA B CA 1
ATOM 5988 C C . ALA B 1 301 ? 19.094 -23.344 -19.203 1 98.19 301 ALA B C 1
ATOM 5990 O O . ALA B 1 301 ? 19.781 -23.094 -20.203 1 98.19 301 ALA B O 1
ATOM 5991 N N . ALA B 1 302 ? 17.844 -22.984 -19.109 1 97.81 302 ALA B N 1
ATOM 5992 C CA . ALA B 1 302 ? 17.172 -22.203 -20.156 1 97.81 302 ALA B CA 1
ATOM 5993 C C . ALA B 1 302 ? 17.844 -20.844 -20.344 1 97.81 302 ALA B C 1
ATOM 5995 O O . ALA B 1 302 ? 18.094 -20.422 -21.469 1 97.81 302 ALA B O 1
ATOM 5996 N N . LEU B 1 303 ? 18.125 -20.172 -19.234 1 98.56 303 LEU B N 1
ATOM 5997 C CA . LEU B 1 303 ? 18.766 -18.859 -19.297 1 98.56 303 LEU B CA 1
ATOM 5998 C C . LEU B 1 303 ? 20.156 -18.969 -19.906 1 98.56 303 LEU B C 1
ATOM 6000 O O . LEU B 1 303 ? 20.547 -18.141 -20.75 1 98.56 303 LEU B O 1
ATOM 6004 N N . CYS B 1 304 ? 20.875 -20 -19.516 1 98.62 304 CYS B N 1
ATOM 6005 C CA . CYS B 1 304 ? 22.203 -20.219 -20.078 1 98.62 304 CYS B CA 1
ATOM 6006 C C . CYS B 1 304 ? 22.125 -20.484 -21.578 1 98.62 304 CYS B C 1
ATOM 6008 O O . CYS B 1 304 ? 22.984 -20.047 -22.344 1 98.62 304 CYS B O 1
ATOM 6010 N N . GLU B 1 305 ? 21.109 -21.188 -21.969 1 98.44 305 GLU B N 1
ATOM 6011 C CA . GLU B 1 305 ? 20.906 -21.453 -23.391 1 98.44 305 GLU B CA 1
ATOM 6012 C C . GLU B 1 305 ? 20.625 -20.156 -24.156 1 98.44 305 GLU B C 1
ATOM 6014 O O . GLU B 1 305 ? 21.188 -19.906 -25.219 1 98.44 305 GLU B O 1
ATOM 6019 N N . ILE B 1 306 ? 19.75 -19.344 -23.656 1 98.25 306 ILE B N 1
ATOM 6020 C CA . ILE B 1 306 ? 19.406 -18.062 -24.25 1 98.25 306 ILE B CA 1
ATOM 6021 C C . ILE B 1 306 ? 20.688 -17.234 -24.422 1 98.25 306 ILE B C 1
ATOM 6023 O O . ILE B 1 306 ? 20.875 -16.578 -25.453 1 98.25 306 ILE B O 1
ATOM 6027 N N . MET B 1 307 ? 21.562 -17.312 -23.438 1 98.5 307 MET B N 1
ATOM 6028 C CA . MET B 1 307 ? 22.781 -16.5 -23.422 1 98.5 307 MET B CA 1
ATOM 6029 C C . MET B 1 307 ? 23.891 -17.156 -24.219 1 98.5 307 MET B C 1
ATOM 6031 O O . MET B 1 307 ? 24.969 -16.578 -24.391 1 98.5 307 MET B O 1
ATOM 6035 N N . ASN B 1 308 ? 23.688 -18.328 -24.641 1 98 308 ASN B N 1
ATOM 6036 C CA . ASN B 1 308 ? 24.719 -19.141 -25.281 1 98 308 ASN B CA 1
ATOM 6037 C C . ASN B 1 308 ? 25.953 -19.297 -24.375 1 98 308 ASN B C 1
ATOM 6039 O O . ASN B 1 308 ? 27.078 -19.031 -24.812 1 98 308 ASN B O 1
ATOM 6043 N N . ARG B 1 309 ? 25.656 -19.672 -23.156 1 98.31 309 ARG B N 1
ATOM 6044 C CA . ARG B 1 309 ? 26.734 -19.828 -22.172 1 98.31 309 ARG B CA 1
ATOM 6045 C C . ARG B 1 309 ? 26.594 -21.156 -21.422 1 98.31 309 ARG B C 1
ATOM 6047 O O . ARG B 1 309 ? 26.422 -21.172 -20.203 1 98.31 309 ARG B O 1
ATOM 6054 N N . PRO B 1 310 ? 26.766 -22.281 -22.094 1 97.62 310 PRO B N 1
ATOM 6055 C CA . PRO B 1 310 ? 26.703 -23.578 -21.422 1 97.62 310 PRO B CA 1
ATOM 6056 C C . PRO B 1 310 ? 27.75 -23.734 -20.328 1 97.62 310 PRO B C 1
ATOM 6058 O O . PRO B 1 310 ? 27.578 -24.516 -19.391 1 97.62 310 PRO B O 1
ATOM 6061 N N . ASP B 1 311 ? 28.844 -22.984 -20.391 1 98.31 311 ASP B N 1
ATOM 6062 C CA . ASP B 1 311 ? 29.906 -23.016 -19.391 1 98.31 311 ASP B CA 1
ATOM 6063 C C . ASP B 1 311 ? 29.391 -22.531 -18.031 1 98.31 311 ASP B C 1
ATOM 6065 O O . ASP B 1 311 ? 29.781 -23.062 -16.984 1 98.31 311 ASP B O 1
ATOM 6069 N N . LEU B 1 312 ? 28.516 -21.578 -18.031 1 98.44 312 LEU B N 1
ATOM 6070 C CA . LEU B 1 312 ? 27.938 -21.078 -16.781 1 98.44 312 LEU B CA 1
ATOM 6071 C C . LEU B 1 312 ? 27.062 -22.156 -16.125 1 98.44 312 LEU B C 1
ATOM 6073 O O . LEU B 1 312 ? 27.031 -22.281 -14.906 1 98.44 312 LEU B O 1
ATOM 6077 N N . GLN B 1 313 ? 26.281 -22.859 -16.969 1 97.94 313 GLN B N 1
ATOM 6078 C CA . GLN B 1 313 ? 25.469 -23.938 -16.453 1 97.94 313 GLN B CA 1
ATOM 6079 C C . GLN B 1 313 ? 26.328 -25 -15.773 1 97.94 313 GLN B C 1
ATOM 6081 O O . GLN B 1 313 ? 25.969 -25.531 -14.727 1 97.94 313 GLN B O 1
ATOM 6086 N N . GLN B 1 314 ? 27.484 -25.281 -16.359 1 98 314 GLN B N 1
ATOM 6087 C CA . GLN B 1 314 ? 28.406 -26.266 -15.82 1 98 314 GLN B CA 1
ATOM 6088 C C . GLN B 1 314 ? 29.031 -25.766 -14.523 1 98 314 GLN B C 1
ATOM 6090 O O . GLN B 1 314 ? 29.219 -26.547 -13.578 1 98 314 GLN B O 1
ATOM 6095 N N . GLN B 1 315 ? 29.344 -24.562 -14.523 1 98.12 315 GLN B N 1
ATOM 6096 C CA . GLN B 1 315 ? 30.016 -23.969 -13.367 1 98.12 315 GLN B CA 1
ATOM 6097 C C . GLN B 1 315 ? 29.078 -23.859 -12.18 1 98.12 315 GLN B C 1
ATOM 6099 O O . GLN B 1 315 ? 29.484 -24.016 -11.031 1 98.12 315 GLN B O 1
ATOM 6104 N N . PHE B 1 316 ? 27.812 -23.562 -12.438 1 98.38 316 PHE B N 1
ATOM 6105 C CA . PHE B 1 316 ? 26.812 -23.375 -11.406 1 98.38 316 PHE B CA 1
ATOM 6106 C C . PHE B 1 316 ? 25.594 -24.234 -11.68 1 98.38 316 PHE B C 1
ATOM 6108 O O . PHE B 1 316 ? 24.484 -23.719 -11.898 1 98.38 316 PHE B O 1
ATOM 6115 N N . PRO B 1 317 ? 25.719 -25.516 -11.492 1 97.06 317 PRO B N 1
ATOM 6116 C CA . PRO B 1 317 ? 24.688 -26.438 -11.992 1 97.06 317 PRO B CA 1
ATOM 6117 C C . PRO B 1 317 ? 23.453 -26.453 -11.109 1 97.06 317 PRO B C 1
ATOM 6119 O O . PRO B 1 317 ? 22.359 -26.781 -11.586 1 97.06 317 PRO B O 1
ATOM 6122 N N . THR B 1 318 ? 23.641 -26.109 -9.82 1 96.88 318 THR B N 1
ATOM 6123 C CA . THR B 1 318 ? 22.484 -26.172 -8.93 1 96.88 318 THR B CA 1
ATOM 6124 C C . THR B 1 318 ? 22.266 -24.844 -8.227 1 96.88 318 THR B C 1
ATOM 6126 O O . THR B 1 318 ? 23.172 -24 -8.188 1 96.88 318 THR B O 1
ATOM 6129 N N . ILE B 1 319 ? 21.109 -24.672 -7.633 1 94.94 319 ILE B N 1
ATOM 6130 C CA . ILE B 1 319 ? 20.75 -23.438 -6.953 1 94.94 319 ILE B CA 1
ATOM 6131 C C . ILE B 1 319 ? 21.641 -23.25 -5.723 1 94.94 319 ILE B C 1
ATOM 6133 O O . ILE B 1 319 ? 21.922 -22.109 -5.324 1 94.94 319 ILE B O 1
ATOM 6137 N N . LYS B 1 320 ? 22.141 -24.297 -5.172 1 94 320 LYS B N 1
ATOM 6138 C CA . LYS B 1 320 ? 22.984 -24.219 -3.988 1 94 320 LYS B CA 1
ATOM 6139 C C . LYS B 1 320 ? 24.234 -23.375 -4.258 1 94 320 LYS B C 1
ATOM 6141 O O . LYS B 1 320 ? 24.594 -22.516 -3.445 1 94 320 LYS B O 1
ATOM 6146 N N . GLU B 1 321 ? 24.828 -23.562 -5.387 1 96.31 321 GLU B N 1
ATOM 6147 C CA . GLU B 1 321 ? 26.016 -22.781 -5.754 1 96.31 321 GLU B CA 1
ATOM 6148 C C . GLU B 1 321 ? 25.625 -21.344 -6.102 1 96.31 321 GLU B C 1
ATOM 6150 O O . GLU B 1 321 ? 26.344 -20.406 -5.746 1 96.31 321 GLU B O 1
ATOM 6155 N N . ARG B 1 322 ? 24.516 -21.219 -6.75 1 97.06 322 ARG B N 1
ATOM 6156 C CA . ARG B 1 322 ? 24.141 -19.922 -7.305 1 97.06 322 ARG B CA 1
ATOM 6157 C C . ARG B 1 322 ? 23.688 -18.969 -6.207 1 97.06 322 ARG B C 1
ATOM 6159 O O . ARG B 1 322 ? 23.766 -17.75 -6.367 1 97.06 322 ARG B O 1
ATOM 6166 N N . LEU B 1 323 ? 23.328 -19.516 -5.074 1 95.25 323 LEU B N 1
ATOM 6167 C CA . LEU B 1 323 ? 22.734 -18.703 -4.016 1 95.25 323 LEU B CA 1
ATOM 6168 C C . LEU B 1 323 ? 23.812 -18.219 -3.047 1 95.25 323 LEU B C 1
ATOM 6170 O O . LEU B 1 323 ? 23.516 -17.422 -2.148 1 95.25 323 LEU B O 1
ATOM 6174 N N . THR B 1 324 ? 25.047 -18.578 -3.213 1 94.88 324 THR B N 1
ATOM 6175 C CA . THR B 1 324 ? 26.078 -18.125 -2.271 1 94.88 324 THR B CA 1
ATOM 6176 C C . THR B 1 324 ? 26.406 -16.656 -2.488 1 94.88 324 THR B C 1
ATOM 6178 O O . THR B 1 324 ? 26.438 -16.188 -3.625 1 94.88 324 THR B O 1
ATOM 6181 N N . PRO B 1 325 ? 26.672 -15.922 -1.4 1 92.38 325 PRO B N 1
ATOM 6182 C CA . PRO B 1 325 ? 27 -14.492 -1.503 1 92.38 325 PRO B CA 1
ATOM 6183 C C . PRO B 1 325 ? 28.188 -14.219 -2.424 1 92.38 325 PRO B C 1
ATOM 6185 O O . PRO B 1 325 ? 28.234 -13.18 -3.086 1 92.38 325 PRO B O 1
ATOM 6188 N N . GLU B 1 326 ? 29.094 -15.117 -2.525 1 93.94 326 GLU B N 1
ATOM 6189 C CA . GLU B 1 326 ? 30.281 -14.945 -3.352 1 93.94 326 GLU B CA 1
ATOM 6190 C C . GLU B 1 326 ? 29.953 -15.102 -4.836 1 93.94 326 GLU B C 1
ATOM 6192 O O . GLU B 1 326 ? 30.516 -14.406 -5.68 1 93.94 326 GLU B O 1
ATOM 6197 N N . ASN B 1 327 ? 29 -15.953 -5.168 1 96.25 327 ASN B N 1
ATOM 6198 C CA . ASN B 1 327 ? 28.734 -16.297 -6.559 1 96.25 327 ASN B CA 1
ATOM 6199 C C . ASN B 1 327 ? 27.672 -15.391 -7.172 1 96.25 327 ASN B C 1
ATOM 6201 O O . ASN B 1 327 ? 27.688 -15.156 -8.383 1 96.25 327 ASN B O 1
ATOM 6205 N N . GLN B 1 328 ? 26.797 -14.852 -6.402 1 96.31 328 GLN B N 1
ATOM 6206 C CA . GLN B 1 328 ? 25.672 -14.078 -6.91 1 96.31 328 GLN B CA 1
ATOM 6207 C C . GLN B 1 328 ? 26.156 -12.883 -7.723 1 96.31 328 GLN B C 1
ATOM 6209 O O . GLN B 1 328 ? 25.75 -12.703 -8.875 1 96.31 328 GLN B O 1
ATOM 6214 N N . PRO B 1 329 ? 27.109 -12.117 -7.152 1 94.88 329 PRO B N 1
ATOM 6215 C CA . PRO B 1 329 ? 27.578 -10.992 -7.969 1 94.88 329 PRO B CA 1
ATOM 6216 C C . PRO B 1 329 ? 28.297 -11.438 -9.234 1 94.88 329 PRO B C 1
ATOM 6218 O O . PRO B 1 329 ? 28.172 -10.805 -10.281 1 94.88 329 PRO B O 1
ATOM 6221 N N . LYS B 1 330 ? 29 -12.523 -9.141 1 96.44 330 LYS B N 1
ATOM 6222 C CA . LYS B 1 330 ? 29.703 -13.062 -10.305 1 96.44 330 LYS B CA 1
ATOM 6223 C C . LYS B 1 330 ? 28.734 -13.469 -11.398 1 96.44 330 LYS B C 1
ATOM 6225 O O . LYS B 1 330 ? 28.922 -13.141 -12.57 1 96.44 330 LYS B O 1
ATOM 6230 N N . ILE B 1 331 ? 27.734 -14.164 -11.031 1 98.06 331 ILE B N 1
ATOM 6231 C CA . ILE B 1 331 ? 26.719 -14.641 -11.969 1 98.06 331 ILE B CA 1
ATOM 6232 C C . ILE B 1 331 ? 25.984 -13.445 -12.578 1 98.06 331 ILE B C 1
ATOM 6234 O O . ILE B 1 331 ? 25.75 -13.414 -13.789 1 98.06 331 ILE B O 1
ATOM 6238 N N . GLN B 1 332 ? 25.656 -12.453 -11.789 1 96.94 332 GLN B N 1
ATOM 6239 C CA . GLN B 1 332 ? 24.984 -11.258 -12.289 1 96.94 332 GLN B CA 1
ATOM 6240 C C . GLN B 1 332 ? 25.828 -10.562 -13.352 1 96.94 332 GLN B C 1
ATOM 6242 O O . GLN B 1 332 ? 25.312 -10.125 -14.383 1 96.94 332 GLN B O 1
ATOM 6247 N N . HIS B 1 333 ? 27.125 -10.477 -13.07 1 97 333 HIS B N 1
ATOM 6248 C CA . HIS B 1 333 ? 28.031 -9.844 -14.023 1 97 333 HIS B CA 1
ATOM 6249 C C . HIS B 1 333 ? 28.031 -10.594 -15.352 1 97 333 HIS B C 1
ATOM 6251 O O . HIS B 1 333 ? 28.031 -9.969 -16.422 1 97 333 HIS B O 1
ATOM 6257 N N . GLU B 1 334 ? 28.031 -11.867 -15.242 1 98.25 334 GLU B N 1
ATOM 6258 C CA . GLU B 1 334 ? 28.031 -12.672 -16.453 1 98.25 334 GLU B CA 1
ATOM 6259 C C . GLU B 1 334 ? 26.719 -12.484 -17.234 1 98.25 334 GLU B C 1
ATOM 6261 O O . GLU B 1 334 ? 26.734 -12.406 -18.469 1 98.25 334 GLU B O 1
ATOM 6266 N N . ILE B 1 335 ? 25.594 -12.43 -16.578 1 98.56 335 ILE B N 1
ATOM 6267 C CA . ILE B 1 335 ? 24.312 -12.188 -17.203 1 98.56 335 ILE B CA 1
ATOM 6268 C C . ILE B 1 335 ? 24.312 -10.805 -17.859 1 98.56 335 ILE B C 1
ATOM 6270 O O . ILE B 1 335 ? 23.828 -10.641 -18.984 1 98.56 335 ILE B O 1
ATOM 6274 N N . GLU B 1 336 ? 24.922 -9.859 -17.219 1 98.06 336 GLU B N 1
ATOM 6275 C CA . GLU B 1 336 ? 24.922 -8.477 -17.703 1 98.06 336 GLU B CA 1
ATOM 6276 C C . GLU B 1 336 ? 25.781 -8.336 -18.953 1 98.06 336 GLU B C 1
ATOM 6278 O O . GLU B 1 336 ? 25.484 -7.508 -19.828 1 98.06 336 GLU B O 1
ATOM 6283 N N . LYS B 1 337 ? 26.812 -9.148 -19.078 1 98.38 337 LYS B N 1
ATOM 6284 C CA . LYS B 1 337 ? 27.578 -9.148 -20.312 1 98.38 337 LYS B CA 1
ATOM 6285 C C . LYS B 1 337 ? 26.688 -9.453 -21.516 1 98.38 337 LYS B C 1
ATOM 6287 O O . LYS B 1 337 ? 26.922 -8.93 -22.609 1 98.38 337 LYS B O 1
ATOM 6292 N N . PHE B 1 338 ? 25.734 -10.242 -21.312 1 98.38 338 PHE B N 1
ATOM 6293 C CA . PHE B 1 338 ? 24.766 -10.586 -22.344 1 98.38 338 PHE B CA 1
ATOM 6294 C C . PHE B 1 338 ? 23.719 -9.492 -22.484 1 98.38 338 PHE B C 1
ATOM 6296 O O . PHE B 1 338 ? 23.484 -8.977 -23.578 1 98.38 338 PHE B O 1
ATOM 6303 N N . THR B 1 339 ? 23.125 -9.039 -21.391 1 98.44 339 THR B N 1
ATOM 6304 C CA . THR B 1 339 ? 21.938 -8.188 -21.422 1 98.44 339 THR B CA 1
ATOM 6305 C C . THR B 1 339 ? 22.297 -6.777 -21.891 1 98.44 339 THR B C 1
ATOM 6307 O O . THR B 1 339 ? 21.469 -6.062 -22.453 1 98.44 339 THR B O 1
ATOM 6310 N N . MET B 1 340 ? 23.453 -6.414 -21.703 1 98.12 340 MET B N 1
ATOM 6311 C CA . MET B 1 340 ? 23.875 -5.062 -22.062 1 98.12 340 MET B CA 1
ATOM 6312 C C . MET B 1 340 ? 23.922 -4.887 -23.578 1 98.12 340 MET B C 1
ATOM 6314 O O . MET B 1 340 ? 24.016 -3.762 -24.078 1 98.12 340 MET B O 1
ATOM 6318 N N . ASN B 1 341 ? 23.734 -5.965 -24.312 1 98.38 341 ASN B N 1
ATOM 6319 C CA . ASN B 1 341 ? 23.703 -5.906 -25.766 1 98.38 341 ASN B CA 1
ATOM 6320 C C . ASN B 1 341 ? 22.281 -5.676 -26.281 1 98.38 341 ASN B C 1
ATOM 6322 O O . ASN B 1 341 ? 22.078 -5.449 -27.484 1 98.38 341 ASN B O 1
ATOM 6326 N N . TYR B 1 342 ? 21.266 -5.719 -25.422 1 98.31 342 TYR B N 1
ATOM 6327 C CA . TYR B 1 342 ? 19.875 -5.664 -25.828 1 98.31 342 TYR B CA 1
ATOM 6328 C C . TYR B 1 342 ? 19.094 -4.648 -25 1 98.31 342 TYR B C 1
ATOM 6330 O O . TYR B 1 342 ? 19.406 -4.445 -23.812 1 98.31 342 TYR B O 1
ATOM 6338 N N . THR B 1 343 ? 18.141 -3.994 -25.641 1 97.12 343 THR B N 1
ATOM 6339 C CA . THR B 1 343 ? 17.188 -3.193 -24.875 1 97.12 343 THR B CA 1
ATOM 6340 C C . THR B 1 343 ? 16.266 -4.086 -24.047 1 97.12 343 THR B C 1
ATOM 6342 O O . THR B 1 343 ? 16.172 -5.289 -24.297 1 97.12 343 THR B O 1
ATOM 6345 N N . ALA B 1 344 ? 15.68 -3.486 -23.062 1 95.25 344 ALA B N 1
ATOM 6346 C CA . ALA B 1 344 ? 14.727 -4.246 -22.25 1 95.25 344 ALA B CA 1
ATOM 6347 C C . ALA B 1 344 ? 13.633 -4.859 -23.125 1 95.25 344 ALA B C 1
ATOM 6349 O O . ALA B 1 344 ? 13.211 -5.996 -22.891 1 95.25 344 ALA B O 1
ATOM 6350 N N . ALA B 1 345 ? 13.133 -4.109 -24.109 1 93.12 345 ALA B N 1
ATOM 6351 C CA . ALA B 1 345 ? 12.109 -4.602 -25.031 1 93.12 345 ALA B CA 1
ATOM 6352 C C . ALA B 1 345 ? 12.617 -5.793 -25.828 1 93.12 345 ALA B C 1
ATOM 6354 O O . ALA B 1 345 ? 11.883 -6.762 -26.047 1 93.12 345 ALA B O 1
ATOM 6355 N N . GLU B 1 346 ? 13.867 -5.695 -26.25 1 96.88 346 GLU B N 1
ATOM 6356 C CA . GLU B 1 346 ? 14.477 -6.801 -26.984 1 96.88 346 GLU B CA 1
ATOM 6357 C C . GLU B 1 346 ? 14.617 -8.039 -26.109 1 96.88 346 GLU B C 1
ATOM 6359 O O . GLU B 1 346 ? 14.406 -9.164 -26.562 1 96.88 346 GLU B O 1
ATOM 6364 N N . LEU B 1 347 ? 15 -7.836 -24.875 1 97.12 347 LEU B N 1
ATOM 6365 C CA . LEU B 1 347 ? 15.117 -8.945 -23.938 1 97.12 347 LEU B CA 1
ATOM 6366 C C . LEU B 1 347 ? 13.766 -9.625 -23.734 1 97.12 347 LEU B C 1
ATOM 6368 O O . LEU B 1 347 ? 13.688 -10.852 -23.672 1 97.12 347 LEU B O 1
ATOM 6372 N N . LEU B 1 348 ? 12.727 -8.82 -23.609 1 93.69 348 LEU B N 1
ATOM 6373 C CA . LEU B 1 348 ? 11.375 -9.344 -23.484 1 93.69 348 LEU B CA 1
ATOM 6374 C C . LEU B 1 348 ? 11.008 -10.203 -24.703 1 93.69 348 LEU B C 1
ATOM 6376 O O . LEU B 1 348 ? 10.406 -11.266 -24.547 1 93.69 348 LEU B O 1
ATOM 6380 N N . GLU B 1 349 ? 11.359 -9.766 -25.812 1 93.19 349 GLU B N 1
ATOM 6381 C CA . GLU B 1 349 ? 11.086 -10.5 -27.047 1 93.19 349 GLU B CA 1
ATOM 6382 C C . GLU B 1 349 ? 11.859 -11.812 -27.094 1 93.19 349 GLU B C 1
ATOM 6384 O O . GLU B 1 349 ? 11.312 -12.852 -27.453 1 93.19 349 GLU B O 1
ATOM 6389 N N . ILE B 1 350 ? 13.102 -11.75 -26.703 1 95.94 350 ILE B N 1
ATOM 6390 C CA . ILE B 1 350 ? 13.961 -12.93 -26.703 1 95.94 350 ILE B CA 1
ATOM 6391 C C . ILE B 1 350 ? 13.383 -13.992 -25.766 1 95.94 350 ILE B C 1
ATOM 6393 O O . ILE B 1 350 ? 13.281 -15.164 -26.141 1 95.94 350 ILE B O 1
ATOM 6397 N N . VAL B 1 351 ? 13.023 -13.594 -24.641 1 93.81 351 VAL B N 1
ATOM 6398 C CA . VAL B 1 351 ? 12.5 -14.516 -23.641 1 93.81 351 VAL B CA 1
ATOM 6399 C C . VAL B 1 351 ? 11.148 -15.055 -24.094 1 93.81 351 VAL B C 1
ATOM 6401 O O . VAL B 1 351 ? 10.852 -16.234 -23.906 1 93.81 351 VAL B O 1
ATOM 6404 N N . THR B 1 352 ? 10.32 -14.164 -24.641 1 88.75 352 THR B N 1
ATOM 6405 C CA . THR B 1 352 ? 9.016 -14.586 -25.141 1 88.75 352 THR B CA 1
ATOM 6406 C C . THR B 1 352 ? 9.172 -15.633 -26.234 1 88.75 352 THR B C 1
ATOM 6408 O O . THR B 1 352 ? 8.461 -16.641 -26.25 1 88.75 352 THR B O 1
ATOM 6411 N N . GLU B 1 353 ? 10.062 -15.414 -27.141 1 91.19 353 GLU B N 1
ATOM 6412 C CA . GLU B 1 353 ? 10.305 -16.359 -28.219 1 91.19 353 GLU B CA 1
ATOM 6413 C C . GLU B 1 353 ? 10.797 -17.703 -27.672 1 91.19 353 GLU B C 1
ATOM 6415 O O . GLU B 1 353 ? 10.359 -18.766 -28.141 1 91.19 353 GLU B O 1
ATOM 6420 N N . TYR B 1 354 ? 11.656 -17.625 -26.734 1 92.81 354 TYR B N 1
ATOM 6421 C CA . TYR B 1 354 ? 12.148 -18.859 -26.125 1 92.81 354 TYR B CA 1
ATOM 6422 C C . TYR B 1 354 ? 11.008 -19.625 -25.469 1 92.81 354 TYR B C 1
ATOM 6424 O O . TYR B 1 354 ? 10.977 -20.859 -25.531 1 92.81 354 TYR B O 1
ATOM 6432 N N . SER B 1 355 ? 10.141 -18.938 -24.844 1 88.25 355 SER B N 1
ATOM 6433 C CA . SER B 1 355 ? 9.055 -19.547 -24.094 1 88.25 355 SER B CA 1
ATOM 6434 C C . SER B 1 355 ? 8.133 -20.344 -25.016 1 88.25 355 SER B C 1
ATOM 6436 O O . SER B 1 355 ? 7.406 -21.234 -24.562 1 88.25 355 SER B O 1
ATOM 6438 N N . ARG B 1 356 ? 8.164 -20.094 -26.297 1 85 356 ARG B N 1
ATOM 6439 C CA . ARG B 1 356 ? 7.285 -20.719 -27.266 1 85 356 ARG B CA 1
ATOM 6440 C C . ARG B 1 356 ? 7.949 -21.953 -27.891 1 85 356 ARG B C 1
ATOM 6442 O O . ARG B 1 356 ? 7.309 -22.719 -28.609 1 85 356 ARG B O 1
ATOM 6449 N N . ARG B 1 357 ? 9.188 -22.141 -27.578 1 90.69 357 ARG B N 1
ATOM 6450 C CA . ARG B 1 357 ? 9.914 -23.266 -28.172 1 90.69 357 ARG B CA 1
ATOM 6451 C C . ARG B 1 357 ? 9.461 -24.594 -27.547 1 90.69 357 ARG B C 1
ATOM 6453 O O . ARG B 1 357 ? 9.328 -24.703 -26.328 1 90.69 357 ARG B O 1
ATOM 6460 N N . PRO B 1 358 ? 9.258 -25.578 -28.375 1 89.62 358 PRO B N 1
ATOM 6461 C CA . PRO B 1 358 ? 8.844 -26.875 -27.844 1 89.62 358 PRO B CA 1
ATOM 6462 C C . PRO B 1 358 ? 9.953 -27.578 -27.062 1 89.62 358 PRO B C 1
ATOM 6464 O O . PRO B 1 358 ? 9.672 -28.375 -26.172 1 89.62 358 PRO B O 1
ATOM 6467 N N . ASP B 1 359 ? 11.211 -27.156 -27.406 1 93.75 359 ASP B N 1
ATOM 6468 C CA . ASP B 1 359 ? 12.344 -27.828 -26.797 1 93.75 359 ASP B CA 1
ATOM 6469 C C . ASP B 1 359 ? 12.93 -26.984 -25.656 1 93.75 359 ASP B C 1
ATOM 6471 O O . ASP B 1 359 ? 14.086 -27.156 -25.281 1 93.75 359 ASP B O 1
ATOM 6475 N N . LYS B 1 360 ? 12.18 -26.031 -25.188 1 92.94 360 LYS B N 1
ATOM 6476 C CA . LYS B 1 360 ? 12.695 -25.172 -24.109 1 92.94 360 LYS B CA 1
ATOM 6477 C C . LYS B 1 360 ? 13.055 -26 -22.875 1 92.94 360 LYS B C 1
ATOM 6479 O O . LYS B 1 360 ? 12.367 -26.969 -22.547 1 92.94 360 LYS B O 1
ATOM 6484 N N . LYS B 1 361 ? 14.094 -25.625 -22.188 1 95.12 361 LYS B N 1
ATOM 6485 C CA . LYS B 1 361 ? 14.586 -26.359 -21.031 1 95.12 361 LYS B CA 1
ATOM 6486 C C . LYS B 1 361 ? 13.859 -25.938 -19.75 1 95.12 361 LYS B C 1
ATOM 6488 O O . LYS B 1 361 ? 13.82 -26.688 -18.781 1 95.12 361 LYS B O 1
ATOM 6493 N N . GLY B 1 362 ? 13.406 -24.75 -19.797 1 94.06 362 GLY B N 1
ATOM 6494 C CA . GLY B 1 362 ? 12.758 -24.156 -18.641 1 94.06 362 GLY B CA 1
ATOM 6495 C C . GLY B 1 362 ? 12.133 -22.797 -18.938 1 94.06 362 GLY B C 1
ATOM 6496 O O . GLY B 1 362 ? 11.945 -22.438 -20.109 1 94.06 362 GLY B O 1
ATOM 6497 N N . THR B 1 363 ? 11.773 -22.156 -17.875 1 92.31 363 THR B N 1
ATOM 6498 C CA . THR B 1 363 ? 11.086 -20.875 -18 1 92.31 363 THR B CA 1
ATOM 6499 C C . THR B 1 363 ? 11.961 -19.734 -17.484 1 92.31 363 THR B C 1
ATOM 6501 O O . THR B 1 363 ? 12.367 -19.734 -16.328 1 92.31 363 THR B O 1
ATOM 6504 N N . VAL B 1 364 ? 12.258 -18.828 -18.391 1 95.19 364 VAL B N 1
ATOM 6505 C CA . VAL B 1 364 ? 12.953 -17.609 -18.031 1 95.19 364 VAL B CA 1
ATOM 6506 C C . VAL B 1 364 ? 11.969 -16.438 -18.016 1 95.19 364 VAL B C 1
ATOM 6508 O O . VAL B 1 364 ? 11.07 -16.359 -18.844 1 95.19 364 VAL B O 1
ATOM 6511 N N . VAL B 1 365 ? 12.07 -15.656 -16.969 1 94.44 365 VAL B N 1
ATOM 6512 C CA . VAL B 1 365 ? 11.172 -14.508 -16.828 1 94.44 365 VAL B CA 1
ATOM 6513 C C . VAL B 1 365 ? 11.977 -13.219 -16.859 1 94.44 365 VAL B C 1
ATOM 6515 O O . VAL B 1 365 ? 13.07 -13.148 -16.281 1 94.44 365 VAL B O 1
ATOM 6518 N N . THR B 1 366 ? 11.5 -12.258 -17.562 1 94.81 366 THR B N 1
ATOM 6519 C CA . THR B 1 366 ? 12.125 -10.938 -17.609 1 94.81 366 THR B CA 1
ATOM 6520 C C . THR B 1 366 ? 11.062 -9.836 -17.625 1 94.81 366 THR B C 1
ATOM 6522 O O . THR B 1 366 ? 9.867 -10.125 -17.688 1 94.81 366 THR B O 1
ATOM 6525 N N . GLY B 1 367 ? 11.406 -8.641 -17.328 1 93.19 367 GLY B N 1
ATOM 6526 C CA . GLY B 1 367 ? 10.539 -7.477 -17.328 1 93.19 367 GLY B CA 1
ATOM 6527 C C . GLY B 1 367 ? 11.297 -6.164 -17.359 1 93.19 367 GLY B C 1
ATOM 6528 O O . GLY B 1 367 ? 12.398 -6.059 -16.812 1 93.19 367 GLY B O 1
ATOM 6529 N N . ARG B 1 368 ? 10.672 -5.266 -17.922 1 93 368 ARG B N 1
ATOM 6530 C CA . ARG B 1 368 ? 11.289 -3.947 -18.047 1 93 368 ARG B CA 1
ATOM 6531 C C . ARG B 1 368 ? 11.125 -3.145 -16.766 1 93 368 ARG B C 1
ATOM 6533 O O . ARG B 1 368 ? 10.047 -3.152 -16.156 1 93 368 ARG B O 1
ATOM 6540 N N . LEU B 1 369 ? 12.18 -2.51 -16.344 1 95.19 369 LEU B N 1
ATOM 6541 C CA . LEU B 1 369 ? 12.055 -1.503 -15.289 1 95.19 369 LEU B CA 1
ATOM 6542 C C . LEU B 1 369 ? 11.586 -0.172 -15.867 1 95.19 369 LEU B C 1
ATOM 6544 O O . LEU B 1 369 ? 12.328 0.49 -16.594 1 95.19 369 LEU B O 1
ATOM 6548 N N . ASN B 1 370 ? 10.43 0.22 -15.461 1 94.38 370 ASN B N 1
ATOM 6549 C CA . ASN B 1 370 ? 9.812 1.399 -16.062 1 94.38 370 ASN B CA 1
ATOM 6550 C C . ASN B 1 370 ? 10.133 2.664 -15.266 1 94.38 370 ASN B C 1
ATOM 6552 O O . ASN B 1 370 ? 10.203 2.629 -14.039 1 94.38 370 ASN B O 1
ATOM 6556 N N . ALA B 1 371 ? 10.367 3.709 -15.984 1 93.62 371 ALA B N 1
ATOM 6557 C CA . ALA B 1 371 ? 10.32 5.086 -15.5 1 93.62 371 ALA B CA 1
ATOM 6558 C C . ALA B 1 371 ? 9.141 5.844 -16.109 1 93.62 371 ALA B C 1
ATOM 6560 O O . ALA B 1 371 ? 8.438 5.316 -16.969 1 93.62 371 ALA B O 1
ATOM 6561 N N . PRO B 1 372 ? 8.906 7.027 -15.625 1 92.31 372 PRO B N 1
ATOM 6562 C CA . PRO B 1 372 ? 7.727 7.75 -16.109 1 92.31 372 PRO B CA 1
ATOM 6563 C C . PRO B 1 372 ? 7.707 7.895 -17.641 1 92.31 372 PRO B C 1
ATOM 6565 O O . PRO B 1 372 ? 6.648 7.777 -18.25 1 92.31 372 PRO B O 1
ATOM 6568 N N . LYS B 1 373 ? 8.797 8.094 -18.234 1 91.44 373 LYS B N 1
ATOM 6569 C CA . LYS B 1 373 ? 8.844 8.234 -19.688 1 91.44 373 LYS B CA 1
ATOM 6570 C C . LYS B 1 373 ? 8.297 6.992 -20.375 1 91.44 373 LYS B C 1
ATOM 6572 O O . LYS B 1 373 ? 7.461 7.102 -21.281 1 91.44 373 LYS B O 1
ATOM 6577 N N . GLU B 1 374 ? 8.703 5.828 -19.938 1 90.56 374 GLU B N 1
ATOM 6578 C CA . GLU B 1 374 ? 8.25 4.574 -20.531 1 90.56 374 GLU B CA 1
ATOM 6579 C C . GLU B 1 374 ? 6.754 4.379 -20.344 1 90.56 374 GLU B C 1
ATOM 6581 O O . GLU B 1 374 ? 6.051 3.971 -21.266 1 90.56 374 GLU B O 1
ATOM 6586 N N . VAL B 1 375 ? 6.273 4.691 -19.188 1 91 375 VAL B N 1
ATOM 6587 C CA . VAL B 1 375 ? 4.863 4.48 -18.875 1 91 375 VAL B CA 1
ATOM 6588 C C . VAL B 1 375 ? 3.994 5.355 -19.766 1 91 375 VAL B C 1
ATOM 6590 O O . VAL B 1 375 ? 2.93 4.926 -20.219 1 91 375 VAL B O 1
ATOM 6593 N N . LEU B 1 376 ? 4.414 6.52 -20.078 1 89.94 376 LEU B N 1
ATOM 6594 C CA . LEU B 1 376 ? 3.629 7.441 -20.891 1 89.94 376 LEU B CA 1
ATOM 6595 C C . LEU B 1 376 ? 3.715 7.059 -22.375 1 89.94 376 LEU B C 1
ATOM 6597 O O . LEU B 1 376 ? 2.797 7.344 -23.141 1 89.94 376 LEU B O 1
ATOM 6601 N N . ASP B 1 377 ? 4.793 6.375 -22.766 1 91.25 377 ASP B N 1
ATOM 6602 C CA . ASP B 1 377 ? 5.039 6.121 -24.172 1 91.25 377 ASP B CA 1
ATOM 6603 C C . ASP B 1 377 ? 4.531 4.738 -24.578 1 91.25 377 ASP B C 1
ATOM 6605 O O . ASP B 1 377 ? 4.145 4.527 -25.734 1 91.25 377 ASP B O 1
ATOM 6609 N N . ILE B 1 378 ? 4.496 3.793 -23.703 1 92 378 ILE B N 1
ATOM 6610 C CA . ILE B 1 378 ? 4.145 2.41 -24 1 92 378 ILE B CA 1
ATOM 6611 C C . ILE B 1 378 ? 2.637 2.299 -24.234 1 92 378 ILE B C 1
ATOM 6613 O O . ILE B 1 378 ? 1.845 2.768 -23.406 1 92 378 ILE B O 1
ATOM 6617 N N . GLU B 1 379 ? 2.203 1.646 -25.25 1 93.81 379 GLU B N 1
ATOM 6618 C CA . GLU B 1 379 ? 0.82 1.542 -25.703 1 93.81 379 GLU B CA 1
ATOM 6619 C C . GLU B 1 379 ? -0.053 0.861 -24.656 1 93.81 379 GLU B C 1
ATOM 6621 O O . GLU B 1 379 ? -1.205 1.251 -24.453 1 93.81 379 GLU B O 1
ATOM 6626 N N . HIS B 1 380 ? 0.478 -0.14 -24 1 93.62 380 HIS B N 1
ATOM 6627 C CA . HIS B 1 380 ? -0.268 -0.858 -22.969 1 93.62 380 HIS B CA 1
ATOM 6628 C C . HIS B 1 380 ? -0.83 0.102 -21.938 1 93.62 380 HIS B C 1
ATOM 6630 O O . HIS B 1 380 ? -2.014 0.032 -21.594 1 93.62 380 HIS B O 1
ATOM 6636 N N . PHE B 1 381 ? -0.047 1.006 -21.516 1 92.56 381 PHE B N 1
ATOM 6637 C CA . PHE B 1 381 ? -0.444 1.898 -20.422 1 92.56 381 PHE B CA 1
ATOM 6638 C C . PHE B 1 381 ? -1.378 2.988 -20.938 1 92.56 381 PHE B C 1
ATOM 6640 O O . PHE B 1 381 ? -2.193 3.521 -20.188 1 92.56 381 PHE B O 1
ATOM 6647 N N . LYS B 1 382 ? -1.273 3.332 -22.219 1 92.5 382 LYS B N 1
ATOM 6648 C CA . LYS B 1 382 ? -2.225 4.25 -22.828 1 92.5 382 LYS B CA 1
ATOM 6649 C C . LYS B 1 382 ? -3.617 3.631 -22.906 1 92.5 382 LYS B C 1
ATOM 6651 O O . LYS B 1 382 ? -4.605 4.266 -22.547 1 92.5 382 LYS B O 1
ATOM 6656 N N . VAL B 1 383 ? -3.648 2.359 -23.328 1 92.5 383 VAL B N 1
ATOM 6657 C CA . VAL B 1 383 ? -4.914 1.643 -23.453 1 92.5 383 VAL B CA 1
ATOM 6658 C C . VAL B 1 383 ? -5.543 1.461 -22.062 1 92.5 383 VAL B C 1
ATOM 6660 O O . VAL B 1 383 ? -6.766 1.545 -21.922 1 92.5 383 VAL B O 1
ATOM 6663 N N . LYS B 1 384 ? -4.711 1.281 -21.078 1 93 384 LYS B N 1
ATOM 6664 C CA . LYS B 1 384 ? -5.18 1.091 -19.719 1 93 384 LYS B CA 1
ATOM 6665 C C . LYS B 1 384 ? -5.516 2.428 -19.062 1 93 384 LYS B C 1
ATOM 6667 O O . LYS B 1 384 ? -6.012 2.463 -17.938 1 93 384 LYS B O 1
ATOM 6672 N N . ARG B 1 385 ? -5.254 3.545 -19.703 1 92.38 385 ARG B N 1
ATOM 6673 C CA . ARG B 1 385 ? -5.566 4.891 -19.234 1 92.38 385 ARG B CA 1
ATOM 6674 C C . ARG B 1 385 ? -4.984 5.141 -17.844 1 92.38 385 ARG B C 1
ATOM 6676 O O . ARG B 1 385 ? -5.691 5.586 -16.938 1 92.38 385 ARG B O 1
ATOM 6683 N N . MET B 1 386 ? -3.73 4.855 -17.766 1 90.38 386 MET B N 1
ATOM 6684 C CA . MET B 1 386 ? -3.07 4.98 -16.469 1 90.38 386 MET B CA 1
ATOM 6685 C C . MET B 1 386 ? -3.062 6.434 -16 1 90.38 386 MET B C 1
ATOM 6687 O O . MET B 1 386 ? -3.035 6.699 -14.797 1 90.38 386 MET B O 1
ATOM 6691 N N . PHE B 1 387 ? -3.107 7.336 -16.922 1 89.38 387 PHE B N 1
ATOM 6692 C CA . PHE B 1 387 ? -3.094 8.766 -16.625 1 89.38 387 PHE B CA 1
ATOM 6693 C C . PHE B 1 387 ? -4.195 9.492 -17.391 1 89.38 387 PHE B C 1
ATOM 6695 O O . PHE B 1 387 ? -4.625 9.039 -18.453 1 89.38 387 PHE B O 1
ATOM 6702 N N . VAL B 1 388 ? -4.605 10.578 -16.766 1 89.44 388 VAL B N 1
ATOM 6703 C CA . VAL B 1 388 ? -5.648 11.406 -17.375 1 89.44 388 VAL B CA 1
ATOM 6704 C C . VAL B 1 388 ? -5.109 12.82 -17.609 1 89.44 388 VAL B C 1
ATOM 6706 O O . VAL B 1 388 ? -4.551 13.438 -16.703 1 89.44 388 VAL B O 1
ATOM 6709 N N . LYS B 1 389 ? -5.199 13.211 -18.844 1 90.31 389 LYS B N 1
ATOM 6710 C CA . LYS B 1 389 ? -4.934 14.609 -19.172 1 90.31 389 LYS B CA 1
ATOM 6711 C C . LYS B 1 389 ? -6.195 15.453 -19.062 1 90.31 389 LYS B C 1
ATOM 6713 O O . LYS B 1 389 ? -7.246 15.094 -19.594 1 90.31 389 LYS B O 1
ATOM 6718 N N . MET B 1 390 ? -6.078 16.516 -18.219 1 92.69 390 MET B N 1
ATOM 6719 C CA . MET B 1 390 ? -7.246 17.344 -17.984 1 92.69 390 MET B CA 1
ATOM 6720 C C . MET B 1 390 ? -6.922 18.812 -18.234 1 92.69 390 MET B C 1
ATOM 6722 O O . MET B 1 390 ? -5.816 19.266 -17.938 1 92.69 390 MET B O 1
ATOM 6726 N N . LYS B 1 391 ? -7.902 19.516 -18.797 1 94.94 391 LYS B N 1
ATOM 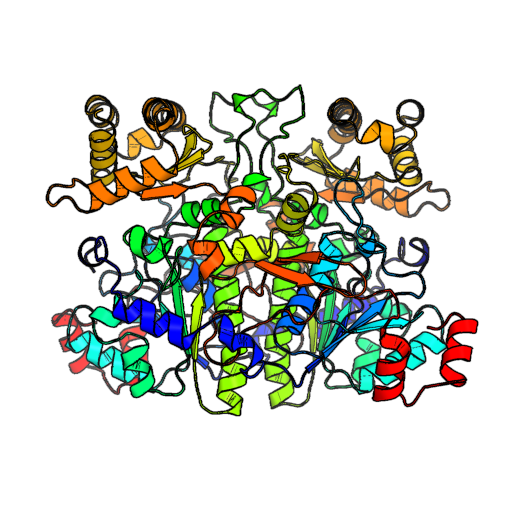6727 C CA . LYS B 1 391 ? -7.848 20.969 -18.875 1 94.94 391 LYS B CA 1
ATOM 6728 C C . LYS B 1 391 ? -8.633 21.625 -17.734 1 94.94 391 LYS B C 1
ATOM 6730 O O . LYS B 1 391 ? -9.852 21.734 -17.812 1 94.94 391 LYS B O 1
ATOM 6735 N N . ASP B 1 392 ? -7.895 22.031 -16.797 1 95.06 392 ASP B N 1
ATOM 6736 C CA . ASP B 1 392 ? -8.523 22.656 -15.633 1 95.06 392 ASP B CA 1
ATOM 6737 C C . ASP B 1 392 ? -8.688 24.156 -15.836 1 95.06 392 ASP B C 1
ATOM 6739 O O . ASP B 1 392 ? -7.777 24.812 -16.344 1 95.06 392 ASP B O 1
ATOM 6743 N N . PRO B 1 393 ? -9.797 24.672 -15.5 1 94.56 393 PRO B N 1
ATOM 6744 C CA . PRO B 1 393 ? -10.023 26.094 -15.719 1 94.56 393 PRO B CA 1
ATOM 6745 C C . PRO B 1 393 ? -9.047 26.969 -14.93 1 94.56 393 PRO B C 1
ATOM 6747 O O . PRO B 1 393 ? -8.742 28.094 -15.344 1 94.56 393 PRO B O 1
ATOM 6750 N N . HIS B 1 394 ? -8.578 26.531 -13.867 1 95.94 394 HIS B N 1
ATOM 6751 C CA . HIS B 1 394 ? -7.688 27.312 -13.031 1 95.94 394 HIS B CA 1
ATOM 6752 C C . HIS B 1 394 ? -6.234 26.891 -13.219 1 95.94 394 HIS B C 1
ATOM 6754 O O . HIS B 1 394 ? -5.344 27.75 -13.336 1 95.94 394 HIS B O 1
ATOM 6760 N N . TYR B 1 395 ? -5.938 25.641 -13.297 1 96.12 395 TYR B N 1
ATOM 6761 C CA . TYR B 1 395 ? -4.574 25.125 -13.242 1 96.12 395 TYR B CA 1
ATOM 6762 C C . TYR B 1 395 ? -4.047 24.812 -14.641 1 96.12 395 TYR B C 1
ATOM 6764 O O . TYR B 1 395 ? -2.883 24.453 -14.805 1 96.12 395 TYR B O 1
ATOM 6772 N N . GLY B 1 396 ? -4.855 25.016 -15.672 1 95.44 396 GLY B N 1
ATOM 6773 C CA . GLY B 1 396 ? -4.418 24.719 -17.031 1 95.44 396 GLY B CA 1
ATOM 6774 C C . GLY B 1 396 ? -4.395 23.234 -17.344 1 95.44 396 GLY B C 1
ATOM 6775 O O . GLY B 1 396 ? -5.188 22.469 -16.797 1 95.44 396 GLY B O 1
ATOM 6776 N N . GLU B 1 397 ? -3.539 22.891 -18.312 1 93.94 397 GLU B N 1
ATOM 6777 C CA . GLU B 1 397 ? -3.438 21.469 -18.672 1 93.94 397 GLU B CA 1
ATOM 6778 C C . GLU B 1 397 ? -2.58 20.703 -17.672 1 93.94 397 GLU B C 1
ATOM 6780 O O . GLU B 1 397 ? -1.431 21.078 -17.422 1 93.94 397 GLU B O 1
ATOM 6785 N N . VAL B 1 398 ? -3.166 19.734 -17.062 1 92.5 398 VAL B N 1
ATOM 6786 C CA . VAL B 1 398 ? -2.459 18.938 -16.078 1 92.5 398 VAL B CA 1
ATOM 6787 C C . VAL B 1 398 ? -2.588 17.453 -16.406 1 92.5 398 VAL B C 1
ATOM 6789 O O . VAL B 1 398 ? -3.502 17.047 -17.125 1 92.5 398 VAL B O 1
ATOM 6792 N N . LEU B 1 399 ? -1.599 16.672 -16.031 1 92.44 399 LEU B N 1
ATOM 6793 C CA . LEU B 1 399 ? -1.605 15.211 -16.109 1 92.44 399 LEU B CA 1
ATOM 6794 C C . LEU B 1 399 ? -1.588 14.602 -14.711 1 92.44 399 LEU B C 1
ATOM 6796 O O . LEU B 1 399 ? -0.716 14.914 -13.898 1 92.44 399 LEU B O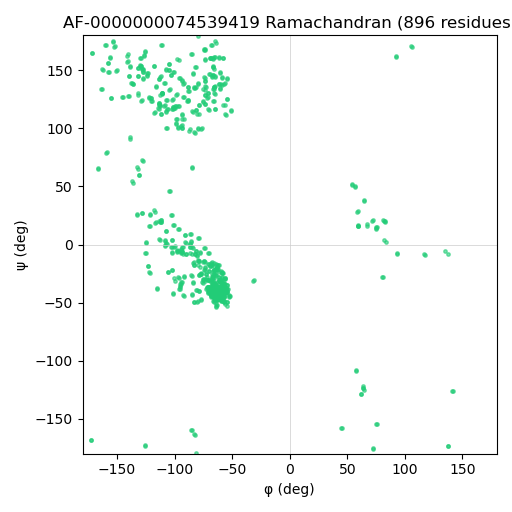 1
ATOM 6800 N N . VAL B 1 400 ? -2.604 13.828 -14.422 1 91.94 400 VAL B N 1
ATOM 6801 C CA . VAL B 1 400 ? -2.656 13.203 -13.102 1 91.94 400 VAL B CA 1
ATOM 6802 C C . VAL B 1 400 ? -2.887 11.703 -13.25 1 91.94 400 VAL B C 1
ATOM 6804 O O . VAL B 1 400 ? -3.412 11.242 -14.266 1 91.94 400 VAL B O 1
ATOM 6807 N N . PRO B 1 401 ? -2.391 10.898 -12.273 1 92.06 401 PRO B N 1
ATOM 6808 C CA . PRO B 1 401 ? -2.73 9.477 -12.312 1 92.06 401 PRO B CA 1
ATOM 6809 C C . PRO B 1 401 ? -4.238 9.227 -12.312 1 92.06 401 PRO B C 1
ATOM 6811 O O . PRO B 1 401 ? -4.98 9.922 -11.617 1 92.06 401 PRO B O 1
ATOM 6814 N N . ASN B 1 402 ? -4.688 8.281 -13.117 1 94.44 402 ASN B N 1
ATOM 6815 C CA . ASN B 1 402 ? -6.078 7.852 -13.07 1 94.44 402 ASN B CA 1
ATOM 6816 C C . ASN B 1 402 ? -6.367 7.004 -11.836 1 94.44 402 ASN B C 1
ATOM 6818 O O . ASN B 1 402 ? -5.445 6.641 -11.102 1 94.44 402 ASN B O 1
ATOM 6822 N N . SER B 1 403 ? -7.656 6.816 -11.641 1 95.12 403 SER B N 1
ATOM 6823 C CA . SER B 1 403 ? -8.016 5.953 -10.516 1 95.12 403 SER B CA 1
ATOM 6824 C C . SER B 1 403 ? -7.445 4.551 -10.688 1 95.12 403 SER B C 1
ATOM 6826 O O . SER B 1 403 ? -7.52 3.975 -11.773 1 95.12 403 SER B O 1
ATOM 6828 N N . THR B 1 404 ? -6.852 3.998 -9.633 1 91.81 404 THR B N 1
ATOM 6829 C CA . THR B 1 404 ? -6.355 2.627 -9.648 1 91.81 404 THR B CA 1
ATOM 6830 C C . THR B 1 40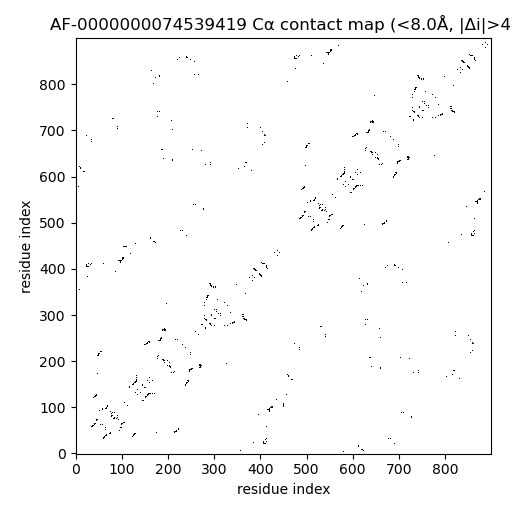4 ? -7.512 1.634 -9.734 1 91.81 404 THR B C 1
ATOM 6832 O O . THR B 1 404 ? -7.316 0.482 -10.133 1 91.81 404 THR B O 1
ATOM 6835 N N . LEU B 1 405 ? -8.695 2.051 -9.414 1 95.5 405 LEU B N 1
ATOM 6836 C CA . LEU B 1 405 ? -9.867 1.188 -9.367 1 95.5 405 LEU B CA 1
ATOM 6837 C C . LEU B 1 405 ? -10.742 1.389 -10.602 1 95.5 405 LEU B C 1
ATOM 6839 O O . LEU B 1 405 ? -11.93 1.058 -10.586 1 95.5 405 LEU B O 1
ATOM 6843 N N . ARG B 1 406 ? -10.18 1.816 -11.656 1 94.56 406 ARG B N 1
ATOM 6844 C CA . ARG B 1 406 ? -10.922 2.156 -12.867 1 94.56 406 ARG B CA 1
ATOM 6845 C C . ARG B 1 406 ? -11.398 0.901 -13.594 1 94.56 406 ARG B C 1
ATOM 6847 O O . ARG B 1 406 ? -12.297 0.964 -14.43 1 94.56 406 ARG B O 1
ATOM 6854 N N . PHE B 1 407 ? -10.844 -0.276 -13.25 1 94.69 407 PHE B N 1
ATOM 6855 C CA . PHE B 1 407 ? -11.219 -1.5 -13.945 1 94.69 407 PHE B CA 1
ATOM 6856 C C . PHE B 1 407 ? -12.156 -2.344 -13.086 1 94.69 407 PHE B C 1
ATOM 6858 O O . PHE B 1 407 ? -11.93 -3.541 -12.906 1 94.69 407 PHE B O 1
ATOM 6865 N N . MET B 1 408 ? -13.086 -1.787 -12.531 1 97.56 408 MET B N 1
ATOM 6866 C CA . MET B 1 408 ? -14.289 -2.393 -11.977 1 97.56 408 MET B CA 1
ATOM 6867 C C . MET B 1 408 ? -15.461 -2.262 -12.953 1 97.56 408 MET B C 1
ATOM 6869 O O . MET B 1 408 ? -15.758 -1.163 -13.422 1 97.56 408 MET B O 1
ATOM 6873 N N . SER B 1 409 ? -16.094 -3.354 -13.211 1 98.06 409 SER B N 1
ATOM 6874 C CA . SER B 1 409 ? -17 -3.391 -14.367 1 98.06 409 SER B CA 1
ATOM 6875 C C . SER B 1 409 ? -18.281 -2.611 -14.094 1 98.06 409 SER B C 1
ATOM 6877 O O . SER B 1 409 ? -18.953 -2.18 -15.031 1 98.06 409 SER B O 1
ATOM 6879 N N . LYS B 1 410 ? -18.641 -2.395 -12.844 1 98.19 410 LYS B N 1
ATOM 6880 C CA . LYS B 1 410 ? -19.922 -1.748 -12.578 1 98.19 410 LYS B CA 1
ATOM 6881 C C . LYS B 1 410 ? -19.734 -0.39 -11.906 1 98.19 410 LYS B C 1
ATOM 6883 O O . LYS B 1 410 ? -20.422 0.576 -12.234 1 98.19 410 LYS B O 1
ATOM 6888 N N . THR B 1 411 ? -18.781 -0.287 -11.031 1 98.12 411 THR B N 1
ATOM 6889 C CA . THR B 1 411 ? -18.609 0.928 -10.242 1 98.12 411 THR B CA 1
ATOM 6890 C C . THR B 1 411 ? -17.156 1.389 -10.273 1 98.12 411 THR B C 1
ATOM 6892 O O . THR B 1 411 ? -16.531 1.553 -9.219 1 98.12 411 THR B O 1
ATOM 6895 N N . PRO B 1 412 ? -16.641 1.671 -11.445 1 98.06 412 PRO B N 1
ATOM 6896 C CA . PRO B 1 412 ? -15.234 2.064 -11.562 1 98.06 412 PRO B CA 1
ATOM 6897 C C . PRO B 1 412 ? -14.945 3.424 -10.93 1 98.06 412 PRO B C 1
ATOM 6899 O O . PRO B 1 412 ? -15.805 4.309 -10.945 1 98.06 412 PRO B O 1
ATOM 6902 N N . GLY B 1 413 ? -13.789 3.553 -10.344 1 97.31 413 GLY B N 1
ATOM 6903 C CA . GLY B 1 413 ? -13.312 4.859 -9.922 1 97.31 413 GLY B CA 1
ATOM 6904 C C . GLY B 1 413 ? -13.055 5.805 -11.078 1 97.31 413 GLY B C 1
ATOM 6905 O O . GLY B 1 413 ? -12.914 5.371 -12.219 1 97.31 413 GLY B O 1
ATOM 6906 N N . ARG B 1 414 ? -13 7.074 -10.758 1 97.31 414 ARG B N 1
ATOM 6907 C CA . ARG B 1 414 ? -12.812 8.055 -11.82 1 97.31 414 ARG B CA 1
ATOM 6908 C C . ARG B 1 414 ? -12.25 9.359 -11.266 1 97.31 414 ARG B C 1
ATOM 6910 O O . ARG B 1 414 ? -12.367 9.633 -10.07 1 97.31 414 ARG B O 1
ATOM 6917 N N . VAL B 1 415 ? -11.609 10.102 -12.102 1 96.44 415 VAL B N 1
ATOM 6918 C CA . VAL B 1 415 ? -11.156 11.453 -11.805 1 96.44 415 VAL B CA 1
ATOM 6919 C C . VAL B 1 415 ? -12.031 12.461 -12.547 1 96.44 415 VAL B C 1
ATOM 6921 O O . VAL B 1 415 ? -12.078 12.469 -13.781 1 96.44 415 VAL B O 1
ATOM 6924 N N . LYS B 1 416 ? -12.789 13.328 -11.828 1 96.69 416 LYS B N 1
ATOM 6925 C CA . LYS B 1 416 ? -13.711 14.297 -12.422 1 96.69 416 LYS B CA 1
ATOM 6926 C C . LYS B 1 416 ? -13.047 15.664 -12.57 1 96.69 416 LYS B C 1
ATOM 6928 O O . LYS B 1 416 ? -13.258 16.359 -13.562 1 96.69 416 LYS B O 1
ATOM 6933 N N . TRP B 1 417 ? -12.234 16.062 -11.602 1 97.12 417 TRP B N 1
ATOM 6934 C CA . TRP B 1 417 ? -11.445 17.281 -11.609 1 97.12 417 TRP B CA 1
ATOM 6935 C C . TRP B 1 417 ? -10.234 17.156 -10.695 1 97.12 417 TRP B C 1
ATOM 6937 O O . TRP B 1 417 ? -10.148 16.219 -9.898 1 97.12 417 TRP B O 1
ATOM 6947 N N . VAL B 1 418 ? -9.25 18.047 -10.93 1 96.31 418 VAL B N 1
ATOM 6948 C CA . VAL B 1 418 ? -8.086 18.078 -10.047 1 96.31 418 VAL B CA 1
ATOM 6949 C C . VAL B 1 418 ? -8.406 18.906 -8.805 1 96.31 418 VAL B C 1
ATOM 6951 O O . VAL B 1 418 ? -9.578 19.141 -8.484 1 96.31 418 VAL B O 1
ATOM 6954 N N . CYS B 1 419 ? -7.441 19.344 -8.047 1 97.12 419 CYS B N 1
ATOM 6955 C CA . CYS B 1 419 ? -7.723 20.141 -6.855 1 97.12 419 CYS B CA 1
ATOM 6956 C C . CYS B 1 419 ? -8.359 21.469 -7.223 1 97.12 419 CYS B C 1
ATOM 6958 O O . CYS B 1 419 ? -8.57 21.75 -8.406 1 97.12 419 CYS B O 1
ATOM 6960 N N . ARG B 1 420 ? -8.773 22.266 -6.211 1 97.75 420 ARG B N 1
ATOM 6961 C CA . ARG B 1 420 ? -9.367 23.578 -6.391 1 97.75 420 ARG B CA 1
ATOM 6962 C C . ARG B 1 420 ? -8.688 24.609 -5.5 1 97.75 420 ARG B C 1
ATOM 6964 O O . ARG B 1 420 ? -8.008 24.266 -4.539 1 97.75 420 ARG B O 1
ATOM 6971 N N . PRO B 1 421 ? -8.867 25.859 -5.871 1 98.06 421 PRO B N 1
ATOM 6972 C CA . PRO B 1 421 ? -8.258 26.906 -5.051 1 98.06 421 PRO B CA 1
ATOM 6973 C C . PRO B 1 421 ? -8.781 26.922 -3.617 1 98.06 421 PRO B C 1
ATOM 6975 O O . PRO B 1 421 ? -9.867 26.391 -3.35 1 98.06 421 PRO B O 1
ATOM 6978 N N . ILE B 1 422 ? -8.008 27.547 -2.77 1 97.94 422 ILE B N 1
ATOM 6979 C CA . ILE B 1 422 ? -8.367 27.672 -1.36 1 97.94 422 ILE B CA 1
ATOM 6980 C C . ILE B 1 422 ? -9.734 28.344 -1.23 1 97.94 422 ILE B C 1
ATOM 6982 O O . ILE B 1 422 ? -9.945 29.438 -1.757 1 97.94 422 ILE B O 1
ATOM 6986 N N . GLY B 1 423 ? -10.672 27.625 -0.626 1 98.06 423 GLY B N 1
ATOM 6987 C CA . GLY B 1 423 ? -11.984 28.188 -0.329 1 98.06 423 GLY B CA 1
ATOM 6988 C C . GLY B 1 423 ? -12.875 28.312 -1.553 1 98.06 423 GLY B C 1
ATOM 6989 O O . GLY B 1 423 ? -13.898 28.984 -1.513 1 98.06 423 GLY B O 1
ATOM 6990 N N . ALA B 1 424 ? -12.531 27.688 -2.635 1 98.06 424 ALA B N 1
ATOM 6991 C CA . ALA B 1 424 ? -13.258 27.812 -3.898 1 98.06 424 ALA B CA 1
ATOM 6992 C C . ALA B 1 424 ? -14.711 27.391 -3.742 1 98.06 424 ALA B C 1
ATOM 6994 O O . ALA B 1 424 ? -15.586 27.859 -4.477 1 98.06 424 ALA B O 1
ATOM 6995 N N . ASP B 1 425 ? -15.023 26.547 -2.746 1 98.62 425 ASP B N 1
ATOM 6996 C CA . ASP B 1 425 ? -16.359 25.969 -2.646 1 98.62 425 ASP B CA 1
ATOM 6997 C C . ASP B 1 425 ? -17.062 26.422 -1.372 1 98.62 425 ASP B C 1
ATOM 6999 O O . ASP B 1 425 ? -18.031 25.797 -0.931 1 98.62 425 ASP B O 1
ATOM 7003 N N . ASN B 1 426 ? -16.609 27.516 -0.748 1 98.69 426 ASN B N 1
ATOM 7004 C CA . ASN B 1 426 ? -17.234 28.016 0.467 1 98.69 426 ASN B CA 1
ATOM 7005 C C . ASN B 1 426 ? -18.734 28.281 0.26 1 98.69 426 ASN B C 1
ATOM 7007 O O . ASN B 1 426 ? -19.562 27.766 1.007 1 98.69 426 ASN B O 1
ATOM 7011 N N . GLU B 1 427 ? -19.078 29.016 -0.765 1 98.44 427 GLU B N 1
ATOM 7012 C CA . GLU B 1 427 ? -20.469 29.375 -1.015 1 98.44 427 GLU B CA 1
ATOM 7013 C C . GLU B 1 427 ? -21.328 28.141 -1.228 1 98.44 427 GLU B C 1
ATOM 7015 O O . GLU B 1 427 ? -22.422 28.031 -0.652 1 98.44 427 GLU B O 1
ATOM 7020 N N . TYR B 1 428 ? -20.859 27.234 -1.991 1 98.56 428 TYR B N 1
ATOM 7021 C CA . TYR B 1 428 ? -21.609 26.031 -2.34 1 98.56 428 TYR B CA 1
ATOM 7022 C C . TYR B 1 428 ? -21.828 25.156 -1.116 1 98.56 428 TYR B C 1
ATOM 7024 O O . TYR B 1 428 ? -22.953 24.766 -0.812 1 98.56 428 TYR B O 1
ATOM 7032 N N . ILE B 1 429 ? -20.797 24.875 -0.345 1 98.75 429 ILE B N 1
ATOM 7033 C CA . ILE B 1 429 ? -20.844 23.891 0.729 1 98.75 429 ILE B CA 1
ATOM 7034 C C . ILE B 1 429 ? -21.562 24.469 1.938 1 98.75 429 ILE B C 1
ATOM 7036 O O . ILE B 1 429 ? -22.422 23.828 2.535 1 98.75 429 ILE B O 1
ATOM 7040 N N . TYR B 1 430 ? -21.188 25.734 2.338 1 98.75 430 TYR B N 1
ATOM 7041 C CA . TYR B 1 430 ? -21.844 26.344 3.496 1 98.75 430 TYR B CA 1
ATOM 7042 C C . TYR B 1 430 ? -23.312 26.625 3.203 1 98.75 430 TYR B C 1
ATOM 7044 O O . TYR B 1 430 ? -24.156 26.547 4.098 1 98.75 430 TYR B O 1
ATOM 7052 N N . GLY B 1 431 ? -23.625 26.969 1.996 1 98.69 431 GLY B N 1
ATOM 7053 C CA . GLY B 1 431 ? -25.016 27.109 1.597 1 98.69 431 GLY B CA 1
ATOM 7054 C C . GLY B 1 431 ? -25.781 25.797 1.653 1 98.69 431 GLY B C 1
ATOM 7055 O O . GLY B 1 431 ? -26.844 25.719 2.266 1 98.69 431 GLY B O 1
ATOM 7056 N N . LYS B 1 432 ? -25.219 24.766 1.103 1 98.38 432 LYS B N 1
ATOM 7057 C CA . LYS B 1 432 ? -25.859 23.453 0.958 1 98.38 432 LYS B CA 1
ATOM 7058 C C . LYS B 1 432 ? -26.109 22.812 2.318 1 98.38 432 LYS B C 1
ATOM 7060 O O . LYS B 1 432 ? -27.203 22.297 2.578 1 98.38 432 LYS B O 1
ATOM 7065 N N . TYR B 1 433 ? -25.188 22.922 3.221 1 98.31 433 TYR B N 1
ATOM 7066 C CA . TYR B 1 433 ? -25.25 22.109 4.422 1 98.31 433 TYR B CA 1
ATOM 7067 C C . TYR B 1 433 ? -25.672 22.938 5.629 1 98.31 433 TYR B C 1
ATOM 7069 O O . TYR B 1 433 ? -26.234 22.406 6.594 1 98.31 433 TYR B O 1
ATOM 7077 N N . LEU B 1 434 ? -25.438 24.297 5.551 1 98.19 434 LEU B N 1
ATOM 7078 C CA . LEU B 1 434 ? -25.672 25.094 6.754 1 98.19 434 LEU B CA 1
ATOM 7079 C C . LEU B 1 434 ? -26.625 26.25 6.469 1 98.19 434 LEU B C 1
ATOM 7081 O O . LEU B 1 434 ? -27.031 26.969 7.387 1 98.19 434 LEU B O 1
ATOM 7085 N N . GLY B 1 435 ? -26.984 26.469 5.246 1 98.06 435 GLY B N 1
ATOM 7086 C CA . GLY B 1 435 ? -27.859 27.562 4.879 1 98.06 435 GLY B CA 1
ATOM 7087 C C . GLY B 1 435 ? -27.188 28.922 4.988 1 98.06 435 GLY B C 1
ATOM 7088 O O . GLY B 1 435 ? -27.859 29.953 5.152 1 98.06 435 GLY B O 1
ATOM 7089 N N . ILE B 1 436 ? -25.906 28.953 4.977 1 97.81 436 ILE B N 1
ATOM 7090 C CA . ILE B 1 436 ? -25.141 30.188 5.105 1 97.81 436 ILE B CA 1
ATOM 7091 C C . ILE B 1 436 ? -24.703 30.672 3.727 1 97.81 436 ILE B C 1
ATOM 7093 O O . ILE B 1 436 ? -24 29.953 3.004 1 97.81 436 ILE B O 1
ATOM 7097 N N . SER B 1 437 ? -25.141 31.875 3.316 1 96.19 437 SER B N 1
ATOM 7098 C CA . SER B 1 437 ? -24.781 32.469 2.035 1 96.19 437 SER B CA 1
ATOM 7099 C C . SER B 1 437 ? -24.828 34 2.105 1 96.19 437 SER B C 1
ATOM 7101 O O . SER B 1 437 ? -25.141 34.562 3.152 1 96.19 437 SER B O 1
ATOM 7103 N N . GLY B 1 438 ? -24.328 34.625 1.085 1 95.62 438 GLY B N 1
ATOM 7104 C CA . GLY B 1 438 ? -24.438 36.062 0.94 1 95.62 438 GLY B CA 1
ATOM 7105 C C . GLY B 1 438 ? -23.719 36.844 2.027 1 95.62 438 GLY B C 1
ATOM 7106 O O . GLY B 1 438 ? -22.531 36.625 2.264 1 95.62 438 GLY B O 1
ATOM 7107 N N . LYS B 1 439 ? -24.469 37.594 2.66 1 96.5 439 LYS B N 1
ATOM 7108 C CA . LYS B 1 439 ? -23.906 38.531 3.629 1 96.5 439 LYS B CA 1
ATOM 7109 C C . LYS B 1 439 ? -23.312 37.812 4.832 1 96.5 439 LYS B C 1
ATOM 7111 O O . LYS B 1 439 ? -22.266 38.188 5.348 1 96.5 439 LYS B O 1
ATOM 7116 N N . LYS B 1 440 ? -23.953 36.812 5.262 1 97.31 440 LYS B N 1
ATOM 7117 C CA . LYS B 1 440 ? -23.484 36.062 6.426 1 97.31 440 LYS B CA 1
ATOM 7118 C C . LYS B 1 440 ? -22.141 35.406 6.148 1 97.31 440 LYS B C 1
ATOM 7120 O O . LYS B 1 440 ? -21.266 35.375 7.027 1 97.31 440 LYS B O 1
ATOM 7125 N N . LEU B 1 441 ? -21.984 34.875 5.008 1 97.88 441 LEU B N 1
ATOM 7126 C CA . LEU B 1 441 ? -20.719 34.25 4.629 1 97.88 441 LEU B CA 1
ATOM 7127 C C . LEU B 1 441 ? -19.609 35.312 4.559 1 97.88 441 LEU B C 1
ATOM 7129 O O . LEU B 1 441 ? -18.484 35.031 4.969 1 97.88 441 LEU B O 1
ATOM 7133 N N . GLU B 1 442 ? -19.953 36.438 4.023 1 97.38 442 GLU B N 1
ATOM 7134 C CA . GLU B 1 442 ? -18.984 37.531 3.936 1 97.38 442 GLU B CA 1
ATOM 7135 C C . GLU B 1 442 ? -18.547 37.969 5.32 1 97.38 442 GLU B C 1
ATOM 7137 O O . GLU B 1 442 ? -17.375 38.312 5.527 1 97.38 442 GLU B O 1
ATOM 7142 N N . GLU B 1 443 ? -19.438 38.031 6.207 1 97.88 443 GLU B N 1
ATOM 7143 C CA . GLU B 1 443 ? -19.125 38.406 7.582 1 97.88 443 GLU B CA 1
ATOM 7144 C C . GLU B 1 443 ? -18.156 37.406 8.211 1 97.88 443 GLU B C 1
ATOM 7146 O O . GLU B 1 443 ? -17.219 37.781 8.922 1 97.88 443 GLU B O 1
ATOM 7151 N N . LEU B 1 444 ? -18.438 36.125 7.98 1 98.12 444 LEU B N 1
ATOM 7152 C CA . LEU B 1 444 ? -17.562 35.094 8.5 1 98.12 444 LEU B CA 1
ATOM 7153 C C . LEU B 1 444 ? -16.156 35.219 7.926 1 98.12 444 LEU B C 1
ATOM 7155 O O . LEU B 1 444 ? -15.172 35 8.633 1 98.12 444 LEU B O 1
ATOM 7159 N N . LYS B 1 445 ? -16.094 35.531 6.656 1 97.5 445 LYS B N 1
ATOM 7160 C CA . LYS B 1 445 ? -14.805 35.719 6 1 97.5 445 LYS B CA 1
ATOM 7161 C C . LYS B 1 445 ? -14.055 36.906 6.621 1 97.5 445 LYS B C 1
ATOM 7163 O O . LYS B 1 445 ? -12.852 36.812 6.895 1 97.5 445 LYS B O 1
ATOM 7168 N N . GLU B 1 446 ? -14.727 37.969 6.867 1 97.31 446 GLU B N 1
ATOM 7169 C CA . GLU B 1 446 ? -14.117 39.156 7.434 1 97.31 446 GLU B CA 1
ATOM 7170 C C . GLU B 1 446 ? -13.602 38.906 8.844 1 97.31 446 GLU B C 1
ATOM 7172 O O . GLU B 1 446 ? -12.578 39.469 9.25 1 97.31 446 GLU B O 1
ATOM 7177 N N . LYS B 1 447 ? -14.312 38.031 9.539 1 97.5 447 LYS B N 1
ATOM 7178 C CA . LYS B 1 447 ? -13.938 37.688 10.906 1 97.5 447 LYS B CA 1
ATOM 7179 C C . LYS B 1 447 ? -12.805 36.656 10.922 1 97.5 447 LYS B C 1
ATOM 7181 O O . LYS B 1 447 ? -12.289 36.312 11.984 1 97.5 447 LYS B O 1
ATOM 7186 N N . GLY B 1 448 ? -12.469 36.094 9.789 1 97.25 448 GLY B N 1
ATOM 7187 C CA . GLY B 1 448 ? -11.398 35.125 9.695 1 97.25 448 GLY B CA 1
ATOM 7188 C C . GLY B 1 448 ? -11.844 33.719 10.07 1 97.25 448 GLY B C 1
ATOM 7189 O O . GLY B 1 448 ? -11.023 32.875 10.438 1 97.25 448 GLY B O 1
ATOM 7190 N N . ILE B 1 449 ? -13.141 33.531 10.016 1 98.06 449 ILE B N 1
ATOM 7191 C CA . ILE B 1 449 ? -13.695 32.219 10.391 1 98.06 449 ILE B CA 1
ATOM 7192 C C . ILE B 1 449 ? -13.641 31.281 9.188 1 98.06 449 ILE B C 1
ATOM 7194 O O . ILE B 1 449 ? -13.359 30.078 9.344 1 98.06 449 ILE B O 1
ATOM 7198 N N . VAL B 1 450 ? -14.023 31.812 7.988 1 97.81 450 VAL B N 1
ATOM 7199 C CA . VAL B 1 450 ? -13.945 31.016 6.762 1 97.81 450 VAL B CA 1
ATOM 7200 C C . VAL B 1 450 ? -13.047 31.734 5.75 1 97.81 450 VAL B C 1
ATOM 7202 O O . VAL B 1 450 ? -12.82 32.938 5.848 1 97.81 450 VAL B O 1
#

Sequence (900 aa):
MEEKAIVGMALDPQYARFIYNETNPDDVMRKPEAIDDMVVLDMSYGNYAGLFASSLLAELGAEVIRIEPPEGDIARKMTPYGIMVKDAGLAYLTEGRNKFHVTLNIEKEEGRELLKRLVKKADVLIESFKPGYMDSLGIGYRHLKEINPGLIYCAVNTYGQFGEDAKKHSNQPDYDMTDQARGVVMSVTGEPELDPEVPQEYKKPLKHGNWMGWYVGGTWAAFGILLAMFYKRKTGKGQMIDAAPPEGMMAISNYLMQYFHLTKNKMVRAGNFDYAVFPYTYVRCKDGYAFMSGFTDPNWAALCEIMNRPDLQQQFPTIKERLTPENQPKIQHEIEKFTMNYTAAELLEIVTEYSRRPDKKGTVVTGRLNAPKEVLDIEHFKVKRMFVKMKDPHYGEVLVPNSTLRFMSKTPGRVKWVCRPIGADNEYIYGKYLGISGKKLEELKEKGIVMEEKAIVGMALDPQYARFIYNETNPDDVMRKPEAIDDMVVLDMSYGNYAGLFASSLLAELGAEVIRIEPPEGDIARKMTPYGIMVKDAGLAYLTEGRNKFHVTLNIEKEEGRELLKRLVKKADVLIESFKPGYMDSLGIGYRHLKEINPGLIYCAVNTYGQFGEDAKKHSNQPDYDMTDQARGVVMSVTGEPELDPEVPQEYKKPLKHGNWMGWYVGGTWAAFGILLAMFYKRKTGKGQMIDAAPPEGMMAISNYLMQYFHLTKNKMVRAGNFDYAVFPYTYVRCKDGYAFMSGFTDPNWAALCEIMNRPDLQQQFPTIKERLTPENQPKIQHEIEKFTMNYTAAELLEIVTEYSRRPDKKGTVVTGRLNAPKEVLDIEHFKVKRMFVKMKDPHYGEVLVPNSTLRFMSKTPGRVKWVCRPIGADNEYIYGKYLGISGKKLEELKEKGIV

Secondary structure (DSSP, 8-state):
--HHHHTTPPPPHHHHHHHHHHT-GGGGGGSPPTTTT-EEEEE--S-HHHHHHHHHHHTTT-EEEEEE-TT--GGGG--GGG-EETTEEHHHHHHTTTEEEEE--TTSHHHHHHHHHHHTT-SEEEE-SPTTHHHHTT-SHHHHHHH-TT-EEEEE-TT-SSSHHHHHHTTS---HHHHHHHTSGGGG-BS-TT-TTS-GGG-SB---TTTHHHHHHHHHHHHHHHHHHHHHHHHS--EEEEE-HHHHHHHT-TTHHHHHHHH--PPPP-TT--SS-SSEEEEEETTEEEEEE--SHHHHHHHHHHTT-HHHHHHS-SHHHHTSTTHHHHHHHHHHHHHTTS-HHHHHHHHHHHHT-TT--S--EEEEPP-HHHHHHSHHHHHTT-EEEEEETTTEEEEEEPPTTTTBSSS----------TTTTHHHHHHHHH---HHHHHHHHHTT--/--HHHHTTPPPPHHHHHHHHHHT-GGGGGGSPPTTTT-EEEEE--S-HHHHHHHHHHHTTT-EEEEEE-TT--GGGG--GGG-EETTEEHHHHHHTTTEEEEE--TTSHHHHHHHHHHHTT-SEEEE-SPTTHHHHTT-SHHHHHHH-TT-EEEEE-TT-SSSHHHHHHTTS---HHHHHHHTSGGGG-BS-TT-TTS-GGG-SB---TTTHHHHHHHHHHHHHHHHHHHHHHHHS--EEEEE-HHHHHHHT-TTHHHHHHHH--PPPP-TT--SS-SSEEEEEETTEEEEEE--SHHHHHHHHHHTT-HHHHHHS-SHHHHTSTTHHHHHHHHHHHHHTTS-HHHHHHHHHHHHT-TT--S--EEEE---HHHHHHSHHHHHTT-EEEEEETTTEEEEEEPPTTTTBSSS----------TTTTHHHHHHHHH---HHHHHHHHHTT--

Foldseek 3Di:
DPPVVVQDDDDDPVVVVVLCVLQVLVCQVVFAADPQPAEEEQAEALFVLSLQLVLLVLLRRYAYEYEAALVGGCQQQPEPPRDHLVSGHPVQLFSQFNYHFAYFDLVDPVSVVLVLLVLLVHQEYEYADQQCPCVVSQRDPVRSCVSAQNYAYEYEYQVWNDDDCSVPPSVDDGDLVSLQVLLCLQQQEFAFPLQPVDDPVRQHGDGDPPSQLSNLQSVVRSVVSVVQVVVCVVPVGGDYHTTHSSPSSNVPSPCQVVCCVVVVDHDGHGHQPDQPWPPFGWAAAQVGIKTKDQTQLLSVVLLCVLQVHVVVCVVDRGRVRCNDSHNVVVVRVVSNVRRNHDDLVRVVVSQSVLSNDPPGSDHMDMGDDDDPVCLVPPVVNVSVCQWDWDQDPRSGTDIYGFNPQSSDSRHGGGGPGTRDDRRPCVQPSCCVSPVDHDPRSVVCVVVSRD/DPPVVVQDDDDDPVVVVVLCVLQVLVCQVVFAADPQPAEEEQAEALFVLSLQLVLLVLLRRYAYEYEAALVGGCVQQPEPPRDHQVSGHPVQLFSQFNYHFAYFDLVDPVSVVLVLLVLLVHQEYEYADQQCPCVVSQRDPVRSCVSAQNYAYEYEYQVWNDDDCSVPPSVDDGDLVSLQVLLCLQQQEFAFPLQPVDDPVRQHGDGDPPSQLSNLQSVVRSVVSVVQVVVCVVPVGGDYHTTHSSPSSNVPSPCQVVVCVVVVDHDGHGHQPDQPWPPFGWAAAQVGIKTKDQTALLSVVLLCVLQVHVVVCVVDRGRVSCNDSHNVVVVRVVSNVRRNHDDLVRVVVSQSVLSNDPPGSDHMDMGDDDDPVCLVPPVVNVSVCQWDWDQDPRSGTDIYGFNPQSSDSRHGGGGPGTRDDRRPCVQPSCCVSPVDHDPRSVVCVVVSRD

InterPro domains:
  IPR003673 CoA-transferase family III [PF02515] (36-426)
  IPR023606 CoA-transferase family III domain 1 superfamily [G3DSA:3.40.50.10540] (33-450)
  IPR023606 CoA-transferase family III domain 1 superfamily [SSF89796] (34-450)
  IPR044855 CoA-transferase family III domain 3 superfamily [G3DSA:3.30.1540.10] (271-355)
  IPR050483 CoA-transferase III domain-containing protein [PTHR48207] (24-450)

Solvent-accessible surface area (backbone atoms only — not comparable to full-atom values): 44387 Å² total; per-residue (Å²): 126,60,67,62,80,63,48,55,53,73,47,47,65,66,54,22,49,51,50,43,63,50,28,37,72,87,50,40,88,80,41,53,48,43,40,59,87,37,32,32,39,36,47,34,50,57,38,56,18,48,36,40,18,50,24,58,44,16,28,25,36,20,48,28,38,36,44,24,38,68,89,43,48,66,40,27,67,54,25,61,70,67,46,60,56,87,82,27,6,55,40,31,39,50,40,30,20,46,39,42,28,26,33,41,21,66,89,38,71,70,24,40,53,52,46,56,57,50,48,62,72,34,41,32,40,37,32,35,60,50,52,50,51,47,46,76,70,63,63,16,66,85,48,44,40,74,70,23,58,40,34,28,38,36,44,37,30,59,48,33,58,41,50,57,52,15,59,68,51,37,41,46,80,68,46,38,66,46,17,40,27,50,11,31,38,34,51,36,12,29,43,30,61,69,34,84,86,51,55,74,90,58,52,45,71,34,53,55,45,64,52,41,23,22,43,48,20,5,50,50,46,37,51,51,49,56,43,47,48,50,42,19,74,74,70,57,37,34,38,46,33,58,34,26,20,14,54,42,41,43,66,52,36,65,39,53,57,38,46,28,69,75,69,74,42,83,69,70,22,46,28,52,52,50,72,60,48,28,49,43,32,70,36,53,26,55,77,48,44,21,36,42,31,19,33,52,52,45,10,30,46,26,44,22,56,76,64,70,33,67,64,55,35,68,75,43,59,44,45,74,56,34,57,33,60,79,37,39,61,55,51,50,51,57,52,26,68,55,34,42,77,31,39,42,69,52,47,46,49,53,43,49,54,47,59,69,41,90,81,50,61,40,64,53,42,64,34,46,49,29,38,61,68,50,52,72,66,38,64,37,39,56,75,65,44,53,54,41,80,42,80,39,94,84,71,38,77,44,61,35,77,34,46,78,49,32,35,25,42,53,42,17,22,43,77,86,45,53,41,67,56,83,39,70,29,36,62,60,51,38,30,71,75,68,70,39,48,71,66,62,45,52,51,35,38,74,71,58,30,55,125,61,69,64,79,62,48,55,53,73,48,46,64,67,55,22,49,50,51,43,65,52,29,36,73,87,50,38,86,79,41,53,49,44,40,58,86,38,32,32,39,37,47,36,47,59,38,55,19,48,36,40,16,52,25,58,44,16,28,23,36,20,49,28,39,37,45,23,37,68,90,44,48,66,38,27,66,54,25,62,70,68,46,60,56,87,83,28,6,54,41,33,36,51,40,30,20,44,39,43,27,25,32,40,21,66,89,39,70,69,24,42,53,51,47,55,55,51,48,63,72,33,41,33,39,37,33,34,59,50,53,50,52,48,45,76,71,63,62,16,66,86,47,44,41,75,71,23,57,41,34,28,37,36,44,37,31,62,47,33,60,40,52,58,53,17,58,68,49,39,42,47,81,68,46,38,67,45,16,38,26,50,11,32,40,32,52,36,11,30,43,30,60,70,33,84,84,52,56,73,90,58,51,44,69,34,52,56,44,63,52,41,22,23,42,48,20,4,50,51,45,38,50,50,50,55,44,48,47,51,43,20,74,74,70,56,37,33,38,46,33,57,33,26,21,16,54,43,40,43,66,51,35,66,38,53,56,38,47,27,70,74,69,74,44,82,69,70,21,46,28,50,50,49,74,60,49,27,50,42,32,70,36,53,25,55,77,48,42,22,37,42,31,20,33,52,51,45,10,30,47,27,44,22,56,76,64,69,33,66,65,55,36,68,74,42,60,44,44,75,55,34,58,34,57,78,37,39,60,54,52,50,52,57,52,25,68,54,35,43,78,31,39,42,69,53,48,45,49,52,42,48,56,48,58,69,42,90,81,51,61,39,63,52,43,64,34,47,49,28,38,61,68,49,52,72,66,38,62,38,38,55,76,66,43,51,54,41,80,44,79,39,94,85,71,38,77,43,61,37,77,36,45,76,49,33,36,26,40,52,43,18,21,43,76,85,46,52,40,65,56,83,38,69,30,38,62,60,50,39,30,73,76,68,70,38,47,71,66,60,44,51,51,35,37,75,71,57,31,56